Protein AF-0000000080770004 (afdb_homodimer)

InterPro domains:
  IPR002937 Amine oxidase [PF01593] (15-404)
  IPR036188 FAD/NAD(P)-binding domain superfamily [G3DSA:3.50.50.60] (1-120)
  IPR036188 FAD/NAD(P)-binding domain superfamily [G3DSA:3.50.50.60] (219-314)
  IPR036188 FAD/NAD(P)-binding domain superfamily [G3DSA:3.50.50.60] (477-525)
  IPR036188 FAD/NAD(P)-binding domain superfamily [SSF51905] (1-525)
  IPR050703 Flavin Monoamine Oxidase [PTHR43563] (1-85)

Secondary structure (DSSP, 8-state):
-PPEEEEEEEE--SHHHHHHHHHHHHH-TTS-EEEE-SSSSSSTT--EE--TT-TT--EESS---B-GGG-HHHHHHHHHHHHHS-GGG---EEE-----TT-EEEETTEEEETTHHHHSGGGS-S---TTTTT--HHHHHHHHHHHHSTTTT-TT--HHHHHHHHHH-EETTEEGGGSBHHHHHTTTS-HHHHHHHHHHH--STTSSS-BHHHHHHHHHHHHSSS---EEETT-TTHHHHHHHHHHHHTT-EEESS--EEEEEEETTEEEEEETTEEEEEEEEEEE--HHHHHHHHTT-GGG--HHHHHHHTTEEEE-EEEEEEEESS-GGGGG-EEEE-TTS-EEEE---SSEEEESSTT-EEEEPBPTTSPBP-SSSEEEEEEEEEGGGHHHHGGGSPPTT----TT-SSPPPSSB---GGG-GGGTTSGGGGGBPBHHHHHHHHHHHHHHTT-SSPPPP-EEEEEETTSTTT--SEEEEPTT--HHHHHHHTTSSSSSSEEEE-GGGSSSTTSHHHHHHHHHHHHHHTT--SS--/-PPEEEEEEEE--SHHHHHHHHHHHHH-TTS-EEEE-SSSSSSTT--EE--TT-TT--EESS---B-GGG-HHHHHHHHHHHHHS-GGG---EEE-----TT-EEEETTEEEETTHHHHSGGGS-S---TTTTT--HHHHHHHHHHHHSTTTT-TT--HHHHHHHHHH-EETTEEGGGSBHHHHHTTTS-HHHHHHHHHHH--STTSSS-BHHHHHHHHHHHHSSS---EEETT-TTHHHHHHHHHHHHTT-EEESS--EEEEEEETTEEEEEETTEEEEEEEEEEE--HHHHHHHHTT-GGG--HHHHHHHTTEEEE-EEEEEEEESS-GGGGG-EEEE-TTSSEEEE---SSEEEESSTT-EEEEPBPTTSPBP-SSSEEEEEEEEEGGGHHHHGGGSSPTT----TT-SSPPPSSB---GGG-GGGTTSGGGGGBPBHHHHHHHHHHHHHHTT-SSPPPP-EEEEEETTSTTT--SEEEEPTT--HHHHHHHTTSSSSSSEEEE-GGGSSSTTSHHHHHHHHHHHHHHTT--SS--

pLDDT: mean 93.53, std 8.66, range [44.47, 98.88]

Sequence (1078 aa):
MAEETFDIAIVGGGVSGVYCAWRLKQTYPGKKIAVFEASNHIGGRLLSVRPPDIFDMVAELGGMRILPAVQPLVTQLIHELNKELPDDEQITLYDFPVDEPQNIAFLRGVYLRLADFTQNPDLVPYQLNFIDHGQSAGAVIVNAIEQIVPGITNPALTEEQRREMAQSAEFGGVPLYKQGFWNVLLRVITGEAYQYAEDVGGYDSTLCNWNAADAIPWYLSDFGVDPKYKGFCKGFQQVPLSLAQLFEQAGGEVRLASHVSDIALKGDGFSFLVNGSAAAAKTLILAMPRRSLELLTATSPALQDAKTQALISTVTPRPLFKLFTTYDSPWWRNTGCTVSGTDGKPVYAAVEAGRSVTDLPVRQTYYWPKDNGKPATSGHAMLLASYDDGDNTGFWDGLRAKRRQPRARGLDVAPLADPFIGVDDDVMRNELEWHQYKAPRMMTEEVTRQLTVMHSLSYTPKVRNAAYRDWGDDPFGGGWNSWNIGVKSWEVKHAVVQPTDLPLYICGEAYSDAQGWVEGALQTAGYLLGKLGVSAFPRMAEETFDIAIVGGGVSGVYCAWRLKQTYPGKKIAVFEASNHIGGRLLSVRPPDIFDMVAELGGMRILPAVQPLVTQLIHELNKELPDDEQITLYDFPVDEPQNIAFLRGVYLRLADFTQNPDLVPYQLNFIDHGQSAGAVIVNAIEQIVPGITNPALTEEQRREMAQSAEFGGVPLYKQGFWNVLLRVITGEAYQYAEDVGGYDSTLCNWNAADAIPWYLSDFGVDPKYKGFCKGFQQVPLSLAQLFEQAGGEVRLASHVSDIALKGDGFSFLVNGSAAAAKTLILAMPRRSLELLTATSPALQDAKTQALISTVTPRPLFKLFTTYDSPWWRNTGCTVSGTDGKPVYAAVEAGRSVTDLPVRQTYYWPKDNGKPATSGHAMLLASYDDGDNTGFWDGLRAKRRQPRARGLDVAPLADPFIGVDDDVMRNELEWHQYKAPRMMTEEVTRQLTVMHSLSYTPKVRNAAYRDWGDDPFGGGWNSWNIGVKSWEVKHAVVQPTDLPLYICGEAYSDAQGWVEGALQTAGYLLGKLGVSAFPR

Nearest PDB structures (foldseek):
  8jhe-assembly1_A  TM=9.675E-01  e=1.583E-78  synthetic construct
  3bhk-assembly1_A  TM=5.223E-01  e=1.457E-11  Bacillus sp. B-0618
  2a89-assembly1_A  TM=5.361E-01  e=3.874E-11  Bacillus sp. B-0618
  2olo-assembly1_A  TM=3.740E-01  e=4.877E-11  Streptomyces tendae
  3hzl-assembly1_A  TM=3.689E-01  e=5.166E-11  Streptomyces tendae

Radius of gyration: 30.08 Å; Cα contacts (8 Å, |Δi|>4): 2432; chains: 2; bounding box: 79×87×69 Å

Solvent-accessible surface area (backbone atoms only — not comparable to full-atom values): 54987 Å² total; per-residue (Å²): 132,83,66,46,77,29,53,34,36,29,38,25,35,17,50,26,23,26,47,46,49,29,50,47,41,71,73,38,61,87,53,49,40,39,34,32,14,49,42,87,63,58,16,65,63,27,38,54,34,46,55,87,94,36,86,58,34,56,46,52,51,36,56,60,67,48,43,57,91,83,27,61,62,53,48,48,47,53,54,57,48,41,72,72,37,58,81,93,66,43,85,49,70,27,67,38,68,52,79,37,56,54,17,41,30,28,41,74,90,40,86,42,36,54,43,30,35,57,77,39,36,87,71,49,90,57,69,50,52,80,88,45,52,44,42,47,43,61,52,46,50,52,51,43,46,30,70,58,43,74,70,59,75,46,84,84,56,50,74,67,55,31,36,53,50,32,64,70,32,50,53,94,88,36,52,24,30,56,26,18,34,38,56,57,47,60,74,68,42,52,72,37,46,52,50,47,26,36,36,63,61,34,41,47,60,81,58,36,53,32,13,23,22,56,46,52,44,44,46,45,68,66,56,34,93,77,69,62,38,31,29,41,36,82,27,60,25,48,55,34,44,49,33,43,50,54,22,40,74,61,68,36,42,77,39,60,61,27,42,69,42,47,35,31,77,42,92,84,24,32,33,30,23,49,71,80,38,54,32,32,22,46,26,41,34,40,25,46,45,59,44,36,49,53,62,40,31,78,55,8,70,67,49,60,48,66,67,44,47,55,51,56,60,46,41,43,62,38,42,28,34,29,32,34,37,28,28,74,41,46,69,56,42,78,58,34,44,77,37,73,37,97,84,64,46,81,34,80,40,55,27,41,53,15,36,29,26,22,71,53,74,45,20,21,30,32,40,41,42,32,30,78,42,45,59,46,83,58,49,65,29,47,28,38,55,20,43,35,37,45,80,42,50,50,56,50,54,44,36,47,72,72,80,59,57,70,62,54,88,86,49,85,60,81,80,64,94,53,53,49,75,29,81,69,51,67,65,84,70,80,77,44,72,34,64,73,26,49,23,36,32,62,40,53,52,51,49,44,53,50,50,22,60,61,59,69,49,96,59,69,78,69,62,31,42,49,32,39,37,61,32,38,34,70,58,44,36,18,56,32,29,40,52,34,56,61,48,59,57,87,54,47,41,61,44,46,24,42,59,54,94,55,57,43,33,36,27,22,22,51,50,39,88,35,45,66,36,71,44,4,11,48,50,24,27,32,56,42,32,49,76,72,73,36,69,73,58,88,134,131,80,68,47,77,29,51,33,36,30,38,25,36,16,49,28,22,26,48,46,48,28,50,48,40,70,73,37,61,86,55,49,40,37,33,31,13,50,43,87,64,58,15,65,63,27,40,55,34,44,55,87,94,38,86,57,36,56,44,53,52,36,55,60,68,47,42,56,92,81,26,60,61,51,48,47,46,52,54,58,48,41,72,73,39,56,82,94,65,42,85,49,70,27,66,39,66,54,77,38,55,52,17,41,29,27,43,76,89,40,86,43,36,54,41,32,36,56,77,39,35,87,73,51,92,56,69,50,53,81,85,46,50,44,42,47,45,61,54,48,51,53,52,44,46,30,71,58,43,74,69,60,76,47,83,85,55,50,74,67,54,33,36,55,50,31,64,69,32,51,54,95,87,35,51,23,31,56,27,17,34,38,55,58,46,60,73,70,42,50,73,37,46,52,50,44,27,37,37,63,63,31,40,46,60,79,58,36,53,32,14,23,21,56,47,52,44,44,46,46,68,67,58,35,93,78,72,62,38,31,29,41,36,81,25,58,25,48,54,34,44,49,32,42,49,55,22,38,74,60,68,36,42,77,39,60,62,27,40,69,42,46,34,32,78,41,92,84,24,31,32,29,24,49,70,81,39,55,31,34,23,47,28,41,34,41,24,46,45,58,44,36,48,54,62,40,33,76,54,8,69,68,49,59,47,65,66,43,48,55,49,56,59,46,42,43,62,40,42,27,35,29,32,33,36,28,27,74,42,47,68,58,41,79,58,35,45,77,39,72,38,96,82,64,51,80,35,82,40,56,29,42,54,16,36,29,28,24,70,53,71,45,20,21,30,32,41,40,44,32,27,80,41,45,58,47,84,60,49,65,30,46,30,37,55,22,43,33,36,44,80,41,52,50,55,49,53,44,37,45,70,72,79,59,57,69,60,54,89,85,48,84,58,80,81,64,94,52,54,50,74,30,80,69,48,66,66,80,70,73,78,44,72,33,62,73,26,49,22,34,33,62,40,52,51,50,49,42,52,51,51,20,59,62,60,68,48,96,60,68,77,67,61,29,43,47,32,37,38,60,32,38,34,68,56,45,35,18,57,32,31,40,50,35,55,61,47,60,58,89,54,46,42,61,45,44,24,43,57,56,95,56,58,45,34,36,27,22,21,51,50,40,88,34,45,66,37,69,44,4,11,49,50,24,28,31,56,42,31,48,76,71,73,37,68,74,59,88,132

Structure (mmCIF, N/CA/C/O backbone):
data_AF-0000000080770004-model_v1
#
loop_
_entity.id
_entity.type
_entity.pdbx_description
1 polymer 'Amine oxidase domain-containing protein'
#
loop_
_atom_site.group_PDB
_atom_site.id
_atom_site.type_symbol
_atom_site.label_atom_id
_atom_site.label_alt_id
_atom_site.label_comp_id
_atom_site.label_asym_id
_atom_site.label_entity_id
_atom_site.label_seq_id
_atom_site.pdbx_PDB_ins_code
_atom_site.Cartn_x
_atom_site.Cartn_y
_atom_site.Cartn_z
_atom_site.occupancy
_atom_site.B_iso_or_equiv
_atom_site.auth_seq_id
_atom_site.auth_comp_id
_atom_site.auth_asym_id
_atom_site.auth_atom_id
_atom_site.pdbx_PDB_model_num
ATOM 1 N N . MET A 1 1 ? 36.156 27.375 -10.219 1 52.97 1 MET A N 1
ATOM 2 C CA . MET A 1 1 ? 35.5 28.297 -9.281 1 52.97 1 MET A CA 1
ATOM 3 C C . MET A 1 1 ? 35.906 27.969 -7.844 1 52.97 1 MET A C 1
ATOM 5 O O . MET A 1 1 ? 36.188 26.812 -7.52 1 52.97 1 MET A O 1
ATOM 9 N N . ALA A 1 2 ? 36.188 28.797 -7.031 1 71.31 2 ALA A N 1
ATOM 10 C CA . ALA A 1 2 ? 36.75 28.656 -5.684 1 71.31 2 ALA A CA 1
ATOM 11 C C . ALA A 1 2 ? 35.75 27.953 -4.762 1 71.31 2 ALA A C 1
ATOM 13 O O . ALA A 1 2 ? 34.531 28.203 -4.836 1 71.31 2 ALA A O 1
ATOM 14 N N . GLU A 1 3 ? 36.062 26.969 -4.039 1 89.62 3 GLU A N 1
ATOM 15 C CA . GLU A 1 3 ? 35.312 26.219 -3.051 1 89.62 3 GLU A CA 1
ATOM 16 C C . GLU A 1 3 ? 34.812 27.109 -1.914 1 89.62 3 GLU A C 1
ATOM 18 O O . GLU A 1 3 ? 35.625 27.828 -1.31 1 89.62 3 GLU A O 1
ATOM 23 N N . GLU A 1 4 ? 33.531 27.219 -1.752 1 94.88 4 GLU A N 1
ATOM 24 C CA . GLU A 1 4 ? 33 28 -0.646 1 94.88 4 GLU A CA 1
ATOM 25 C C . GLU A 1 4 ? 33 27.188 0.651 1 94.88 4 GLU A C 1
ATOM 27 O O . GLU A 1 4 ? 32.656 26 0.655 1 94.88 4 GLU A O 1
ATOM 32 N N . THR A 1 5 ? 33.406 27.875 1.788 1 97.25 5 THR A N 1
ATOM 33 C CA . THR A 1 5 ? 33.531 27.172 3.061 1 97.25 5 THR A CA 1
ATOM 34 C C . THR A 1 5 ? 32.594 27.75 4.094 1 97.25 5 THR A C 1
ATOM 36 O O . THR A 1 5 ? 32.469 28.969 4.223 1 97.25 5 THR A O 1
ATOM 39 N N . PHE A 1 6 ? 31.938 26.922 4.82 1 98.5 6 PHE A N 1
ATOM 40 C CA . PHE A 1 6 ? 31 27.297 5.871 1 98.5 6 PHE A CA 1
ATOM 41 C C . PHE A 1 6 ? 31.422 26.688 7.207 1 98.5 6 PHE A C 1
ATOM 43 O O . PHE A 1 6 ? 32.031 25.625 7.246 1 98.5 6 PHE A O 1
ATOM 50 N N . ASP A 1 7 ? 31.141 27.422 8.297 1 98.56 7 ASP A N 1
ATOM 51 C CA . ASP A 1 7 ? 31.266 26.797 9.602 1 98.56 7 ASP A CA 1
ATOM 52 C C . ASP A 1 7 ? 30.219 25.719 9.797 1 98.56 7 ASP A C 1
ATOM 54 O O . ASP A 1 7 ? 30.516 24.625 10.297 1 98.56 7 ASP A O 1
ATOM 58 N N . ILE A 1 8 ? 28.984 26.047 9.477 1 98.75 8 ILE A N 1
ATOM 59 C CA . ILE A 1 8 ? 27.859 25.125 9.57 1 98.75 8 ILE A CA 1
ATOM 60 C C . ILE A 1 8 ? 27.031 25.188 8.289 1 98.75 8 ILE A C 1
ATOM 62 O O . ILE A 1 8 ? 26.625 26.266 7.855 1 98.75 8 ILE A O 1
ATOM 66 N N . ALA A 1 9 ? 26.781 24.078 7.664 1 98.81 9 ALA A N 1
ATOM 67 C CA . ALA A 1 9 ? 25.875 23.953 6.535 1 98.81 9 ALA A CA 1
ATOM 68 C C . ALA A 1 9 ? 24.641 23.156 6.918 1 98.81 9 ALA A C 1
ATOM 70 O O . ALA A 1 9 ? 24.75 22.078 7.512 1 98.81 9 ALA A O 1
ATOM 71 N N . ILE A 1 10 ? 23.5 23.688 6.695 1 98.88 10 ILE A N 1
ATOM 72 C CA . ILE A 1 10 ? 22.219 23.031 6.961 1 98.88 10 ILE A CA 1
ATOM 73 C C . ILE A 1 10 ? 21.531 22.703 5.641 1 98.88 10 ILE A C 1
ATOM 75 O O . ILE A 1 10 ? 21.281 23.594 4.82 1 98.88 10 ILE A O 1
ATOM 79 N N . VAL A 1 11 ? 21.25 21.453 5.457 1 98.75 11 VAL A N 1
ATOM 80 C CA . VAL A 1 11 ? 20.594 21.016 4.23 1 98.75 11 VAL A CA 1
ATOM 81 C C . VAL A 1 11 ? 19.125 20.75 4.508 1 98.75 11 VAL A C 1
ATOM 83 O O . VAL A 1 11 ? 18.781 19.828 5.25 1 98.75 11 VAL A O 1
ATOM 86 N N . GLY A 1 12 ? 18.25 21.5 3.906 1 98.31 12 GLY A N 1
ATOM 87 C CA . GLY A 1 12 ? 16.812 21.438 4.113 1 98.31 12 GLY A CA 1
ATOM 88 C C . GLY A 1 12 ? 16.234 22.688 4.738 1 98.31 12 GLY A C 1
ATOM 89 O O . GLY A 1 12 ? 16.641 23.078 5.84 1 98.31 12 GLY A O 1
ATOM 90 N N . GLY A 1 13 ? 15.336 23.234 4.035 1 98.31 13 GLY A N 1
ATOM 91 C CA . GLY A 1 13 ? 14.719 24.469 4.488 1 98.31 13 GLY A CA 1
ATOM 92 C C . GLY A 1 13 ? 13.344 24.266 5.094 1 98.31 13 GLY A C 1
ATOM 93 O O . GLY A 1 13 ? 12.477 25.141 4.98 1 98.31 13 GLY A O 1
ATOM 94 N N . GLY A 1 14 ? 13.062 23.094 5.676 1 98.19 14 GLY A N 1
ATOM 95 C CA . GLY A 1 14 ? 11.859 22.875 6.465 1 98.19 14 GLY A CA 1
ATOM 96 C C . GLY A 1 14 ? 11.922 23.531 7.836 1 98.19 14 GLY A C 1
ATOM 97 O O . GLY A 1 14 ? 12.883 24.234 8.148 1 98.19 14 GLY A O 1
ATOM 98 N N . VAL A 1 15 ? 10.984 23.219 8.641 1 98.56 15 VAL A N 1
ATOM 99 C CA . VAL A 1 15 ? 10.891 23.875 9.938 1 98.56 15 VAL A CA 1
ATOM 100 C C . VAL A 1 15 ? 12.102 23.531 10.789 1 98.56 15 VAL A C 1
ATOM 102 O O . VAL A 1 15 ? 12.711 24.406 11.414 1 98.56 15 VAL A O 1
ATOM 105 N N . SER A 1 16 ? 12.453 22.25 10.812 1 98.56 16 SER A N 1
ATOM 106 C CA . SER A 1 16 ? 13.594 21.859 11.641 1 98.56 16 SER A CA 1
ATOM 107 C C . SER A 1 16 ? 14.875 22.547 11.18 1 98.56 16 SER A C 1
ATOM 109 O O . SER A 1 16 ? 15.68 22.984 12 1 98.56 16 SER A O 1
ATOM 111 N N . GLY A 1 17 ? 15.047 22.703 9.883 1 98.75 17 GLY A N 1
ATOM 112 C CA . GLY A 1 17 ? 16.25 23.328 9.344 1 98.75 17 GLY A CA 1
ATOM 113 C C . GLY A 1 17 ? 16.359 24.797 9.672 1 98.75 17 GLY A C 1
ATOM 114 O O . GLY A 1 17 ? 17.375 25.234 10.219 1 98.75 17 GLY A O 1
ATOM 115 N N . VAL A 1 18 ? 15.344 25.516 9.391 1 98.81 18 VAL A N 1
ATOM 116 C CA . VAL A 1 18 ? 15.414 26.953 9.586 1 98.81 18 VAL A CA 1
ATOM 117 C C . VAL A 1 18 ? 15.367 27.281 11.078 1 98.81 18 VAL A C 1
ATOM 119 O O . VAL A 1 18 ? 15.914 28.297 11.516 1 98.81 18 VAL A O 1
ATOM 122 N N . TYR A 1 19 ? 14.734 26.438 11.859 1 98.81 19 TYR A N 1
ATOM 123 C CA . TYR A 1 19 ? 14.758 26.625 13.305 1 98.81 19 TYR A CA 1
ATOM 124 C C . TYR A 1 19 ? 16.172 26.453 13.852 1 98.81 19 TYR A C 1
ATOM 126 O O . TYR A 1 19 ? 16.625 27.281 14.641 1 98.81 19 TYR A O 1
ATOM 134 N N . CYS A 1 20 ? 16.828 25.391 13.469 1 98.75 20 CYS A N 1
ATOM 135 C CA . CYS A 1 20 ? 18.219 25.188 13.875 1 98.75 20 CYS A CA 1
ATOM 136 C C . CYS A 1 20 ? 19.094 26.359 13.438 1 98.75 20 CYS A C 1
ATOM 138 O O . CYS A 1 20 ? 19.906 26.859 14.211 1 98.75 20 CYS A O 1
ATOM 140 N N . ALA A 1 21 ? 18.906 26.75 12.18 1 98.75 21 ALA A N 1
ATOM 141 C CA . ALA A 1 21 ? 19.672 27.859 11.648 1 98.75 21 ALA A CA 1
ATOM 142 C C . ALA A 1 21 ? 19.5 29.109 12.492 1 98.75 21 ALA A C 1
ATOM 144 O O . ALA A 1 21 ? 20.484 29.766 12.867 1 98.75 21 ALA A O 1
ATOM 145 N N . TRP A 1 22 ? 18.266 29.438 12.773 1 98.44 22 TRP A N 1
ATOM 146 C CA . TRP A 1 22 ? 17.922 30.625 13.547 1 98.44 22 TRP A CA 1
ATOM 147 C C . TRP A 1 22 ? 18.562 30.578 14.93 1 98.44 22 TRP A C 1
ATOM 149 O O . TRP A 1 22 ? 19.25 31.516 15.336 1 98.44 22 TRP A O 1
ATOM 159 N N . ARG A 1 23 ? 18.469 29.469 15.648 1 98.25 23 ARG A N 1
ATOM 160 C CA . ARG A 1 23 ? 19 29.328 17 1 98.25 23 ARG A CA 1
ATOM 161 C C . ARG A 1 23 ? 20.531 29.359 17 1 98.25 23 ARG A C 1
ATOM 163 O O . ARG A 1 23 ? 21.141 29.984 17.859 1 98.25 23 ARG A O 1
ATOM 170 N N . LEU A 1 24 ? 21.094 28.672 16.047 1 98.44 24 LEU A N 1
ATOM 171 C CA . LEU A 1 24 ? 22.547 28.609 15.953 1 98.44 24 LEU A CA 1
ATOM 172 C C . LEU A 1 24 ? 23.125 30 15.664 1 98.44 24 LEU A C 1
ATOM 174 O O . LEU A 1 24 ? 24.156 30.375 16.234 1 98.44 24 LEU A O 1
ATOM 178 N N . LYS A 1 25 ? 22.484 30.688 14.742 1 97.5 25 LYS A N 1
ATOM 179 C CA . LYS A 1 25 ? 22.984 32 14.398 1 97.5 25 LYS A CA 1
ATOM 180 C C . LYS A 1 25 ? 22.859 32.969 15.578 1 97.5 25 LYS A C 1
ATOM 182 O O . LYS A 1 25 ? 23.719 33.844 15.781 1 97.5 25 LYS A O 1
ATOM 187 N N . GLN A 1 26 ? 21.75 32.844 16.328 1 95.94 26 GLN A N 1
ATOM 188 C CA . GLN A 1 26 ? 21.578 33.625 17.531 1 95.94 26 GLN A CA 1
ATOM 189 C C . GLN A 1 26 ? 22.703 33.375 18.531 1 95.94 26 GLN A C 1
ATOM 191 O O . GLN A 1 26 ? 23.172 34.281 19.219 1 95.94 26 GLN A O 1
ATOM 196 N N . THR A 1 27 ? 23.078 32.125 18.609 1 96.38 27 THR A N 1
ATOM 197 C CA . THR A 1 27 ? 24.078 31.719 19.594 1 96.38 27 THR A CA 1
ATOM 198 C C . THR A 1 27 ? 25.484 32.031 19.109 1 96.38 27 THR A C 1
ATOM 200 O O . THR A 1 27 ? 26.375 32.375 19.891 1 96.38 27 THR A O 1
ATOM 203 N N . TYR A 1 28 ? 25.656 31.859 17.766 1 96.12 28 TYR A N 1
ATOM 204 C CA . TYR A 1 28 ? 26.969 32.062 17.172 1 96.12 28 TYR A CA 1
ATOM 205 C C . TYR A 1 28 ? 26.891 33.062 16.031 1 96.12 28 TYR A C 1
ATOM 207 O O . TYR A 1 28 ? 27.094 32.719 14.867 1 96.12 28 TYR A O 1
ATOM 215 N N . PRO A 1 29 ? 26.812 34.312 16.359 1 96.06 29 PRO A N 1
ATOM 216 C CA . PRO A 1 29 ? 26.625 35.344 15.328 1 96.06 29 PRO A CA 1
ATOM 217 C C . PRO A 1 29 ? 27.828 35.438 14.375 1 96.06 29 PRO A C 1
ATOM 219 O O . PRO A 1 29 ? 27.672 35.844 13.227 1 96.06 29 PRO A O 1
ATOM 222 N N . GLY A 1 30 ? 28.984 35.062 14.758 1 96.94 30 GLY A N 1
ATOM 223 C CA . GLY A 1 30 ? 30.188 35.219 13.953 1 96.94 30 GLY A CA 1
ATOM 224 C C . GLY A 1 30 ? 30.406 34.062 13 1 96.94 30 GLY A C 1
ATOM 225 O O . GLY A 1 30 ? 31.219 34.125 12.078 1 96.94 30 GLY A O 1
ATOM 226 N N . LYS A 1 31 ? 29.656 33.031 13.133 1 97.75 31 LYS A N 1
ATOM 227 C CA . LYS A 1 31 ? 29.859 31.844 12.289 1 97.75 31 LYS A CA 1
ATOM 228 C C . LYS A 1 31 ? 29.141 32 10.953 1 97.75 31 LYS A C 1
ATOM 230 O O . LYS A 1 31 ? 28.047 32.562 10.883 1 97.75 31 LYS A O 1
ATOM 235 N N . LYS A 1 32 ? 29.812 31.516 9.961 1 98.5 32 LYS A N 1
ATOM 236 C CA . LYS A 1 32 ? 29.188 31.469 8.641 1 98.5 32 LYS A CA 1
ATOM 237 C C . LYS A 1 32 ? 28.266 30.266 8.516 1 98.5 32 LYS A C 1
ATOM 239 O O . LYS A 1 32 ? 28.719 29.125 8.375 1 98.5 32 LYS A O 1
ATOM 244 N N . ILE A 1 33 ? 27.016 30.516 8.586 1 98.75 33 ILE A N 1
ATOM 245 C CA . ILE A 1 33 ? 26 29.469 8.562 1 98.75 33 ILE A CA 1
ATOM 246 C C . ILE A 1 33 ? 25.094 29.656 7.348 1 98.75 33 ILE A C 1
ATOM 248 O O . ILE A 1 33 ? 24.641 30.766 7.059 1 98.75 33 ILE A O 1
ATOM 252 N N . ALA A 1 34 ? 24.812 28.609 6.613 1 98.81 34 ALA A N 1
ATOM 253 C CA . ALA A 1 34 ? 23.938 28.672 5.441 1 98.81 34 ALA A CA 1
ATOM 254 C C . ALA A 1 34 ? 22.938 27.531 5.434 1 98.81 34 ALA A C 1
ATOM 256 O O . ALA A 1 34 ? 23.266 26.406 5.855 1 98.81 34 ALA A O 1
ATOM 257 N N . VAL A 1 35 ? 21.734 27.812 5.004 1 98.88 35 VAL A N 1
ATOM 258 C CA . VAL A 1 35 ? 20.703 26.812 4.734 1 98.88 35 VAL A CA 1
ATOM 259 C C . VAL A 1 35 ? 20.578 26.578 3.23 1 98.88 35 VAL A C 1
ATOM 261 O O . VAL A 1 35 ? 20.406 27.531 2.465 1 98.88 35 VAL A O 1
ATOM 264 N N . PHE A 1 36 ? 20.75 25.375 2.857 1 98.56 36 PHE A N 1
ATOM 265 C CA . PHE A 1 36 ? 20.578 25 1.458 1 98.56 36 PHE A CA 1
ATOM 266 C C . PHE A 1 36 ? 19.25 24.266 1.255 1 98.56 36 PHE A C 1
ATOM 268 O O . PHE A 1 36 ? 19.031 23.203 1.842 1 98.56 36 PHE A O 1
ATOM 275 N N . GLU A 1 37 ? 18.359 24.797 0.475 1 97 37 GLU A N 1
ATOM 276 C CA . GLU A 1 37 ? 17.062 24.203 0.136 1 97 37 GLU A CA 1
ATOM 277 C C . GLU A 1 37 ? 16.969 23.906 -1.357 1 97 37 GLU A C 1
ATOM 279 O O . GLU A 1 37 ? 17.172 24.797 -2.186 1 97 37 GLU A O 1
ATOM 284 N N . ALA A 1 38 ? 16.641 22.625 -1.646 1 94 38 ALA A N 1
ATOM 285 C CA . ALA A 1 38 ? 16.641 22.203 -3.041 1 94 38 ALA A CA 1
ATOM 286 C C . ALA A 1 38 ? 15.477 22.844 -3.805 1 94 38 ALA A C 1
ATOM 288 O O . ALA A 1 38 ? 15.602 23.125 -4.996 1 94 38 ALA A O 1
ATOM 289 N N . SER A 1 39 ? 14.391 23.047 -3.125 1 91.31 39 SER A N 1
ATOM 290 C CA . SER A 1 39 ? 13.227 23.641 -3.775 1 91.31 39 SER A CA 1
ATOM 291 C C . SER A 1 39 ? 13.281 25.156 -3.75 1 91.31 39 SER A C 1
ATOM 293 O O . SER A 1 39 ? 14.281 25.734 -3.32 1 91.31 39 SER A O 1
ATOM 295 N N . ASN A 1 40 ? 12.172 25.781 -4.25 1 89.75 40 ASN A N 1
ATOM 296 C CA . ASN A 1 40 ? 12.109 27.234 -4.281 1 89.75 40 ASN A CA 1
ATOM 297 C C . ASN A 1 40 ? 11.25 27.781 -3.143 1 89.75 40 ASN A C 1
ATOM 299 O O . ASN A 1 40 ? 10.75 28.906 -3.225 1 89.75 40 ASN A O 1
ATOM 303 N N . HIS A 1 41 ? 11.023 26.984 -2.156 1 90.5 41 HIS A N 1
ATOM 304 C CA . HIS A 1 41 ? 10.242 27.547 -1.06 1 90.5 41 HIS A CA 1
ATOM 305 C C . HIS A 1 41 ? 10.781 27.094 0.292 1 90.5 41 HIS A C 1
ATOM 307 O O . HIS A 1 41 ? 11.469 26.078 0.378 1 90.5 41 HIS A O 1
ATOM 313 N N . ILE A 1 42 ? 10.531 27.844 1.288 1 96.56 42 ILE A N 1
ATOM 314 C CA . ILE A 1 42 ? 10.836 27.547 2.686 1 96.56 42 ILE A CA 1
ATOM 315 C C . ILE A 1 42 ? 9.602 26.953 3.365 1 96.56 42 ILE A C 1
ATOM 317 O O . ILE A 1 42 ? 8.5 27.484 3.232 1 96.56 42 ILE A O 1
ATOM 321 N N . GLY A 1 43 ? 9.812 25.812 4.016 1 96.81 43 GLY A N 1
ATOM 322 C CA . GLY A 1 43 ? 8.695 25.312 4.809 1 96.81 43 GLY A CA 1
ATOM 323 C C . GLY A 1 43 ? 8.562 23.812 4.797 1 96.81 43 GLY A C 1
ATOM 324 O O . GLY A 1 43 ? 7.82 23.234 5.594 1 96.81 43 GLY A O 1
ATOM 325 N N . GLY A 1 44 ? 9.375 23.109 3.92 1 95.75 44 GLY A N 1
ATOM 326 C CA . GLY A 1 44 ? 9.203 21.672 3.805 1 95.75 44 GLY A CA 1
ATOM 327 C C . GLY A 1 44 ? 7.805 21.266 3.369 1 95.75 44 GLY A C 1
ATOM 328 O O . GLY A 1 44 ? 7.34 21.672 2.303 1 95.75 44 GLY A O 1
ATOM 329 N N . ARG A 1 45 ? 7.082 20.625 4.289 1 96.56 45 ARG A N 1
ATOM 330 C CA . ARG A 1 45 ? 5.738 20.172 3.959 1 96.56 45 ARG A CA 1
ATOM 331 C C . ARG A 1 45 ? 4.688 21.188 4.371 1 96.56 45 ARG A C 1
ATOM 333 O O . ARG A 1 45 ? 3.492 20.891 4.375 1 96.56 45 ARG A O 1
ATOM 340 N N . LEU A 1 46 ? 5.137 22.328 4.801 1 97.94 46 LEU A N 1
ATOM 341 C CA . LEU A 1 46 ? 4.227 23.453 4.953 1 97.94 46 LEU A CA 1
ATOM 342 C C . LEU A 1 46 ? 4.176 24.297 3.678 1 97.94 46 LEU A C 1
ATOM 344 O O . LEU A 1 46 ? 5.203 24.797 3.223 1 97.94 46 LEU A O 1
ATOM 348 N N . LEU A 1 47 ? 3.006 24.375 3.152 1 97 47 LEU A N 1
ATOM 349 C CA . LEU A 1 47 ? 2.785 25.062 1.885 1 97 47 LEU A CA 1
ATOM 350 C C . LEU A 1 47 ? 1.435 25.766 1.877 1 97 47 LEU A C 1
ATOM 352 O O . LEU A 1 47 ? 0.396 25.125 1.701 1 97 47 LEU A O 1
ATOM 356 N N . SER A 1 48 ? 1.493 27.094 2.111 1 97.06 48 SER A N 1
ATOM 357 C CA . SER A 1 48 ? 0.301 27.938 2.137 1 97.06 48 SER A CA 1
ATOM 358 C C . SER A 1 48 ? 0.179 28.766 0.86 1 97.06 48 SER A C 1
ATOM 360 O O . SER A 1 48 ? 1.076 29.531 0.529 1 97.06 48 SER A O 1
ATOM 362 N N . VAL A 1 49 ? -0.943 28.547 0.186 1 95.25 49 VAL A N 1
ATOM 363 C CA . VAL A 1 49 ? -1.101 29.266 -1.075 1 95.25 49 VAL A CA 1
ATOM 364 C C . VAL A 1 49 ? -2.473 29.938 -1.122 1 95.25 49 VAL A C 1
ATOM 366 O O . VAL A 1 49 ? -3.412 29.484 -0.46 1 95.25 49 VAL A O 1
ATOM 369 N N . ARG A 1 50 ? -2.584 31 -1.812 1 93.62 50 ARG A N 1
ATOM 370 C CA . ARG A 1 50 ? -3.85 31.703 -2.006 1 93.62 50 ARG A CA 1
ATOM 371 C C . ARG A 1 50 ? -4.371 31.516 -3.426 1 93.62 50 ARG A C 1
ATOM 373 O O . ARG A 1 50 ? -3.613 31.625 -4.391 1 93.62 50 ARG A O 1
ATOM 380 N N . PRO A 1 51 ? -5.629 31.062 -3.48 1 91.94 51 PRO A N 1
ATOM 381 C CA . PRO A 1 51 ? -6.211 30.953 -4.82 1 91.94 51 PRO A CA 1
ATOM 382 C C . PRO A 1 51 ? -6.406 32.312 -5.492 1 91.94 51 PRO A C 1
ATOM 384 O O . PRO A 1 51 ? -6.406 33.344 -4.82 1 91.94 51 PRO A O 1
ATOM 387 N N . PRO A 1 52 ? -6.621 32.156 -6.836 1 87.5 52 PRO A N 1
ATOM 388 C CA . PRO A 1 52 ? -6.938 33.406 -7.523 1 87.5 52 PRO A CA 1
ATOM 389 C C . PRO A 1 52 ? -8.297 33.969 -7.121 1 87.5 52 PRO A C 1
ATOM 391 O O . PRO A 1 52 ? -9.25 33.219 -6.902 1 87.5 52 PRO A O 1
ATOM 394 N N . ASP A 1 53 ? -8.453 35.125 -6.809 1 84.62 53 ASP A N 1
ATOM 395 C CA . ASP A 1 53 ? -9.688 35.906 -6.672 1 84.62 53 ASP A CA 1
ATOM 396 C C . ASP A 1 53 ? -10.289 35.719 -5.273 1 84.62 53 ASP A C 1
ATOM 398 O O . ASP A 1 53 ? -11.422 36.125 -5.027 1 84.62 53 ASP A O 1
ATOM 402 N N . ILE A 1 54 ? -9.672 34.875 -4.449 1 93.06 54 ILE A N 1
ATOM 403 C CA . ILE A 1 54 ? -10.086 34.781 -3.059 1 93.06 54 ILE A CA 1
ATOM 404 C C . ILE A 1 54 ? -8.969 35.25 -2.141 1 93.06 54 ILE A C 1
ATOM 406 O O . ILE A 1 54 ? -8.039 34.5 -1.829 1 93.06 54 ILE A O 1
ATOM 410 N N . PHE A 1 55 ? -9.102 36.375 -1.631 1 91.06 55 PHE A N 1
ATOM 411 C CA . PHE A 1 55 ? -7.98 37.031 -0.964 1 91.06 55 PHE A CA 1
ATOM 412 C C . PHE A 1 55 ? -8.016 36.75 0.537 1 91.06 55 PHE A C 1
ATOM 414 O O . PHE A 1 55 ? -7.012 36.938 1.227 1 91.06 55 PHE A O 1
ATOM 421 N N . ASP A 1 56 ? -9.188 36.375 1.034 1 95.62 56 ASP A N 1
ATOM 422 C CA . ASP A 1 56 ? -9.312 36.25 2.482 1 95.62 56 ASP A CA 1
ATOM 423 C C . ASP A 1 56 ? -9.297 34.781 2.902 1 95.62 56 ASP A C 1
ATOM 425 O O . ASP A 1 56 ? -9.844 34.438 3.945 1 95.62 56 ASP A O 1
ATOM 429 N N . MET A 1 57 ? -8.773 33.938 2.072 1 96.38 57 MET A N 1
ATOM 430 C CA . MET A 1 57 ? -8.602 32.531 2.398 1 96.38 57 MET A CA 1
ATOM 431 C C . MET A 1 57 ? -7.199 32.062 2.02 1 96.38 57 MET A C 1
ATOM 433 O O . MET A 1 57 ? -6.641 32.5 1.014 1 96.38 57 MET A O 1
ATOM 437 N N . VAL A 1 58 ? -6.672 31.203 2.826 1 96.81 58 VAL A N 1
ATOM 438 C CA . VAL A 1 58 ? -5.371 30.594 2.58 1 96.81 58 VAL A CA 1
ATOM 439 C C . VAL A 1 58 ? -5.512 29.078 2.506 1 96.81 58 VAL A C 1
ATOM 441 O O . VAL A 1 58 ? -6.023 28.453 3.436 1 96.81 58 VAL A O 1
ATOM 444 N N . ALA A 1 59 ? -5.125 28.469 1.387 1 97.31 59 ALA A N 1
ATOM 445 C CA . ALA A 1 59 ? -5.141 27.016 1.244 1 97.31 59 ALA A CA 1
ATOM 446 C C . ALA A 1 59 ? -3.883 26.391 1.837 1 97.31 59 ALA A C 1
ATOM 448 O O . ALA A 1 59 ? -2.766 26.812 1.522 1 97.31 59 ALA A O 1
ATOM 449 N N . GLU A 1 60 ? -4.059 25.5 2.682 1 98 60 GLU A N 1
ATOM 450 C CA . GLU A 1 60 ? -2.943 24.75 3.234 1 98 60 GLU A CA 1
ATOM 451 C C . GLU A 1 60 ? -2.729 23.438 2.469 1 98 60 GLU A C 1
ATOM 453 O O . GLU A 1 60 ? -3.336 22.422 2.789 1 98 60 GLU A O 1
ATOM 458 N N . LEU A 1 61 ? -1.804 23.391 1.547 1 97.06 61 LEU A N 1
ATOM 459 C CA . LEU A 1 61 ? -1.534 22.188 0.758 1 97.06 61 LEU A CA 1
ATOM 460 C C . LEU A 1 61 ? -0.684 21.203 1.547 1 97.06 61 LEU A C 1
ATOM 462 O O . LEU A 1 61 ? -0.559 20.031 1.159 1 97.06 61 LEU A O 1
ATOM 466 N N . GLY A 1 62 ? -0.067 21.609 2.609 1 96.56 62 GLY A N 1
ATOM 467 C CA . GLY A 1 62 ? 0.652 20.766 3.551 1 96.56 62 GLY A CA 1
ATOM 468 C C . GLY A 1 62 ? 0.05 20.781 4.945 1 96.56 62 GLY A C 1
ATOM 469 O O . GLY A 1 62 ? -1.158 20.594 5.105 1 96.56 62 GLY A O 1
ATOM 470 N N . GLY A 1 63 ? 0.865 20.906 5.988 1 97.06 63 GLY A N 1
ATOM 471 C CA . GLY A 1 63 ? 0.348 21.016 7.34 1 97.06 63 GLY A CA 1
ATOM 472 C C . GLY A 1 63 ? -0.651 22.156 7.508 1 97.06 63 GLY A C 1
ATOM 473 O O . GLY A 1 63 ? -0.484 23.219 6.926 1 97.06 63 GLY A O 1
ATOM 474 N N . MET A 1 64 ? -1.691 21.891 8.383 1 97.12 64 MET A N 1
ATOM 475 C CA . MET A 1 64 ? -2.764 22.891 8.297 1 97.12 64 MET A CA 1
ATOM 476 C C . MET A 1 64 ? -3.164 23.375 9.68 1 97.12 64 MET A C 1
ATOM 478 O O . MET A 1 64 ? -3.852 24.391 9.812 1 97.12 64 MET A O 1
ATOM 482 N N . ARG A 1 65 ? -2.75 22.656 10.742 1 97.5 65 ARG A N 1
ATOM 483 C CA . ARG A 1 65 ? -3.238 23.031 12.062 1 97.5 65 ARG A CA 1
ATOM 484 C C . ARG A 1 65 ? -2.279 22.562 13.156 1 97.5 65 ARG A C 1
ATOM 486 O O . ARG A 1 65 ? -1.319 21.844 12.875 1 97.5 65 ARG A O 1
ATOM 493 N N . ILE A 1 66 ? -2.508 23.016 14.344 1 97.5 66 ILE A N 1
ATOM 494 C CA . ILE A 1 66 ? -1.768 22.594 15.523 1 97.5 66 ILE A CA 1
ATOM 495 C C . ILE A 1 66 ? -2.738 22.312 16.672 1 97.5 66 ILE A C 1
ATOM 497 O O . ILE A 1 66 ? -3.916 22.672 16.594 1 97.5 66 ILE A O 1
ATOM 501 N N . LEU A 1 67 ? -2.23 21.625 17.656 1 95.56 67 LEU A N 1
ATOM 502 C CA . LEU A 1 67 ? -2.906 21.359 18.922 1 95.56 67 LEU A CA 1
ATOM 503 C C . LEU A 1 67 ? -2.119 21.938 20.094 1 95.56 67 LEU A C 1
ATOM 505 O O . LEU A 1 67 ? -1.397 21.219 20.781 1 95.56 67 LEU A O 1
ATOM 509 N N . PRO A 1 68 ? -2.414 23.172 20.391 1 94.06 68 PRO A N 1
ATOM 510 C CA . PRO A 1 68 ? -1.558 23.859 21.359 1 94.06 68 PRO A CA 1
ATOM 511 C C . PRO A 1 68 ? -1.511 23.156 22.719 1 94.06 68 PRO A C 1
ATOM 513 O O . PRO A 1 68 ? -0.464 23.125 23.359 1 94.06 68 PRO A O 1
ATOM 516 N N . ALA A 1 69 ? -2.559 22.516 23.156 1 89.94 69 ALA A N 1
ATOM 517 C CA . ALA A 1 69 ? -2.643 21.906 24.469 1 89.94 69 ALA A CA 1
ATOM 518 C C . ALA A 1 69 ? -1.621 20.781 24.625 1 89.94 69 ALA A C 1
ATOM 520 O O . ALA A 1 69 ? -1.118 20.531 25.734 1 89.94 69 ALA A O 1
ATOM 521 N N . VAL A 1 70 ? -1.278 20.141 23.531 1 91.38 70 VAL A N 1
ATOM 522 C CA . VAL A 1 70 ? -0.394 18.984 23.656 1 91.38 70 VAL A CA 1
ATOM 523 C C . VAL A 1 70 ? 0.847 19.188 22.781 1 91.38 70 VAL A C 1
ATOM 525 O O . VAL A 1 70 ? 1.626 18.25 22.578 1 91.38 70 VAL A O 1
ATOM 528 N N . GLN A 1 71 ? 0.988 20.344 22.234 1 95.62 71 GLN A N 1
ATOM 529 C CA . GLN A 1 71 ? 2.148 20.688 21.422 1 95.62 71 GLN A CA 1
ATOM 530 C C . GLN A 1 71 ? 2.84 21.938 21.953 1 95.62 71 GLN A C 1
ATOM 532 O O . GLN A 1 71 ? 2.719 23.016 21.359 1 95.62 71 GLN A O 1
ATOM 537 N N . PRO A 1 72 ? 3.58 21.766 22.969 1 95.88 72 PRO A N 1
ATOM 538 C CA . PRO A 1 72 ? 4.156 22.922 23.656 1 95.88 72 PRO A CA 1
ATOM 539 C C . PRO A 1 72 ? 5.273 23.578 22.859 1 95.88 72 PRO A C 1
ATOM 541 O O . PRO A 1 72 ? 5.484 24.797 22.969 1 95.88 72 PRO A O 1
ATOM 544 N N . LEU A 1 73 ? 5.98 22.859 22.031 1 97.88 73 LEU A N 1
ATOM 545 C CA . LEU A 1 73 ? 7.145 23.422 21.359 1 97.88 73 LEU A CA 1
ATOM 546 C C . LEU A 1 73 ? 6.719 24.422 20.281 1 97.88 73 LEU A C 1
ATOM 548 O O . LEU A 1 73 ? 7.23 25.547 20.234 1 97.88 73 LEU A O 1
ATOM 552 N N . VAL A 1 74 ? 5.809 24.047 19.484 1 98.25 74 VAL A N 1
ATOM 553 C CA . VAL A 1 74 ? 5.371 24.953 18.422 1 98.25 74 VAL A CA 1
ATOM 554 C C . VAL A 1 74 ? 4.629 26.141 19.016 1 98.25 74 VAL A C 1
ATOM 556 O O . VAL A 1 74 ? 4.727 27.266 18.516 1 98.25 74 VAL A O 1
ATOM 559 N N . THR A 1 75 ? 3.908 25.906 20.078 1 97.56 75 THR A N 1
ATOM 560 C CA . THR A 1 75 ? 3.215 27 20.781 1 97.56 75 THR A CA 1
ATOM 561 C C . THR A 1 75 ? 4.211 28.016 21.312 1 97.56 75 THR A C 1
ATOM 563 O O . THR A 1 75 ? 4.035 29.219 21.125 1 97.56 75 THR A O 1
ATOM 566 N N . GLN A 1 76 ? 5.211 27.484 21.922 1 97.94 76 GLN A N 1
ATOM 567 C CA . GLN A 1 76 ? 6.25 28.359 22.453 1 97.94 76 GLN A CA 1
ATOM 568 C C . GLN A 1 76 ? 6.988 29.078 21.328 1 97.94 76 GLN A C 1
ATOM 570 O O . GLN A 1 76 ? 7.344 30.25 21.453 1 97.94 76 GLN A O 1
ATOM 575 N N . LEU A 1 77 ? 7.254 28.359 20.281 1 98.38 77 LEU A N 1
ATOM 576 C CA . LEU A 1 77 ? 7.949 28.969 19.141 1 98.38 77 LEU A CA 1
ATOM 577 C C . LEU A 1 77 ? 7.168 30.156 18.609 1 98.38 77 LEU A C 1
ATOM 579 O O . LEU A 1 77 ? 7.742 31.219 18.344 1 98.38 77 LEU A O 1
ATOM 583 N N . ILE A 1 78 ? 5.902 30.016 18.391 1 98.31 78 ILE A N 1
ATOM 584 C CA . ILE A 1 78 ? 5.059 31.078 17.875 1 98.31 78 ILE A CA 1
ATOM 585 C C . ILE A 1 78 ? 5.129 32.281 18.797 1 98.31 78 ILE A C 1
ATOM 587 O O . ILE A 1 78 ? 5.266 33.438 18.344 1 98.31 78 ILE A O 1
ATOM 591 N N . HIS A 1 79 ? 5.07 32 20.078 1 97.62 79 HIS A N 1
ATOM 592 C CA . HIS A 1 79 ? 5.184 33.062 21.062 1 97.62 79 HIS A CA 1
ATOM 593 C C . HIS A 1 79 ? 6.516 33.812 20.922 1 97.62 79 HIS A C 1
ATOM 595 O O . HIS A 1 79 ? 6.547 35.031 20.906 1 97.62 79 HIS A O 1
ATOM 601 N N . GLU A 1 80 ? 7.602 33.094 20.828 1 97.25 80 GLU A N 1
ATOM 602 C CA . GLU A 1 80 ? 8.93 33.688 20.703 1 97.25 80 GLU A CA 1
ATOM 603 C C . GLU A 1 80 ? 9.078 34.469 19.422 1 97.25 80 GLU A C 1
ATOM 605 O O . GLU A 1 80 ? 9.688 35.531 19.406 1 97.25 80 GLU A O 1
ATOM 610 N N . LEU A 1 81 ? 8.562 33.969 18.312 1 97.81 81 LEU A N 1
ATOM 611 C CA . LEU A 1 81 ? 8.625 34.688 17.031 1 97.81 81 LEU A CA 1
ATOM 612 C C . LEU A 1 81 ? 7.855 36 17.094 1 97.81 81 LEU A C 1
ATOM 614 O O . LEU A 1 81 ? 8.328 37 16.594 1 97.81 81 LEU A O 1
ATOM 618 N N . ASN A 1 82 ? 6.727 35.906 17.703 1 97.62 82 ASN A N 1
ATOM 619 C CA . ASN A 1 82 ? 5.867 37.094 17.766 1 97.62 82 ASN A CA 1
ATOM 620 C C . ASN A 1 82 ? 6.496 38.219 18.609 1 97.62 82 ASN A C 1
ATOM 622 O O . ASN A 1 82 ? 6.141 39.375 18.453 1 97.62 82 ASN A O 1
ATOM 626 N N . LYS A 1 83 ? 7.418 37.875 19.453 1 96.62 83 LYS A N 1
ATOM 627 C CA . LYS A 1 83 ? 8.164 38.875 20.203 1 96.62 83 LYS A CA 1
ATOM 628 C C . LYS A 1 83 ? 9.102 39.656 19.281 1 96.62 83 LYS A C 1
ATOM 630 O O . LYS A 1 83 ? 9.398 40.812 19.531 1 96.62 83 LYS A O 1
ATOM 635 N N . GLU A 1 84 ? 9.539 39 18.312 1 95 84 GLU A N 1
ATOM 636 C CA . GLU A 1 84 ? 10.555 39.562 17.438 1 95 84 GLU A CA 1
ATOM 637 C C . GLU A 1 84 ? 9.93 40.188 16.188 1 95 84 GLU A C 1
ATOM 639 O O . GLU A 1 84 ? 10.516 41.094 15.578 1 95 84 GLU A O 1
ATOM 644 N N . LEU A 1 85 ? 8.766 39.75 15.844 1 96.69 85 LEU A N 1
ATOM 645 C CA . LEU A 1 85 ? 8.133 40.188 14.602 1 96.69 85 LEU A CA 1
ATOM 646 C C . LEU A 1 85 ? 7.363 41.469 14.805 1 96.69 85 LEU A C 1
ATOM 648 O O . LEU A 1 85 ? 6.75 41.688 15.852 1 96.69 85 LEU A O 1
ATOM 652 N N . PRO A 1 86 ? 7.379 42.375 13.781 1 96.25 86 PRO A N 1
ATOM 653 C CA . PRO A 1 86 ? 6.512 43.562 13.859 1 96.25 86 PRO A CA 1
ATOM 654 C C . PRO A 1 86 ? 5.031 43.188 13.906 1 96.25 86 PRO A C 1
ATOM 656 O O . PRO A 1 86 ? 4.648 42.094 13.539 1 96.25 86 PRO A O 1
ATOM 659 N N . ASP A 1 87 ? 4.219 44.031 14.289 1 94.88 87 ASP A N 1
ATOM 660 C CA . ASP A 1 87 ? 2.805 43.812 14.57 1 94.88 87 ASP A CA 1
ATOM 661 C C . ASP A 1 87 ? 2.088 43.25 13.344 1 94.88 87 ASP A C 1
ATOM 663 O O . ASP A 1 87 ? 1.282 42.312 13.469 1 94.88 87 ASP A O 1
ATOM 667 N N . ASP A 1 88 ? 2.383 43.719 12.242 1 93.69 88 ASP A N 1
ATOM 668 C CA . ASP A 1 88 ? 1.655 43.344 11.031 1 93.69 88 ASP A CA 1
ATOM 669 C C . ASP A 1 88 ? 2.125 42 10.5 1 93.69 88 ASP A C 1
ATOM 671 O O . ASP A 1 88 ? 1.501 41.438 9.594 1 93.69 88 ASP A O 1
ATOM 675 N N . GLU A 1 89 ? 3.197 41.469 11.094 1 95.44 89 GLU A N 1
ATOM 676 C CA . GLU A 1 89 ? 3.742 40.188 10.641 1 95.44 89 GLU A CA 1
ATOM 677 C C . GLU A 1 89 ? 3.572 39.094 11.703 1 95.44 89 GLU A C 1
ATOM 679 O O . GLU A 1 89 ? 4.008 37.969 11.516 1 95.44 89 GLU A O 1
ATOM 684 N N . GLN A 1 90 ? 2.912 39.469 12.727 1 97.44 90 GLN A N 1
ATOM 685 C CA . GLN A 1 90 ? 2.758 38.531 13.812 1 97.44 90 GLN A CA 1
ATOM 686 C C . GLN A 1 90 ? 1.853 37.375 13.398 1 97.44 90 GLN A C 1
ATOM 688 O O . GLN A 1 90 ? 0.896 37.562 12.641 1 97.44 90 GLN A O 1
ATOM 693 N N . ILE A 1 91 ? 2.172 36.219 13.906 1 98.12 91 ILE A N 1
ATOM 694 C CA . ILE A 1 91 ? 1.438 35 13.617 1 98.12 91 ILE A CA 1
ATOM 695 C C . ILE A 1 91 ? 0.205 34.906 14.516 1 98.12 91 ILE A C 1
ATOM 697 O O . ILE A 1 91 ? 0.326 34.875 15.742 1 98.12 91 ILE A O 1
ATOM 701 N N . THR A 1 92 ? -0.958 34.938 13.914 1 97.69 92 THR A N 1
ATOM 702 C CA . THR A 1 92 ? -2.232 34.875 14.617 1 97.69 92 THR A CA 1
ATOM 703 C C . THR A 1 92 ? -2.967 33.562 14.297 1 97.69 92 THR A C 1
ATOM 705 O O . THR A 1 92 ? -2.973 33.125 13.148 1 97.69 92 THR A O 1
ATOM 708 N N . LEU A 1 93 ? -3.555 33 15.32 1 98 93 LEU A N 1
ATOM 709 C CA . LEU A 1 93 ? -4.234 31.703 15.188 1 98 93 LEU A CA 1
ATOM 710 C C . LEU A 1 93 ? -5.746 31.875 15.305 1 98 93 LEU A C 1
ATOM 712 O O . LEU A 1 93 ? -6.223 32.906 15.805 1 98 93 LEU A O 1
ATOM 716 N N . TYR A 1 94 ? -6.543 31.016 14.812 1 97.81 94 TYR A N 1
ATOM 717 C CA . TYR A 1 94 ? -7.988 30.938 14.984 1 97.81 94 TYR A CA 1
ATOM 718 C C . TYR A 1 94 ? -8.414 29.516 15.352 1 97.81 94 TYR A C 1
ATOM 720 O O . TYR A 1 94 ? -7.652 28.562 15.18 1 97.81 94 TYR A O 1
ATOM 728 N N . ASP A 1 95 ? -9.602 29.391 15.922 1 96.88 95 ASP A N 1
ATOM 729 C CA . ASP A 1 95 ? -10.156 28.078 16.203 1 96.88 95 ASP A CA 1
ATOM 730 C C . ASP A 1 95 ? -10.445 27.312 14.906 1 96.88 95 ASP A C 1
ATOM 732 O O . ASP A 1 95 ? -10.977 27.891 13.953 1 96.88 95 ASP A O 1
ATOM 736 N N . PHE A 1 96 ? -10.047 26.109 14.828 1 96.56 96 PHE A N 1
ATOM 737 C CA . PHE A 1 96 ? -10.211 25.281 13.648 1 96.56 96 PHE A CA 1
ATOM 738 C C . PHE A 1 96 ? -11.094 24.078 13.961 1 96.56 96 PHE A C 1
ATOM 740 O O . PHE A 1 96 ? -10.594 23 14.281 1 96.56 96 PHE A O 1
ATOM 747 N N . PRO A 1 97 ? -12.414 24.266 13.852 1 94.12 97 PRO A N 1
ATOM 748 C CA . PRO A 1 97 ? -13.289 23.125 14.109 1 94.12 97 PRO A CA 1
ATOM 749 C C . PRO A 1 97 ? -13.062 21.984 13.117 1 94.12 97 PRO A C 1
ATOM 751 O O . PRO A 1 97 ? -12.922 22.219 11.914 1 94.12 97 PRO A O 1
ATOM 754 N N . VAL A 1 98 ? -13.031 20.766 13.625 1 93.69 98 VAL A N 1
ATOM 755 C CA . VAL A 1 98 ? -12.797 19.594 12.789 1 93.69 98 VAL A CA 1
ATOM 756 C C . VAL A 1 98 ? -14.102 18.828 12.609 1 93.69 98 VAL A C 1
ATOM 758 O O . VAL A 1 98 ? -14.492 18.5 11.484 1 93.69 98 VAL A O 1
ATOM 761 N N . ASP A 1 99 ? -14.766 18.547 13.688 1 94.31 99 ASP A N 1
ATOM 762 C CA . ASP A 1 99 ? -16.031 17.812 13.641 1 94.31 99 ASP A CA 1
ATOM 763 C C . ASP A 1 99 ? -17.172 18.656 14.18 1 94.31 99 ASP A C 1
ATOM 765 O O . ASP A 1 99 ? -17.109 19.156 15.305 1 94.31 99 ASP A O 1
ATOM 769 N N . GLU A 1 100 ? -18.109 18.859 13.383 1 95.44 100 GLU A N 1
ATOM 770 C CA . GLU A 1 100 ? -19.359 19.484 13.781 1 95.44 100 GLU A CA 1
ATOM 771 C C . GLU A 1 100 ? -20.531 18.5 13.672 1 95.44 100 GLU A C 1
ATOM 773 O O . GLU A 1 100 ? -20.547 17.672 12.766 1 95.44 100 GLU A O 1
ATOM 778 N N . PRO A 1 101 ? -21.5 18.641 14.539 1 95.5 101 PRO A N 1
ATOM 779 C CA . PRO A 1 101 ? -22.594 17.656 14.562 1 95.5 101 PRO A CA 1
ATOM 780 C C . PRO A 1 101 ? -23.297 17.516 13.211 1 95.5 101 PRO A C 1
ATOM 782 O O . PRO A 1 101 ? -23.734 16.422 12.844 1 95.5 101 PRO A O 1
ATOM 785 N N . GLN A 1 102 ? -23.406 18.609 12.484 1 96.56 102 GLN A N 1
ATOM 786 C CA . GLN A 1 102 ? -24.203 18.609 11.258 1 96.56 102 GLN A CA 1
ATOM 787 C C . GLN A 1 102 ? -23.344 18.172 10.07 1 96.56 102 GLN A C 1
ATOM 789 O O . GLN A 1 102 ? -23.859 18.047 8.945 1 96.56 102 GLN A O 1
ATOM 794 N N . ASN A 1 103 ? -22.047 17.922 10.25 1 98.12 103 ASN A N 1
ATOM 795 C CA . ASN A 1 103 ? -21.219 17.438 9.156 1 98.12 103 ASN A CA 1
ATOM 796 C C . ASN A 1 103 ? -21.703 16.094 8.641 1 98.12 103 ASN A C 1
ATOM 798 O O . ASN A 1 103 ? -22.344 15.328 9.367 1 98.12 103 ASN A O 1
ATOM 802 N N . ILE A 1 104 ? -21.344 15.844 7.391 1 98.38 104 ILE A N 1
ATOM 803 C CA . ILE A 1 104 ? -21.859 14.68 6.68 1 98.38 104 ILE A CA 1
ATOM 804 C C . ILE A 1 104 ? -20.922 13.492 6.879 1 98.38 104 ILE A C 1
ATOM 806 O O . ILE A 1 104 ? -19.703 13.648 6.863 1 98.38 104 ILE A O 1
ATOM 810 N N . ALA A 1 105 ? -21.5 12.328 7.113 1 98.19 105 ALA A N 1
ATOM 811 C CA . ALA A 1 105 ? -20.828 11.039 6.98 1 98.19 105 ALA A CA 1
ATOM 812 C C . ALA A 1 105 ? -21.531 10.156 5.957 1 98.19 105 ALA A C 1
ATOM 814 O O . ALA A 1 105 ? -22.609 9.609 6.234 1 98.19 105 ALA A O 1
ATOM 815 N N . PHE A 1 106 ? -21 10.094 4.809 1 98 106 PHE A N 1
ATOM 816 C CA . PHE A 1 106 ? -21.531 9.195 3.795 1 98 106 PHE A CA 1
ATOM 817 C C . PHE A 1 106 ? -20.75 7.879 3.777 1 98 106 PHE A C 1
ATOM 819 O O . PHE A 1 106 ? -19.688 7.789 3.172 1 98 106 PHE A O 1
ATOM 826 N N . LEU A 1 107 ? -21.359 6.871 4.352 1 97.75 107 LEU A N 1
ATOM 827 C CA . LEU A 1 107 ? -20.641 5.621 4.605 1 97.75 107 LEU A CA 1
ATOM 828 C C . LEU A 1 107 ? -21.484 4.422 4.172 1 97.75 107 LEU A C 1
ATOM 830 O O . LEU A 1 107 ? -22.641 4.293 4.57 1 97.75 107 LEU A O 1
ATOM 834 N N . ARG A 1 108 ? -20.828 3.613 3.365 1 97.06 108 ARG A N 1
ATOM 835 C CA . ARG A 1 108 ? -21.453 2.387 2.877 1 97.06 108 ARG A CA 1
ATOM 836 C C . ARG A 1 108 ? -22.812 2.676 2.252 1 97.06 108 ARG A C 1
ATOM 838 O O . ARG A 1 108 ? -23.781 1.958 2.504 1 97.06 108 ARG A O 1
ATOM 845 N N . GLY A 1 109 ? -22.875 3.801 1.553 1 94.5 109 GLY A N 1
ATOM 846 C CA . GLY A 1 109 ? -24.062 4.176 0.808 1 94.5 109 GLY A CA 1
ATOM 847 C C . GLY A 1 109 ? -25.141 4.812 1.675 1 94.5 109 GLY A C 1
ATOM 848 O O . GLY A 1 109 ? -26.234 5.121 1.195 1 94.5 109 GLY A O 1
ATOM 849 N N . VAL A 1 110 ? -24.859 5.031 2.928 1 96.81 110 VAL A N 1
ATOM 850 C CA . VAL A 1 110 ? -25.828 5.621 3.854 1 96.81 110 VAL A CA 1
ATOM 851 C C . VAL A 1 110 ? -25.406 7.055 4.184 1 96.81 110 VAL A C 1
ATOM 853 O O . VAL A 1 110 ? -24.25 7.312 4.527 1 96.81 110 VAL A O 1
ATOM 856 N N . TYR A 1 111 ? -26.375 7.957 4.004 1 96.88 111 TYR A N 1
ATOM 857 C CA . TYR A 1 111 ? -26.156 9.375 4.289 1 96.88 111 TYR A CA 1
ATOM 858 C C . TYR A 1 111 ? -26.469 9.688 5.75 1 96.88 111 TYR A C 1
ATOM 860 O O . TYR A 1 111 ? -27.625 9.648 6.164 1 96.88 111 TYR A O 1
ATOM 868 N N . LEU A 1 112 ? -25.422 10.039 6.535 1 97.5 112 LEU A N 1
ATOM 869 C CA . LEU A 1 112 ? -25.531 10.32 7.961 1 97.5 112 LEU A CA 1
ATOM 870 C C . LEU A 1 112 ? -24.969 11.695 8.289 1 97.5 112 LEU A C 1
ATOM 872 O O . LEU A 1 112 ? -24.359 12.336 7.43 1 97.5 112 LEU A O 1
ATOM 876 N N . ARG A 1 113 ? -25.312 12.141 9.461 1 97.75 113 ARG A N 1
ATOM 877 C CA . ARG A 1 113 ? -24.594 13.227 10.117 1 97.75 113 ARG A CA 1
ATOM 878 C C . ARG A 1 113 ? -23.641 12.68 11.18 1 97.75 113 ARG A C 1
ATOM 880 O O . ARG A 1 113 ? -23.859 11.586 11.711 1 97.75 113 ARG A O 1
ATOM 887 N N . LEU A 1 114 ? -22.562 13.414 11.477 1 96.38 114 LEU A N 1
ATOM 888 C CA . LEU A 1 114 ? -21.656 12.953 12.523 1 96.38 114 LEU A CA 1
ATOM 889 C C . LEU A 1 114 ? -22.391 12.766 13.844 1 96.38 114 LEU A C 1
ATOM 891 O O . LEU A 1 114 ? -22.062 11.867 14.617 1 96.38 114 LEU A O 1
ATOM 895 N N . ALA A 1 115 ? -23.422 13.57 14.062 1 95.69 115 ALA A N 1
ATOM 896 C CA . ALA A 1 115 ? -24.203 13.477 15.297 1 95.69 115 ALA A CA 1
ATOM 897 C C . ALA A 1 115 ? -24.953 12.141 15.375 1 95.69 115 ALA A C 1
ATOM 899 O O . ALA A 1 115 ? -25.266 11.672 16.469 1 95.69 115 ALA A O 1
ATOM 900 N N . ASP A 1 116 ? -25.219 11.531 14.242 1 96.5 116 ASP A N 1
ATOM 901 C CA . ASP A 1 116 ? -26.016 10.312 14.195 1 96.5 116 ASP A CA 1
ATOM 902 C C . ASP A 1 116 ? -25.297 9.156 14.883 1 96.5 116 ASP A C 1
ATOM 904 O O . ASP A 1 116 ? -25.938 8.234 15.391 1 96.5 116 ASP A O 1
ATOM 908 N N . PHE A 1 117 ? -24.047 9.195 14.961 1 96 117 PHE A N 1
ATOM 909 C CA . PHE A 1 117 ? -23.266 8.094 15.516 1 96 117 PHE A CA 1
ATOM 910 C C . PHE A 1 117 ? -23.672 7.832 16.969 1 96 117 PHE A C 1
ATOM 912 O O . PHE A 1 117 ? -23.672 6.688 17.422 1 96 117 PHE A O 1
ATOM 919 N N . THR A 1 118 ? -24 8.898 17.656 1 94.69 118 THR A N 1
ATOM 920 C CA . THR A 1 118 ? -24.359 8.758 19.062 1 94.69 118 THR A CA 1
ATOM 921 C C . THR A 1 118 ? -25.859 8.977 19.266 1 94.69 118 THR A C 1
ATOM 923 O O . THR A 1 118 ? -26.469 8.336 20.125 1 94.69 118 THR A O 1
ATOM 926 N N . GLN A 1 119 ? -26.531 9.781 18.391 1 95 119 GLN A N 1
ATOM 927 C CA . GLN A 1 119 ? -27.938 10.141 18.594 1 95 119 GLN A CA 1
ATOM 928 C C . GLN A 1 119 ? -28.859 9.148 17.891 1 95 119 GLN A C 1
ATOM 930 O O . GLN A 1 119 ? -29.984 8.922 18.344 1 95 119 GLN A O 1
ATOM 935 N N . ASN A 1 120 ? -28.391 8.633 16.797 1 95.94 120 ASN A N 1
ATOM 936 C CA . ASN A 1 120 ? -29.156 7.656 16.031 1 95.94 120 ASN A CA 1
ATOM 937 C C . ASN A 1 120 ? -28.312 6.453 15.641 1 95.94 120 ASN A C 1
ATOM 939 O O . ASN A 1 120 ? -28.203 6.125 14.453 1 95.94 120 ASN A O 1
ATOM 943 N N . PRO A 1 121 ? -27.797 5.727 16.594 1 96 121 PRO A N 1
ATOM 944 C CA . PRO A 1 121 ? -26.812 4.68 16.328 1 96 121 PRO A CA 1
ATOM 945 C C . PRO A 1 121 ? -27.359 3.561 15.445 1 96 121 PRO A C 1
ATOM 947 O O . PRO A 1 121 ? -26.609 2.867 14.766 1 96 121 PRO A O 1
ATOM 950 N N . ASP A 1 122 ? -28.625 3.361 15.375 1 96.12 122 ASP A N 1
ATOM 951 C CA . ASP A 1 122 ? -29.25 2.297 14.586 1 96.12 122 ASP A CA 1
ATOM 952 C C . ASP A 1 122 ? -29.125 2.582 13.094 1 96.12 122 ASP A C 1
ATOM 954 O O . ASP A 1 122 ? -29.297 1.684 12.266 1 96.12 122 ASP A O 1
ATOM 958 N N . LEU A 1 123 ? -28.844 3.84 12.75 1 96 123 LEU A N 1
ATOM 959 C CA . LEU A 1 123 ? -28.688 4.215 11.352 1 96 123 LEU A CA 1
ATOM 960 C C . LEU A 1 123 ? -27.297 3.846 10.836 1 96 123 LEU A C 1
ATOM 962 O O . LEU A 1 123 ? -27.078 3.797 9.625 1 96 123 LEU A O 1
ATOM 966 N N . VAL A 1 124 ? -26.406 3.688 11.758 1 95.94 124 VAL A N 1
ATOM 967 C CA . VAL A 1 124 ? -25 3.459 11.422 1 95.94 124 VAL A CA 1
ATOM 968 C C . VAL A 1 124 ? -24.844 2.084 10.773 1 95.94 124 VAL A C 1
ATOM 970 O O . VAL A 1 124 ? -25.188 1.063 11.375 1 95.94 124 VAL A O 1
ATOM 973 N N . PRO A 1 125 ? -24.359 2.004 9.516 1 96.56 125 PRO A N 1
ATOM 974 C CA . PRO A 1 125 ? -24.391 0.758 8.75 1 96.56 125 PRO A CA 1
ATOM 975 C C . PRO A 1 125 ? -23.188 -0.148 9.039 1 96.56 125 PRO A C 1
ATOM 977 O O . PRO A 1 125 ? -22.609 -0.716 8.117 1 96.56 125 PRO A O 1
ATOM 980 N N . TYR A 1 126 ? -22.812 -0.304 10.234 1 96.88 126 TYR A N 1
ATOM 981 C CA . TYR A 1 126 ? -21.766 -1.207 10.719 1 96.88 126 TYR A CA 1
ATOM 982 C C . TYR A 1 126 ? -22.312 -2.111 11.82 1 96.88 126 TYR A C 1
ATOM 984 O O . TYR A 1 126 ? -23.078 -1.667 12.68 1 96.88 126 TYR A O 1
ATOM 992 N N . GLN A 1 127 ? -21.906 -3.385 11.75 1 95 127 GLN A N 1
ATOM 993 C CA . GLN A 1 127 ? -22.328 -4.34 12.773 1 95 127 GLN A CA 1
ATOM 994 C C . GLN A 1 127 ? -21.469 -4.238 14.023 1 95 127 GLN A C 1
ATOM 996 O O . GLN A 1 127 ? -20.594 -5.086 14.25 1 95 127 GLN A O 1
ATOM 1001 N N . LEU A 1 128 ? -21.828 -3.309 14.812 1 95.81 128 LEU A N 1
ATOM 1002 C CA . LEU A 1 128 ? -21.062 -3.074 16.031 1 95.81 128 LEU A CA 1
ATOM 1003 C C . LEU A 1 128 ? -21.641 -3.885 17.188 1 95.81 128 LEU A C 1
ATOM 1005 O O . LEU A 1 128 ? -22.859 -4.07 17.281 1 95.81 128 LEU A O 1
ATOM 1009 N N . ASN A 1 129 ? -20.781 -4.363 18.047 1 94.25 129 ASN A N 1
ATOM 1010 C CA . ASN A 1 129 ? -21.266 -5.051 19.234 1 94.25 129 ASN A CA 1
ATOM 1011 C C . ASN A 1 129 ? -21.875 -4.074 20.234 1 94.25 129 ASN A C 1
ATOM 1013 O O . ASN A 1 129 ? -21.844 -2.861 20.031 1 94.25 129 ASN A O 1
ATOM 1017 N N . PHE A 1 130 ? -22.422 -4.637 21.234 1 92.81 130 PHE A N 1
ATOM 1018 C CA . PHE A 1 130 ? -23.203 -3.873 22.203 1 92.81 130 PHE A CA 1
ATOM 1019 C C . PHE A 1 130 ? -22.359 -2.754 22.812 1 92.81 130 PHE A C 1
ATOM 1021 O O . PHE A 1 130 ? -22.859 -1.64 23 1 92.81 130 PHE A O 1
ATOM 1028 N N . ILE A 1 131 ? -21.125 -2.941 23.047 1 92.62 131 ILE A N 1
ATOM 1029 C CA . ILE A 1 131 ? -20.281 -1.976 23.734 1 92.62 131 ILE A CA 1
ATOM 1030 C C . ILE A 1 131 ? -19.891 -0.847 22.781 1 92.62 131 ILE A C 1
ATOM 1032 O O . ILE A 1 131 ? -19.672 0.286 23.219 1 92.62 131 ILE A O 1
ATOM 1036 N N . ASP A 1 132 ? -19.828 -1.111 21.547 1 95.5 132 ASP A N 1
ATOM 1037 C CA . ASP A 1 132 ? -19.391 -0.133 20.562 1 95.5 132 ASP A CA 1
ATOM 1038 C C . ASP A 1 132 ? -20.578 0.602 19.938 1 95.5 132 ASP A C 1
ATOM 1040 O O . ASP A 1 132 ? -20.422 1.689 19.391 1 95.5 132 ASP A O 1
ATOM 1044 N N . HIS A 1 133 ? -21.734 -0.037 20.047 1 95.88 133 HIS A N 1
ATOM 1045 C CA . HIS A 1 133 ? -22.953 0.558 19.5 1 95.88 133 HIS A CA 1
ATOM 1046 C C . HIS A 1 133 ? -23.281 1.88 20.188 1 95.88 133 HIS A C 1
ATOM 1048 O O . HIS A 1 133 ? -23.344 1.944 21.406 1 95.88 133 HIS A O 1
ATOM 1054 N N . GLY A 1 134 ? -23.391 2.93 19.438 1 96.19 134 GLY A N 1
ATOM 1055 C CA . GLY A 1 134 ? -23.703 4.234 19.984 1 96.19 134 GLY A CA 1
ATOM 1056 C C . GLY A 1 134 ? -22.484 5.031 20.375 1 96.19 134 GLY A C 1
ATOM 1057 O O . GLY A 1 134 ? -22.594 6.137 20.906 1 96.19 134 GLY A O 1
ATOM 1058 N N . GLN A 1 135 ? -21.344 4.461 20.125 1 95.12 135 GLN A N 1
ATOM 1059 C CA . GLN A 1 135 ? -20.109 5.172 20.406 1 95.12 135 GLN A CA 1
ATOM 1060 C C . GLN A 1 135 ? -19.547 5.82 19.156 1 95.12 135 GLN A C 1
ATOM 1062 O O . GLN A 1 135 ? -19.75 5.324 18.047 1 95.12 135 GLN A O 1
ATOM 1067 N N . SER A 1 136 ? -18.891 6.988 19.328 1 93.56 136 SER A N 1
ATOM 1068 C CA . SER A 1 136 ? -18.125 7.566 18.234 1 93.56 136 SER A CA 1
ATOM 1069 C C . SER A 1 136 ? -16.938 6.691 17.859 1 93.56 136 SER A C 1
ATOM 1071 O O . SER A 1 136 ? -16.5 5.863 18.672 1 93.56 136 SER A O 1
ATOM 1073 N N . ALA A 1 137 ? -16.469 6.836 16.672 1 93.31 137 ALA A N 1
ATOM 1074 C CA . ALA A 1 137 ? -15.305 6.086 16.219 1 93.31 137 ALA A CA 1
ATOM 1075 C C . ALA A 1 137 ? -14.117 6.293 17.156 1 93.31 137 ALA A C 1
ATOM 1077 O O . ALA A 1 137 ? -13.398 5.34 17.484 1 93.31 137 ALA A O 1
ATOM 1078 N N . GLY A 1 138 ? -13.852 7.57 17.516 1 93.62 138 GLY A N 1
ATOM 1079 C CA . GLY A 1 138 ? -12.766 7.859 18.438 1 93.62 138 GLY A CA 1
ATOM 1080 C C . GLY A 1 138 ? -12.906 7.145 19.766 1 93.62 138 GLY A C 1
ATOM 1081 O O . GLY A 1 138 ? -11.93 6.605 20.297 1 93.62 138 GLY A O 1
ATOM 1082 N N . ALA A 1 139 ? -14.133 7.09 20.281 1 94.31 139 ALA A N 1
ATOM 1083 C CA . ALA A 1 139 ? -14.391 6.445 21.578 1 94.31 139 ALA A CA 1
ATOM 1084 C C . ALA A 1 139 ? -14.125 4.945 21.5 1 94.31 139 ALA A C 1
ATOM 1086 O O . ALA A 1 139 ? -13.625 4.344 22.453 1 94.31 139 ALA A O 1
ATOM 1087 N N . VAL A 1 140 ? -14.484 4.34 20.406 1 96.31 140 VAL A N 1
ATOM 1088 C CA . VAL A 1 140 ? -14.242 2.914 20.203 1 96.31 140 VAL A CA 1
ATOM 1089 C C . VAL A 1 140 ? -12.75 2.617 20.312 1 96.31 140 VAL A C 1
ATOM 1091 O O . VAL A 1 140 ? -12.352 1.67 21 1 96.31 140 VAL A O 1
ATOM 1094 N N . ILE A 1 141 ? -11.922 3.441 19.719 1 96.56 141 ILE A N 1
ATOM 1095 C CA . ILE A 1 141 ? -10.484 3.205 19.703 1 96.56 141 ILE A CA 1
ATOM 1096 C C . ILE A 1 141 ? -9.883 3.529 21.062 1 96.56 141 ILE A C 1
ATOM 1098 O O . ILE A 1 141 ? -9 2.82 21.547 1 96.56 141 ILE A O 1
ATOM 1102 N N . VAL A 1 142 ? -10.359 4.602 21.672 1 96.31 142 VAL A N 1
ATOM 1103 C CA . VAL A 1 142 ? -9.867 4.953 23 1 96.31 142 VAL A CA 1
ATOM 1104 C C . VAL A 1 142 ? -10.164 3.82 23.969 1 96.31 142 VAL A C 1
ATOM 1106 O O . VAL A 1 142 ? -9.312 3.447 24.781 1 96.31 142 VAL A O 1
ATOM 1109 N N . ASN A 1 143 ? -11.383 3.262 23.891 1 96.31 143 ASN A N 1
ATOM 1110 C CA . ASN A 1 143 ? -11.75 2.125 24.719 1 96.31 143 ASN A CA 1
ATOM 1111 C C . ASN A 1 143 ? -10.867 0.912 24.438 1 96.31 143 ASN A C 1
ATOM 1113 O O . ASN A 1 143 ? -10.469 0.193 25.359 1 96.31 143 ASN A O 1
ATOM 1117 N N . ALA A 1 144 ? -10.633 0.663 23.188 1 97.38 144 ALA A N 1
ATOM 1118 C CA . ALA A 1 144 ? -9.742 -0.43 22.797 1 97.38 144 ALA A CA 1
ATOM 1119 C C . ALA A 1 144 ? -8.352 -0.24 23.406 1 97.38 144 ALA A C 1
ATOM 1121 O O . ALA A 1 144 ? -7.77 -1.18 23.953 1 97.38 144 ALA A O 1
ATOM 1122 N N . ILE A 1 145 ? -7.844 0.996 23.312 1 97.94 145 ILE A N 1
ATOM 1123 C CA . ILE A 1 145 ? -6.523 1.326 23.844 1 97.94 145 ILE A CA 1
ATOM 1124 C C . ILE A 1 145 ? -6.488 1.091 25.344 1 97.94 145 ILE A C 1
ATOM 1126 O O . ILE A 1 145 ? -5.512 0.558 25.875 1 97.94 145 ILE A O 1
ATOM 1130 N N . GLU A 1 146 ? -7.543 1.446 26 1 97.56 146 GLU A N 1
ATOM 1131 C CA . GLU A 1 146 ? -7.645 1.215 27.438 1 97.56 146 GLU A CA 1
ATOM 1132 C C . GLU A 1 146 ? -7.551 -0.273 27.766 1 97.56 146 GLU A C 1
ATOM 1134 O O . GLU A 1 146 ? -6.98 -0.656 28.781 1 97.56 146 GLU A O 1
ATOM 1139 N N . GLN A 1 147 ? -8.117 -1.091 26.969 1 97.69 147 GLN A N 1
ATOM 1140 C CA . GLN A 1 147 ? -8.055 -2.535 27.156 1 97.69 147 GLN A CA 1
ATOM 1141 C C . GLN A 1 147 ? -6.637 -3.059 26.922 1 97.69 147 GLN A C 1
ATOM 1143 O O . GLN A 1 147 ? -6.207 -4.016 27.578 1 97.69 147 GLN A O 1
ATOM 1148 N N . ILE A 1 148 ? -5.91 -2.445 26.031 1 98.31 148 ILE A N 1
ATOM 1149 C CA . ILE A 1 148 ? -4.57 -2.885 25.656 1 98.31 148 ILE A CA 1
ATOM 1150 C C . ILE A 1 148 ? -3.564 -2.438 26.719 1 98.31 148 ILE A C 1
ATOM 1152 O O . ILE A 1 148 ? -2.688 -3.207 27.109 1 98.31 148 ILE A O 1
ATOM 1156 N N . VAL A 1 149 ? -3.703 -1.187 27.109 1 98.5 149 VAL A N 1
ATOM 1157 C CA . VAL A 1 149 ? -2.859 -0.602 28.141 1 98.5 149 VAL A CA 1
ATOM 1158 C C . VAL A 1 149 ? -3.732 0.005 29.25 1 98.5 149 VAL A C 1
ATOM 1160 O O . VAL A 1 149 ? -3.947 1.22 29.281 1 98.5 149 VAL A O 1
ATOM 1163 N N . PRO A 1 150 ? -4.121 -0.78 30.203 1 97.88 150 PRO A N 1
ATOM 1164 C CA . PRO A 1 150 ? -5.039 -0.307 31.234 1 97.88 150 PRO A CA 1
ATOM 1165 C C . PRO A 1 150 ? -4.496 0.899 32 1 97.88 150 PRO A C 1
ATOM 1167 O O . PRO A 1 150 ? -3.342 0.892 32.438 1 97.88 150 PRO A O 1
ATOM 1170 N N . GLY A 1 151 ? -5.301 1.948 32.062 1 97.44 151 GLY A N 1
ATOM 1171 C CA . GLY A 1 151 ? -4.961 3.137 32.844 1 97.44 151 GLY A CA 1
ATOM 1172 C C . GLY A 1 151 ? -4.41 4.262 31.969 1 97.44 151 GLY A C 1
ATOM 1173 O O . GLY A 1 151 ? -4.316 5.406 32.438 1 97.44 151 GLY A O 1
ATOM 1174 N N . ILE A 1 152 ? -4.137 4.059 30.766 1 97.75 152 ILE A N 1
ATOM 1175 C CA . ILE A 1 152 ? -3.385 5.008 29.938 1 97.75 152 ILE A CA 1
ATOM 1176 C C . ILE A 1 152 ? -4.297 6.152 29.516 1 97.75 152 ILE A C 1
ATOM 1178 O O . ILE A 1 152 ? -3.82 7.211 29.094 1 97.75 152 ILE A O 1
ATOM 1182 N N . THR A 1 153 ? -5.582 5.945 29.562 1 95.88 153 THR A N 1
ATOM 1183 C CA . THR A 1 153 ? -6.512 6.98 29.109 1 95.88 153 THR A CA 1
ATOM 1184 C C . THR A 1 153 ? -6.855 7.922 30.266 1 95.88 153 THR A C 1
ATOM 1186 O O . THR A 1 153 ? -7.676 8.828 30.109 1 95.88 153 THR A O 1
ATOM 1189 N N . ASN A 1 154 ? -6.285 7.715 31.422 1 95.12 154 ASN A N 1
ATOM 1190 C CA . ASN A 1 154 ? -6.48 8.609 32.562 1 95.12 154 ASN A CA 1
ATOM 1191 C C . ASN A 1 154 ? -6.137 10.055 32.188 1 95.12 154 ASN A C 1
ATOM 1193 O O . ASN A 1 154 ? -5.008 10.344 31.797 1 95.12 154 ASN A O 1
ATOM 1197 N N . PRO A 1 155 ? -7.066 10.961 32.344 1 90.62 155 PRO A N 1
ATOM 1198 C CA . PRO A 1 155 ? -6.852 12.344 31.938 1 90.62 155 PRO A CA 1
ATOM 1199 C C . PRO A 1 155 ? -5.77 13.047 32.75 1 90.62 155 PRO A C 1
ATOM 1201 O O . PRO A 1 155 ? -5.258 14.094 32.344 1 90.62 155 PRO A O 1
ATOM 1204 N N . ALA A 1 156 ? -5.383 12.531 33.844 1 93.19 156 ALA A N 1
ATOM 1205 C CA . ALA A 1 156 ? -4.383 13.141 34.719 1 93.19 156 ALA A CA 1
ATOM 1206 C C . ALA A 1 156 ? -2.971 12.883 34.219 1 93.19 156 ALA A C 1
ATOM 1208 O O . ALA A 1 156 ? -2.018 13.539 34.625 1 93.19 156 ALA A O 1
ATOM 1209 N N . LEU A 1 157 ? -2.859 11.953 33.312 1 94.5 157 LEU A N 1
ATOM 1210 C CA . LEU A 1 157 ? -1.538 11.609 32.781 1 94.5 157 LEU A CA 1
ATOM 1211 C C . LEU A 1 157 ? -1.061 12.656 31.797 1 94.5 157 LEU A C 1
ATOM 1213 O O . LEU A 1 157 ? -1.85 13.156 30.984 1 94.5 157 LEU A O 1
ATOM 1217 N N . THR A 1 158 ? 0.196 12.969 31.875 1 92.81 158 THR A N 1
ATOM 1218 C CA . THR A 1 158 ? 0.83 13.797 30.859 1 92.81 158 THR A CA 1
ATOM 1219 C C . THR A 1 158 ? 1.145 12.969 29.609 1 92.81 158 THR A C 1
ATOM 1221 O O . THR A 1 158 ? 1.091 11.734 29.641 1 92.81 158 THR A O 1
ATOM 1224 N N . GLU A 1 159 ? 1.492 13.641 28.531 1 91.69 159 GLU A N 1
ATOM 1225 C CA . GLU A 1 159 ? 1.885 12.961 27.312 1 91.69 159 GLU A CA 1
ATOM 1226 C C . GLU A 1 159 ? 3.107 12.078 27.531 1 91.69 159 GLU A C 1
ATOM 1228 O O . GLU A 1 159 ? 3.18 10.969 27 1 91.69 159 GLU A O 1
ATOM 1233 N N . GLU A 1 160 ? 4.027 12.562 28.281 1 94.19 160 GLU A N 1
ATOM 1234 C CA . GLU A 1 160 ? 5.254 11.82 28.562 1 94.19 160 GLU A CA 1
ATOM 1235 C C . GLU A 1 160 ? 4.961 10.562 29.375 1 94.19 160 GLU A C 1
ATOM 1237 O O . GLU A 1 160 ? 5.535 9.5 29.109 1 94.19 160 GLU A O 1
ATOM 1242 N N . GLN A 1 161 ? 4.074 10.688 30.328 1 96.5 161 GLN A N 1
ATOM 1243 C CA . GLN A 1 161 ? 3.705 9.539 31.141 1 96.5 161 GLN A CA 1
ATOM 1244 C C . GLN A 1 161 ? 3.021 8.461 30.297 1 96.5 161 GLN A C 1
ATOM 1246 O O . GLN A 1 161 ? 3.291 7.273 30.469 1 96.5 161 GLN A O 1
ATOM 1251 N N . ARG A 1 162 ? 2.164 8.859 29.406 1 96.69 162 ARG A N 1
ATOM 1252 C CA . ARG A 1 162 ? 1.492 7.922 28.516 1 96.69 162 ARG A CA 1
ATOM 1253 C C . ARG A 1 162 ? 2.498 7.195 27.625 1 96.69 162 ARG A C 1
ATOM 1255 O O . ARG A 1 162 ? 2.369 5.992 27.375 1 96.69 162 ARG A O 1
ATOM 1262 N N . ARG A 1 163 ? 3.445 7.945 27.156 1 97 163 ARG A N 1
ATOM 1263 C CA . ARG A 1 163 ? 4.477 7.352 26.312 1 97 163 ARG A CA 1
ATOM 1264 C C . ARG A 1 163 ? 5.277 6.305 27.078 1 97 163 ARG A C 1
ATOM 1266 O O . ARG A 1 163 ? 5.539 5.219 26.562 1 97 163 ARG A O 1
ATOM 1273 N N . GLU A 1 164 ? 5.664 6.637 28.266 1 97.69 164 GLU A N 1
ATOM 1274 C CA . GLU A 1 164 ? 6.422 5.703 29.094 1 97.69 164 GLU A CA 1
ATOM 1275 C C . GLU A 1 164 ? 5.613 4.438 29.375 1 97.69 164 GLU A C 1
ATOM 1277 O O . GLU A 1 164 ? 6.156 3.33 29.344 1 97.69 164 GLU A O 1
ATOM 1282 N N . MET A 1 165 ? 4.355 4.645 29.625 1 98.12 165 MET A N 1
ATOM 1283 C CA . MET A 1 165 ? 3.473 3.506 29.859 1 98.12 165 MET A CA 1
ATOM 1284 C C . MET A 1 165 ? 3.438 2.582 28.656 1 98.12 165 MET A C 1
ATOM 1286 O O . MET A 1 165 ? 3.582 1.366 28.781 1 98.12 165 MET A O 1
ATOM 1290 N N . ALA A 1 166 ? 3.268 3.139 27.484 1 98.38 166 ALA A N 1
ATOM 1291 C CA . ALA A 1 166 ? 3.168 2.354 26.25 1 98.38 166 ALA A CA 1
ATOM 1292 C C . ALA A 1 166 ? 4.484 1.65 25.938 1 98.38 166 ALA A C 1
ATOM 1294 O O . ALA A 1 166 ? 4.492 0.497 25.5 1 98.38 166 ALA A O 1
ATOM 1295 N N . GLN A 1 167 ? 5.598 2.338 26.203 1 97.81 167 GLN A N 1
ATOM 1296 C CA . GLN A 1 167 ? 6.926 1.803 25.922 1 97.81 167 GLN A CA 1
ATOM 1297 C C . GLN A 1 167 ? 7.227 0.59 26.797 1 97.81 167 GLN A C 1
ATOM 1299 O O . GLN A 1 167 ? 7.945 -0.321 26.375 1 97.81 167 GLN A O 1
ATOM 1304 N N . SER A 1 168 ? 6.641 0.552 27.922 1 97.31 168 SER A N 1
ATOM 1305 C CA . SER A 1 168 ? 6.934 -0.512 28.875 1 97.31 168 SER A CA 1
ATOM 1306 C C . SER A 1 168 ? 5.832 -1.564 28.875 1 97.31 168 SER A C 1
ATOM 1308 O O . SER A 1 168 ? 5.969 -2.611 29.516 1 97.31 168 SER A O 1
ATOM 1310 N N . ALA A 1 169 ? 4.793 -1.319 28.141 1 98 169 ALA A N 1
ATOM 1311 C CA . ALA A 1 169 ? 3.623 -2.191 28.203 1 98 169 ALA A CA 1
ATOM 1312 C C . ALA A 1 169 ? 3.82 -3.436 27.344 1 98 169 ALA A C 1
ATOM 1314 O O . ALA A 1 169 ? 4.613 -3.424 26.406 1 98 169 ALA A O 1
ATOM 1315 N N . GLU A 1 170 ? 3.176 -4.445 27.766 1 97.44 170 GLU A N 1
ATOM 1316 C CA . GLU A 1 170 ? 3.057 -5.688 27 1 97.44 170 GLU A CA 1
ATOM 1317 C C . GLU A 1 170 ? 1.594 -6.039 26.75 1 97.44 170 GLU A C 1
ATOM 1319 O O . GLU A 1 170 ? 0.712 -5.652 27.516 1 97.44 170 GLU A O 1
ATOM 1324 N N . PHE A 1 171 ? 1.363 -6.68 25.75 1 96.5 171 PHE A N 1
ATOM 1325 C CA . PHE A 1 171 ? 0.049 -7.219 25.422 1 96.5 171 PHE A CA 1
ATOM 1326 C C . PHE A 1 171 ? 0.162 -8.656 24.938 1 96.5 171 PHE A C 1
ATOM 1328 O O . PHE A 1 171 ? 0.891 -8.938 23.984 1 96.5 171 PHE A O 1
ATOM 1335 N N . GLY A 1 172 ? -0.526 -9.555 25.594 1 92.81 172 GLY A N 1
ATOM 1336 C CA . GLY A 1 172 ? -0.385 -10.969 25.266 1 92.81 172 GLY A CA 1
ATOM 1337 C C . GLY A 1 172 ? 1.017 -11.5 25.516 1 92.81 172 GLY A C 1
ATOM 1338 O O . GLY A 1 172 ? 1.506 -12.336 24.75 1 92.81 172 GLY A O 1
ATOM 1339 N N . GLY A 1 173 ? 1.699 -10.898 26.406 1 93.69 173 GLY A N 1
ATOM 1340 C CA . GLY A 1 173 ? 3.029 -11.359 26.766 1 93.69 173 GLY A CA 1
ATOM 1341 C C . GLY A 1 173 ? 4.117 -10.852 25.844 1 93.69 173 GLY A C 1
ATOM 1342 O O . GLY A 1 173 ? 5.273 -11.258 25.953 1 93.69 173 GLY A O 1
ATOM 1343 N N . VAL A 1 174 ? 3.768 -10.039 24.938 1 94.25 174 VAL A N 1
ATOM 1344 C CA . VAL A 1 174 ? 4.723 -9.5 23.969 1 94.25 174 VAL A CA 1
ATOM 1345 C C . VAL A 1 174 ? 4.805 -7.98 24.125 1 94.25 174 VAL A C 1
ATOM 1347 O O . VAL A 1 174 ? 3.777 -7.301 24.203 1 94.25 174 VAL A O 1
ATOM 1350 N N . PRO A 1 175 ? 6.02 -7.449 24.219 1 96.94 175 PRO A N 1
ATOM 1351 C CA . PRO A 1 175 ? 6.141 -5.992 24.312 1 96.94 175 PRO A CA 1
ATOM 1352 C C . PRO A 1 175 ? 5.449 -5.266 23.156 1 96.94 175 PRO A C 1
ATOM 1354 O O . PRO A 1 175 ? 5.492 -5.73 22.016 1 96.94 175 PRO A O 1
ATOM 1357 N N . LEU A 1 176 ? 4.906 -4.102 23.422 1 98 176 LEU A N 1
ATOM 1358 C CA . LEU A 1 176 ? 4.102 -3.391 22.422 1 98 176 LEU A CA 1
ATOM 1359 C C . LEU A 1 176 ? 4.965 -2.912 21.266 1 98 176 LEU A C 1
ATOM 1361 O O . LEU A 1 176 ? 4.508 -2.869 20.125 1 98 176 LEU A O 1
ATOM 1365 N N . TYR A 1 177 ? 6.219 -2.51 21.531 1 97.38 177 TYR A N 1
ATOM 1366 C CA . TYR A 1 177 ? 7.055 -1.989 20.453 1 97.38 177 TYR A CA 1
ATOM 1367 C C . TYR A 1 177 ? 7.363 -3.076 19.422 1 97.38 177 TYR A C 1
ATOM 1369 O O . TYR A 1 177 ? 7.809 -2.783 18.312 1 97.38 177 TYR A O 1
ATOM 1377 N N . LYS A 1 178 ? 7.09 -4.375 19.734 1 94.94 178 LYS A N 1
ATOM 1378 C CA . LYS A 1 178 ? 7.305 -5.5 18.828 1 94.94 178 LYS A CA 1
ATOM 1379 C C . LYS A 1 178 ? 6.016 -5.883 18.109 1 94.94 178 LYS A C 1
ATOM 1381 O O . LYS A 1 178 ? 5.973 -6.887 17.391 1 94.94 178 LYS A O 1
ATOM 1386 N N . GLN A 1 179 ? 4.996 -5.125 18.344 1 96.12 179 GLN A N 1
ATOM 1387 C CA . GLN A 1 179 ? 3.695 -5.441 17.766 1 96.12 179 GLN A CA 1
ATOM 1388 C C . GLN A 1 179 ? 3.152 -4.266 16.969 1 96.12 179 GLN A C 1
ATOM 1390 O O . GLN A 1 179 ? 3.521 -3.113 17.203 1 96.12 179 GLN A O 1
ATOM 1395 N N . GLY A 1 180 ? 2.311 -4.633 15.969 1 96.88 180 GLY A N 1
ATOM 1396 C CA . GLY A 1 180 ? 1.638 -3.6 15.203 1 96.88 180 GLY A CA 1
ATOM 1397 C C . GLY A 1 180 ? 0.343 -3.129 15.836 1 96.88 180 GLY A C 1
ATOM 1398 O O . GLY A 1 180 ? -0.361 -3.912 16.469 1 96.88 180 GLY A O 1
ATOM 1399 N N . PHE A 1 181 ? 0.025 -1.919 15.617 1 98.06 181 PHE A N 1
ATOM 1400 C CA . PHE A 1 181 ? -1.18 -1.326 16.188 1 98.06 181 PHE A CA 1
ATOM 1401 C C . PHE A 1 181 ? -2.428 -2.033 15.672 1 98.06 181 PHE A C 1
ATOM 1403 O O . PHE A 1 181 ? -3.324 -2.367 16.453 1 98.06 181 PHE A O 1
ATOM 1410 N N . TRP A 1 182 ? -2.521 -2.311 14.383 1 97 182 TRP A N 1
ATOM 1411 C CA . TRP A 1 182 ? -3.631 -3.049 13.789 1 97 182 TRP A CA 1
ATOM 1412 C C . TRP A 1 182 ? -3.756 -4.438 14.406 1 97 182 TRP A C 1
ATOM 1414 O O . TRP A 1 182 ? -4.863 -4.895 14.703 1 97 182 TRP A O 1
ATOM 1424 N N . ASN A 1 183 ? -2.629 -5.035 14.672 1 96.88 183 ASN A N 1
ATOM 1425 C CA . ASN A 1 183 ? -2.607 -6.371 15.25 1 96.88 183 ASN A CA 1
ATOM 1426 C C . ASN A 1 183 ? -3.244 -6.391 16.641 1 96.88 183 ASN A C 1
ATOM 1428 O O . ASN A 1 183 ? -4.09 -7.242 16.922 1 96.88 183 ASN A O 1
ATOM 1432 N N . VAL A 1 184 ? -2.859 -5.441 17.453 1 97.44 184 VAL A N 1
ATOM 1433 C CA . VAL A 1 184 ? -3.348 -5.473 18.828 1 97.44 184 VAL A CA 1
ATOM 1434 C C . VAL A 1 184 ? -4.797 -4.992 18.875 1 97.44 184 VAL A C 1
ATOM 1436 O O . VAL A 1 184 ? -5.594 -5.477 19.672 1 97.44 184 VAL A O 1
ATOM 1439 N N . LEU A 1 185 ? -5.191 -4.082 17.984 1 97.25 185 LEU A N 1
ATOM 1440 C CA . LEU A 1 185 ? -6.57 -3.609 17.953 1 97.25 185 LEU A CA 1
ATOM 1441 C C . LEU A 1 185 ? -7.527 -4.75 17.625 1 97.25 185 LEU A C 1
ATOM 1443 O O . LEU A 1 185 ? -8.562 -4.906 18.281 1 97.25 185 LEU A O 1
ATOM 1447 N N . LEU A 1 186 ? -7.156 -5.578 16.703 1 95.06 186 LEU A N 1
ATOM 1448 C CA . LEU A 1 186 ? -8.055 -6.633 16.25 1 95.06 186 LEU A CA 1
ATOM 1449 C C . LEU A 1 186 ? -8.18 -7.734 17.297 1 95.06 186 LEU A C 1
ATOM 1451 O O . LEU A 1 186 ? -9.031 -8.609 17.172 1 95.06 186 LEU A O 1
ATOM 1455 N N . ARG A 1 187 ? -7.383 -7.625 18.344 1 94.81 187 ARG A N 1
ATOM 1456 C CA . ARG A 1 187 ? -7.5 -8.578 19.438 1 94.81 187 ARG A CA 1
ATOM 1457 C C . ARG A 1 187 ? -8.562 -8.133 20.438 1 94.81 187 ARG A C 1
ATOM 1459 O O . ARG A 1 187 ? -9.031 -8.93 21.25 1 94.81 187 ARG A O 1
ATOM 1466 N N . VAL A 1 188 ? -8.953 -6.844 20.312 1 96.25 188 VAL A N 1
ATOM 1467 C CA . VAL A 1 188 ? -9.82 -6.352 21.375 1 96.25 188 VAL A CA 1
ATOM 1468 C C . VAL A 1 188 ? -11.109 -5.785 20.781 1 96.25 188 VAL A C 1
ATOM 1470 O O . VAL A 1 188 ? -12.094 -5.574 21.484 1 96.25 188 VAL A O 1
ATOM 1473 N N . ILE A 1 189 ? -11.141 -5.555 19.5 1 96.25 189 ILE A N 1
ATOM 1474 C CA . ILE A 1 189 ? -12.375 -5.125 18.844 1 96.25 189 ILE A CA 1
ATOM 1475 C C . ILE A 1 189 ? -12.641 -5.992 17.625 1 96.25 189 ILE A C 1
ATOM 1477 O O . ILE A 1 189 ? -11.75 -6.699 17.141 1 96.25 189 ILE A O 1
ATOM 1481 N N . THR A 1 190 ? -13.898 -5.941 17.125 1 95.06 190 THR A N 1
ATOM 1482 C CA . THR A 1 190 ? -14.273 -6.727 15.961 1 95.06 190 THR A CA 1
ATOM 1483 C C . THR A 1 190 ? -13.75 -6.07 14.68 1 95.06 190 THR A C 1
ATOM 1485 O O . THR A 1 190 ? -13.367 -4.902 14.688 1 95.06 190 THR A O 1
ATOM 1488 N N . GLY A 1 191 ? -13.766 -6.867 13.625 1 94.56 191 GLY A N 1
ATOM 1489 C CA . GLY A 1 191 ? -13.414 -6.316 12.328 1 94.56 191 GLY A CA 1
ATOM 1490 C C . GLY A 1 191 ? -14.305 -5.164 11.906 1 94.56 191 GLY A C 1
ATOM 1491 O O . GLY A 1 191 ? -13.836 -4.191 11.312 1 94.56 191 GLY A O 1
ATOM 1492 N N . GLU A 1 192 ? -15.523 -5.207 12.25 1 96.62 192 GLU A N 1
ATOM 1493 C CA . GLU A 1 192 ? -16.484 -4.164 11.914 1 96.62 192 GLU A CA 1
ATOM 1494 C C . GLU A 1 192 ? -16.203 -2.883 12.703 1 96.62 192 GLU A C 1
ATOM 1496 O O . GLU A 1 192 ? -16.312 -1.781 12.156 1 96.62 192 GLU A O 1
ATOM 1501 N N . ALA A 1 193 ? -15.875 -3.094 13.953 1 97.44 193 ALA A N 1
ATOM 1502 C CA . ALA A 1 193 ? -15.531 -1.928 14.766 1 97.44 193 ALA A CA 1
ATOM 1503 C C . ALA A 1 193 ? -14.273 -1.246 14.234 1 97.44 193 ALA A C 1
ATOM 1505 O O . ALA A 1 193 ? -14.188 -0.016 14.203 1 97.44 193 ALA A O 1
ATOM 1506 N N . TYR A 1 194 ? -13.32 -2.045 13.875 1 96.38 194 TYR A N 1
ATOM 1507 C CA . TYR A 1 194 ? -12.102 -1.508 13.281 1 96.38 194 TYR A CA 1
ATOM 1508 C C . TYR A 1 194 ? -12.406 -0.733 12.008 1 96.38 194 TYR A C 1
ATOM 1510 O O . TYR A 1 194 ? -11.953 0.401 11.836 1 96.38 194 TYR A O 1
ATOM 1518 N N . GLN A 1 195 ? -13.227 -1.332 11.141 1 95.94 195 GLN A N 1
ATOM 1519 C CA . GLN A 1 195 ? -13.57 -0.684 9.883 1 95.94 195 GLN A CA 1
ATOM 1520 C C . GLN A 1 195 ? -14.375 0.591 10.125 1 95.94 195 GLN A C 1
ATOM 1522 O O . GLN A 1 195 ? -14.188 1.59 9.43 1 95.94 195 GLN A O 1
ATOM 1527 N N . TYR A 1 196 ? -15.234 0.524 11.086 1 97 196 TYR A N 1
ATOM 1528 C CA . TYR A 1 196 ? -16 1.696 11.508 1 97 196 TYR A CA 1
ATOM 1529 C C . TYR A 1 196 ? -15.07 2.842 11.891 1 97 196 TYR A C 1
ATOM 1531 O O . TYR A 1 196 ? -15.234 3.969 11.422 1 97 196 TYR A O 1
ATOM 1539 N N . ALA A 1 197 ? -14.117 2.537 12.688 1 96.19 197 ALA A N 1
ATOM 1540 C CA . ALA A 1 197 ? -13.172 3.543 13.172 1 96.19 197 ALA A CA 1
ATOM 1541 C C . ALA A 1 197 ? -12.344 4.113 12.016 1 96.19 197 ALA A C 1
ATOM 1543 O O . ALA A 1 197 ? -12.094 5.32 11.961 1 96.19 197 ALA A O 1
ATOM 1544 N N . GLU A 1 198 ? -11.969 3.281 11.117 1 94.75 198 GLU A N 1
ATOM 1545 C CA . GLU A 1 198 ? -11.188 3.734 9.969 1 94.75 198 GLU A CA 1
ATOM 1546 C C . GLU A 1 198 ? -12.023 4.629 9.055 1 94.75 198 GLU A C 1
ATOM 1548 O O . GLU A 1 198 ? -11.578 5.715 8.672 1 94.75 198 GLU A O 1
ATOM 1553 N N . ASP A 1 199 ? -13.211 4.172 8.75 1 95.69 199 ASP A N 1
ATOM 1554 C CA . ASP A 1 199 ? -14.07 4.898 7.812 1 95.69 199 ASP A CA 1
ATOM 1555 C C . ASP A 1 199 ? -14.461 6.262 8.375 1 95.69 199 ASP A C 1
ATOM 1557 O O . ASP A 1 199 ? -14.344 7.277 7.688 1 95.69 199 ASP A O 1
ATOM 1561 N N . VAL A 1 200 ? -14.828 6.238 9.594 1 95.75 200 VAL A N 1
ATOM 1562 C CA . VAL A 1 200 ? -15.344 7.461 10.211 1 95.75 200 VAL A CA 1
ATOM 1563 C C . VAL A 1 200 ? -14.18 8.383 10.562 1 95.75 200 VAL A C 1
ATOM 1565 O O . VAL A 1 200 ? -14.305 9.609 10.477 1 95.75 200 VAL A O 1
ATOM 1568 N N . GLY A 1 201 ? -13.086 7.809 10.938 1 93.25 201 GLY A N 1
ATOM 1569 C CA . GLY A 1 201 ? -11.922 8.609 11.297 1 93.25 201 GLY A CA 1
ATOM 1570 C C . GLY A 1 201 ? -11.375 9.406 10.133 1 93.25 201 GLY A C 1
ATOM 1571 O O . GLY A 1 201 ? -10.742 10.453 10.328 1 93.25 201 GLY A O 1
ATOM 1572 N N . GLY A 1 202 ? -11.555 8.883 8.984 1 92.12 202 GLY A N 1
ATOM 1573 C CA . GLY A 1 202 ? -11.164 9.617 7.789 1 92.12 202 GLY A CA 1
ATOM 1574 C C . GLY A 1 202 ? -9.719 9.383 7.391 1 92.12 202 GLY A C 1
ATOM 1575 O O . GLY A 1 202 ? -9.297 9.781 6.301 1 92.12 202 GLY A O 1
ATOM 1576 N N . TYR A 1 203 ? -8.938 8.773 8.266 1 91 203 TYR A N 1
ATOM 1577 C CA . TYR A 1 203 ? -7.539 8.477 7.988 1 91 203 TYR A CA 1
ATOM 1578 C C . TYR A 1 203 ? -7.293 6.973 7.984 1 91 203 TYR A C 1
ATOM 1580 O O . TYR A 1 203 ? -7.492 6.301 9 1 91 203 TYR A O 1
ATOM 1588 N N . ASP A 1 204 ? -6.785 6.465 6.918 1 90.06 204 ASP A N 1
ATOM 1589 C CA . ASP A 1 204 ? -6.43 5.047 6.859 1 90.06 204 ASP A CA 1
ATOM 1590 C C . ASP A 1 204 ? -5.094 4.785 7.547 1 90.06 204 ASP A C 1
ATOM 1592 O O . ASP A 1 204 ? -4.938 3.779 8.242 1 90.06 204 ASP A O 1
ATOM 1596 N N . SER A 1 205 ? -4.215 5.668 7.445 1 91.19 205 SER A N 1
ATOM 1597 C CA . SER A 1 205 ? -2.832 5.445 7.848 1 91.19 205 SER A CA 1
ATOM 1598 C C . SER A 1 205 ? -2.682 5.496 9.367 1 91.19 205 SER A C 1
ATOM 1600 O O . SER A 1 205 ? -1.761 4.898 9.922 1 91.19 205 SER A O 1
ATOM 1602 N N . THR A 1 206 ? -3.615 6.16 10.07 1 92.44 206 THR A N 1
ATOM 1603 C CA . THR A 1 206 ? -3.465 6.312 11.508 1 92.44 206 THR A CA 1
ATOM 1604 C C . THR A 1 206 ? -3.717 4.988 12.227 1 92.44 206 THR A C 1
ATOM 1606 O O . THR A 1 206 ? -3.232 4.777 13.336 1 92.44 206 THR A O 1
ATOM 1609 N N . LEU A 1 207 ? -4.488 4.156 11.578 1 94.25 207 LEU A N 1
ATOM 1610 C CA . LEU A 1 207 ? -4.812 2.883 12.211 1 94.25 207 LEU A CA 1
ATOM 1611 C C . LEU A 1 207 ? -4.145 1.725 11.477 1 94.25 207 LEU A C 1
ATOM 1613 O O . LEU A 1 207 ? -4.367 0.56 11.812 1 94.25 207 LEU A O 1
ATOM 1617 N N . CYS A 1 208 ? -3.316 2.064 10.484 1 93.25 208 CYS A N 1
ATOM 1618 C CA . CYS A 1 208 ? -2.586 0.994 9.812 1 93.25 208 CYS A CA 1
ATOM 1619 C C . CYS A 1 208 ? -1.632 0.297 10.773 1 93.25 208 CYS A C 1
ATOM 1621 O O . CYS A 1 208 ? -1.605 0.61 11.961 1 93.25 208 CYS A O 1
ATOM 1623 N N . ASN A 1 209 ? -0.891 -0.641 10.211 1 95.5 209 ASN A N 1
ATOM 1624 C CA . ASN A 1 209 ? -0.086 -1.459 11.117 1 95.5 209 ASN A CA 1
ATOM 1625 C C . ASN A 1 209 ? 1.298 -0.855 11.336 1 95.5 209 ASN A C 1
ATOM 1627 O O . ASN A 1 209 ? 2.242 -1.178 10.609 1 95.5 209 ASN A O 1
ATOM 1631 N N . TRP A 1 210 ? 1.479 0.006 12.25 1 96.31 210 TRP A N 1
ATOM 1632 C CA . TRP A 1 210 ? 2.77 0.553 12.656 1 96.31 210 TRP A CA 1
ATOM 1633 C C . TRP A 1 210 ? 3.025 0.306 14.141 1 96.31 210 TRP A C 1
ATOM 1635 O O . TRP A 1 210 ? 2.225 -0.347 14.812 1 96.31 210 TRP A O 1
ATOM 1645 N N . ASN A 1 211 ? 4.137 0.719 14.711 1 97.69 211 ASN A N 1
ATOM 1646 C CA . ASN A 1 211 ? 4.613 0.391 16.047 1 97.69 211 ASN A CA 1
ATOM 1647 C C . ASN A 1 211 ? 3.578 0.745 17.125 1 97.69 211 ASN A C 1
ATOM 1649 O O . ASN A 1 211 ? 3.307 1.923 17.359 1 97.69 211 ASN A O 1
ATOM 1653 N N . ALA A 1 212 ? 3.072 -0.261 17.781 1 98.38 212 ALA A N 1
ATOM 1654 C CA . ALA A 1 212 ? 1.954 -0.053 18.703 1 98.38 212 ALA A CA 1
ATOM 1655 C C . ALA A 1 212 ? 2.361 0.845 19.875 1 98.38 212 ALA A C 1
ATOM 1657 O O . ALA A 1 212 ? 1.56 1.649 20.344 1 98.38 212 ALA A O 1
ATOM 1658 N N . ALA A 1 213 ? 3.576 0.741 20.281 1 98.56 213 ALA A N 1
ATOM 1659 C CA . ALA A 1 213 ? 4.047 1.539 21.406 1 98.56 213 ALA A CA 1
ATOM 1660 C C . ALA A 1 213 ? 4.051 3.025 21.062 1 98.56 213 ALA A C 1
ATOM 1662 O O . ALA A 1 213 ? 3.941 3.875 21.953 1 98.56 213 ALA A O 1
ATOM 1663 N N . ASP A 1 214 ? 4.195 3.326 19.844 1 98.38 214 ASP A N 1
ATOM 1664 C CA . ASP A 1 214 ? 4.199 4.719 19.406 1 98.38 214 ASP A CA 1
ATOM 1665 C C . ASP A 1 214 ? 2.805 5.164 18.969 1 98.38 214 ASP A C 1
ATOM 1667 O O . ASP A 1 214 ? 2.398 6.297 19.234 1 98.38 214 ASP A O 1
ATOM 1671 N N . ALA A 1 215 ? 2.09 4.281 18.375 1 97.94 215 ALA A N 1
ATOM 1672 C CA . ALA A 1 215 ? 0.772 4.59 17.812 1 97.94 215 ALA A CA 1
ATOM 1673 C C . ALA A 1 215 ? -0.214 4.957 18.922 1 97.94 215 ALA A C 1
ATOM 1675 O O . ALA A 1 215 ? -1.016 5.883 18.766 1 97.94 215 ALA A O 1
ATOM 1676 N N . ILE A 1 216 ? -0.157 4.293 20.016 1 98.12 216 ILE A N 1
ATOM 1677 C CA . ILE A 1 216 ? -1.147 4.41 21.094 1 98.12 216 ILE A CA 1
ATOM 1678 C C . ILE A 1 216 ? -1.076 5.805 21.703 1 98.12 216 ILE A C 1
ATOM 1680 O O . ILE A 1 216 ? -2.055 6.555 21.672 1 98.12 216 ILE A O 1
ATOM 1684 N N . PRO A 1 217 ? 0.115 6.172 22.203 1 97.19 217 PRO A N 1
ATOM 1685 C CA . PRO A 1 217 ? 0.133 7.523 22.766 1 97.19 217 PRO A CA 1
ATOM 1686 C C . PRO A 1 217 ? -0.08 8.609 21.703 1 97.19 217 PRO A C 1
ATOM 1688 O O . PRO A 1 217 ? -0.659 9.656 22 1 97.19 217 PRO A O 1
ATOM 1691 N N . TRP A 1 218 ? 0.38 8.398 20.562 1 96 218 TRP A N 1
ATOM 1692 C CA . TRP A 1 218 ? 0.168 9.344 19.469 1 96 218 TRP A CA 1
ATOM 1693 C C . TRP A 1 218 ? -1.32 9.555 19.219 1 96 218 TRP A C 1
ATOM 1695 O O . TRP A 1 218 ? -1.783 10.695 19.109 1 96 218 TRP A O 1
ATOM 1705 N N . TYR A 1 219 ? -2.096 8.461 19.141 1 95.81 219 TYR A N 1
ATOM 1706 C CA . TYR A 1 219 ? -3.531 8.523 18.891 1 95.81 219 TYR A CA 1
ATOM 1707 C C . TYR A 1 219 ? -4.242 9.273 20.016 1 95.81 219 TYR A C 1
ATOM 1709 O O . TYR A 1 219 ? -5.125 10.094 19.75 1 95.81 219 TYR A O 1
ATOM 1717 N N . LEU A 1 220 ? -3.865 9.008 21.188 1 95.12 220 LEU A N 1
ATOM 1718 C CA . LEU A 1 220 ? -4.5 9.648 22.344 1 95.12 220 LEU A CA 1
ATOM 1719 C C . LEU A 1 220 ? -4.223 11.148 22.344 1 95.12 220 LEU A C 1
ATOM 1721 O O . LEU A 1 220 ? -5.086 11.945 22.719 1 95.12 220 LEU A O 1
ATOM 1725 N N . SER A 1 221 ? -3.064 11.477 21.891 1 90.81 221 SER A N 1
ATOM 1726 C CA . SER A 1 221 ? -2.713 12.891 21.844 1 90.81 221 SER A CA 1
ATOM 1727 C C . SER A 1 221 ? -3.512 13.617 20.766 1 90.81 221 SER A C 1
ATOM 1729 O O . SER A 1 221 ? -3.953 14.75 20.969 1 90.81 221 SER A O 1
ATOM 1731 N N . ASP A 1 222 ? -3.707 12.992 19.688 1 86.75 222 ASP A N 1
ATOM 1732 C CA . ASP A 1 222 ? -4.277 13.648 18.516 1 86.75 222 ASP A CA 1
ATOM 1733 C C . ASP A 1 222 ? -5.805 13.602 18.562 1 86.75 222 ASP A C 1
ATOM 1735 O O . ASP A 1 222 ? -6.469 14.523 18.078 1 86.75 222 ASP A O 1
ATOM 1739 N N . PHE A 1 223 ? -6.312 12.477 19.109 1 78.94 223 PHE A N 1
ATOM 1740 C CA . PHE A 1 223 ? -7.746 12.258 18.969 1 78.94 223 PHE A CA 1
ATOM 1741 C C . PHE A 1 223 ? -8.398 12.008 20.328 1 78.94 223 PHE A C 1
ATOM 1743 O O . PHE A 1 223 ? -9.586 11.688 20.391 1 78.94 223 PHE A O 1
ATOM 1750 N N . GLY A 1 224 ? -7.535 12.062 21.406 1 69.81 224 GLY A N 1
ATOM 1751 C CA . GLY A 1 224 ? -8.062 11.781 22.719 1 69.81 224 GLY A CA 1
ATOM 1752 C C . GLY A 1 224 ? -9.227 12.688 23.109 1 69.81 224 GLY A C 1
ATOM 1753 O O . GLY A 1 224 ? -10.039 13.047 22.25 1 69.81 224 GLY A O 1
ATOM 1754 N N . VAL A 1 225 ? -9.164 13.031 24.406 1 64.62 225 VAL A N 1
ATOM 1755 C CA . VAL A 1 225 ? -10.414 13.578 24.938 1 64.62 225 VAL A CA 1
ATOM 1756 C C . VAL A 1 225 ? -10.5 15.07 24.625 1 64.62 225 VAL A C 1
ATOM 1758 O O . VAL A 1 225 ? -9.781 15.875 25.219 1 64.62 225 VAL A O 1
ATOM 1761 N N . ASP A 1 226 ? -11.195 15.555 23.641 1 71.94 226 ASP A N 1
ATOM 1762 C CA . ASP A 1 226 ? -11.711 16.859 23.203 1 71.94 226 ASP A CA 1
ATOM 1763 C C . ASP A 1 226 ? -10.602 17.719 22.594 1 71.94 226 ASP A C 1
ATOM 1765 O O . ASP A 1 226 ? -10.266 18.766 23.141 1 71.94 226 ASP A O 1
ATOM 1769 N N . PRO A 1 227 ? -9.992 17.25 21.547 1 83.88 227 PRO A N 1
ATOM 1770 C CA . PRO A 1 227 ? -8.922 18.031 20.906 1 83.88 227 PRO A CA 1
ATOM 1771 C C . PRO A 1 227 ? -9.406 19.375 20.391 1 83.88 227 PRO A C 1
ATOM 1773 O O . PRO A 1 227 ? -10.484 19.469 19.797 1 83.88 227 PRO A O 1
ATOM 1776 N N . LYS A 1 228 ? -8.672 20.484 20.734 1 91 228 LYS A N 1
ATOM 1777 C CA . LYS A 1 228 ? -8.906 21.812 20.188 1 91 228 LYS A CA 1
ATOM 1778 C C . LYS A 1 228 ? -7.805 22.219 19.219 1 91 228 LYS A C 1
ATOM 1780 O O . LYS A 1 228 ? -6.664 22.438 19.625 1 91 228 LYS A O 1
ATOM 1785 N N . TYR A 1 229 ? -8.211 22.328 18.016 1 95.94 229 TYR A N 1
ATOM 1786 C CA . TYR A 1 229 ? -7.246 22.641 16.953 1 95.94 229 TYR A CA 1
ATOM 1787 C C . TYR A 1 229 ? -7.23 24.125 16.641 1 95.94 229 TYR A C 1
ATOM 1789 O O . TYR A 1 229 ? -8.227 24.812 16.859 1 95.94 229 TYR A O 1
ATOM 1797 N N . LYS A 1 230 ? -6.105 24.594 16.219 1 98 230 LYS A N 1
ATOM 1798 C CA . LYS A 1 230 ? -5.965 25.984 15.789 1 98 230 LYS A CA 1
ATOM 1799 C C . LYS A 1 230 ? -5.375 26.062 14.383 1 98 230 LYS A C 1
ATOM 1801 O O . LYS A 1 230 ? -4.484 25.281 14.039 1 98 230 LYS A O 1
ATOM 1806 N N . GLY A 1 231 ? -5.969 26.938 13.57 1 98 231 GLY A N 1
ATOM 1807 C CA . GLY A 1 231 ? -5.426 27.266 12.258 1 98 231 GLY A CA 1
ATOM 1808 C C . GLY A 1 231 ? -4.66 28.562 12.242 1 98 231 GLY A C 1
ATOM 1809 O O . GLY A 1 231 ? -4.438 29.188 13.289 1 98 231 GLY A O 1
ATOM 1810 N N . PHE A 1 232 ? -4.211 29.016 11.109 1 98.25 232 PHE A N 1
ATOM 1811 C CA . PHE A 1 232 ? -3.352 30.188 10.961 1 98.25 232 PHE A CA 1
ATOM 1812 C C . PHE A 1 232 ? -3.986 31.219 10.031 1 98.25 232 PHE A C 1
ATOM 1814 O O . PHE A 1 232 ? -4.285 30.906 8.875 1 98.25 232 PHE A O 1
ATOM 1821 N N . CYS A 1 233 ? -4.059 32.406 10.43 1 97.38 233 CYS A N 1
ATOM 1822 C CA . CYS A 1 233 ? -4.746 33.438 9.68 1 97.38 233 CYS A CA 1
ATOM 1823 C C . CYS A 1 233 ? -4.023 33.719 8.367 1 97.38 233 CYS A C 1
ATOM 1825 O O . CYS A 1 233 ? -4.66 33.969 7.34 1 97.38 233 CYS A O 1
ATOM 1827 N N . LYS A 1 234 ? -2.723 33.75 8.422 1 96 234 LYS A N 1
ATOM 1828 C CA . LYS A 1 234 ? -1.944 34.062 7.23 1 96 234 LYS A CA 1
ATOM 1829 C C . LYS A 1 234 ? -1.234 32.812 6.691 1 96 234 LYS A C 1
ATOM 1831 O O . LYS A 1 234 ? -0.246 32.938 5.961 1 96 234 LYS A O 1
ATOM 1836 N N . GLY A 1 235 ? -1.675 31.641 7.164 1 97.31 235 GLY A N 1
ATOM 1837 C CA . GLY A 1 235 ? -1.088 30.391 6.727 1 97.31 235 GLY A CA 1
ATOM 1838 C C . GLY A 1 235 ? -0.021 29.875 7.672 1 97.31 235 GLY A C 1
ATOM 1839 O O . GLY A 1 235 ? 0.747 30.641 8.242 1 97.31 235 GLY A O 1
ATOM 1840 N N . PHE A 1 236 ? 0.018 28.594 7.773 1 98.44 236 PHE A N 1
ATOM 1841 C CA . PHE A 1 236 ? 0.943 27.922 8.68 1 98.44 236 PHE A CA 1
ATOM 1842 C C . PHE A 1 236 ? 2.387 28.141 8.25 1 98.44 236 PHE A C 1
ATOM 1844 O O . PHE A 1 236 ? 3.293 28.172 9.078 1 98.44 236 PHE A O 1
ATOM 1851 N N . GLN A 1 237 ? 2.619 28.359 6.961 1 98.06 237 GLN A N 1
ATOM 1852 C CA . GLN A 1 237 ? 3.953 28.531 6.395 1 98.06 237 GLN A CA 1
ATOM 1853 C C . GLN A 1 237 ? 4.602 29.812 6.895 1 98.06 237 GLN A C 1
ATOM 1855 O O . GLN A 1 237 ? 5.812 30 6.762 1 98.06 237 GLN A O 1
ATOM 1860 N N . GLN A 1 238 ? 3.877 30.688 7.492 1 97.62 238 GLN A N 1
ATOM 1861 C CA . GLN A 1 238 ? 4.426 31.906 8.062 1 97.62 238 GLN A CA 1
ATOM 1862 C C . GLN A 1 238 ? 5.5 31.594 9.102 1 97.62 238 GLN A C 1
ATOM 1864 O O . GLN A 1 238 ? 6.453 32.375 9.266 1 97.62 238 GLN A O 1
ATOM 1869 N N . VAL A 1 239 ? 5.344 30.469 9.711 1 98.5 239 VAL A N 1
ATOM 1870 C CA . VAL A 1 239 ? 6.254 30.109 10.797 1 98.5 239 VAL A CA 1
ATOM 1871 C C . VAL A 1 239 ? 7.66 29.891 10.234 1 98.5 239 VAL A C 1
ATOM 1873 O O . VAL A 1 239 ? 8.594 30.609 10.602 1 98.5 239 VAL A O 1
ATOM 1876 N N . PRO A 1 240 ? 7.82 28.938 9.336 1 98.62 240 PRO A N 1
ATOM 1877 C CA . PRO A 1 240 ? 9.172 28.766 8.805 1 98.62 240 PRO A CA 1
ATOM 1878 C C . PRO A 1 240 ? 9.664 29.984 8.023 1 98.62 240 PRO A C 1
ATOM 1880 O O . PRO A 1 240 ? 10.867 30.266 8.008 1 98.62 240 PRO A O 1
ATOM 1883 N N . LEU A 1 241 ? 8.797 30.719 7.359 1 98.25 241 LEU A N 1
ATOM 1884 C CA . LEU A 1 241 ? 9.203 31.938 6.66 1 98.25 241 LEU A CA 1
ATOM 1885 C C . LEU A 1 241 ? 9.773 32.969 7.633 1 98.25 241 LEU A C 1
ATOM 1887 O O . LEU A 1 241 ? 10.781 33.594 7.348 1 98.25 241 LEU A O 1
ATOM 1891 N N . SER A 1 242 ? 9.086 33.125 8.75 1 98.44 242 SER A N 1
ATOM 1892 C CA . SER A 1 242 ? 9.547 34.062 9.773 1 98.44 242 SER A CA 1
ATOM 1893 C C . SER A 1 242 ? 10.898 33.625 10.336 1 98.44 242 SER A C 1
ATOM 1895 O O . SER A 1 242 ? 11.781 34.469 10.562 1 98.44 242 SER A O 1
ATOM 1897 N N . LEU A 1 243 ? 11.07 32.344 10.539 1 98.56 243 LEU A N 1
ATOM 1898 C CA . LEU A 1 243 ? 12.344 31.812 11.023 1 98.56 243 LEU A CA 1
ATOM 1899 C C . LEU A 1 243 ? 13.469 32.125 10.047 1 98.56 243 LEU A C 1
ATOM 1901 O O . LEU A 1 243 ? 14.531 32.594 10.453 1 98.56 243 LEU A O 1
ATOM 1905 N N . ALA A 1 244 ? 13.234 31.859 8.789 1 98.69 244 ALA A N 1
ATOM 1906 C CA . ALA A 1 244 ? 14.234 32.125 7.758 1 98.69 244 ALA A CA 1
ATOM 1907 C C . ALA A 1 244 ? 14.578 33.594 7.688 1 98.69 244 ALA A C 1
ATOM 1909 O O . ALA A 1 244 ? 15.75 33.969 7.551 1 98.69 244 ALA A O 1
ATOM 1910 N N . GLN A 1 245 ? 13.562 34.406 7.77 1 98 245 GLN A N 1
ATOM 1911 C CA . GLN A 1 245 ? 13.75 35.875 7.715 1 98 245 GLN A CA 1
ATOM 1912 C C . GLN A 1 245 ? 14.617 36.344 8.875 1 98 245 GLN A C 1
ATOM 1914 O O . GLN A 1 245 ? 15.562 37.125 8.672 1 98 245 GLN A O 1
ATOM 1919 N N . LEU A 1 246 ? 14.305 35.906 10.039 1 97.75 246 LEU A N 1
ATOM 1920 C CA . LEU A 1 246 ? 15.062 36.312 11.219 1 97.75 246 LEU A CA 1
ATOM 1921 C C . LEU A 1 246 ? 16.5 35.812 11.156 1 97.75 246 LEU A C 1
ATOM 1923 O O . LEU A 1 246 ? 17.422 36.5 11.578 1 97.75 246 LEU A O 1
ATOM 1927 N N . PHE A 1 247 ? 16.672 34.625 10.656 1 98.31 247 PHE A N 1
ATOM 1928 C CA . PHE A 1 247 ? 18 34.062 10.445 1 98.31 247 PHE A CA 1
ATOM 1929 C C . PHE A 1 247 ? 18.828 34.938 9.5 1 98.31 247 PHE A C 1
ATOM 1931 O O . PHE A 1 247 ? 19.984 35.25 9.797 1 98.31 247 PHE A O 1
ATOM 1938 N N . GLU A 1 248 ? 18.219 35.281 8.383 1 98.56 248 GLU A N 1
ATOM 1939 C CA . GLU A 1 248 ? 18.922 36.125 7.398 1 98.56 248 GLU A CA 1
ATOM 1940 C C . GLU A 1 248 ? 19.219 37.5 7.961 1 98.56 248 GLU A C 1
ATOM 1942 O O . GLU A 1 248 ? 20.297 38.062 7.695 1 98.56 248 GLU A O 1
ATOM 1947 N N . GLN A 1 249 ? 18.344 38.031 8.711 1 97.12 249 GLN A N 1
ATOM 1948 C CA . GLN A 1 249 ? 18.547 39.344 9.336 1 97.12 249 GLN A CA 1
ATOM 1949 C C . GLN A 1 249 ? 19.734 39.312 10.297 1 97.12 249 GLN A C 1
ATOM 1951 O O . GLN A 1 249 ? 20.422 40.312 10.469 1 97.12 249 GLN A O 1
ATOM 1956 N N . ALA A 1 250 ? 19.969 38.156 10.812 1 97.38 250 ALA A N 1
ATOM 1957 C CA . ALA A 1 250 ? 21.078 38 11.758 1 97.38 250 ALA A CA 1
ATOM 1958 C C . ALA A 1 250 ? 22.391 37.719 11.031 1 97.38 250 ALA A C 1
ATOM 1960 O O . ALA A 1 250 ? 23.422 37.531 11.664 1 97.38 250 ALA A O 1
ATOM 1961 N N . GLY A 1 251 ? 22.328 37.656 9.734 1 97.69 251 GLY A N 1
ATOM 1962 C CA . GLY A 1 251 ? 23.547 37.5 8.961 1 97.69 251 GLY A CA 1
ATOM 1963 C C . GLY A 1 251 ? 23.719 36.094 8.391 1 97.69 251 GLY A C 1
ATOM 1964 O O . GLY A 1 251 ? 24.766 35.781 7.812 1 97.69 251 GLY A O 1
ATOM 1965 N N . GLY A 1 252 ? 22.719 35.281 8.586 1 98.38 252 GLY A N 1
ATOM 1966 C CA . GLY A 1 252 ? 22.734 33.969 7.961 1 98.38 252 GLY A CA 1
ATOM 1967 C C . GLY A 1 252 ? 22.391 34 6.484 1 98.38 252 GLY A C 1
ATOM 1968 O O . GLY A 1 252 ? 22 35.031 5.957 1 98.38 252 GLY A O 1
ATOM 1969 N N . GLU A 1 253 ? 22.562 32.875 5.859 1 98.44 253 GLU A N 1
ATOM 1970 C CA . GLU A 1 253 ? 22.281 32.812 4.43 1 98.44 253 GLU A CA 1
ATOM 1971 C C . GLU A 1 253 ? 21.312 31.672 4.113 1 98.44 253 GLU A C 1
ATOM 1973 O O . GLU A 1 253 ? 21.516 30.531 4.562 1 98.44 253 GLU A O 1
ATOM 1978 N N . VAL A 1 254 ? 20.25 31.984 3.412 1 98.62 254 VAL A N 1
ATOM 1979 C CA . VAL A 1 254 ? 19.359 30.969 2.883 1 98.62 254 VAL A CA 1
ATOM 1980 C C . VAL A 1 254 ? 19.5 30.891 1.364 1 98.62 254 VAL A C 1
ATOM 1982 O O . VAL A 1 254 ? 19.359 31.906 0.67 1 98.62 254 VAL A O 1
ATOM 1985 N N . ARG A 1 255 ? 19.812 29.781 0.889 1 98 255 ARG A N 1
ATOM 1986 C CA . ARG A 1 255 ? 19.922 29.547 -0.549 1 98 255 ARG A CA 1
ATOM 1987 C C . ARG A 1 255 ? 18.828 28.609 -1.047 1 98 255 ARG A C 1
ATOM 1989 O O . ARG A 1 255 ? 18.875 27.406 -0.765 1 98 255 ARG A O 1
ATOM 1996 N N . LEU A 1 256 ? 17.922 29.109 -1.836 1 95.81 256 LEU A N 1
ATOM 1997 C CA . LEU A 1 256 ? 16.859 28.312 -2.457 1 95.81 256 LEU A CA 1
ATOM 1998 C C . LEU A 1 256 ? 17.344 27.719 -3.779 1 95.81 256 LEU A C 1
ATOM 2000 O O . LEU A 1 256 ? 18.406 28.078 -4.273 1 95.81 256 LEU A O 1
ATOM 2004 N N . ALA A 1 257 ? 16.625 26.75 -4.285 1 93.62 257 ALA A N 1
ATOM 2005 C CA . ALA A 1 257 ? 16.984 26.062 -5.535 1 93.62 257 ALA A CA 1
ATOM 2006 C C . ALA A 1 257 ? 18.422 25.578 -5.504 1 93.62 257 ALA A C 1
ATOM 2008 O O . ALA A 1 257 ? 19.156 25.734 -6.48 1 93.62 257 ALA A O 1
ATOM 2009 N N . SER A 1 258 ? 18.859 25.172 -4.375 1 95.44 258 SER A N 1
ATOM 2010 C CA . SER A 1 258 ? 20.219 24.734 -4.145 1 95.44 258 SER A CA 1
ATOM 2011 C C . SER A 1 258 ? 20.281 23.266 -3.723 1 95.44 258 SER A C 1
ATOM 2013 O O . SER A 1 258 ? 20.125 22.953 -2.541 1 95.44 258 SER A O 1
ATOM 2015 N N . HIS A 1 259 ? 20.609 22.453 -4.672 1 94.38 259 HIS A N 1
ATOM 2016 C CA . HIS A 1 259 ? 20.641 21.016 -4.453 1 94.38 259 HIS A CA 1
A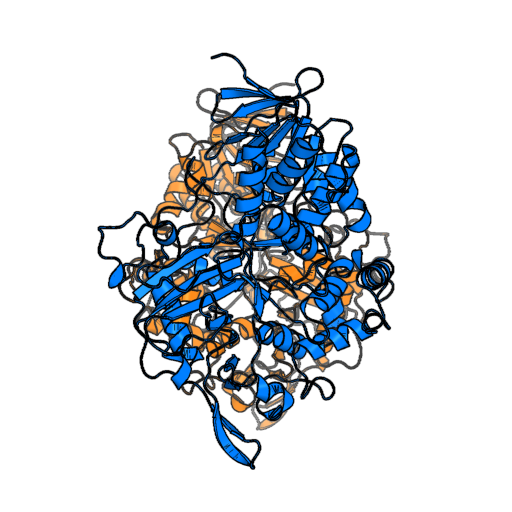TOM 2017 C C . HIS A 1 259 ? 22.016 20.578 -3.955 1 94.38 259 HIS A C 1
ATOM 2019 O O . HIS A 1 259 ? 23.031 20.875 -4.578 1 94.38 259 HIS A O 1
ATOM 2025 N N . VAL A 1 260 ? 22.016 19.922 -2.861 1 96.75 260 VAL A N 1
ATOM 2026 C CA . VAL A 1 260 ? 23.266 19.406 -2.279 1 96.75 260 VAL A CA 1
ATOM 2027 C C . VAL A 1 260 ? 23.438 17.938 -2.646 1 96.75 260 VAL A C 1
ATOM 2029 O O . VAL A 1 260 ? 22.484 17.172 -2.641 1 96.75 260 VAL A O 1
ATOM 2032 N N . SER A 1 261 ? 24.625 17.531 -2.994 1 96.25 261 SER A N 1
ATOM 2033 C CA . SER A 1 261 ? 24.953 16.156 -3.328 1 96.25 261 SER A CA 1
ATOM 2034 C C . SER A 1 261 ? 26.406 15.844 -3.023 1 96.25 261 SER A C 1
ATOM 2036 O O . SER A 1 261 ? 27.156 16.719 -2.604 1 96.25 261 SER A O 1
ATOM 2038 N N . ASP A 1 262 ? 26.828 14.625 -3.084 1 97.12 262 ASP A N 1
ATOM 2039 C CA . ASP A 1 262 ? 28.203 14.156 -3.055 1 97.12 262 ASP A CA 1
ATOM 2040 C C . ASP A 1 262 ? 28.891 14.547 -1.747 1 97.12 262 ASP A C 1
ATOM 2042 O O . ASP A 1 262 ? 29.984 15.117 -1.761 1 97.12 262 ASP A O 1
ATOM 2046 N N . ILE A 1 263 ? 28.25 14.258 -0.738 1 98.38 263 ILE A N 1
ATOM 2047 C CA . ILE A 1 263 ? 28.828 14.555 0.568 1 98.38 263 ILE A CA 1
ATOM 2048 C C . ILE A 1 263 ? 29.953 13.555 0.882 1 98.38 263 ILE A C 1
ATOM 2050 O O . ILE A 1 263 ? 29.719 12.344 0.883 1 98.38 263 ILE A O 1
ATOM 2054 N N . ALA A 1 264 ? 31.094 14.078 1.121 1 98.06 264 ALA A N 1
ATOM 2055 C CA . ALA A 1 264 ? 32.25 13.266 1.473 1 98.06 264 ALA A CA 1
ATOM 2056 C C . ALA A 1 264 ? 33 13.875 2.658 1 98.06 264 ALA A C 1
ATOM 2058 O O . ALA A 1 264 ? 32.812 15.047 2.992 1 98.06 264 ALA A O 1
ATOM 2059 N N . LEU A 1 265 ? 33.781 13.031 3.275 1 97.31 265 LEU A N 1
ATOM 2060 C CA . LEU A 1 265 ? 34.625 13.523 4.352 1 97.31 265 LEU A CA 1
ATOM 2061 C C . LEU A 1 265 ? 35.812 14.297 3.793 1 97.31 265 LEU A C 1
ATOM 2063 O O . LEU A 1 265 ? 36.375 13.922 2.762 1 97.31 265 LEU A O 1
ATOM 2067 N N . LYS A 1 266 ? 36.062 15.422 4.379 1 96.19 266 LYS A N 1
ATOM 2068 C CA . LYS A 1 266 ? 37.219 16.25 4.059 1 96.19 266 LYS A CA 1
ATOM 2069 C C . LYS A 1 266 ? 37.844 16.844 5.32 1 96.19 266 LYS A C 1
ATOM 2071 O O . LYS A 1 266 ? 37.281 1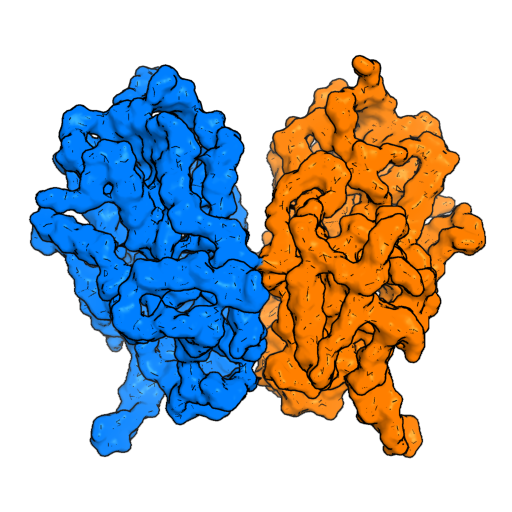7.781 5.906 1 96.19 266 LYS A O 1
ATOM 2076 N N . GLY A 1 267 ? 39.094 16.375 5.684 1 93.56 267 GLY A N 1
ATOM 2077 C CA . GLY A 1 267 ? 39.656 16.781 6.961 1 93.56 267 GLY A CA 1
ATOM 2078 C C . GLY A 1 267 ? 38.75 16.453 8.141 1 93.56 267 GLY A C 1
ATOM 2079 O O . GLY A 1 267 ? 38.344 15.312 8.312 1 93.56 267 GLY A O 1
ATOM 2080 N N . ASP A 1 268 ? 38.438 17.5 8.836 1 93 268 ASP A N 1
ATOM 2081 C CA . ASP A 1 268 ? 37.594 17.312 10.008 1 93 268 ASP A CA 1
ATOM 2082 C C . ASP A 1 268 ? 36.156 17.688 9.688 1 93 268 ASP A C 1
ATOM 2084 O O . ASP A 1 268 ? 35.281 17.719 10.586 1 93 268 ASP A O 1
ATOM 2088 N N . GLY A 1 269 ? 35.969 17.906 8.414 1 97.38 269 GLY A N 1
ATOM 2089 C CA . GLY A 1 269 ? 34.656 18.297 7.996 1 97.38 269 GLY A CA 1
ATOM 2090 C C . GLY A 1 269 ? 34.156 17.562 6.758 1 97.38 269 GLY A C 1
ATOM 2091 O O . GLY A 1 269 ? 34.375 16.359 6.621 1 97.38 269 GLY A O 1
ATOM 2092 N N . PHE A 1 270 ? 33.406 18.391 5.957 1 98.44 270 PHE A N 1
ATOM 2093 C CA . PHE A 1 270 ? 32.75 17.75 4.816 1 98.44 270 PHE A CA 1
ATOM 2094 C C . PHE A 1 270 ? 32.938 18.562 3.551 1 98.44 270 PHE A C 1
ATOM 2096 O O . PHE A 1 270 ? 33.031 19.797 3.605 1 98.44 270 PHE A O 1
ATOM 2103 N N . SER A 1 271 ? 33.094 17.906 2.508 1 98.38 271 SER A N 1
ATOM 2104 C CA . SER A 1 271 ? 32.969 18.5 1.185 1 98.38 271 SER A CA 1
ATOM 2105 C C . SER A 1 271 ? 31.672 18.031 0.505 1 98.38 271 SER A C 1
ATOM 2107 O O . SER A 1 271 ? 31.234 16.906 0.712 1 98.38 271 SER A O 1
ATOM 2109 N N . PHE A 1 272 ? 31.016 18.859 -0.206 1 98.31 272 PHE A N 1
ATOM 2110 C CA . PHE A 1 272 ? 29.797 18.531 -0.937 1 98.31 272 PHE A CA 1
ATOM 2111 C C . PHE A 1 272 ? 29.625 19.438 -2.145 1 98.31 272 PHE A C 1
ATOM 2113 O O . PHE A 1 272 ? 30.422 20.359 -2.352 1 98.31 272 PHE A O 1
ATOM 2120 N N . LEU A 1 273 ? 28.703 19.141 -2.973 1 97.88 273 LEU A N 1
ATOM 2121 C CA . LEU A 1 273 ? 28.391 19.969 -4.137 1 97.88 273 LEU A CA 1
ATOM 2122 C C . LEU A 1 273 ? 27.062 20.688 -3.955 1 97.88 273 LEU A C 1
ATOM 2124 O O . LEU A 1 273 ? 26.109 20.109 -3.414 1 97.88 273 LEU A O 1
ATOM 2128 N N . VAL A 1 274 ? 27.016 21.938 -4.273 1 97.06 274 VAL A N 1
ATOM 2129 C CA . VAL A 1 274 ? 25.781 22.719 -4.371 1 97.06 274 VAL A CA 1
ATOM 2130 C C . VAL A 1 274 ? 25.5 23.062 -5.832 1 97.06 274 VAL A C 1
ATOM 2132 O O . VAL A 1 274 ? 26.156 23.938 -6.406 1 97.06 274 VAL A O 1
ATOM 2135 N N . ASN A 1 275 ? 24.562 22.453 -6.371 1 94.31 275 ASN A N 1
ATOM 2136 C CA . ASN A 1 275 ? 24.281 22.594 -7.797 1 94.31 275 ASN A CA 1
ATOM 2137 C C . ASN A 1 275 ? 25.531 22.312 -8.633 1 94.31 275 ASN A C 1
ATOM 2139 O O . ASN A 1 275 ? 25.844 23.062 -9.562 1 94.31 275 ASN A O 1
ATOM 2143 N N . GLY A 1 276 ? 26.266 21.391 -8.195 1 93.25 276 GLY A N 1
ATOM 2144 C CA . GLY A 1 276 ? 27.438 20.984 -8.953 1 93.25 276 GLY A CA 1
ATOM 2145 C C . GLY A 1 276 ? 28.688 21.75 -8.57 1 93.25 276 GLY A C 1
ATOM 2146 O O . GLY A 1 276 ? 29.797 21.391 -8.969 1 93.25 276 GLY A O 1
ATOM 2147 N N . SER A 1 277 ? 28.547 22.781 -7.754 1 96.5 277 SER A N 1
ATOM 2148 C CA . SER A 1 277 ? 29.703 23.578 -7.324 1 96.5 277 SER A CA 1
ATOM 2149 C C . SER A 1 277 ? 30.203 23.125 -5.965 1 96.5 277 SER A C 1
ATOM 2151 O O . SER A 1 277 ? 29.422 22.828 -5.066 1 96.5 277 SER A O 1
ATOM 2153 N N . ALA A 1 278 ? 31.453 23.156 -5.816 1 97.5 278 ALA A N 1
ATOM 2154 C CA . ALA A 1 278 ? 32.094 22.609 -4.621 1 97.5 278 ALA A CA 1
ATOM 2155 C C . ALA A 1 278 ? 31.875 23.516 -3.418 1 97.5 278 ALA A C 1
ATOM 2157 O O . ALA A 1 278 ? 31.953 24.75 -3.545 1 97.5 278 ALA A O 1
ATOM 2158 N N . ALA A 1 279 ? 31.578 22.953 -2.32 1 98.38 279 ALA A N 1
ATOM 2159 C CA . ALA A 1 279 ? 31.453 23.625 -1.028 1 98.38 279 ALA A CA 1
ATOM 2160 C C . ALA A 1 279 ? 31.953 22.734 0.102 1 98.38 279 ALA A C 1
ATOM 2162 O O . ALA A 1 279 ? 32.156 21.531 -0.087 1 98.38 279 ALA A O 1
ATOM 2163 N N . ALA A 1 280 ? 32.25 23.328 1.198 1 98.44 280 ALA A N 1
ATOM 2164 C CA . ALA A 1 280 ? 32.719 22.594 2.369 1 98.44 280 ALA A CA 1
ATOM 2165 C C . ALA A 1 280 ? 32.125 23.172 3.652 1 98.44 280 ALA A C 1
ATOM 2167 O O . ALA A 1 280 ? 31.734 24.344 3.686 1 98.44 280 ALA A O 1
ATOM 2168 N N . ALA A 1 281 ? 32.062 22.391 4.641 1 98.62 281 ALA A N 1
ATOM 2169 C CA . ALA A 1 281 ? 31.609 22.844 5.945 1 98.62 281 ALA A CA 1
ATOM 2170 C C . ALA A 1 281 ? 32.25 22.031 7.074 1 98.62 281 ALA A C 1
ATOM 2172 O O . ALA A 1 281 ? 32.531 20.859 6.902 1 98.62 281 ALA A O 1
ATOM 2173 N N . LYS A 1 282 ? 32.438 22.656 8.156 1 98.25 282 LYS A N 1
ATOM 2174 C CA . LYS A 1 282 ? 32.938 21.969 9.344 1 98.25 282 LYS A CA 1
ATOM 2175 C C . LYS A 1 282 ? 31.875 21.094 9.969 1 98.25 282 LYS A C 1
ATOM 2177 O O . LYS A 1 282 ? 32.156 19.969 10.414 1 98.25 282 LYS A O 1
ATOM 2182 N N . THR A 1 283 ? 30.719 21.594 10.078 1 98.38 283 THR A N 1
ATOM 2183 C CA . THR A 1 283 ? 29.547 20.906 10.617 1 98.38 283 THR A CA 1
ATOM 2184 C C . THR A 1 283 ? 28.453 20.812 9.57 1 98.38 283 THR A C 1
ATOM 2186 O O . THR A 1 283 ? 28.172 21.781 8.867 1 98.38 283 THR A O 1
ATOM 2189 N N . LEU A 1 284 ? 27.859 19.656 9.469 1 98.69 284 LEU A N 1
ATOM 2190 C CA . LEU A 1 284 ? 26.781 19.438 8.508 1 98.69 284 LEU A CA 1
ATOM 2191 C C . LEU A 1 284 ? 25.516 18.969 9.195 1 98.69 284 LEU A C 1
ATOM 2193 O O . LEU A 1 284 ? 25.547 18.031 10 1 98.69 284 LEU A O 1
ATOM 2197 N N . ILE A 1 285 ? 24.391 19.641 8.945 1 98.81 285 ILE A N 1
ATOM 2198 C CA . ILE A 1 285 ? 23.078 19.281 9.469 1 98.81 285 ILE A CA 1
ATOM 2199 C C . ILE A 1 285 ? 22.156 18.875 8.312 1 98.81 285 ILE A C 1
ATOM 2201 O O . ILE A 1 285 ? 21.953 19.656 7.375 1 98.81 285 ILE A O 1
ATOM 2205 N N . LEU A 1 286 ? 21.688 17.703 8.391 1 98.81 286 LEU A N 1
ATOM 2206 C CA . LEU A 1 286 ? 20.719 17.219 7.422 1 98.81 286 LEU A CA 1
ATOM 2207 C C . LEU A 1 286 ? 19.297 17.281 7.992 1 98.81 286 LEU A C 1
ATOM 2209 O O . LEU A 1 286 ? 18.844 16.344 8.648 1 98.81 286 LEU A O 1
ATOM 2213 N N . ALA A 1 287 ? 18.594 18.328 7.762 1 98.69 287 ALA A N 1
ATOM 2214 C CA . ALA A 1 287 ? 17.203 18.531 8.172 1 98.69 287 ALA A CA 1
ATOM 2215 C C . ALA A 1 287 ? 16.25 18.047 7.086 1 98.69 287 ALA A C 1
ATOM 2217 O O . ALA A 1 287 ? 15.602 18.859 6.418 1 98.69 287 ALA A O 1
ATOM 2218 N N . MET A 1 288 ? 16.109 16.75 6.965 1 96.81 288 MET A N 1
ATOM 2219 C CA . MET A 1 288 ? 15.492 16.109 5.797 1 96.81 288 MET A CA 1
ATOM 2220 C C . MET A 1 288 ? 14.633 14.93 6.211 1 96.81 288 MET A C 1
ATOM 2222 O O . MET A 1 288 ? 14.898 14.289 7.227 1 96.81 288 MET A O 1
ATOM 2226 N N . PRO A 1 289 ? 13.531 14.664 5.465 1 96.31 289 PRO A N 1
ATOM 2227 C CA . PRO A 1 289 ? 12.805 13.414 5.715 1 96.31 289 PRO A CA 1
ATOM 2228 C C . PRO A 1 289 ? 13.57 12.18 5.246 1 96.31 289 PRO A C 1
ATOM 2230 O O . PRO A 1 289 ? 14.617 12.305 4.602 1 96.31 289 PRO A O 1
ATOM 2233 N N . ARG A 1 290 ? 13.07 11.047 5.574 1 97 290 ARG A N 1
ATOM 2234 C CA . ARG A 1 290 ? 13.75 9.781 5.312 1 97 290 ARG A CA 1
ATOM 2235 C C . ARG A 1 290 ? 14.07 9.633 3.828 1 97 290 ARG A C 1
ATOM 2237 O O . ARG A 1 290 ? 15.203 9.305 3.463 1 97 290 ARG A O 1
ATOM 2244 N N . ARG A 1 291 ? 13.078 9.852 2.969 1 95.06 291 ARG A N 1
ATOM 2245 C CA . ARG A 1 291 ? 13.25 9.633 1.536 1 95.06 291 ARG A CA 1
ATOM 2246 C C . ARG A 1 291 ? 14.344 10.531 0.969 1 95.06 291 ARG A C 1
ATOM 2248 O O . ARG A 1 291 ? 15.156 10.086 0.153 1 95.06 291 ARG A O 1
ATOM 2255 N N . SER A 1 292 ? 14.367 11.766 1.39 1 95.44 292 SER A N 1
ATOM 2256 C CA . SER A 1 292 ? 15.414 12.688 0.967 1 95.44 292 SER A CA 1
ATOM 2257 C C . SER A 1 292 ? 16.797 12.18 1.387 1 95.44 292 SER A C 1
ATOM 2259 O O . SER A 1 292 ? 17.766 12.297 0.628 1 95.44 292 SER A O 1
ATOM 2261 N N . LEU A 1 293 ? 16.891 11.688 2.584 1 97.5 293 LEU A N 1
ATOM 2262 C CA . LEU A 1 293 ? 18.141 11.141 3.078 1 97.5 293 LEU A CA 1
ATOM 2263 C C . LEU A 1 293 ? 18.609 9.977 2.213 1 97.5 293 LEU A C 1
ATOM 2265 O O . LEU A 1 293 ? 19.797 9.867 1.891 1 97.5 293 LEU A O 1
ATOM 2269 N N . GLU A 1 294 ? 17.656 9.141 1.869 1 94.56 294 GLU A N 1
ATOM 2270 C CA . GLU A 1 294 ? 17.984 7.988 1.027 1 94.56 294 GLU A CA 1
ATOM 2271 C C . GLU A 1 294 ? 18.516 8.43 -0.333 1 94.56 294 GLU A C 1
ATOM 2273 O O . GLU A 1 294 ? 19.484 7.879 -0.833 1 94.56 294 GLU A O 1
ATOM 2278 N N . LEU A 1 295 ? 17.844 9.391 -0.917 1 91.5 295 LEU A N 1
ATOM 2279 C CA . LEU A 1 295 ? 18.266 9.914 -2.215 1 91.5 295 LEU A CA 1
ATOM 2280 C C . LEU A 1 295 ? 19.656 10.531 -2.137 1 91.5 295 LEU A C 1
ATOM 2282 O O . LEU A 1 295 ? 20.469 10.336 -3.037 1 91.5 295 LEU A O 1
ATOM 2286 N N . LEU A 1 296 ? 19.891 11.211 -1.085 1 95.75 296 LEU A N 1
ATOM 2287 C CA . LEU A 1 296 ? 21.188 11.844 -0.885 1 95.75 296 LEU A CA 1
ATOM 2288 C C . LEU A 1 296 ? 22.266 10.797 -0.671 1 95.75 296 LEU A C 1
ATOM 2290 O O . LEU A 1 296 ? 23.391 10.953 -1.148 1 95.75 296 LEU A O 1
ATOM 2294 N N . THR A 1 297 ? 21.938 9.789 0.053 1 94.94 297 THR A N 1
ATOM 2295 C CA . THR A 1 297 ? 22.875 8.719 0.382 1 94.94 297 THR A CA 1
ATOM 2296 C C . THR A 1 297 ? 23.438 8.078 -0.887 1 94.94 297 THR A C 1
ATOM 2298 O O . THR A 1 297 ? 24.609 7.719 -0.94 1 94.94 297 THR A O 1
ATOM 2301 N N . ALA A 1 298 ? 22.656 7.984 -1.873 1 86.94 298 ALA A N 1
ATOM 2302 C CA . ALA A 1 298 ? 23.016 7.301 -3.109 1 86.94 298 ALA A CA 1
ATOM 2303 C C . ALA A 1 298 ? 24.297 7.879 -3.699 1 86.94 298 ALA A C 1
ATOM 2305 O O . ALA A 1 298 ? 25.094 7.156 -4.301 1 86.94 298 ALA A O 1
ATOM 2306 N N . THR A 1 299 ? 24.594 9.156 -3.455 1 90.62 299 THR A N 1
ATOM 2307 C CA . THR A 1 299 ? 25.75 9.797 -4.066 1 90.62 299 THR A CA 1
ATOM 2308 C C . THR A 1 299 ? 26.719 10.289 -2.998 1 90.62 299 THR A C 1
ATOM 2310 O O . THR A 1 299 ? 27.672 11 -3.305 1 90.62 299 THR A O 1
ATOM 2313 N N . SER A 1 300 ? 26.438 9.984 -1.786 1 97 300 SER A N 1
ATOM 2314 C CA . SER A 1 300 ? 27.188 10.594 -0.695 1 97 300 SER A CA 1
ATOM 2315 C C . SER A 1 300 ? 27.891 9.539 0.155 1 97 300 SER A C 1
ATOM 2317 O O . SER A 1 300 ? 27.312 9.039 1.122 1 97 300 SER A O 1
ATOM 2319 N N . PRO A 1 301 ? 29.094 9.305 -0.057 1 95.5 301 PRO A N 1
ATOM 2320 C CA . PRO A 1 301 ? 29.828 8.266 0.667 1 95.5 301 PRO A CA 1
ATOM 2321 C C . PRO A 1 301 ? 29.797 8.461 2.182 1 95.5 301 PRO A C 1
ATOM 2323 O O . PRO A 1 301 ? 29.781 7.484 2.934 1 95.5 301 PRO A O 1
ATOM 2326 N N . ALA A 1 302 ? 29.766 9.727 2.633 1 95.5 302 ALA A N 1
ATOM 2327 C CA . ALA A 1 302 ? 29.812 10.023 4.062 1 95.5 302 ALA A CA 1
ATOM 2328 C C . ALA A 1 302 ? 28.562 9.5 4.766 1 95.5 302 ALA A C 1
ATOM 2330 O O . ALA A 1 302 ? 28.531 9.398 5.996 1 95.5 302 ALA A O 1
ATOM 2331 N N . LEU A 1 303 ? 27.484 9.148 4.012 1 96.44 303 LEU A N 1
ATOM 2332 C CA . LEU A 1 303 ? 26.203 8.742 4.59 1 96.44 303 LEU A CA 1
ATOM 2333 C C . LEU A 1 303 ? 25.984 7.246 4.418 1 96.44 303 LEU A C 1
ATOM 2335 O O . LEU A 1 303 ? 24.969 6.707 4.863 1 96.44 303 LEU A O 1
ATOM 2339 N N . GLN A 1 304 ? 26.891 6.539 3.896 1 94.94 304 GLN A N 1
ATOM 2340 C CA . GLN A 1 304 ? 26.641 5.184 3.422 1 94.94 304 GLN A CA 1
ATOM 2341 C C . GLN A 1 304 ? 27.047 4.148 4.465 1 94.94 304 GLN A C 1
ATOM 2343 O O . GLN A 1 304 ? 26.906 2.943 4.242 1 94.94 304 GLN A O 1
ATOM 2348 N N . ASP A 1 305 ? 27.562 4.648 5.598 1 94.31 305 ASP A N 1
ATOM 2349 C CA . ASP A 1 305 ? 27.922 3.686 6.641 1 94.31 305 ASP A CA 1
ATOM 2350 C C . ASP A 1 305 ? 26.688 2.939 7.133 1 94.31 305 ASP A C 1
ATOM 2352 O O . ASP A 1 305 ? 25.578 3.502 7.176 1 94.31 305 ASP A O 1
ATOM 2356 N N . ALA A 1 306 ? 26.812 1.698 7.551 1 92.5 306 ALA A N 1
ATOM 2357 C CA . ALA A 1 306 ? 25.734 0.771 7.859 1 92.5 306 ALA A CA 1
ATOM 2358 C C . ALA A 1 306 ? 24.906 1.272 9.039 1 92.5 306 ALA A C 1
ATOM 2360 O O . ALA A 1 306 ? 23.672 1.122 9.047 1 92.5 306 ALA A O 1
ATOM 2361 N N . LYS A 1 307 ? 25.594 1.786 9.953 1 95.25 307 LYS A N 1
ATOM 2362 C CA . LYS A 1 307 ? 24.891 2.256 11.141 1 95.25 307 LYS A CA 1
ATOM 2363 C C . LYS A 1 307 ? 23.922 3.383 10.797 1 95.25 307 LYS A C 1
ATOM 2365 O O . LYS A 1 307 ? 22.766 3.359 11.203 1 95.25 307 LYS A O 1
ATOM 2370 N N . THR A 1 308 ? 24.406 4.371 10.023 1 97 308 THR A N 1
ATOM 2371 C CA . THR A 1 308 ? 23.562 5.492 9.602 1 97 308 THR A CA 1
ATOM 2372 C C . THR A 1 308 ? 22.375 5.004 8.781 1 97 308 THR A C 1
ATOM 2374 O O . THR A 1 308 ? 21.25 5.418 9.008 1 97 308 THR A O 1
ATOM 2377 N N . GLN A 1 309 ? 22.641 4.094 7.945 1 95.19 309 GLN A N 1
ATOM 2378 C CA . GLN A 1 309 ? 21.594 3.576 7.082 1 95.19 309 GLN A CA 1
ATOM 2379 C C . GLN A 1 309 ? 20.547 2.805 7.883 1 95.19 309 GLN A C 1
ATOM 2381 O O . GLN A 1 309 ? 19.344 2.898 7.609 1 95.19 309 GLN A O 1
ATOM 2386 N N . ALA A 1 310 ? 20.984 2.088 8.859 1 94.62 310 ALA A N 1
ATOM 2387 C CA . ALA A 1 310 ? 20.062 1.337 9.711 1 94.62 310 ALA A CA 1
ATOM 2388 C C . ALA A 1 310 ? 19.141 2.275 10.484 1 94.62 310 ALA A C 1
ATOM 2390 O O . ALA A 1 310 ? 17.938 2.016 10.602 1 94.62 310 ALA A O 1
ATOM 2391 N N . LEU A 1 311 ? 19.703 3.34 10.898 1 97.56 311 LEU A N 1
ATOM 2392 C CA . LEU A 1 311 ? 18.922 4.305 11.656 1 97.56 311 LEU A CA 1
ATOM 2393 C C . LEU A 1 311 ? 17.922 5.027 10.758 1 97.56 311 LEU A C 1
ATOM 2395 O O . LEU A 1 311 ? 16.75 5.18 11.125 1 97.56 311 LEU A O 1
ATOM 2399 N N . ILE A 1 312 ? 18.328 5.387 9.594 1 97.19 312 ILE A N 1
ATOM 2400 C CA . ILE A 1 312 ? 17.5 6.113 8.648 1 97.19 312 ILE A CA 1
ATOM 2401 C C . ILE A 1 312 ? 16.297 5.254 8.258 1 97.19 312 ILE A C 1
ATOM 2403 O O . ILE A 1 312 ? 15.188 5.773 8.078 1 97.19 312 ILE A O 1
ATOM 2407 N N . SER A 1 313 ? 16.391 3.969 8.305 1 95.19 313 SER A N 1
ATOM 2408 C CA . SER A 1 313 ? 15.383 3.053 7.773 1 95.19 313 SER A CA 1
ATOM 2409 C C . SER A 1 313 ? 14.375 2.66 8.852 1 95.19 313 SER A C 1
ATOM 2411 O O . SER A 1 313 ? 13.484 1.838 8.602 1 95.19 313 SER A O 1
ATOM 2413 N N . THR A 1 314 ? 14.398 3.244 9.961 1 96.94 314 THR A N 1
ATOM 2414 C CA . THR A 1 314 ? 13.594 2.799 11.094 1 96.94 314 THR A CA 1
ATOM 2415 C C . THR A 1 314 ? 12.188 3.389 11.023 1 96.94 314 THR A C 1
ATOM 2417 O O . THR A 1 314 ? 11.336 3.084 11.859 1 96.94 314 THR A O 1
ATOM 2420 N N . VAL A 1 315 ? 11.891 4.203 10.039 1 97.69 315 VAL A N 1
ATOM 2421 C CA . VAL A 1 315 ? 10.57 4.797 9.867 1 97.69 315 VAL A CA 1
ATOM 2422 C C . VAL A 1 315 ? 10.062 4.527 8.453 1 97.69 315 VAL A C 1
ATOM 2424 O O . VAL A 1 315 ? 10.852 4.223 7.551 1 97.69 315 VAL A O 1
ATOM 2427 N N . THR A 1 316 ? 8.734 4.566 8.312 1 95.62 316 THR A N 1
ATOM 2428 C CA . THR A 1 316 ? 8.102 4.363 7.016 1 95.62 316 THR A CA 1
ATOM 2429 C C . THR A 1 316 ? 7.352 5.621 6.578 1 95.62 316 THR A C 1
ATOM 2431 O O . THR A 1 316 ? 6.492 6.121 7.305 1 95.62 316 THR A O 1
ATOM 2434 N N . PRO A 1 317 ? 7.707 6.184 5.383 1 95.62 317 PRO A N 1
ATOM 2435 C CA . PRO A 1 317 ? 6.926 7.309 4.867 1 95.62 317 PRO A CA 1
ATOM 2436 C C . PRO A 1 317 ? 5.508 6.906 4.469 1 95.62 317 PRO A C 1
ATOM 2438 O O . PRO A 1 317 ? 5.305 5.84 3.883 1 95.62 317 PRO A O 1
ATOM 2441 N N . ARG A 1 318 ? 4.551 7.703 4.82 1 95.12 318 ARG A N 1
ATOM 2442 C CA . ARG A 1 318 ? 3.141 7.488 4.516 1 95.12 318 ARG A CA 1
ATOM 2443 C C . ARG A 1 318 ? 2.619 8.547 3.553 1 95.12 318 ARG A C 1
ATOM 2445 O O . ARG A 1 318 ? 2.549 9.727 3.898 1 95.12 318 ARG A O 1
ATOM 2452 N N . PRO A 1 319 ? 2.23 8.133 2.35 1 91.81 319 PRO A N 1
ATOM 2453 C CA . PRO A 1 319 ? 1.771 9.117 1.37 1 91.81 319 PRO A CA 1
ATOM 2454 C C . PRO A 1 319 ? 0.437 9.758 1.753 1 91.81 319 PRO A C 1
ATOM 2456 O O . PRO A 1 319 ? -0.442 9.078 2.291 1 91.81 319 PRO A O 1
ATOM 2459 N N . LEU A 1 320 ? 0.342 11.055 1.487 1 93.06 320 LEU A N 1
ATOM 2460 C CA . LEU A 1 320 ? -0.854 11.867 1.671 1 93.06 320 LEU A CA 1
ATOM 2461 C C . LEU A 1 320 ? -0.932 12.961 0.614 1 93.06 320 LEU A C 1
ATOM 2463 O O . LEU A 1 320 ? 0.094 13.5 0.196 1 93.06 320 LEU A O 1
ATOM 2467 N N . PHE A 1 321 ? -2.119 13.234 0.19 1 92.12 321 PHE A N 1
ATOM 2468 C CA . PHE A 1 321 ? -2.238 14.414 -0.662 1 92.12 321 PHE A CA 1
ATOM 2469 C C . PHE A 1 321 ? -3.473 15.227 -0.293 1 92.12 321 PHE A C 1
ATOM 2471 O O . PHE A 1 321 ? -4.355 14.734 0.415 1 92.12 321 PHE A O 1
ATOM 2478 N N . LYS A 1 322 ? -3.447 16.438 -0.681 1 96.5 322 LYS A N 1
ATOM 2479 C CA . LYS A 1 322 ? -4.547 17.375 -0.529 1 96.5 322 LYS A CA 1
ATOM 2480 C C . LYS A 1 322 ? -4.934 18 -1.871 1 96.5 322 LYS A C 1
ATOM 2482 O O . LYS A 1 322 ? -4.066 18.297 -2.693 1 96.5 322 LYS A O 1
ATOM 2487 N N . LEU A 1 323 ? -6.172 18.109 -2.104 1 97.12 323 LEU A N 1
ATOM 2488 C CA . LEU A 1 323 ? -6.734 18.734 -3.287 1 97.12 323 LEU A CA 1
ATOM 2489 C C . LEU A 1 323 ? -7.742 19.812 -2.895 1 97.12 323 LEU A C 1
ATOM 2491 O O . LEU A 1 323 ? -8.758 19.516 -2.266 1 97.12 323 LEU A O 1
ATOM 2495 N N . PHE A 1 324 ? -7.438 21.062 -3.25 1 97.88 324 PHE A N 1
ATOM 2496 C CA . PHE A 1 324 ? -8.336 22.188 -3.004 1 97.88 324 PHE A CA 1
ATOM 2497 C C . PHE A 1 324 ? -9.094 22.562 -4.273 1 97.88 324 PHE A C 1
ATOM 2499 O O . PHE A 1 324 ? -8.523 22.562 -5.367 1 97.88 324 PHE A O 1
ATOM 2506 N N . THR A 1 325 ? -10.312 22.891 -4.121 1 97.38 325 THR A N 1
ATOM 2507 C CA . THR A 1 325 ? -11.141 23.422 -5.199 1 97.38 325 THR A CA 1
ATOM 2508 C C . THR A 1 325 ? -11.844 24.703 -4.762 1 97.38 325 THR A C 1
ATOM 2510 O O . THR A 1 325 ? -12.188 24.859 -3.586 1 97.38 325 THR A O 1
ATOM 2513 N N . THR A 1 326 ? -12.039 25.625 -5.699 1 96.69 326 THR A N 1
ATOM 2514 C CA . THR A 1 326 ? -12.75 26.875 -5.418 1 96.69 326 THR A CA 1
ATOM 2515 C C . THR A 1 326 ? -14.07 26.922 -6.172 1 96.69 326 THR A C 1
ATOM 2517 O O . THR A 1 326 ? -14.25 26.203 -7.168 1 96.69 326 THR A O 1
ATOM 2520 N N . TYR A 1 327 ? -14.953 27.734 -5.637 1 96.31 327 TYR A N 1
ATOM 2521 C CA . TYR A 1 327 ? -16.312 27.828 -6.168 1 96.31 327 TYR A CA 1
ATOM 2522 C C . TYR A 1 327 ? -16.812 29.266 -6.113 1 96.31 327 TYR A C 1
ATOM 2524 O O . TYR A 1 327 ? -16.219 30.109 -5.445 1 96.31 327 TYR A O 1
ATOM 2532 N N . ASP A 1 328 ? -17.953 29.484 -6.77 1 95.12 328 ASP A N 1
ATOM 2533 C CA . ASP A 1 328 ? -18.562 30.812 -6.801 1 95.12 328 ASP A CA 1
ATOM 2534 C C . ASP A 1 328 ? -19.328 31.094 -5.512 1 95.12 328 ASP A C 1
ATOM 2536 O O . ASP A 1 328 ? -19.625 32.25 -5.195 1 95.12 328 ASP A O 1
ATOM 2540 N N . SER A 1 329 ? -19.609 30.125 -4.863 1 95.62 329 SER A N 1
ATOM 2541 C CA . SER A 1 329 ? -20.359 30.219 -3.615 1 95.62 329 SER A CA 1
ATOM 2542 C C . SER A 1 329 ? -20.141 29 -2.736 1 95.62 329 SER A C 1
ATOM 2544 O O . SER A 1 329 ? -19.703 27.953 -3.221 1 95.62 329 SER A O 1
ATOM 2546 N N . PRO A 1 330 ? -20.375 29.156 -1.452 1 97.38 330 PRO A N 1
ATOM 2547 C CA . PRO A 1 330 ? -20.312 27.969 -0.583 1 97.38 330 PRO A CA 1
ATOM 2548 C C . PRO A 1 330 ? -21.578 27.109 -0.68 1 97.38 330 PRO A C 1
ATOM 2550 O O . PRO A 1 330 ? -22.328 27 0.29 1 97.38 330 PRO A O 1
ATOM 2553 N N . TRP A 1 331 ? -21.719 26.375 -1.711 1 96.94 331 TRP A N 1
ATOM 2554 C CA . TRP A 1 331 ? -22.922 25.594 -2.035 1 96.94 331 TRP A CA 1
ATOM 2555 C C . TRP A 1 331 ? -23.188 24.547 -0.958 1 96.94 331 TRP A C 1
ATOM 2557 O O . TRP A 1 331 ? -24.328 24.094 -0.797 1 96.94 331 TRP A O 1
ATOM 2567 N N . TRP A 1 332 ? -22.219 24.156 -0.197 1 97.38 332 TRP A N 1
ATOM 2568 C CA . TRP A 1 332 ? -22.359 23.109 0.813 1 97.38 332 TRP A CA 1
ATOM 2569 C C . TRP A 1 332 ? -23.281 23.547 1.936 1 97.38 332 TRP A C 1
ATOM 2571 O O . TRP A 1 332 ? -23.797 22.719 2.689 1 97.38 332 TRP A O 1
ATOM 2581 N N . ARG A 1 333 ? -23.469 24.828 2.146 1 96.94 333 ARG A N 1
ATOM 2582 C CA . ARG A 1 333 ? -24.359 25.328 3.188 1 96.94 333 ARG A CA 1
ATOM 2583 C C . ARG A 1 333 ? -25.797 24.844 2.955 1 96.94 333 ARG A C 1
ATOM 2585 O O . ARG A 1 333 ? -26.609 24.812 3.885 1 96.94 333 ARG A O 1
ATOM 2592 N N . ASN A 1 334 ? -26.109 24.406 1.732 1 95 334 ASN A N 1
ATOM 2593 C CA . ASN A 1 334 ? -27.438 23.938 1.38 1 95 334 ASN A CA 1
ATOM 2594 C C . ASN A 1 334 ? -27.609 22.453 1.721 1 95 334 ASN A C 1
ATOM 2596 O O . ASN A 1 334 ? -28.703 21.906 1.564 1 95 334 ASN A O 1
ATOM 2600 N N . THR A 1 335 ? -26.578 21.828 2.189 1 96.06 335 THR A N 1
ATOM 2601 C CA . THR A 1 335 ? -26.625 20.406 2.494 1 96.06 335 THR A CA 1
ATOM 2602 C C . THR A 1 335 ? -26.75 20.188 3.998 1 96.06 335 THR A C 1
ATOM 2604 O O . THR A 1 335 ? -26.422 19.109 4.496 1 96.06 335 THR A O 1
ATOM 2607 N N . GLY A 1 336 ? -27.172 21.188 4.738 1 95.06 336 GLY A N 1
ATOM 2608 C CA . GLY A 1 336 ? -27.359 21.094 6.176 1 95.06 336 GLY A CA 1
ATOM 2609 C C . GLY A 1 336 ? -28.531 20.219 6.562 1 95.06 336 GLY A C 1
ATOM 2610 O O . GLY A 1 336 ? -28.938 19.328 5.801 1 95.06 336 GLY A O 1
ATOM 2611 N N . CYS A 1 337 ? -28.859 20.297 7.832 1 94.62 337 CYS A N 1
ATOM 2612 C CA . CYS A 1 337 ? -29.969 19.5 8.336 1 94.62 337 CYS A CA 1
ATOM 2613 C C . CYS A 1 337 ? -30.766 20.281 9.383 1 94.62 337 CYS A C 1
ATOM 2615 O O . CYS A 1 337 ? -30.344 21.344 9.828 1 94.62 337 CYS A O 1
ATOM 2617 N N . THR A 1 338 ? -31.953 19.766 9.617 1 93.94 338 THR A N 1
ATOM 2618 C CA . THR A 1 338 ? -32.781 20.359 10.648 1 93.94 338 THR A CA 1
ATOM 2619 C C . THR A 1 338 ? -32.469 19.797 12.023 1 93.94 338 THR A C 1
ATOM 2621 O O . THR A 1 338 ? -32.375 18.578 12.195 1 93.94 338 THR A O 1
ATOM 2624 N N . VAL A 1 339 ? -32.188 20.672 12.938 1 92.19 339 VAL A N 1
ATOM 2625 C CA . VAL A 1 339 ? -31.922 20.25 14.305 1 92.19 339 VAL A CA 1
ATOM 2626 C C . VAL A 1 339 ? -32.906 20.938 15.266 1 92.19 339 VAL A C 1
ATOM 2628 O O . VAL A 1 339 ? -33.625 21.859 14.875 1 92.19 339 VAL A O 1
ATOM 2631 N N . SER A 1 340 ? -32.969 20.297 16.438 1 88.75 340 SER A N 1
ATOM 2632 C CA . SER A 1 340 ? -33.812 20.938 17.453 1 88.75 340 SER A CA 1
ATOM 2633 C C . SER A 1 340 ? -33.094 22.125 18.078 1 88.75 340 SER A C 1
ATOM 2635 O O . SER A 1 340 ? -31.984 22 18.594 1 88.75 340 SER A O 1
ATOM 2637 N N . GLY A 1 341 ? -33.781 23.219 18.078 1 86 341 GLY A N 1
ATOM 2638 C CA . GLY A 1 341 ? -33.219 24.422 18.703 1 86 341 GLY A CA 1
ATOM 2639 C C . GLY A 1 341 ? -33.344 24.406 20.219 1 86 341 GLY A C 1
ATOM 2640 O O . GLY A 1 341 ? -33.906 23.469 20.781 1 86 341 GLY A O 1
ATOM 2641 N N . THR A 1 342 ? -32.844 25.391 20.891 1 87.19 342 THR A N 1
ATOM 2642 C CA . THR A 1 342 ? -32.875 25.5 22.344 1 87.19 342 THR A CA 1
ATOM 2643 C C . THR A 1 342 ? -34.312 25.578 22.844 1 87.19 342 THR A C 1
ATOM 2645 O O . THR A 1 342 ? -34.625 25.141 23.953 1 87.19 342 THR A O 1
ATOM 2648 N N . ASP A 1 343 ? -35.156 26.094 21.984 1 88.81 343 ASP A N 1
ATOM 2649 C CA . ASP A 1 343 ? -36.562 26.234 22.344 1 88.81 343 ASP A CA 1
ATOM 2650 C C . ASP A 1 343 ? -37.375 25.031 21.875 1 88.81 343 ASP A C 1
ATOM 2652 O O . ASP A 1 343 ? -38.594 25.016 22 1 88.81 343 ASP A O 1
ATOM 2656 N N . GLY A 1 344 ? -36.688 24.078 21.297 1 86.19 344 GLY A N 1
ATOM 2657 C CA . GLY A 1 344 ? -37.344 22.859 20.844 1 86.19 344 GLY A CA 1
ATOM 2658 C C . GLY A 1 344 ? -37.875 22.953 19.422 1 86.19 344 GLY A C 1
ATOM 2659 O O . GLY A 1 344 ? -38.375 21.969 18.875 1 86.19 344 GLY A O 1
ATOM 2660 N N . LYS A 1 345 ? -37.781 24.172 18.938 1 90.56 345 LYS A N 1
ATOM 2661 C CA . LYS A 1 345 ? -38.25 24.375 17.578 1 90.56 345 LYS A CA 1
ATOM 2662 C C . LYS A 1 345 ? -37.188 23.969 16.562 1 90.56 345 LYS A C 1
ATOM 2664 O O . LYS A 1 345 ? -36 24.094 16.812 1 90.56 345 LYS A O 1
ATOM 2669 N N . PRO A 1 346 ? -37.656 23.453 15.359 1 92.94 346 PRO A N 1
ATOM 2670 C CA . PRO A 1 346 ? -36.719 23.031 14.32 1 92.94 346 PRO A CA 1
ATOM 2671 C C . PRO A 1 346 ? -35.938 24.203 13.742 1 92.94 346 PRO A C 1
ATOM 2673 O O . PRO A 1 346 ? -36.5 25.266 13.469 1 92.94 346 PRO A O 1
ATOM 2676 N N . VAL A 1 347 ? -34.656 24.078 13.758 1 94.44 347 VAL A N 1
ATOM 2677 C CA . VAL A 1 347 ? -33.781 25.062 13.164 1 94.44 347 VAL A CA 1
ATOM 2678 C C . VAL A 1 347 ? -32.875 24.391 12.117 1 94.44 347 VAL A C 1
ATOM 2680 O O . VAL A 1 347 ? -32.438 23.266 12.305 1 94.44 347 VAL A O 1
ATOM 2683 N N . TYR A 1 348 ? -32.625 25.156 11.062 1 95.69 348 TYR A N 1
ATOM 2684 C CA . TYR A 1 348 ? -31.734 24.656 10.031 1 95.69 348 TYR A CA 1
ATOM 2685 C C . TYR A 1 348 ? -30.281 24.891 10.422 1 95.69 348 TYR A C 1
ATOM 2687 O O . TYR A 1 348 ? -29.875 26.016 10.68 1 95.69 348 TYR A O 1
ATOM 2695 N N . ALA A 1 349 ? -29.594 23.859 10.562 1 95.94 349 ALA A N 1
ATOM 2696 C CA . ALA A 1 349 ? -28.156 23.922 10.805 1 95.94 349 ALA A CA 1
ATOM 2697 C C . ALA A 1 349 ? -27.391 23.656 9.516 1 95.94 349 ALA A C 1
ATOM 2699 O O . ALA A 1 349 ? -27.359 22.531 9.008 1 95.94 349 ALA A O 1
ATOM 2700 N N . ALA A 1 350 ? -26.719 24.656 9.023 1 96.94 350 ALA A N 1
ATOM 2701 C CA . ALA A 1 350 ? -25.969 24.531 7.773 1 96.94 350 ALA A CA 1
ATOM 2702 C C . ALA A 1 350 ? -24.625 23.844 7.988 1 96.94 350 ALA A C 1
ATOM 2704 O O . ALA A 1 350 ? -24.016 23.969 9.055 1 96.94 350 ALA A O 1
ATOM 2705 N N . VAL A 1 351 ? -24.219 23.031 7.027 1 97.62 351 VAL A N 1
ATOM 2706 C CA . VAL A 1 351 ? -22.812 22.641 6.957 1 97.62 351 VAL A CA 1
ATOM 2707 C C . VAL A 1 351 ? -21.953 23.844 6.578 1 97.62 351 VAL A C 1
ATOM 2709 O O . VAL A 1 351 ? -22.156 24.453 5.527 1 97.62 351 VAL A O 1
ATOM 2712 N N . GLU A 1 352 ? -21.047 24.234 7.352 1 96.88 352 GLU A N 1
ATOM 2713 C CA . GLU A 1 352 ? -20.312 25.453 7.004 1 96.88 352 GLU A CA 1
ATOM 2714 C C . GLU A 1 352 ? -18.891 25.406 7.57 1 96.88 352 GLU A C 1
ATOM 2716 O O . GLU A 1 352 ? -18.047 26.234 7.211 1 96.88 352 GLU A O 1
ATOM 2721 N N . ALA A 1 353 ? -18.609 24.5 8.531 1 96.94 353 ALA A N 1
ATOM 2722 C CA . ALA A 1 353 ? -17.297 24.297 9.125 1 96.94 353 ALA A CA 1
ATOM 2723 C C . ALA A 1 353 ? -17.047 22.812 9.391 1 96.94 353 ALA A C 1
ATOM 2725 O O . ALA A 1 353 ? -17.953 22 9.312 1 96.94 353 ALA A O 1
ATOM 2726 N N . GLY A 1 354 ? -15.789 22.5 9.57 1 97 354 GLY A N 1
ATOM 2727 C CA . GLY A 1 354 ? -15.438 21.125 9.914 1 97 354 GLY A CA 1
ATOM 2728 C C . GLY A 1 354 ? -15.273 20.234 8.695 1 97 354 GLY A C 1
ATOM 2729 O O . GLY A 1 354 ? -14.984 20.719 7.598 1 97 354 GLY A O 1
ATOM 2730 N N . ARG A 1 355 ? -15.32 18.938 8.945 1 97.56 355 ARG A N 1
ATOM 2731 C CA . ARG A 1 355 ? -15.055 17.984 7.867 1 97.56 355 ARG A CA 1
ATOM 2732 C C . ARG A 1 355 ? -16.203 17 7.715 1 97.56 355 ARG A C 1
ATOM 2734 O O . ARG A 1 355 ? -16.906 16.703 8.688 1 97.56 355 ARG A O 1
ATOM 2741 N 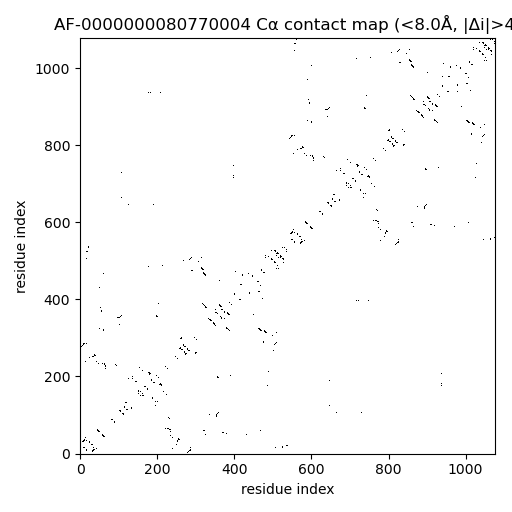N . SER A 1 356 ? -16.453 16.594 6.551 1 98.19 356 SER A N 1
ATOM 2742 C CA . SER A 1 356 ? -17.281 15.438 6.223 1 98.19 356 SER A CA 1
ATOM 2743 C C . SER A 1 356 ? -16.438 14.242 5.793 1 98.19 356 SER A C 1
ATOM 2745 O O . SER A 1 356 ? -15.328 14.414 5.273 1 98.19 356 SER A O 1
ATOM 2747 N N . VAL A 1 357 ? -16.938 13.039 6.062 1 97.75 357 VAL A N 1
ATOM 2748 C CA . VAL A 1 357 ? -16.141 11.844 5.816 1 97.75 357 VAL A CA 1
ATOM 2749 C C . VAL A 1 357 ? -16.938 10.867 4.945 1 97.75 357 VAL A C 1
ATOM 2751 O O . VAL A 1 357 ? -18.156 10.898 4.934 1 97.75 357 VAL A O 1
ATOM 2754 N N . THR A 1 358 ? -16.234 10.086 4.191 1 97.25 358 THR A N 1
ATOM 2755 C CA . THR A 1 358 ? -16.828 9.055 3.352 1 97.25 358 THR A CA 1
ATOM 2756 C C . THR A 1 358 ? -15.852 7.902 3.131 1 97.25 358 THR A C 1
ATOM 2758 O O . THR A 1 358 ? -14.656 8.039 3.395 1 97.25 358 THR A O 1
ATOM 2761 N N . ASP A 1 359 ? -16.344 6.707 2.795 1 95.5 359 ASP A N 1
ATOM 2762 C CA . ASP A 1 359 ? -15.5 5.57 2.439 1 95.5 359 ASP A CA 1
ATOM 2763 C C . ASP A 1 359 ? -15.227 5.543 0.939 1 95.5 359 ASP A C 1
ATOM 2765 O O . ASP A 1 359 ? -14.617 4.598 0.434 1 95.5 359 ASP A O 1
ATOM 2769 N N . LEU A 1 360 ? -15.656 6.594 0.195 1 95.06 360 LEU A N 1
ATOM 2770 C CA . LEU A 1 360 ? -15.211 6.801 -1.179 1 95.06 360 LEU A CA 1
ATOM 2771 C C . LEU A 1 360 ? -13.773 7.312 -1.213 1 95.06 360 LEU A C 1
ATOM 2773 O O . LEU A 1 360 ? -13.258 7.785 -0.199 1 95.06 360 LEU A O 1
ATOM 2777 N N . PRO A 1 361 ? -13.164 7.25 -2.408 1 94.25 361 PRO A N 1
ATOM 2778 C CA . PRO A 1 361 ? -11.742 7.613 -2.496 1 94.25 361 PRO A CA 1
ATOM 2779 C C . PRO A 1 361 ? -11.484 9.062 -2.107 1 94.25 361 PRO A C 1
ATOM 2781 O O . PRO A 1 361 ? -10.359 9.422 -1.751 1 94.25 361 PRO A O 1
ATOM 2784 N N . VAL A 1 362 ? -12.43 9.875 -2.064 1 95.06 362 VAL A N 1
ATOM 2785 C CA . VAL A 1 362 ? -12.242 11.266 -1.661 1 95.06 362 VAL A CA 1
ATOM 2786 C C . VAL A 1 362 ? -11.938 11.328 -0.166 1 95.06 362 VAL A C 1
ATOM 2788 O O . VAL A 1 362 ? -11.211 12.227 0.287 1 95.06 362 VAL A O 1
ATOM 2791 N N . ARG A 1 363 ? -12.453 10.484 0.686 1 95.56 363 ARG A N 1
ATOM 2792 C CA . ARG A 1 363 ? -12.203 10.195 2.096 1 95.56 363 ARG A CA 1
ATOM 2793 C C . ARG A 1 363 ? -12.75 11.312 2.982 1 95.56 363 ARG A C 1
ATOM 2795 O O . ARG A 1 363 ? -13.68 11.086 3.768 1 95.56 363 ARG A O 1
ATOM 2802 N N . GLN A 1 364 ? -12.109 12.555 2.873 1 96 364 GLN A N 1
ATOM 2803 C CA . GLN A 1 364 ? -12.594 13.656 3.705 1 96 364 GLN A CA 1
ATOM 2804 C C . GLN A 1 364 ? -12.586 14.977 2.938 1 96 364 GLN A C 1
ATOM 2806 O O . GLN A 1 364 ? -11.719 15.195 2.086 1 96 364 GLN A O 1
ATOM 2811 N N . THR A 1 365 ? -13.523 15.703 3.268 1 97.69 365 THR A N 1
ATOM 2812 C CA . THR A 1 365 ? -13.648 17.062 2.744 1 97.69 365 THR A CA 1
ATOM 2813 C C . THR A 1 365 ? -13.789 18.062 3.881 1 97.69 365 THR A C 1
ATOM 2815 O O . THR A 1 365 ? -14.523 17.828 4.84 1 97.69 365 THR A O 1
ATOM 2818 N N . TYR A 1 366 ? -13.055 19.172 3.811 1 98.38 366 TYR A N 1
ATOM 2819 C CA . TYR A 1 366 ? -13.148 20.25 4.789 1 98.38 366 TYR A CA 1
ATOM 2820 C C . TYR A 1 366 ? -13.812 21.484 4.18 1 98.38 366 TYR A C 1
ATOM 2822 O O . TYR A 1 366 ? -13.43 21.922 3.094 1 98.38 366 TYR A O 1
ATOM 2830 N N . TYR A 1 367 ? -14.766 21.953 4.918 1 98.56 367 TYR A N 1
ATOM 2831 C CA . TYR A 1 367 ? -15.336 23.25 4.559 1 98.56 367 TYR A CA 1
ATOM 2832 C C . TYR A 1 367 ? -14.461 24.391 5.051 1 98.56 367 TYR A C 1
ATOM 2834 O O . TYR A 1 367 ? -14.523 24.766 6.227 1 98.56 367 TYR A O 1
ATOM 2842 N N . TRP A 1 368 ? -13.766 24.938 4.117 1 98.19 368 TRP A N 1
ATOM 2843 C CA . TRP A 1 368 ? -12.586 25.719 4.449 1 98.19 368 TRP A CA 1
ATOM 2844 C C . TRP A 1 368 ? -12.977 27.109 4.941 1 98.19 368 TRP A C 1
ATOM 2846 O O . TRP A 1 368 ? -13.812 27.781 4.328 1 98.19 368 TRP A O 1
ATOM 2856 N N . PRO A 1 369 ? -12.383 27.578 6.027 1 97.75 369 PRO A N 1
ATOM 2857 C CA . PRO A 1 369 ? -12.75 28.875 6.613 1 97.75 369 PRO A CA 1
ATOM 2858 C C . PRO A 1 369 ? -12.031 30.047 5.949 1 97.75 369 PRO A C 1
ATOM 2860 O O . PRO A 1 369 ? -11.055 29.844 5.219 1 97.75 369 PRO A O 1
ATOM 2863 N N . LYS A 1 370 ? -12.531 31.203 6.211 1 97.25 370 LYS A N 1
ATOM 2864 C CA . LYS A 1 370 ? -11.797 32.438 5.926 1 97.25 370 LYS A CA 1
ATOM 2865 C C . LYS A 1 370 ? -10.562 32.562 6.809 1 97.25 370 LYS A C 1
ATOM 2867 O O . LYS A 1 370 ? -10.398 31.797 7.766 1 97.25 370 LYS A O 1
ATOM 2872 N N . ASP A 1 371 ? -9.688 33.5 6.387 1 94.69 371 ASP A N 1
ATOM 2873 C CA . ASP A 1 371 ? -8.406 33.625 7.074 1 94.69 371 ASP A CA 1
ATOM 2874 C C . ASP A 1 371 ? -8.602 34.062 8.523 1 94.69 371 ASP A C 1
ATOM 2876 O O . ASP A 1 371 ? -7.68 33.969 9.336 1 94.69 371 ASP A O 1
ATOM 2880 N N . ASN A 1 372 ? -9.844 34.531 8.93 1 95.31 372 ASN A N 1
ATOM 2881 C CA . ASN A 1 372 ? -10.125 34.875 10.32 1 95.31 372 ASN A CA 1
ATOM 2882 C C . ASN A 1 372 ? -10.773 33.719 11.078 1 95.31 372 ASN A C 1
ATOM 2884 O O . ASN A 1 372 ? -11.18 33.875 12.227 1 95.31 372 ASN A O 1
ATOM 2888 N N . GLY A 1 373 ? -10.922 32.625 10.438 1 96.69 373 GLY A N 1
ATOM 2889 C CA . GLY A 1 373 ? -11.43 31.406 11.078 1 96.69 373 GLY A CA 1
ATOM 2890 C C . GLY A 1 373 ? -12.938 31.266 10.961 1 96.69 373 GLY A C 1
ATOM 2891 O O . GLY A 1 373 ? -13.492 30.234 11.312 1 96.69 373 GLY A O 1
ATOM 2892 N N . LYS A 1 374 ? -13.586 32.25 10.453 1 97.38 374 LYS A N 1
ATOM 2893 C CA . LYS A 1 374 ? -15.039 32.219 10.289 1 97.38 374 LYS A CA 1
ATOM 2894 C C . LYS A 1 374 ? -15.422 31.422 9.039 1 97.38 374 LYS A C 1
ATOM 2896 O O . LYS A 1 374 ? -14.664 31.375 8.07 1 97.38 374 LYS A O 1
ATOM 2901 N N . PRO A 1 375 ? -16.578 30.797 9.078 1 97.5 375 PRO A N 1
ATOM 2902 C CA . PRO A 1 375 ? -17.031 30.062 7.887 1 97.5 375 PRO A CA 1
ATOM 2903 C C . PRO A 1 375 ? -17.281 30.969 6.691 1 97.5 375 PRO A C 1
ATOM 2905 O O . PRO A 1 375 ? -17.672 32.125 6.871 1 97.5 375 PRO A O 1
ATOM 2908 N N . ALA A 1 376 ? -17 30.453 5.512 1 97.06 376 ALA A N 1
ATOM 2909 C CA . ALA A 1 376 ? -17.438 31.141 4.297 1 97.06 376 ALA A CA 1
ATOM 2910 C C . ALA A 1 376 ? -18.953 31.016 4.117 1 97.06 376 ALA A C 1
ATOM 2912 O O . ALA A 1 376 ? -19.469 29.906 3.932 1 97.06 376 ALA A O 1
ATOM 2913 N N . THR A 1 377 ? -19.656 32.156 4.141 1 96.69 377 THR A N 1
ATOM 2914 C CA . THR A 1 377 ? -21.109 32.062 4.082 1 96.69 377 THR A CA 1
ATOM 2915 C C . THR A 1 377 ? -21.641 32.688 2.803 1 96.69 377 THR A C 1
ATOM 2917 O O . THR A 1 377 ? -22.844 32.625 2.518 1 96.69 377 THR A O 1
ATOM 2920 N N . SER A 1 378 ? -20.844 33.375 2.066 1 95.5 378 SER A N 1
ATOM 2921 C CA . SER A 1 378 ? -21.219 33.969 0.792 1 95.5 378 SER A CA 1
ATOM 2922 C C . SER A 1 378 ? -20 34.25 -0.072 1 95.5 378 SER A C 1
ATOM 2924 O O . SER A 1 378 ? -18.859 34.219 0.418 1 95.5 378 SER A O 1
ATOM 2926 N N . GLY A 1 379 ? -20.25 34.406 -1.369 1 94.56 379 GLY A N 1
ATOM 2927 C CA . GLY A 1 379 ? -19.172 34.719 -2.279 1 94.56 379 GLY A CA 1
ATOM 2928 C C . GLY A 1 379 ? -18.281 33.531 -2.609 1 94.56 379 GLY A C 1
ATOM 2929 O O . GLY A 1 379 ? -18.672 32.406 -2.41 1 94.56 379 GLY A O 1
ATOM 2930 N N . HIS A 1 380 ? -17.125 33.844 -3.199 1 94.75 380 HIS A N 1
ATOM 2931 C CA . HIS A 1 380 ? -16.172 32.812 -3.568 1 94.75 380 HIS A CA 1
ATOM 2932 C C . HIS A 1 380 ? -15.688 32.031 -2.34 1 94.75 380 HIS A C 1
ATOM 2934 O O . HIS A 1 380 ? -15.469 32.625 -1.283 1 94.75 380 HIS A O 1
ATOM 2940 N N . ALA A 1 381 ? -15.625 30.781 -2.455 1 96.31 381 ALA A N 1
ATOM 2941 C CA . ALA A 1 381 ? -15.266 29.922 -1.333 1 96.31 381 ALA A CA 1
ATOM 2942 C C . ALA A 1 381 ? -14.445 28.734 -1.805 1 96.31 381 ALA A C 1
ATOM 2944 O O . ALA A 1 381 ? -14.336 28.469 -3.008 1 96.31 381 ALA A O 1
ATOM 2945 N N . MET A 1 382 ? -13.852 28.125 -0.834 1 96.38 382 MET A N 1
ATOM 2946 C CA . MET A 1 382 ? -12.961 27.031 -1.179 1 96.38 382 MET A CA 1
ATOM 2947 C C . MET A 1 382 ? -13.25 25.797 -0.312 1 96.38 382 MET A C 1
ATOM 2949 O O . MET A 1 382 ? -13.75 25.938 0.806 1 96.38 382 MET A O 1
ATOM 2953 N N . LEU A 1 383 ? -13.008 24.594 -0.844 1 97.69 383 LEU A N 1
ATOM 2954 C CA . LEU A 1 383 ? -13.023 23.312 -0.131 1 97.69 383 LEU A CA 1
ATOM 2955 C C . LEU A 1 383 ? -11.656 22.656 -0.167 1 97.69 383 LEU A C 1
ATOM 2957 O O . LEU A 1 383 ? -10.969 22.688 -1.191 1 97.69 383 LEU A O 1
ATOM 2961 N N . LEU A 1 384 ? -11.203 22.188 0.958 1 98.38 384 LEU A N 1
ATOM 2962 C CA . LEU A 1 384 ? -10.32 21.031 0.817 1 98.38 384 LEU A CA 1
ATOM 2963 C C . LEU A 1 384 ? -11.094 19.812 0.348 1 98.38 384 LEU A C 1
ATOM 2965 O O . LEU A 1 384 ? -11.695 19.109 1.16 1 98.38 384 LEU A O 1
ATOM 2969 N N . ALA A 1 385 ? -11.078 19.625 -0.896 1 98 385 ALA A N 1
ATOM 2970 C CA . ALA A 1 385 ? -12 18.703 -1.549 1 98 385 ALA A CA 1
ATOM 2971 C C . ALA A 1 385 ? -11.648 17.25 -1.217 1 98 385 ALA A C 1
ATOM 2973 O O . ALA A 1 385 ? -12.539 16.391 -1.136 1 98 385 ALA A O 1
ATOM 2974 N N . SER A 1 386 ? -10.406 17.047 -1.092 1 97 386 SER A N 1
ATOM 2975 C CA . SER A 1 386 ? -9.953 15.719 -0.695 1 97 386 SER A CA 1
ATOM 2976 C C . SER A 1 386 ? -8.695 15.797 0.172 1 97 386 SER A C 1
ATOM 2978 O O . SER A 1 386 ? -7.75 16.5 -0.161 1 97 386 SER A O 1
ATOM 2980 N N . TYR A 1 387 ? -8.758 15.25 1.255 1 95.81 387 TYR A N 1
ATOM 2981 C CA . TYR A 1 387 ? -7.641 14.93 2.131 1 95.81 387 TYR A CA 1
ATOM 2982 C C . TYR A 1 387 ? -7.492 13.422 2.301 1 95.81 387 TYR A C 1
ATOM 2984 O O . TYR A 1 387 ? -8.203 12.812 3.098 1 95.81 387 TYR A O 1
ATOM 2992 N N . ASP A 1 388 ? -6.527 12.898 1.532 1 90.44 388 ASP A N 1
ATOM 2993 C CA . ASP A 1 388 ? -6.492 11.453 1.325 1 90.44 388 ASP A CA 1
ATOM 2994 C C . ASP A 1 388 ? -5.156 10.859 1.768 1 90.44 388 ASP A C 1
ATOM 2996 O O . ASP A 1 388 ? -4.125 11.539 1.712 1 90.44 388 ASP A O 1
ATOM 3000 N N . ASP A 1 389 ? -5.285 9.664 2.35 1 88.94 389 ASP A N 1
ATOM 3001 C CA . ASP A 1 389 ? -4.094 8.914 2.732 1 88.94 389 ASP A CA 1
ATOM 3002 C C . ASP A 1 389 ? -4.32 7.414 2.584 1 88.94 389 ASP A C 1
ATOM 3004 O O . ASP A 1 389 ? -5.438 6.973 2.311 1 88.94 389 ASP A O 1
ATOM 3008 N N . GLY A 1 390 ? -3.242 6.648 2.645 1 79.56 390 GLY A N 1
ATOM 3009 C CA . GLY A 1 390 ? -3.311 5.203 2.764 1 79.56 390 GLY A CA 1
ATOM 3010 C C . GLY A 1 390 ? -3.699 4.516 1.469 1 79.56 390 GLY A C 1
ATOM 3011 O O . GLY A 1 390 ? -3.139 4.809 0.411 1 79.56 390 GLY A O 1
ATOM 3012 N N . ASP A 1 391 ? -4.656 3.621 1.552 1 72.44 391 ASP A N 1
ATOM 3013 C CA . ASP A 1 391 ? -4.965 2.646 0.511 1 72.44 391 ASP A CA 1
ATOM 3014 C C . ASP A 1 391 ? -5.66 3.309 -0.675 1 72.44 391 ASP A C 1
ATOM 3016 O O . ASP A 1 391 ? -5.645 2.777 -1.787 1 72.44 391 ASP A O 1
ATOM 3020 N N . ASN A 1 392 ? -6.215 4.461 -0.471 1 77.94 392 ASN A N 1
ATOM 3021 C CA . ASN A 1 392 ? -6.992 5.09 -1.534 1 77.94 392 ASN A CA 1
ATOM 3022 C C . ASN A 1 392 ? -6.094 5.867 -2.496 1 77.94 392 ASN A C 1
ATOM 3024 O O . ASN A 1 392 ? -6.527 6.242 -3.588 1 77.94 392 ASN A O 1
ATOM 3028 N N . THR A 1 393 ? -4.895 6.02 -2.1 1 74.75 393 THR A N 1
ATOM 3029 C CA . THR A 1 393 ? -3.977 6.742 -2.971 1 74.75 393 THR A CA 1
ATOM 3030 C C . THR A 1 393 ? -3.803 6.012 -4.301 1 74.75 393 THR A C 1
ATOM 3032 O O . THR A 1 393 ? -3.607 6.641 -5.34 1 74.75 393 THR A O 1
ATOM 3035 N N . GLY A 1 394 ? -3.951 4.723 -4.188 1 84.81 394 GLY A N 1
ATOM 3036 C CA . GLY A 1 394 ? -3.85 3.936 -5.406 1 84.81 394 GLY A CA 1
ATOM 3037 C C . GLY A 1 394 ? -4.93 4.262 -6.418 1 84.81 394 GLY A C 1
ATOM 3038 O O . GLY A 1 394 ? -4.699 4.188 -7.629 1 84.81 394 GLY A O 1
ATOM 3039 N N . PHE A 1 395 ? -6.105 4.676 -6.016 1 93.25 395 PHE A N 1
ATOM 3040 C CA . PHE A 1 395 ? -7.191 5.102 -6.891 1 93.25 395 PHE A CA 1
ATOM 3041 C C . PHE A 1 395 ? -6.797 6.34 -7.684 1 93.25 395 PHE A C 1
ATOM 3043 O O . PHE A 1 395 ? -7.059 6.422 -8.883 1 93.25 395 PHE A O 1
ATOM 3050 N N . TRP A 1 396 ? -6.129 7.242 -7.074 1 92.75 396 TRP A N 1
ATOM 3051 C CA . TRP A 1 396 ? -5.824 8.539 -7.66 1 92.75 396 TRP A CA 1
ATOM 3052 C C . TRP A 1 396 ? -4.602 8.461 -8.57 1 92.75 396 TRP A C 1
ATOM 3054 O O . TRP A 1 396 ? -4.363 9.352 -9.383 1 92.75 396 TRP A O 1
ATOM 3064 N N . ASP A 1 397 ? -3.822 7.434 -8.445 1 86.56 397 ASP A N 1
ATOM 3065 C CA . ASP A 1 397 ? -2.637 7.254 -9.273 1 86.56 397 ASP A CA 1
ATOM 3066 C C . ASP A 1 397 ? -3.014 7.156 -10.75 1 86.56 397 ASP A C 1
ATOM 3068 O O . ASP A 1 397 ? -2.232 7.543 -11.625 1 86.56 397 ASP A O 1
ATOM 3072 N N . GLY A 1 398 ? -4.184 6.824 -10.969 1 84.88 398 GLY A N 1
ATOM 3073 C CA . GLY A 1 398 ? -4.637 6.723 -12.352 1 84.88 398 GLY A CA 1
ATOM 3074 C C . GLY A 1 398 ? -5.039 8.062 -12.945 1 84.88 398 GLY A C 1
ATOM 3075 O O . GLY A 1 398 ? -5.254 8.164 -14.156 1 84.88 398 GLY A O 1
ATOM 3076 N N . LEU A 1 399 ? -5.047 9.016 -12.078 1 90.44 399 LEU A N 1
ATOM 3077 C CA . LEU A 1 399 ? -5.605 10.297 -12.516 1 90.44 399 LEU A CA 1
ATOM 3078 C C . LEU A 1 399 ? -4.562 11.406 -12.414 1 90.44 399 LEU A C 1
ATOM 3080 O O . LEU A 1 399 ? -4.902 12.586 -12.484 1 90.44 399 LEU A O 1
ATOM 3084 N N . ARG A 1 400 ? -3.4 10.992 -12.203 1 85.38 400 ARG A N 1
ATOM 3085 C CA . ARG A 1 400 ? -2.309 11.953 -12.109 1 85.38 400 ARG A CA 1
ATOM 3086 C C . ARG A 1 400 ? -1.102 11.492 -12.922 1 85.38 400 ARG A C 1
ATOM 3088 O O . ARG A 1 400 ? -1.113 10.406 -13.5 1 85.38 400 ARG A O 1
ATOM 3095 N N . ALA A 1 401 ? -0.218 12.406 -12.961 1 74.62 401 ALA A N 1
ATOM 3096 C CA . ALA A 1 401 ? 1.045 12.039 -13.602 1 74.62 401 ALA A CA 1
ATOM 3097 C C . ALA A 1 401 ? 1.769 10.961 -12.805 1 74.62 401 ALA A C 1
ATOM 3099 O O . ALA A 1 401 ? 1.594 10.859 -11.586 1 74.62 401 ALA A O 1
ATOM 3100 N N . LYS A 1 402 ? 2.506 10.125 -13.445 1 71.62 402 LYS A N 1
ATOM 3101 C CA . LYS A 1 402 ? 3.232 9.031 -12.805 1 71.62 402 LYS A CA 1
ATOM 3102 C C . LYS A 1 402 ? 4.105 9.555 -11.664 1 71.62 402 LYS A C 1
ATOM 3104 O O . LYS A 1 402 ? 4.734 10.609 -11.789 1 71.62 402 LYS A O 1
ATOM 3109 N N . ARG A 1 403 ? 4.012 8.602 -10.695 1 64.31 403 ARG A N 1
ATOM 3110 C CA . ARG A 1 403 ? 4.828 8.891 -9.523 1 64.31 403 ARG A CA 1
ATOM 3111 C C . ARG A 1 403 ? 6.316 8.82 -9.859 1 64.31 403 ARG A C 1
ATOM 3113 O O . ARG A 1 403 ? 6.727 8.047 -10.719 1 64.31 403 ARG A O 1
ATOM 3120 N N . ARG A 1 404 ? 7.129 9.531 -9.164 1 58.09 404 ARG A N 1
ATOM 3121 C CA . ARG A 1 404 ? 8.578 9.438 -9.039 1 58.09 404 ARG A CA 1
ATOM 3122 C C . ARG A 1 404 ? 9.273 9.875 -10.32 1 58.09 404 ARG A C 1
ATOM 3124 O O . ARG A 1 404 ? 10.438 9.531 -10.555 1 58.09 404 ARG A O 1
ATOM 3131 N N . GLN A 1 405 ? 8.352 10.352 -11.312 1 53.56 405 GLN A N 1
ATOM 3132 C CA . GLN A 1 405 ? 9.18 10.891 -12.383 1 53.56 405 GLN A CA 1
ATOM 3133 C C . GLN A 1 405 ? 10.312 11.742 -11.828 1 53.56 405 GLN A C 1
ATOM 3135 O O . GLN A 1 405 ? 10.078 12.672 -11.055 1 53.56 405 GLN A O 1
ATOM 3140 N N . PRO A 1 406 ? 11.508 10.914 -11.75 1 45.88 406 PRO A N 1
ATOM 3141 C CA . PRO A 1 406 ? 12.625 11.688 -11.195 1 45.88 406 PRO A CA 1
ATOM 3142 C C . PRO A 1 406 ? 12.461 13.195 -11.406 1 45.88 406 PRO A C 1
ATOM 3144 O O . PRO A 1 406 ? 12.102 13.633 -12.508 1 45.88 406 PRO A O 1
ATOM 3147 N N . ARG A 1 407 ? 12.008 13.766 -10.312 1 50.94 407 ARG A N 1
ATOM 3148 C CA . ARG A 1 407 ? 11.922 15.219 -10.398 1 50.94 407 ARG A CA 1
ATOM 3149 C C . ARG A 1 407 ? 13.086 15.789 -11.195 1 50.94 407 ARG A C 1
ATOM 3151 O O . ARG A 1 407 ? 14.242 15.492 -10.914 1 50.94 407 ARG A O 1
ATOM 3158 N N . ALA A 1 408 ? 12.797 16 -12.461 1 52.81 408 ALA A N 1
ATOM 3159 C CA . ALA A 1 408 ? 13.797 16.828 -13.133 1 52.81 408 ALA A CA 1
ATOM 3160 C C . ALA A 1 408 ? 14.367 17.875 -12.18 1 52.81 408 ALA A C 1
ATOM 3162 O O . ALA A 1 408 ? 13.672 18.359 -11.281 1 52.81 408 ALA A O 1
ATOM 3163 N N . ARG A 1 409 ? 15.547 17.938 -12.188 1 56.19 409 ARG A N 1
ATOM 3164 C CA . ARG A 1 409 ? 16.234 18.984 -11.43 1 56.19 409 ARG A CA 1
ATOM 3165 C C . ARG A 1 409 ? 15.492 20.312 -11.523 1 56.19 409 ARG A C 1
ATOM 3167 O O . ARG A 1 409 ? 15.102 20.734 -12.617 1 56.19 409 ARG A O 1
ATOM 3174 N N . GLY A 1 410 ? 14.969 20.828 -10.305 1 57.62 410 GLY A N 1
ATOM 3175 C CA . GLY A 1 410 ? 14.461 22.188 -10.188 1 57.62 410 GLY A CA 1
ATOM 3176 C C . GLY A 1 410 ? 12.945 22.25 -10.133 1 57.62 410 GLY A C 1
ATOM 3177 O O . GLY A 1 410 ? 12.367 23.344 -10 1 57.62 410 GLY A O 1
ATOM 3178 N N . LEU A 1 411 ? 12.305 21.109 -10.406 1 67.44 411 LEU A N 1
ATOM 3179 C CA . LEU A 1 411 ? 10.844 21.203 -10.367 1 67.44 411 LEU A CA 1
ATOM 3180 C C . LEU A 1 411 ? 10.312 20.672 -9.031 1 67.44 411 LEU A C 1
ATOM 3182 O O . LEU A 1 411 ? 10.742 19.625 -8.555 1 67.44 411 LEU A O 1
ATOM 3186 N N . ASP A 1 412 ? 9.438 21.516 -8.484 1 71.06 412 ASP A N 1
ATOM 3187 C CA . ASP A 1 412 ? 8.812 21.141 -7.215 1 71.06 412 ASP A CA 1
ATOM 3188 C C . ASP A 1 412 ? 7.734 20.078 -7.43 1 71.06 412 ASP A C 1
ATOM 3190 O O . ASP A 1 412 ? 7.457 19.281 -6.535 1 71.06 412 ASP A O 1
ATOM 3194 N N . VAL A 1 413 ? 7.082 20.172 -8.617 1 77.56 413 VAL A N 1
ATOM 3195 C CA . VAL A 1 413 ? 6.035 19.203 -8.961 1 77.56 413 VAL A CA 1
ATOM 3196 C C . VAL A 1 413 ? 6.207 18.75 -10.406 1 77.56 413 VAL A C 1
ATOM 3198 O O . VAL A 1 413 ? 6.812 19.438 -11.219 1 77.56 413 VAL A O 1
ATOM 3201 N N . ALA A 1 414 ? 5.758 17.609 -10.664 1 74.62 414 ALA A N 1
ATOM 3202 C CA . ALA A 1 414 ? 5.805 17.109 -12.031 1 74.62 414 ALA A CA 1
ATOM 3203 C C . ALA A 1 414 ? 4.871 17.906 -12.945 1 74.62 414 ALA A C 1
ATOM 3205 O O . ALA A 1 414 ? 3.766 18.281 -12.539 1 74.62 414 ALA A O 1
ATOM 3206 N N . PRO A 1 415 ? 5.387 18.188 -14.117 1 76.12 415 PRO A N 1
ATOM 3207 C CA . PRO A 1 415 ? 4.48 18.844 -15.07 1 76.12 415 PRO A CA 1
ATOM 3208 C C . PRO A 1 415 ? 3.256 17.984 -15.398 1 76.12 415 PRO A C 1
ATOM 3210 O O . PRO A 1 415 ? 3.359 16.766 -15.492 1 76.12 415 PRO A O 1
ATOM 3213 N N . LEU A 1 416 ? 2.213 18.672 -15.492 1 83.5 416 LEU A N 1
ATOM 3214 C CA . LEU A 1 416 ? 0.976 17.984 -15.836 1 83.5 416 LEU A CA 1
ATOM 3215 C C . LEU A 1 416 ? 0.726 18.016 -17.344 1 83.5 416 LEU A C 1
ATOM 3217 O O . LEU A 1 416 ? 0.823 19.078 -17.969 1 83.5 416 LEU A O 1
ATOM 3221 N N . ALA A 1 417 ? 0.494 16.891 -17.844 1 79.75 417 ALA A N 1
ATOM 3222 C CA . ALA A 1 417 ? 0.137 16.828 -19.266 1 79.75 417 ALA A CA 1
ATOM 3223 C C . ALA A 1 417 ? -1.233 17.453 -19.516 1 79.75 417 ALA A C 1
ATOM 3225 O O . ALA A 1 417 ? -1.462 18.062 -20.562 1 79.75 417 ALA A O 1
ATOM 3226 N N . ASP A 1 418 ? -2.105 17.391 -18.547 1 88.31 418 ASP A N 1
ATOM 3227 C CA . ASP A 1 418 ? -3.477 17.875 -18.688 1 88.31 418 ASP A CA 1
ATOM 3228 C C . ASP A 1 418 ? -3.979 18.5 -17.391 1 88.31 418 ASP A C 1
ATOM 3230 O O . ASP A 1 418 ? -4.781 17.891 -16.672 1 88.31 418 ASP A O 1
ATOM 3234 N N . PRO A 1 419 ? -3.527 19.719 -17.125 1 90.44 419 PRO A N 1
ATOM 3235 C CA . PRO A 1 419 ? -3.975 20.406 -15.914 1 90.44 419 PRO A CA 1
ATOM 3236 C C . PRO A 1 419 ? -5.43 20.859 -16 1 90.44 419 PRO A C 1
ATOM 3238 O O . PRO A 1 419 ? -5.945 21.094 -17.094 1 90.44 419 PRO A O 1
ATOM 3241 N N . PHE A 1 420 ? -6.055 20.953 -14.953 1 92.56 420 PHE A N 1
ATOM 3242 C CA . PHE A 1 420 ? -7.395 21.531 -14.898 1 92.56 420 PHE A CA 1
ATOM 3243 C C . PHE A 1 420 ? -7.363 23.016 -15.242 1 92.56 420 PHE A C 1
ATOM 3245 O O . PHE A 1 420 ? -6.57 23.766 -14.672 1 92.56 420 PHE A O 1
ATOM 3252 N N . ILE A 1 421 ? -8.18 23.359 -16.156 1 86.44 421 ILE A N 1
ATOM 3253 C CA . ILE A 1 421 ? -8.32 24.766 -16.531 1 86.44 421 ILE A CA 1
ATOM 3254 C C . ILE A 1 421 ? -9.727 25.25 -16.188 1 86.44 421 ILE A C 1
ATOM 3256 O O . ILE A 1 421 ? -10.703 24.906 -16.859 1 86.44 421 ILE A O 1
ATOM 3260 N N . GLY A 1 422 ? -9.75 25.922 -15.078 1 82.81 422 GLY A N 1
ATOM 3261 C CA . GLY A 1 422 ? -11.039 26.438 -14.641 1 82.81 422 GLY A CA 1
ATOM 3262 C C . GLY A 1 422 ? -11.391 27.766 -15.281 1 82.81 422 GLY A C 1
ATOM 3263 O O . GLY A 1 422 ? -10.656 28.266 -16.156 1 82.81 422 GLY A O 1
ATOM 3264 N N . VAL A 1 423 ? -12.57 28.312 -14.969 1 76.31 423 VAL A N 1
ATOM 3265 C CA . VAL A 1 423 ? -13.094 29.547 -15.539 1 76.31 423 VAL A CA 1
ATOM 3266 C C . VAL A 1 423 ? -12.148 30.703 -15.211 1 76.31 423 VAL A C 1
ATOM 3268 O O . VAL A 1 423 ? -12.016 31.641 -16 1 76.31 423 VAL A O 1
ATOM 3271 N N . ASP A 1 424 ? -11.531 30.531 -14.125 1 65.06 424 ASP A N 1
ATOM 3272 C CA . ASP A 1 424 ? -10.68 31.609 -13.641 1 65.06 424 ASP A CA 1
ATOM 3273 C C . ASP A 1 424 ? -9.234 31.406 -14.078 1 65.06 424 ASP A C 1
ATOM 3275 O O . ASP A 1 424 ? -8.336 32.125 -13.625 1 65.06 424 ASP A O 1
ATOM 3279 N N . ASP A 1 425 ? -8.992 30.219 -14.766 1 63.88 425 ASP A N 1
ATOM 3280 C CA . ASP A 1 425 ? -7.617 29.938 -15.172 1 63.88 425 ASP A CA 1
ATOM 3281 C C . ASP A 1 425 ? -7.168 30.875 -16.281 1 63.88 425 ASP A C 1
ATOM 3283 O O . ASP A 1 425 ? -6.07 30.734 -16.828 1 63.88 425 ASP A O 1
ATOM 3287 N N . ASP A 1 426 ? -8.133 31.797 -16.781 1 53.25 426 ASP A N 1
ATOM 3288 C CA . ASP A 1 426 ? -7.648 32.719 -17.797 1 53.25 426 ASP A CA 1
ATOM 3289 C C . ASP A 1 426 ? -6.242 33.219 -17.453 1 53.25 426 ASP A C 1
ATOM 3291 O O . ASP A 1 426 ? -5.938 33.5 -16.297 1 53.25 426 ASP A O 1
ATOM 3295 N N . VAL A 1 427 ? -5.277 33 -18.312 1 44.75 427 VAL A N 1
ATOM 3296 C CA . VAL A 1 427 ? -3.836 33.031 -18.516 1 44.75 427 VAL A CA 1
ATOM 3297 C C . VAL A 1 427 ? -3.225 34.188 -17.75 1 44.75 427 VAL A C 1
ATOM 3299 O O . VAL A 1 427 ? -2.002 34.344 -17.703 1 44.75 427 VAL A O 1
ATOM 3302 N N . MET A 1 428 ? -3.551 35.312 -17.75 1 44.47 428 MET A N 1
ATOM 3303 C CA . MET A 1 428 ? -2.418 36.219 -17.719 1 44.47 428 MET A CA 1
ATOM 3304 C C . MET A 1 428 ? -1.628 36.094 -16.422 1 44.47 428 MET A C 1
ATOM 3306 O O . MET A 1 428 ? -0.506 36.594 -16.328 1 44.47 428 MET A O 1
ATOM 3310 N N . ARG A 1 429 ? -2.207 35.75 -15.25 1 48.56 429 ARG A N 1
ATOM 3311 C CA . ARG A 1 429 ? -1.408 36.062 -14.062 1 48.56 429 ARG A CA 1
ATOM 3312 C C . ARG A 1 429 ? -0.812 34.812 -13.453 1 48.56 429 ARG A C 1
ATOM 3314 O O . ARG A 1 429 ? -1.278 34.312 -12.414 1 48.56 429 ARG A O 1
ATOM 3321 N N . ASN A 1 430 ? -0.155 33.875 -14.219 1 55.75 430 ASN A N 1
ATOM 3322 C CA . ASN A 1 430 ? 0.67 32.75 -13.852 1 55.75 430 ASN A CA 1
ATOM 3323 C C . ASN A 1 430 ? 1.676 33.094 -12.758 1 55.75 430 ASN A C 1
ATOM 3325 O O . ASN A 1 430 ? 2.637 32.375 -12.531 1 55.75 430 ASN A O 1
ATOM 3329 N N . GLU A 1 431 ? 1.348 34.25 -12.078 1 60.28 431 GLU A N 1
ATOM 3330 C CA . GLU A 1 431 ? 2.381 34.688 -11.156 1 60.28 431 GLU A CA 1
ATOM 3331 C C . GLU A 1 431 ? 2.105 34.219 -9.734 1 60.28 431 GLU A C 1
ATOM 3333 O O . GLU A 1 431 ? 3.006 34.188 -8.891 1 60.28 431 GLU A O 1
ATOM 3338 N N . LEU A 1 432 ? 0.891 33.531 -9.609 1 73.12 432 LEU A N 1
ATOM 3339 C CA . LEU A 1 432 ? 0.587 33.125 -8.242 1 73.12 432 LEU A CA 1
ATOM 3340 C C . LEU A 1 432 ? 1.165 31.734 -7.965 1 73.12 432 LEU A C 1
ATOM 3342 O O . LEU A 1 432 ? 1.161 30.859 -8.836 1 73.12 432 LEU A O 1
ATOM 3346 N N . GLU A 1 433 ? 1.617 31.578 -6.738 1 85.06 433 GLU A N 1
ATOM 3347 C CA . GLU A 1 433 ? 2.143 30.297 -6.277 1 85.06 433 GLU A CA 1
ATOM 3348 C C . GLU A 1 433 ? 1.108 29.188 -6.441 1 85.06 433 GLU A C 1
ATOM 3350 O O . GLU A 1 433 ? 1.459 28.047 -6.742 1 85.06 433 GLU A O 1
ATOM 3355 N N . TRP A 1 434 ? -0.14 29.547 -6.375 1 89.5 434 TRP A N 1
ATOM 3356 C CA . TRP A 1 434 ? -1.257 28.625 -6.547 1 89.5 434 TRP A CA 1
ATOM 3357 C C . TRP A 1 434 ? -1.153 27.891 -7.879 1 89.5 434 TRP A C 1
ATOM 3359 O O . TRP A 1 434 ? -1.405 26.688 -7.949 1 89.5 434 TRP A O 1
ATOM 3369 N N . HIS A 1 435 ? -0.71 28.547 -8.867 1 88.19 435 HIS A N 1
ATOM 3370 C CA . HIS A 1 435 ? -0.73 28 -10.219 1 88.19 435 HIS A CA 1
ATOM 3371 C C . HIS A 1 435 ? 0.385 26.984 -10.43 1 88.19 435 HIS A C 1
ATOM 3373 O O . HIS A 1 435 ? 0.356 26.203 -11.383 1 88.19 435 HIS A O 1
ATOM 3379 N N . GLN A 1 436 ? 1.313 27.016 -9.523 1 87.69 436 GLN A N 1
ATOM 3380 C CA . GLN A 1 436 ? 2.381 26.031 -9.586 1 87.69 436 GLN A CA 1
ATOM 3381 C C . GLN A 1 436 ? 1.869 24.641 -9.188 1 87.69 436 GLN A C 1
ATOM 3383 O O . GLN A 1 436 ? 2.492 23.625 -9.5 1 87.69 436 GLN A O 1
ATOM 3388 N N . TYR A 1 437 ? 0.719 24.641 -8.609 1 92.12 437 TYR A N 1
ATOM 3389 C CA . TYR A 1 437 ? 0.224 23.391 -8.039 1 92.12 437 TYR A CA 1
ATOM 3390 C C . TYR A 1 437 ? -1.141 23.047 -8.617 1 92.12 437 TYR A C 1
ATOM 3392 O O . TYR A 1 437 ? -1.997 22.5 -7.914 1 92.12 437 TYR A O 1
ATOM 3400 N N . LYS A 1 438 ? -1.269 23.312 -9.844 1 91.56 438 LYS A N 1
ATOM 3401 C CA . LYS A 1 438 ? -2.52 22.984 -10.523 1 91.56 438 LYS A CA 1
ATOM 3402 C C . LYS A 1 438 ? -2.838 21.5 -10.406 1 91.56 438 LYS A C 1
ATOM 3404 O O . LYS A 1 438 ? -1.938 20.656 -10.477 1 91.56 438 LYS A O 1
ATOM 3409 N N . ALA A 1 439 ? -4.098 21.234 -10.258 1 94.06 439 ALA A N 1
ATOM 3410 C CA . ALA A 1 439 ? -4.535 19.844 -10.188 1 94.06 439 ALA A CA 1
ATOM 3411 C C . ALA A 1 439 ? -4.758 19.266 -11.578 1 94.06 439 ALA A C 1
ATOM 3413 O O . ALA A 1 439 ? -5.074 20 -12.523 1 94.06 439 ALA A O 1
ATOM 3414 N N . PRO A 1 440 ? -4.551 17.953 -11.742 1 92.62 440 PRO A N 1
ATOM 3415 C CA . PRO A 1 440 ? -4.938 17.328 -13.008 1 92.62 440 PRO A CA 1
ATOM 3416 C C . PRO A 1 440 ? -6.43 17.453 -13.297 1 92.62 440 PRO A C 1
ATOM 3418 O O . PRO A 1 440 ? -7.25 17.359 -12.375 1 92.62 440 PRO A O 1
ATOM 3421 N N . ARG A 1 441 ? -6.746 17.594 -14.555 1 92.62 441 ARG A N 1
ATOM 3422 C CA . ARG A 1 441 ? -8.141 17.75 -14.969 1 92.62 441 ARG A CA 1
ATOM 3423 C C . ARG A 1 441 ? -8.977 16.547 -14.539 1 92.62 441 ARG A C 1
ATOM 3425 O O . ARG A 1 441 ? -10.039 16.719 -13.93 1 92.62 441 ARG A O 1
ATOM 3432 N N . MET A 1 442 ? -8.484 15.367 -14.805 1 92 442 MET A N 1
ATOM 3433 C CA . MET A 1 442 ? -9.258 14.156 -14.523 1 92 442 MET A CA 1
ATOM 3434 C C . MET A 1 442 ? -9.445 13.961 -13.023 1 92 442 MET A C 1
ATOM 3436 O O . MET A 1 442 ? -10.484 13.461 -12.578 1 92 442 MET A O 1
ATOM 3440 N N . MET A 1 443 ? -8.469 14.297 -12.266 1 93.75 443 MET A N 1
ATOM 3441 C CA . MET A 1 443 ? -8.57 14.234 -10.812 1 93.75 443 MET A CA 1
ATOM 3442 C C . MET A 1 443 ? -9.648 15.188 -10.305 1 93.75 443 MET A C 1
ATOM 3444 O O . MET A 1 443 ? -10.445 14.828 -9.438 1 93.75 443 MET A O 1
ATOM 3448 N N . THR A 1 444 ? -9.68 16.359 -10.867 1 95.75 444 THR A N 1
ATOM 3449 C CA . THR A 1 444 ? -10.656 17.375 -10.484 1 95.75 444 THR A CA 1
ATOM 3450 C C . THR A 1 444 ? -12.07 16.938 -10.844 1 95.75 444 THR A C 1
ATOM 3452 O O . THR A 1 444 ? -13 17.109 -10.055 1 95.75 444 THR A O 1
ATOM 3455 N N . GLU A 1 445 ? -12.172 16.328 -11.945 1 93.56 445 GLU A N 1
ATOM 3456 C CA . GLU A 1 445 ? -13.477 15.82 -12.375 1 93.56 445 GLU A CA 1
ATOM 3457 C C . GLU A 1 445 ? -13.961 14.703 -11.453 1 93.56 445 GLU A C 1
ATOM 3459 O O . GLU A 1 445 ? -15.133 14.68 -11.07 1 93.56 445 GLU A O 1
ATOM 3464 N N . GLU A 1 446 ? -13.078 13.867 -11.133 1 94.25 446 GLU A N 1
ATOM 3465 C CA . GLU A 1 446 ? -13.438 12.734 -10.289 1 94.25 446 GLU A CA 1
ATOM 3466 C C . GLU A 1 446 ? -13.805 13.195 -8.875 1 94.25 446 GLU A C 1
ATOM 3468 O O . GLU A 1 446 ? -14.773 12.711 -8.297 1 94.25 446 GLU A O 1
ATOM 3473 N N . VAL A 1 447 ? -13.031 14.086 -8.336 1 95.81 447 VAL A N 1
ATOM 3474 C CA . VAL A 1 447 ? -13.336 14.594 -6.996 1 95.81 447 VAL A CA 1
ATOM 3475 C C . VAL A 1 447 ? -14.695 15.281 -7 1 95.81 447 VAL A C 1
ATOM 3477 O O . VAL A 1 447 ? -15.477 15.125 -6.055 1 95.81 447 VAL A O 1
ATOM 3480 N N . THR A 1 448 ? -14.984 16.016 -8.031 1 96.31 448 THR A N 1
ATOM 3481 C CA . THR A 1 448 ? -16.266 16.688 -8.156 1 96.31 448 THR A CA 1
ATOM 3482 C C . THR A 1 448 ? -17.422 15.68 -8.18 1 96.31 448 THR A C 1
ATOM 3484 O O . THR A 1 448 ? -18.438 15.875 -7.508 1 96.31 448 THR A O 1
ATOM 3487 N N . ARG A 1 449 ? -17.203 14.648 -8.914 1 94.81 449 ARG A N 1
ATOM 3488 C CA . ARG A 1 449 ? -18.219 13.609 -8.984 1 94.81 449 ARG A CA 1
ATOM 3489 C C . ARG A 1 449 ? -18.469 13 -7.605 1 94.81 449 ARG A C 1
ATOM 3491 O O . ARG A 1 449 ? -19.625 12.828 -7.191 1 94.81 449 ARG A O 1
ATOM 3498 N N . GLN A 1 450 ? -17.453 12.695 -6.891 1 95.75 450 GLN A N 1
ATOM 3499 C CA . GLN A 1 450 ? -17.594 12.055 -5.59 1 95.75 450 GLN A CA 1
ATOM 3500 C C . GLN A 1 450 ? -18.172 13.016 -4.562 1 95.75 450 GLN A C 1
ATOM 3502 O O . GLN A 1 450 ? -18.938 12.602 -3.684 1 95.75 450 GLN A O 1
ATOM 3507 N N . LEU A 1 451 ? -17.812 14.297 -4.691 1 97.12 451 LEU A N 1
ATOM 3508 C CA . LEU A 1 451 ? -18.406 15.297 -3.818 1 97.12 451 LEU A CA 1
ATOM 3509 C C . LEU A 1 451 ? -19.922 15.391 -4.047 1 97.12 451 LEU A C 1
ATOM 3511 O O . LEU A 1 451 ? -20.688 15.594 -3.1 1 97.12 451 LEU A O 1
ATOM 3515 N N . THR A 1 452 ? -20.281 15.25 -5.285 1 96.5 452 THR A N 1
ATOM 3516 C CA . THR A 1 452 ? -21.703 15.242 -5.617 1 96.5 452 THR A CA 1
ATOM 3517 C C . THR A 1 452 ? -22.422 14.078 -4.934 1 96.5 452 THR A C 1
ATOM 3519 O O . THR A 1 452 ? -23.484 14.266 -4.34 1 96.5 452 THR A O 1
ATOM 3522 N N . VAL A 1 453 ? -21.781 12.969 -4.926 1 95 453 VAL A N 1
ATOM 3523 C CA . VAL A 1 453 ? -22.359 11.758 -4.34 1 95 453 VAL A CA 1
ATOM 3524 C C . VAL A 1 453 ? -22.422 11.898 -2.818 1 95 453 VAL A C 1
ATOM 3526 O O . VAL A 1 453 ? -23.469 11.695 -2.209 1 95 453 VAL A O 1
ATOM 3529 N N . MET A 1 454 ? -21.375 12.32 -2.197 1 96.06 454 MET A N 1
ATOM 3530 C CA . MET A 1 454 ? -21.281 12.32 -0.741 1 96.06 454 MET A CA 1
ATOM 3531 C C . MET A 1 454 ? -22.188 13.398 -0.141 1 96.06 454 MET A C 1
ATOM 3533 O O . MET A 1 454 ? -22.594 13.297 1.02 1 96.06 454 MET A O 1
ATOM 3537 N N . HIS A 1 455 ? -22.516 14.461 -0.991 1 97.31 455 HIS A N 1
ATOM 3538 C CA . HIS A 1 455 ? -23.359 15.539 -0.498 1 97.31 455 HIS A CA 1
ATOM 3539 C C . HIS A 1 455 ? -24.797 15.375 -0.976 1 97.31 455 HIS A C 1
ATOM 3541 O O . HIS A 1 455 ? -25.641 16.25 -0.745 1 97.31 455 HIS A O 1
ATOM 3547 N N . SER A 1 456 ? -25.031 14.281 -1.729 1 94.94 456 SER A N 1
ATOM 3548 C CA . SER A 1 456 ? -26.359 13.969 -2.254 1 94.94 456 SER A CA 1
ATOM 3549 C C . SER A 1 456 ? -26.906 15.125 -3.082 1 94.94 456 SER A C 1
ATOM 3551 O O . SER A 1 456 ? -28.031 15.578 -2.859 1 94.94 456 SER A O 1
ATOM 3553 N N . LEU A 1 457 ? -26.125 15.594 -3.943 1 93.94 457 LEU A N 1
ATOM 3554 C CA . LEU A 1 457 ? -26.516 16.719 -4.793 1 93.94 457 LEU A CA 1
ATOM 3555 C C . LEU A 1 457 ? -27.156 16.234 -6.086 1 93.94 457 LEU A C 1
ATOM 3557 O O . LEU A 1 457 ? -26.812 15.156 -6.582 1 93.94 457 LEU A O 1
ATOM 3561 N N . SER A 1 458 ? -28.016 17.062 -6.633 1 91.75 458 SER A N 1
ATOM 3562 C CA . SER A 1 458 ? -28.656 16.781 -7.918 1 91.75 458 SER A CA 1
ATOM 3563 C C . SER A 1 458 ? -27.875 17.391 -9.07 1 91.75 458 SER A C 1
ATOM 3565 O O . SER A 1 458 ? -28.172 17.141 -10.242 1 91.75 458 SER A O 1
ATOM 3567 N N . TYR A 1 459 ? -26.938 18.219 -8.711 1 89.19 459 TYR A N 1
ATOM 3568 C CA . TYR A 1 459 ? -26.078 18.859 -9.703 1 89.19 459 TYR A CA 1
ATOM 3569 C C . TYR A 1 459 ? -24.609 18.828 -9.25 1 89.19 459 TYR A C 1
ATOM 3571 O O . TYR A 1 459 ? -24.328 18.719 -8.047 1 89.19 459 TYR A O 1
ATOM 3579 N N . THR A 1 460 ? -23.797 18.922 -10.18 1 86.88 460 THR A N 1
ATOM 3580 C CA . THR A 1 460 ? -22.375 19 -9.883 1 86.88 460 THR A CA 1
ATOM 3581 C C . THR A 1 460 ? -21.906 20.453 -9.828 1 86.88 460 THR A C 1
ATOM 3583 O O . THR A 1 460 ? -22 21.172 -10.82 1 86.88 460 THR A O 1
ATOM 3586 N N . PRO A 1 461 ? -21.422 20.891 -8.68 1 89.75 461 PRO A N 1
ATOM 3587 C CA . PRO A 1 461 ? -20.906 22.266 -8.625 1 89.75 461 PRO A CA 1
ATOM 3588 C C . PRO A 1 461 ? -19.734 22.5 -9.562 1 89.75 461 PRO A C 1
ATOM 3590 O O . PRO A 1 461 ? -18.875 21.625 -9.719 1 89.75 461 PRO A O 1
ATOM 3593 N N . LYS A 1 462 ? -19.766 23.609 -10.133 1 93.19 462 LYS A N 1
ATOM 3594 C CA . LYS A 1 462 ? -18.672 23.938 -11.062 1 93.19 462 LYS A CA 1
ATOM 3595 C C . LYS A 1 462 ? -17.438 24.391 -10.305 1 93.19 462 LYS A C 1
ATOM 3597 O O . LYS A 1 462 ? -17.484 25.344 -9.516 1 93.19 462 LYS A O 1
ATOM 3602 N N . VAL A 1 463 ? -16.344 23.766 -10.578 1 96.06 463 VAL A N 1
ATOM 3603 C CA . VAL A 1 463 ? -15.07 24.125 -9.977 1 96.06 463 VAL A CA 1
ATOM 3604 C C . VAL A 1 463 ? -14.461 25.312 -10.727 1 96.06 463 VAL A C 1
ATOM 3606 O O . VAL A 1 463 ? -14.398 25.297 -11.961 1 96.06 463 VAL A O 1
ATOM 3609 N N . ARG A 1 464 ? -14 26.281 -9.992 1 94.69 464 ARG A N 1
ATOM 3610 C CA . ARG A 1 464 ? -13.406 27.453 -10.617 1 94.69 464 ARG A CA 1
ATOM 3611 C C . ARG A 1 464 ? -11.891 27.312 -10.711 1 94.69 464 ARG A C 1
ATOM 3613 O O . ARG A 1 464 ? -11.273 27.781 -11.68 1 94.69 464 ARG A O 1
ATOM 3620 N N . ASN A 1 465 ? -11.281 26.859 -9.711 1 93.88 465 ASN A N 1
ATOM 3621 C CA . ASN A 1 465 ? -9.859 26.562 -9.641 1 93.88 465 ASN A CA 1
ATOM 3622 C C . ASN A 1 465 ? -9.586 25.344 -8.773 1 93.88 465 ASN A C 1
ATOM 3624 O O . ASN A 1 465 ? -10.422 24.953 -7.961 1 93.88 465 ASN A O 1
ATOM 3628 N N . ALA A 1 466 ? -8.422 24.734 -9.055 1 95.88 466 ALA A N 1
ATOM 3629 C CA . ALA A 1 466 ? -8.031 23.562 -8.258 1 95.88 466 ALA A CA 1
ATOM 3630 C C . ALA A 1 466 ? -6.516 23.516 -8.078 1 95.88 466 ALA A C 1
ATOM 3632 O O . ALA A 1 466 ? -5.762 23.797 -9.016 1 95.88 466 ALA A O 1
ATOM 3633 N N . ALA A 1 467 ? -6.07 23.234 -6.887 1 94.88 467 ALA A N 1
ATOM 3634 C CA . ALA A 1 467 ? -4.66 23.031 -6.551 1 94.88 467 ALA A CA 1
ATOM 3635 C C . ALA A 1 467 ? -4.461 21.766 -5.746 1 94.88 467 ALA A C 1
ATOM 3637 O O . ALA A 1 467 ? -5.316 21.391 -4.941 1 94.88 467 ALA A O 1
ATOM 3638 N N . TYR A 1 468 ? -3.387 21.109 -6.039 1 93.88 468 TYR A N 1
ATOM 3639 C CA . TYR A 1 468 ? -3.168 19.797 -5.434 1 93.88 468 TYR A CA 1
ATOM 3640 C C . TYR A 1 468 ? -1.688 19.562 -5.152 1 93.88 468 TYR A C 1
ATOM 3642 O O . TYR A 1 468 ? -0.826 20.094 -5.863 1 93.88 468 TYR A O 1
ATOM 3650 N N . ARG A 1 469 ? -1.426 18.875 -4.012 1 94.31 469 ARG A N 1
ATOM 3651 C CA . ARG A 1 469 ? -0.06 18.469 -3.701 1 94.31 469 ARG A CA 1
ATOM 3652 C C . ARG A 1 469 ? -0.03 17.078 -3.104 1 94.31 469 ARG A C 1
ATOM 3654 O O . ARG A 1 469 ? -0.745 16.781 -2.141 1 94.31 469 ARG A O 1
ATOM 3661 N N . ASP A 1 470 ? 0.776 16.203 -3.713 1 92.44 470 ASP A N 1
ATOM 3662 C CA . ASP A 1 470 ? 1.02 14.867 -3.186 1 92.44 470 ASP A CA 1
ATOM 3663 C C . ASP A 1 470 ? 2.395 14.773 -2.529 1 92.44 470 ASP A C 1
ATOM 3665 O O . ASP A 1 470 ? 3.418 14.781 -3.215 1 92.44 470 ASP A O 1
ATOM 3669 N N . TRP A 1 471 ? 2.41 14.594 -1.291 1 93.69 471 TRP A N 1
ATOM 3670 C CA . TRP A 1 471 ? 3.656 14.586 -0.532 1 93.69 471 TRP A CA 1
ATOM 3671 C C . TRP A 1 471 ? 4.297 13.203 -0.556 1 93.69 471 TRP A C 1
ATOM 3673 O O . TRP A 1 471 ? 5.387 13.008 -0.012 1 93.69 471 TRP A O 1
ATOM 3683 N N . GLY A 1 472 ? 3.664 12.273 -1.182 1 91.44 472 GLY A N 1
ATOM 3684 C CA . GLY A 1 472 ? 4.266 10.977 -1.418 1 91.44 472 GLY A CA 1
ATOM 3685 C C . GLY A 1 472 ? 5.324 10.992 -2.502 1 91.44 472 GLY A C 1
ATOM 3686 O O . GLY A 1 472 ? 6.137 10.07 -2.604 1 91.44 472 GLY A O 1
ATOM 3687 N N . ASP A 1 473 ? 5.367 11.977 -3.23 1 89.5 473 ASP A N 1
ATOM 3688 C CA . ASP A 1 473 ? 6.34 12.094 -4.312 1 89.5 473 ASP A CA 1
ATOM 3689 C C . ASP A 1 473 ? 7.73 12.422 -3.771 1 89.5 473 ASP A C 1
ATOM 3691 O O . ASP A 1 473 ? 7.863 12.969 -2.678 1 89.5 473 ASP A O 1
ATOM 3695 N N . ASP A 1 474 ? 8.703 12.102 -4.59 1 89.31 474 ASP A N 1
ATOM 3696 C CA . ASP A 1 474 ? 10.055 12.555 -4.27 1 89.31 474 ASP A CA 1
ATOM 3697 C C . ASP A 1 474 ? 10.117 14.078 -4.219 1 89.31 474 ASP A C 1
ATOM 3699 O O . ASP A 1 474 ? 9.461 14.758 -5.004 1 89.31 474 ASP A O 1
ATOM 3703 N N . PRO A 1 475 ? 10.805 14.586 -3.311 1 90.69 475 PRO A N 1
ATOM 3704 C CA . PRO A 1 475 ? 11.773 13.914 -2.445 1 90.69 475 PRO A CA 1
ATOM 3705 C C . PRO A 1 475 ? 11.211 13.602 -1.061 1 90.69 475 PRO A C 1
ATOM 3707 O O . PRO A 1 475 ? 11.938 13.094 -0.2 1 90.69 475 PRO A O 1
ATOM 3710 N N . PHE A 1 476 ? 10 13.82 -0.754 1 92.06 476 PHE A N 1
ATOM 3711 C CA . PHE A 1 476 ? 9.477 13.719 0.604 1 92.06 476 PHE A CA 1
ATOM 3712 C C . PHE A 1 476 ? 9.102 12.281 0.937 1 92.06 476 PHE A C 1
ATOM 3714 O O . PHE A 1 476 ? 9.312 11.82 2.061 1 92.06 476 PHE A O 1
ATOM 3721 N N . GLY A 1 477 ? 8.492 11.602 -0.089 1 91.5 477 GLY A N 1
ATOM 3722 C CA . GLY A 1 477 ? 8.18 10.188 0.068 1 91.5 477 GLY A CA 1
ATOM 3723 C C . GLY A 1 477 ? 6.922 9.953 0.885 1 91.5 477 GLY A C 1
ATOM 3724 O O . GLY A 1 477 ? 6.34 8.867 0.833 1 91.5 477 GLY A O 1
ATOM 3725 N N . GLY A 1 478 ? 6.496 10.906 1.654 1 94.25 478 GLY A N 1
ATOM 3726 C CA . GLY A 1 478 ? 5.312 10.797 2.49 1 94.25 478 GLY A CA 1
ATOM 3727 C C . GLY A 1 478 ? 4.859 12.125 3.064 1 94.25 478 GLY A C 1
ATOM 3728 O O . GLY A 1 478 ? 5.641 13.078 3.131 1 94.25 478 GLY A O 1
ATOM 3729 N N . GLY A 1 479 ? 3.582 12.125 3.43 1 94.75 479 GLY A N 1
ATOM 3730 C CA . GLY A 1 479 ? 3.078 13.281 4.16 1 94.75 479 GLY A CA 1
ATOM 3731 C C . GLY A 1 479 ? 3.422 13.25 5.637 1 94.75 479 GLY A C 1
ATOM 3732 O O . GLY A 1 479 ? 3.387 14.281 6.309 1 94.75 479 GLY A O 1
ATOM 3733 N N . TRP A 1 480 ? 3.721 12.109 6.098 1 94.69 480 TRP A N 1
ATOM 3734 C CA . TRP A 1 480 ? 4.289 11.875 7.422 1 94.69 480 TRP A CA 1
ATOM 3735 C C . TRP A 1 480 ? 5.02 10.539 7.473 1 94.69 480 TRP A C 1
ATOM 3737 O O . TRP A 1 480 ? 5.098 9.828 6.465 1 94.69 480 TRP A O 1
ATOM 3747 N N . ASN A 1 481 ? 5.707 10.258 8.586 1 96.69 481 ASN A N 1
ATOM 3748 C CA . ASN A 1 481 ? 6.402 8.992 8.797 1 96.69 481 ASN A CA 1
ATOM 3749 C C . ASN A 1 481 ? 5.922 8.297 10.07 1 96.69 481 ASN A C 1
ATOM 3751 O O . ASN A 1 481 ? 5.492 8.961 11.023 1 96.69 481 ASN A O 1
ATOM 3755 N N . SER A 1 482 ? 5.98 7.008 10.016 1 97.12 482 SER A N 1
ATOM 3756 C CA . SER A 1 482 ? 5.621 6.238 11.195 1 97.12 482 SER A CA 1
ATOM 3757 C C . SER A 1 482 ? 6.766 5.332 11.641 1 97.12 482 SER A C 1
ATOM 3759 O O . SER A 1 482 ? 7.496 4.797 10.805 1 97.12 482 SER A O 1
ATOM 3761 N N . TRP A 1 483 ? 6.918 5.156 12.914 1 98.06 483 TRP A N 1
ATOM 3762 C CA . TRP A 1 483 ? 7.914 4.234 13.453 1 98.06 483 TRP A CA 1
ATOM 3763 C C . TRP A 1 483 ? 7.598 2.797 13.047 1 98.06 483 TRP A C 1
ATOM 3765 O O . TRP A 1 483 ? 6.438 2.379 13.07 1 98.06 483 TRP A O 1
ATOM 3775 N N . ASN A 1 484 ? 8.633 2.029 12.711 1 96.44 484 ASN A N 1
ATOM 3776 C CA . ASN A 1 484 ? 8.461 0.634 12.32 1 96.44 484 ASN A CA 1
ATOM 3777 C C . ASN A 1 484 ? 8.242 -0.263 13.539 1 96.44 484 ASN A C 1
ATOM 3779 O O . ASN A 1 484 ? 8.75 0.023 14.625 1 96.44 484 ASN A O 1
ATOM 3783 N N . ILE A 1 485 ? 7.551 -1.311 13.297 1 95.75 485 ILE A N 1
ATOM 3784 C CA . ILE A 1 485 ? 7.383 -2.336 14.32 1 95.75 485 ILE A CA 1
ATOM 3785 C C . ILE A 1 485 ? 8.742 -2.922 14.688 1 95.75 485 ILE A C 1
ATOM 3787 O O . ILE A 1 485 ? 9.57 -3.189 13.812 1 95.75 485 ILE A O 1
ATOM 3791 N N . GLY A 1 486 ? 9.008 -3.057 15.977 1 94.19 486 GLY A N 1
ATOM 3792 C CA . GLY A 1 486 ? 10.258 -3.637 16.453 1 94.19 486 GLY A CA 1
ATOM 3793 C C . GLY A 1 486 ? 11.297 -2.598 16.812 1 94.19 486 GLY A C 1
ATOM 3794 O O . GLY A 1 486 ? 12.328 -2.926 17.406 1 94.19 486 GLY A O 1
ATOM 3795 N N . VAL A 1 487 ? 11.039 -1.339 16.5 1 96.69 487 VAL A N 1
ATOM 3796 C CA . VAL A 1 487 ? 11.984 -0.265 16.781 1 96.69 487 VAL A CA 1
ATOM 3797 C C . VAL A 1 487 ? 11.734 0.312 18.172 1 96.69 487 VAL A C 1
ATOM 3799 O O . VAL A 1 487 ? 10.586 0.597 18.531 1 96.69 487 VAL A O 1
ATOM 3802 N N . LYS A 1 488 ? 12.742 0.432 18.891 1 98.12 488 LYS A N 1
ATOM 3803 C CA . LYS A 1 488 ? 12.68 1.203 20.125 1 98.12 488 LYS A CA 1
ATOM 3804 C C . LYS A 1 488 ? 12.867 2.693 19.859 1 98.12 488 LYS A C 1
ATOM 3806 O O . LYS A 1 488 ? 13.984 3.207 19.953 1 98.12 488 LYS A O 1
ATOM 3811 N N . SER A 1 489 ? 11.805 3.338 19.609 1 98.38 489 SER A N 1
ATOM 3812 C CA . SER A 1 489 ? 11.828 4.727 19.156 1 98.38 489 SER A CA 1
ATOM 3813 C C . SER A 1 489 ? 12.523 5.621 20.188 1 98.38 489 SER A C 1
ATOM 3815 O O . SER A 1 489 ? 13.195 6.586 19.812 1 98.38 489 SER A O 1
ATOM 3817 N N . TRP A 1 490 ? 12.391 5.344 21.484 1 98 490 TRP A N 1
ATOM 3818 C CA . TRP A 1 490 ? 12.953 6.164 22.562 1 98 490 TRP A CA 1
ATOM 3819 C C . TRP A 1 490 ? 14.469 6.062 22.578 1 98 490 TRP A C 1
ATOM 3821 O O . TRP A 1 490 ? 15.148 6.895 23.188 1 98 490 TRP A O 1
ATOM 3831 N N . GLU A 1 491 ? 15 5.148 21.938 1 98.19 491 GLU A N 1
ATOM 3832 C CA . GLU A 1 491 ? 16.438 5.039 21.766 1 98.19 491 GLU A CA 1
ATOM 3833 C C . GLU A 1 491 ? 16.875 5.613 20.406 1 98.19 491 GLU A C 1
ATOM 3835 O O . GLU A 1 491 ? 17.812 6.406 20.344 1 98.19 491 GLU A O 1
ATOM 3840 N N . VAL A 1 492 ? 16.172 5.25 19.406 1 98.31 492 VAL A N 1
ATOM 3841 C CA . VAL A 1 492 ? 16.578 5.551 18.031 1 98.31 492 VAL A CA 1
ATOM 3842 C C . VAL A 1 492 ? 16.453 7.051 17.781 1 98.31 492 VAL A C 1
ATOM 3844 O O . VAL A 1 492 ? 17.25 7.629 17.047 1 98.31 492 VAL A O 1
ATOM 3847 N N . LYS A 1 493 ? 15.453 7.703 18.375 1 98.25 493 LYS A N 1
ATOM 3848 C CA . LYS A 1 493 ? 15.242 9.125 18.109 1 98.25 493 LYS A CA 1
ATOM 3849 C C . LYS A 1 493 ? 16.438 9.953 18.578 1 98.25 493 LYS A C 1
ATOM 3851 O O . LYS A 1 493 ? 16.703 11.031 18.031 1 98.25 493 LYS A O 1
ATOM 3856 N N . HIS A 1 494 ? 17.203 9.461 19.516 1 98.06 494 HIS A N 1
ATOM 3857 C CA . HIS A 1 494 ? 18.406 10.141 19.969 1 98.06 494 HIS A CA 1
ATOM 3858 C C . HIS A 1 494 ? 19.625 9.719 19.141 1 98.06 494 HIS A C 1
ATOM 3860 O O . HIS A 1 494 ? 20.453 10.547 18.781 1 98.06 494 HIS A O 1
ATOM 3866 N N . ALA A 1 495 ? 19.688 8.453 18.812 1 98.31 495 ALA A N 1
ATOM 3867 C CA . ALA A 1 495 ? 20.812 7.91 18.078 1 98.31 495 ALA A CA 1
ATOM 3868 C C . ALA A 1 495 ? 20.906 8.5 16.688 1 98.31 495 ALA A C 1
ATOM 3870 O O . ALA A 1 495 ? 22 8.742 16.172 1 98.31 495 ALA A O 1
ATOM 3871 N N . VAL A 1 496 ? 19.797 8.727 16.094 1 98.25 496 VAL A N 1
ATOM 3872 C CA . VAL A 1 496 ? 19.75 9.148 14.688 1 98.25 496 VAL A CA 1
ATOM 3873 C C . VAL A 1 496 ? 20.203 10.609 14.578 1 98.25 496 VAL A C 1
ATOM 3875 O O . VAL A 1 496 ? 20.641 11.047 13.516 1 98.25 496 VAL A O 1
ATOM 3878 N N . VAL A 1 497 ? 20.172 11.398 15.641 1 98.38 497 VAL A N 1
ATOM 3879 C CA . VAL A 1 497 ? 20.531 12.812 15.648 1 98.38 497 VAL A CA 1
ATOM 3880 C C . VAL A 1 497 ? 22.016 12.969 15.289 1 98.38 497 VAL A C 1
ATOM 3882 O O . VAL A 1 497 ? 22.391 13.906 14.586 1 98.38 497 VAL A O 1
ATOM 3885 N N . GLN A 1 498 ? 22.781 12.125 15.758 1 98.25 498 GLN A N 1
ATOM 3886 C CA . GLN A 1 498 ? 24.203 12.023 15.406 1 98.25 498 GLN A CA 1
ATOM 3887 C C . GLN A 1 498 ? 24.641 10.562 15.305 1 98.25 498 GLN A C 1
ATOM 3889 O O . GLN A 1 498 ? 25.188 10.008 16.25 1 98.25 498 GLN A O 1
ATOM 3894 N N . PRO A 1 499 ? 24.438 10.008 14.109 1 96.75 499 PRO A N 1
ATOM 3895 C CA . PRO A 1 499 ? 24.578 8.562 13.953 1 96.75 499 PRO A CA 1
ATOM 3896 C C . PRO A 1 499 ? 26.016 8.086 14.211 1 96.75 499 PRO A C 1
ATOM 3898 O O . PRO A 1 499 ? 26.219 6.93 14.594 1 96.75 499 PRO A O 1
ATOM 3901 N N . THR A 1 500 ? 27 8.984 13.914 1 95.31 500 THR A N 1
ATOM 3902 C CA . THR A 1 500 ? 28.422 8.672 14.133 1 95.31 500 THR A CA 1
ATOM 3903 C C . THR A 1 500 ? 29.094 9.773 14.953 1 95.31 500 THR A C 1
ATOM 3905 O O . THR A 1 500 ? 28.438 10.711 15.406 1 95.31 500 THR A O 1
ATOM 3908 N N . ASP A 1 501 ? 30.438 9.664 15.102 1 94.44 501 ASP A N 1
ATOM 3909 C CA . ASP A 1 501 ? 31.188 10.656 15.875 1 94.44 501 ASP A CA 1
ATOM 3910 C C . ASP A 1 501 ? 31.531 11.867 15.016 1 94.44 501 ASP A C 1
ATOM 3912 O O . ASP A 1 501 ? 32.125 12.836 15.5 1 94.44 501 ASP A O 1
ATOM 3916 N N . LEU A 1 502 ? 31.109 11.828 13.797 1 95.88 502 LEU A N 1
ATOM 3917 C CA . LEU A 1 502 ? 31.344 12.953 12.891 1 95.88 502 LEU A CA 1
ATOM 3918 C C . LEU A 1 502 ? 30.422 14.117 13.219 1 95.88 502 LEU A C 1
ATOM 3920 O O . LEU A 1 502 ? 29.359 13.922 13.82 1 95.88 502 LEU A O 1
ATOM 3924 N N . PRO A 1 503 ? 30.859 15.281 12.859 1 97.69 503 PRO A N 1
ATOM 3925 C CA . PRO A 1 503 ? 29.969 16.422 13.062 1 97.69 503 PRO A CA 1
ATOM 3926 C C . PRO A 1 503 ? 28.859 16.5 12 1 97.69 503 PRO A C 1
ATOM 3928 O O . PRO A 1 503 ? 28.703 17.531 11.352 1 97.69 503 PRO A O 1
ATOM 3931 N N . LEU A 1 504 ? 28.219 15.422 11.867 1 98 504 LEU A N 1
ATOM 3932 C CA . LEU A 1 504 ? 27.078 15.227 10.992 1 98 504 LEU A CA 1
ATOM 3933 C C . LEU A 1 504 ? 25.812 14.945 11.797 1 98 504 LEU A C 1
ATOM 3935 O O . LEU A 1 504 ? 25.797 14.023 12.609 1 98 504 LEU A O 1
ATOM 3939 N N . TYR A 1 505 ? 24.828 15.789 11.57 1 98.69 505 TYR A N 1
ATOM 3940 C CA . TYR A 1 505 ? 23.609 15.695 12.375 1 98.69 505 TYR A CA 1
ATOM 3941 C C . TYR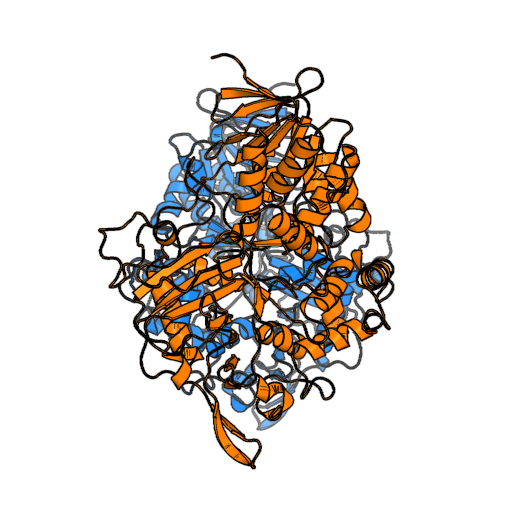 A 1 505 ? 22.391 15.555 11.484 1 98.69 505 TYR A C 1
ATOM 3943 O O . TYR A 1 505 ? 22.344 16.078 10.367 1 98.69 505 TYR A O 1
ATOM 3951 N N . ILE A 1 506 ? 21.406 14.812 11.992 1 98.75 506 ILE A N 1
ATOM 3952 C CA . ILE A 1 506 ? 20.141 14.594 11.305 1 98.75 506 ILE A CA 1
ATOM 3953 C C . ILE A 1 506 ? 18.984 15.016 12.203 1 98.75 506 ILE A C 1
ATOM 3955 O O . ILE A 1 506 ? 18.984 14.742 13.406 1 98.75 506 ILE A O 1
ATOM 3959 N N . CYS A 1 507 ? 18.047 15.719 11.633 1 98.31 507 CYS A N 1
ATOM 3960 C CA . CYS A 1 507 ? 16.812 16.031 12.359 1 98.31 507 CYS A CA 1
ATOM 3961 C C . CYS A 1 507 ? 15.625 16.078 11.414 1 98.31 507 CYS A C 1
ATOM 3963 O O . CYS A 1 507 ? 15.797 16.188 10.195 1 98.31 507 CYS A O 1
ATOM 3965 N N . GLY A 1 508 ? 14.406 15.953 11.938 1 97.88 508 GLY A N 1
ATOM 3966 C CA . GLY A 1 508 ? 13.133 15.953 11.227 1 97.88 508 GLY A CA 1
ATOM 3967 C C . GLY A 1 508 ? 12.023 15.25 11.992 1 97.88 508 GLY A C 1
ATOM 3968 O O . GLY A 1 508 ? 12.297 14.438 12.875 1 97.88 508 GLY A O 1
ATOM 3969 N N . GLU A 1 509 ? 10.844 15.531 11.57 1 97.75 509 GLU A N 1
ATOM 3970 C CA . GLU A 1 509 ? 9.695 15.016 12.305 1 97.75 509 GLU A CA 1
ATOM 3971 C C . GLU A 1 509 ? 9.648 13.492 12.258 1 97.75 509 GLU A C 1
ATOM 3973 O O . GLU A 1 509 ? 9.109 12.852 13.164 1 97.75 509 GLU A O 1
ATOM 3978 N N . ALA A 1 510 ? 10.234 12.844 11.242 1 98.12 510 ALA A N 1
ATOM 3979 C CA . ALA A 1 510 ? 10.18 11.398 11.016 1 98.12 510 ALA A CA 1
ATOM 3980 C C . ALA A 1 510 ? 10.734 10.633 12.211 1 98.12 510 ALA A C 1
ATOM 3982 O O . ALA A 1 510 ? 10.312 9.508 12.484 1 98.12 510 ALA A O 1
ATOM 3983 N N . TYR A 1 511 ? 11.68 11.258 12.906 1 98.5 511 TYR A N 1
ATOM 3984 C CA . TYR A 1 511 ? 12.383 10.555 13.961 1 98.5 511 TYR A CA 1
ATOM 3985 C C . TYR A 1 511 ? 12.055 11.141 15.328 1 98.5 511 TYR A C 1
ATOM 3987 O O . TYR A 1 511 ? 12.945 11.352 16.156 1 98.5 511 TYR A O 1
ATOM 3995 N N . SER A 1 512 ? 10.766 11.414 15.523 1 98.19 512 SER A N 1
ATOM 3996 C CA . SER A 1 512 ? 10.297 12.086 16.734 1 98.19 512 SER A CA 1
ATOM 3997 C C . SER A 1 512 ? 9.148 11.32 17.375 1 98.19 512 SER A C 1
ATOM 3999 O O . SER A 1 512 ? 8.734 10.266 16.891 1 98.19 512 SER A O 1
ATOM 4001 N N . ASP A 1 513 ? 8.672 11.875 18.531 1 97.25 513 ASP A N 1
ATOM 4002 C CA . ASP A 1 513 ? 7.5 11.344 19.219 1 97.25 513 ASP A CA 1
ATOM 4003 C C . ASP A 1 513 ? 6.215 11.953 18.656 1 97.25 513 ASP A C 1
ATOM 4005 O O . ASP A 1 513 ? 5.117 11.508 18.984 1 97.25 513 ASP A O 1
ATOM 4009 N N . ALA A 1 514 ? 6.371 12.938 17.875 1 96.94 514 ALA A N 1
ATOM 4010 C CA . ALA A 1 514 ? 5.223 13.656 17.328 1 96.94 514 ALA A CA 1
ATOM 4011 C C . ALA A 1 514 ? 5.246 13.648 15.805 1 96.94 514 ALA A C 1
ATOM 4013 O O . ALA A 1 514 ? 5.145 14.703 15.172 1 96.94 514 ALA A O 1
ATOM 4014 N N . GLN A 1 515 ? 5.367 12.445 15.305 1 97.19 515 GLN A N 1
ATOM 4015 C CA . GLN A 1 515 ? 5.402 12.258 13.859 1 97.19 515 GLN A CA 1
ATOM 4016 C C . GLN A 1 515 ? 4.145 12.82 13.203 1 97.19 515 GLN A C 1
ATOM 4018 O O . GLN A 1 515 ? 3.041 12.68 13.734 1 97.19 515 GLN A O 1
ATOM 4023 N N . GLY A 1 516 ? 4.336 13.539 12.094 1 96.12 516 GLY A N 1
ATOM 4024 C CA . GLY A 1 516 ? 3.217 14.133 11.375 1 96.12 516 GLY A CA 1
ATOM 4025 C C . GLY A 1 516 ? 2.938 15.57 11.789 1 96.12 516 GLY A C 1
ATOM 4026 O O . GLY A 1 516 ? 2.137 16.25 11.148 1 96.12 516 GLY A O 1
ATOM 4027 N N . TRP A 1 517 ? 3.686 16.062 12.781 1 97.5 517 TRP A N 1
ATOM 4028 C CA . TRP A 1 517 ? 3.457 17.406 13.312 1 97.5 517 TRP A CA 1
ATOM 4029 C C . TRP A 1 517 ? 4.746 18.219 13.305 1 97.5 517 TRP A C 1
ATOM 4031 O O . TRP A 1 517 ? 5.836 17.672 13.453 1 97.5 517 TRP A O 1
ATOM 4041 N N . VAL A 1 518 ? 4.602 19.516 13.164 1 98.25 518 VAL A N 1
ATOM 4042 C CA . VAL A 1 518 ? 5.727 20.422 13.32 1 98.25 518 VAL A CA 1
ATOM 4043 C C . VAL A 1 518 ? 6.355 20.234 14.695 1 98.25 518 VAL A C 1
ATOM 4045 O O . VAL A 1 518 ? 7.574 20.359 14.852 1 98.25 518 VAL A O 1
ATOM 4048 N N . GLU A 1 519 ? 5.543 19.875 15.656 1 97.88 519 GLU A N 1
ATOM 4049 C CA . GLU A 1 519 ? 6.016 19.578 17 1 97.88 519 GLU A CA 1
ATOM 4050 C C . GLU A 1 519 ? 7.18 18.578 16.969 1 97.88 519 GLU A C 1
ATOM 4052 O O . GLU A 1 519 ? 8.164 18.75 17.703 1 97.88 519 GLU A O 1
ATOM 4057 N N . GLY A 1 520 ? 7.055 17.578 16.141 1 98 520 GLY A N 1
ATOM 4058 C CA . GLY A 1 520 ? 8.109 16.594 16.016 1 98 520 GLY A CA 1
ATOM 4059 C C . GLY A 1 520 ? 9.383 17.141 15.398 1 98 520 GLY A C 1
ATOM 4060 O O . GLY A 1 520 ? 10.484 16.781 15.797 1 98 520 GLY A O 1
ATOM 4061 N N . ALA A 1 521 ? 9.234 18 14.398 1 98.38 521 ALA A N 1
ATOM 4062 C CA . ALA A 1 521 ? 10.391 18.656 13.781 1 98.38 521 ALA A CA 1
ATOM 4063 C C . ALA A 1 521 ? 11.172 19.469 14.812 1 98.38 521 ALA A C 1
ATOM 4065 O O . ALA A 1 521 ? 12.406 19.406 14.844 1 98.38 521 ALA A O 1
ATOM 4066 N N . LEU A 1 522 ? 10.453 20.156 15.625 1 98.56 522 LEU A N 1
ATOM 4067 C CA . LEU A 1 522 ? 11.086 20.984 16.641 1 98.56 522 LEU A CA 1
ATOM 4068 C C . LEU A 1 522 ? 11.727 20.125 17.719 1 98.56 522 LEU A C 1
ATOM 4070 O O . LEU A 1 522 ? 12.773 20.484 18.266 1 98.56 522 LEU A O 1
ATOM 4074 N N . GLN A 1 523 ? 11.117 19.016 18.031 1 98.19 523 GLN A N 1
ATOM 4075 C CA . GLN A 1 523 ? 11.656 18.125 19.047 1 98.19 523 GLN A CA 1
ATOM 4076 C C . GLN A 1 523 ? 13.039 17.609 18.656 1 98.19 523 GLN A C 1
ATOM 4078 O O . GLN A 1 523 ? 13.984 17.703 19.438 1 98.19 523 GLN A O 1
ATOM 4083 N N . THR A 1 524 ? 13.18 17.109 17.484 1 98.31 524 THR A N 1
ATOM 4084 C CA . THR A 1 524 ? 14.469 16.562 17.062 1 98.31 524 THR A CA 1
ATOM 4085 C C . THR A 1 524 ? 15.484 17.672 16.828 1 98.31 524 THR A C 1
ATOM 4087 O O . THR A 1 524 ? 16.688 17.484 17.047 1 98.31 524 THR A O 1
ATOM 4090 N N . ALA A 1 525 ? 15 18.844 16.359 1 98.62 525 ALA A N 1
ATOM 4091 C CA . ALA A 1 525 ? 15.883 20 16.297 1 98.62 525 ALA A CA 1
ATOM 4092 C C . ALA A 1 525 ? 16.453 20.328 17.672 1 98.62 525 ALA A C 1
ATOM 4094 O O . ALA A 1 525 ? 17.625 20.688 17.797 1 98.62 525 ALA A O 1
ATOM 4095 N N . GLY A 1 526 ? 15.586 20.234 18.656 1 98.38 526 GLY A N 1
ATOM 4096 C CA . GLY A 1 526 ? 16.047 20.453 20.016 1 98.38 526 GLY A CA 1
ATOM 4097 C C . GLY A 1 526 ? 17.141 19.5 20.438 1 98.38 526 GLY A C 1
ATOM 4098 O O . GLY A 1 526 ? 18.125 19.906 21.078 1 98.38 526 GLY A O 1
ATOM 4099 N N . TYR A 1 527 ? 16.969 18.188 20.109 1 98.25 527 TYR A N 1
ATOM 4100 C CA . TYR A 1 527 ? 18 17.203 20.406 1 98.25 527 TYR A CA 1
ATOM 4101 C C . TYR A 1 527 ? 19.328 17.609 19.766 1 98.25 527 TYR A C 1
ATOM 4103 O O . TYR A 1 527 ? 20.375 17.531 20.406 1 98.25 527 TYR A O 1
ATOM 4111 N N . LEU A 1 528 ? 19.234 18.016 18.516 1 98.38 528 LEU A N 1
ATOM 4112 C CA . LEU A 1 528 ? 20.406 18.406 17.734 1 98.38 528 LEU A CA 1
ATOM 4113 C C . LEU A 1 528 ? 21.094 19.625 18.359 1 98.38 528 LEU A C 1
ATOM 4115 O O . LEU A 1 528 ? 22.312 19.625 18.531 1 98.38 528 LEU A O 1
ATOM 4119 N N . LEU A 1 529 ? 20.328 20.641 18.641 1 98.44 529 LEU A N 1
ATOM 4120 C CA . LEU A 1 529 ? 20.875 21.859 19.234 1 98.44 529 LEU A CA 1
ATOM 4121 C C . LEU A 1 529 ? 21.562 21.547 20.562 1 98.44 529 LEU A C 1
ATOM 4123 O O . LEU A 1 529 ? 22.609 22.125 20.859 1 98.44 529 LEU A O 1
ATOM 4127 N N . GLY A 1 530 ? 20.969 20.656 21.266 1 97.44 530 GLY A N 1
ATOM 4128 C CA . GLY A 1 530 ? 21.609 20.203 22.5 1 97.44 530 GLY A CA 1
ATOM 4129 C C . GLY A 1 530 ? 22.984 19.625 22.297 1 97.44 530 GLY A C 1
ATOM 4130 O O . GLY A 1 530 ? 23.906 19.875 23.078 1 97.44 530 GLY A O 1
ATOM 4131 N N . LYS A 1 531 ? 23.141 18.891 21.281 1 96.75 531 LYS A N 1
ATOM 4132 C CA . LYS A 1 531 ? 24.438 18.297 20.938 1 96.75 531 LYS A CA 1
ATOM 4133 C C . LYS A 1 531 ? 25.469 19.375 20.594 1 96.75 531 LYS A C 1
ATOM 4135 O O . LYS A 1 531 ? 26.672 19.172 20.766 1 96.75 531 LYS A O 1
ATOM 4140 N N . LEU A 1 532 ? 24.984 20.469 20.125 1 96.62 532 LEU A N 1
ATOM 4141 C CA . LEU A 1 532 ? 25.875 21.547 19.703 1 96.62 532 LEU A CA 1
ATOM 4142 C C . LEU A 1 532 ? 26 22.609 20.797 1 96.62 532 LEU A C 1
ATOM 4144 O O . LEU A 1 532 ? 26.578 23.672 20.578 1 96.62 532 LEU A O 1
ATOM 4148 N N . GLY A 1 533 ? 25.375 22.312 21.953 1 94.62 533 GLY A N 1
ATOM 4149 C CA . GLY A 1 533 ? 25.5 23.188 23.109 1 94.62 533 GLY A CA 1
ATOM 4150 C C . GLY A 1 533 ? 24.609 24.406 23.047 1 94.62 533 GLY A C 1
ATOM 4151 O O . GLY A 1 533 ? 24.906 25.453 23.625 1 94.62 533 GLY A O 1
ATOM 4152 N N . VAL A 1 534 ? 23.609 24.312 22.281 1 96.38 534 VAL A N 1
ATOM 4153 C CA . VAL A 1 534 ? 22.688 25.422 22.094 1 96.38 534 VAL A CA 1
ATOM 4154 C C . VAL A 1 534 ? 21.328 25.078 22.703 1 96.38 534 VAL A C 1
ATOM 4156 O O . VAL A 1 534 ? 20.828 23.953 22.531 1 96.38 534 VAL A O 1
ATOM 4159 N N . SER A 1 535 ? 20.75 25.969 23.453 1 92.94 535 SER A N 1
ATOM 4160 C CA . SER A 1 535 ? 19.406 25.766 24 1 92.94 535 SER A CA 1
ATOM 4161 C C . SER A 1 535 ? 18.359 25.781 22.891 1 92.94 535 SER A C 1
ATOM 4163 O O . SER A 1 535 ? 18.469 26.562 21.953 1 92.94 535 SER A O 1
ATOM 4165 N N . ALA A 1 536 ? 17.359 24.953 23.062 1 88.19 536 ALA A N 1
ATOM 4166 C CA . ALA A 1 536 ? 16.297 24.859 22.062 1 88.19 536 ALA A CA 1
ATOM 4167 C C . ALA A 1 536 ? 15.523 26.172 21.953 1 88.19 536 ALA A C 1
ATOM 4169 O O . ALA A 1 536 ? 15.07 26.547 20.875 1 88.19 536 ALA A O 1
ATOM 4170 N N . PHE A 1 537 ? 15.32 26.781 23.109 1 88.69 537 PHE A N 1
ATOM 4171 C CA . PHE A 1 537 ? 14.633 28.062 23.094 1 88.69 537 PHE A CA 1
ATOM 4172 C C . PHE A 1 537 ? 15.508 29.156 23.719 1 88.69 537 PHE A C 1
ATOM 4174 O O . PHE A 1 537 ? 16.359 28.875 24.562 1 88.69 537 PHE A O 1
ATOM 4181 N N . PRO A 1 538 ? 15.32 30.328 23.125 1 77.75 538 PRO A N 1
ATOM 4182 C CA . PRO A 1 538 ? 16.109 31.438 23.672 1 77.75 538 PRO A CA 1
ATOM 4183 C C . PRO A 1 538 ? 15.852 31.656 25.156 1 77.75 538 PRO A C 1
ATOM 4185 O O . PRO A 1 538 ? 14.75 31.391 25.656 1 77.75 538 PRO A O 1
ATOM 4188 N N . ARG A 1 539 ? 17.047 31.953 26.016 1 69.94 539 ARG A N 1
ATOM 4189 C CA . ARG A 1 539 ? 16.969 32.25 27.438 1 69.94 539 ARG A CA 1
ATOM 4190 C C . ARG A 1 539 ? 16.297 33.562 27.703 1 69.94 539 ARG A C 1
ATOM 4192 O O . ARG A 1 539 ? 16.391 34.5 26.891 1 69.94 539 ARG A O 1
ATOM 4199 N N . MET B 1 1 ? 41.375 -18.297 -11.5 1 53.62 1 MET B N 1
ATOM 4200 C CA . MET B 1 1 ? 40.562 -19.391 -12.039 1 53.62 1 MET B CA 1
ATOM 4201 C C . MET B 1 1 ? 40.094 -19.062 -13.453 1 53.62 1 MET B C 1
ATOM 4203 O O . MET B 1 1 ? 39.906 -17.906 -13.797 1 53.62 1 MET B O 1
ATOM 4207 N N . ALA B 1 2 ? 40.094 -19.859 -14.312 1 71.69 2 ALA B N 1
ATOM 4208 C CA . ALA B 1 2 ? 39.812 -19.672 -15.742 1 71.69 2 ALA B CA 1
ATOM 4209 C C . ALA B 1 2 ? 38.375 -19.266 -15.984 1 71.69 2 ALA B C 1
ATOM 4211 O O . ALA B 1 2 ? 37.469 -19.781 -15.328 1 71.69 2 ALA B O 1
ATOM 4212 N N . GLU B 1 3 ? 38.094 -18.312 -16.719 1 89.88 3 GLU B N 1
ATOM 4213 C CA . GLU B 1 3 ? 36.781 -17.797 -17.141 1 89.88 3 GLU B CA 1
ATOM 4214 C C . GLU B 1 3 ? 36 -18.859 -17.938 1 89.88 3 GLU B C 1
ATOM 4216 O O . GLU B 1 3 ? 36.531 -19.406 -18.906 1 89.88 3 GLU B O 1
ATOM 4221 N N . GLU B 1 4 ? 34.875 -19.234 -17.438 1 95 4 GLU B N 1
ATOM 4222 C CA . GLU B 1 4 ? 34.031 -20.188 -18.156 1 95 4 GLU B CA 1
ATOM 4223 C C . GLU B 1 4 ? 33.219 -19.469 -19.234 1 95 4 GLU B C 1
ATOM 4225 O O . GLU B 1 4 ? 32.688 -18.391 -19 1 95 4 GLU B O 1
ATOM 4230 N N . THR B 1 5 ? 33.156 -20.125 -20.469 1 97.31 5 THR B N 1
ATOM 4231 C CA . THR B 1 5 ? 32.469 -19.5 -21.578 1 97.31 5 THR B CA 1
ATOM 4232 C C . THR B 1 5 ? 31.266 -20.344 -22.031 1 97.31 5 THR B C 1
ATOM 4234 O O . THR B 1 5 ? 31.375 -21.562 -22.141 1 97.31 5 THR B O 1
ATOM 4237 N N . PHE B 1 6 ? 30.188 -19.703 -22.281 1 98.5 6 PHE B N 1
ATOM 4238 C CA . PHE B 1 6 ? 28.953 -20.344 -22.734 1 98.5 6 PHE B CA 1
ATOM 4239 C C . PHE B 1 6 ? 28.484 -19.75 -24.062 1 98.5 6 PHE B C 1
ATOM 4241 O O . PHE B 1 6 ? 28.75 -18.578 -24.344 1 98.5 6 PHE B O 1
ATOM 4248 N N . ASP B 1 7 ? 27.875 -20.594 -24.906 1 98.56 7 ASP B N 1
ATOM 4249 C CA . ASP B 1 7 ? 27.188 -20.031 -26.062 1 98.56 7 ASP B CA 1
ATOM 4250 C C . ASP B 1 7 ? 25.969 -19.219 -25.641 1 98.56 7 ASP B C 1
ATOM 4252 O O . ASP B 1 7 ? 25.719 -18.125 -26.141 1 98.56 7 ASP B O 1
ATOM 4256 N N . ILE B 1 8 ? 25.172 -19.812 -24.766 1 98.75 8 ILE B N 1
ATOM 4257 C CA . ILE B 1 8 ? 23.984 -19.172 -24.219 1 98.75 8 ILE B CA 1
ATOM 4258 C C . ILE B 1 8 ? 23.953 -19.328 -22.703 1 98.75 8 ILE B C 1
ATOM 4260 O O . ILE B 1 8 ? 24.078 -20.453 -22.188 1 98.75 8 ILE B O 1
ATOM 4264 N N . ALA B 1 9 ? 23.812 -18.266 -21.969 1 98.81 9 ALA B N 1
ATOM 4265 C CA . ALA B 1 9 ? 23.594 -18.281 -20.531 1 98.81 9 ALA B CA 1
ATOM 4266 C C . ALA B 1 9 ? 22.188 -17.797 -20.188 1 98.81 9 ALA B C 1
ATOM 4268 O O . ALA B 1 9 ? 21.734 -16.766 -20.703 1 98.81 9 ALA B O 1
ATOM 4269 N N . ILE B 1 10 ? 21.469 -18.578 -19.469 1 98.88 10 ILE B N 1
ATOM 4270 C CA . ILE B 1 10 ? 20.125 -18.234 -19.016 1 98.88 10 ILE B CA 1
ATOM 4271 C C . ILE B 1 10 ? 20.141 -17.984 -17.5 1 98.88 10 ILE B C 1
ATOM 4273 O O . ILE B 1 10 ? 20.547 -18.859 -16.734 1 98.88 10 ILE B O 1
ATOM 4277 N N . VAL B 1 11 ? 19.719 -16.828 -17.141 1 98.75 11 VAL B N 1
ATOM 4278 C CA . VAL B 1 11 ? 19.688 -16.469 -15.719 1 98.75 11 VAL B CA 1
ATOM 4279 C C . VAL B 1 11 ? 18.25 -16.547 -15.203 1 98.75 11 VAL B C 1
ATOM 4281 O O . VAL B 1 11 ? 17.391 -15.773 -15.609 1 98.75 11 VAL B O 1
ATOM 4284 N N . GLY B 1 12 ? 18 -17.438 -14.289 1 98.31 12 GLY B N 1
ATOM 4285 C CA . GLY B 1 12 ? 16.688 -17.703 -13.742 1 98.31 12 GLY B CA 1
ATOM 4286 C C . GLY B 1 12 ? 16.172 -19.094 -14.07 1 98.31 12 GLY B C 1
ATOM 4287 O O . GLY B 1 12 ? 16.031 -19.453 -15.242 1 98.31 12 GLY B O 1
ATOM 4288 N N . GLY B 1 13 ? 15.898 -19.781 -13.039 1 98.31 13 GLY B N 1
ATOM 4289 C CA . GLY B 1 13 ? 15.43 -21.156 -13.195 1 98.31 13 GLY B CA 1
ATOM 4290 C C . GLY B 1 13 ? 13.93 -21.297 -13.008 1 98.31 13 GLY B C 1
ATOM 4291 O O . GLY B 1 13 ? 13.461 -22.328 -12.531 1 98.31 13 GLY B O 1
ATOM 4292 N N . GLY B 1 14 ? 13.141 -20.266 -13.297 1 98.19 14 GLY B N 1
ATOM 4293 C CA . GLY B 1 14 ? 11.695 -20.375 -13.359 1 98.19 14 GLY B CA 1
ATOM 4294 C C . GLY B 1 14 ? 11.203 -21.062 -14.609 1 98.19 14 GLY B C 1
ATOM 4295 O O . GLY B 1 14 ? 12 -21.562 -15.414 1 98.19 14 GLY B O 1
ATOM 4296 N N . VAL B 1 15 ? 9.945 -21.031 -14.82 1 98.56 15 VAL B N 1
ATOM 4297 C CA . VAL B 1 15 ? 9.359 -21.766 -15.93 1 98.56 15 VAL B CA 1
ATOM 4298 C C . VAL B 1 15 ? 9.875 -21.203 -17.25 1 98.56 15 VAL B C 1
ATOM 4300 O O . VAL B 1 15 ? 10.266 -21.953 -18.141 1 98.56 15 VAL B O 1
ATOM 4303 N N . SER B 1 16 ? 9.867 -19.891 -17.375 1 98.56 16 SER B N 1
ATOM 4304 C CA . SER B 1 16 ? 10.312 -19.312 -18.641 1 98.56 16 SER B CA 1
ATOM 4305 C C . SER B 1 16 ? 11.766 -19.656 -18.922 1 98.56 16 SER B C 1
ATOM 4307 O O . SER B 1 16 ? 12.125 -19.953 -20.062 1 98.56 16 SER B O 1
ATOM 4309 N N . GLY B 1 17 ? 12.602 -19.688 -17.906 1 98.75 17 GLY B N 1
ATOM 4310 C CA . GLY B 1 17 ? 14.016 -19.984 -18.078 1 98.75 17 GLY B CA 1
ATOM 4311 C C . GLY B 1 17 ? 14.273 -21.422 -18.516 1 98.75 17 GLY B C 1
ATOM 4312 O O . GLY B 1 17 ? 14.945 -21.656 -19.516 1 98.75 17 GLY B O 1
ATOM 4313 N N . VAL B 1 18 ? 13.719 -22.312 -17.812 1 98.81 18 VAL B N 1
ATOM 4314 C CA . VAL B 1 18 ? 14.008 -23.719 -18.094 1 98.81 18 VAL B CA 1
ATOM 4315 C C . VAL B 1 18 ? 13.289 -24.141 -19.375 1 98.81 18 VAL B C 1
ATOM 4317 O O . VAL B 1 18 ? 13.75 -25.031 -20.094 1 98.81 18 VAL B O 1
ATOM 4320 N N . TYR B 1 19 ? 12.172 -23.516 -19.672 1 98.81 19 TYR B N 1
ATOM 4321 C CA . TYR B 1 19 ? 11.5 -23.766 -20.938 1 98.81 19 TYR B CA 1
ATOM 4322 C C . TYR B 1 19 ? 12.367 -23.328 -22.125 1 98.81 19 TYR B C 1
ATOM 4324 O O . TYR B 1 19 ? 12.547 -24.078 -23.078 1 98.81 19 TYR B O 1
ATOM 4332 N N . CYS B 1 20 ? 12.883 -22.109 -22.047 1 98.75 20 CYS B N 1
ATOM 4333 C CA . CYS B 1 20 ? 13.789 -21.641 -23.094 1 98.75 20 CYS B CA 1
ATOM 4334 C C . CYS B 1 20 ? 15 -22.547 -23.219 1 98.75 20 CYS B C 1
ATOM 4336 O O . CYS B 1 20 ? 15.398 -22.906 -24.328 1 98.75 20 CYS B O 1
ATOM 4338 N N . ALA B 1 21 ? 15.555 -22.906 -22.062 1 98.75 21 ALA B N 1
ATOM 4339 C CA . ALA B 1 21 ? 16.719 -23.781 -22.062 1 98.75 21 ALA B CA 1
ATOM 4340 C C . ALA B 1 21 ? 16.422 -25.094 -22.781 1 98.75 21 ALA B C 1
ATOM 4342 O O . ALA B 1 21 ? 17.203 -25.516 -23.641 1 98.75 21 ALA B O 1
ATOM 4343 N N . TRP B 1 22 ? 15.328 -25.688 -22.422 1 98.5 22 TRP B N 1
ATOM 4344 C CA . TRP B 1 22 ? 14.914 -26.969 -22.984 1 98.5 22 TRP B CA 1
ATOM 4345 C C . TRP B 1 22 ? 14.75 -26.859 -24.5 1 98.5 22 TRP B C 1
ATOM 4347 O O . TRP B 1 22 ? 15.32 -27.656 -25.25 1 98.5 22 TRP B O 1
ATOM 4357 N N . ARG B 1 23 ? 14.062 -25.844 -25.016 1 98.31 23 ARG B N 1
ATOM 4358 C CA . ARG B 1 23 ? 13.789 -25.672 -26.438 1 98.31 23 ARG B CA 1
ATOM 4359 C C . ARG B 1 23 ? 15.07 -25.359 -27.203 1 98.31 23 ARG B C 1
ATOM 4361 O O . ARG B 1 23 ? 15.297 -25.891 -28.281 1 98.31 23 ARG B O 1
ATOM 4368 N N . LEU B 1 24 ? 15.875 -24.516 -26.625 1 98.44 24 LEU B N 1
ATOM 4369 C CA . LEU B 1 24 ? 17.125 -24.125 -27.266 1 98.44 24 LEU B CA 1
ATOM 4370 C C . LEU B 1 24 ? 18.062 -25.328 -27.391 1 98.44 24 LEU B C 1
ATOM 4372 O O . LEU B 1 24 ? 18.703 -25.5 -28.438 1 98.44 24 LEU B O 1
ATOM 4376 N N . LYS B 1 25 ? 18.141 -26.078 -26.312 1 97.62 25 LYS B N 1
ATOM 4377 C CA . LYS B 1 25 ? 19.016 -27.234 -26.359 1 97.62 25 LYS B CA 1
ATOM 4378 C C . LYS B 1 25 ? 18.531 -28.266 -27.375 1 97.62 25 LYS B C 1
ATOM 4380 O O . LYS B 1 25 ? 19.344 -28.922 -28.031 1 97.62 25 LYS B O 1
ATOM 4385 N N . GLN B 1 26 ? 17.203 -28.438 -27.453 1 96 26 GLN B N 1
ATOM 4386 C CA . GLN B 1 26 ? 16.641 -29.328 -28.453 1 96 26 GLN B CA 1
ATOM 4387 C C . GLN B 1 26 ? 17 -28.875 -29.859 1 96 26 GLN B C 1
ATOM 4389 O O . GLN B 1 26 ? 17.25 -29.703 -30.734 1 96 26 GLN B O 1
ATOM 4394 N N . THR B 1 27 ? 17.016 -27.594 -30.031 1 96.5 27 THR B N 1
ATOM 4395 C CA . THR B 1 27 ? 17.25 -27.031 -31.359 1 96.5 27 THR B CA 1
ATOM 4396 C C . THR B 1 27 ? 18.75 -26.969 -31.656 1 96.5 27 THR B C 1
ATOM 4398 O O . THR B 1 27 ? 19.172 -27.172 -32.812 1 96.5 27 THR B O 1
ATOM 4401 N N . TYR B 1 28 ? 19.531 -26.688 -30.594 1 96.25 28 TYR B N 1
ATOM 4402 C CA . TYR B 1 28 ? 20.984 -26.562 -30.75 1 96.25 28 TYR B CA 1
ATOM 4403 C C . TYR B 1 28 ? 21.719 -27.484 -29.781 1 96.25 28 TYR B C 1
ATOM 4405 O O . TYR B 1 28 ? 22.391 -27.031 -28.859 1 96.25 28 TYR B O 1
ATOM 4413 N N . PRO B 1 29 ? 21.75 -28.75 -30.109 1 96.12 29 PRO B N 1
ATOM 4414 C CA . PRO B 1 29 ? 22.344 -29.719 -29.188 1 96.12 29 PRO B CA 1
ATOM 4415 C C . PRO B 1 29 ? 23.844 -29.5 -28.969 1 96.12 29 PRO B C 1
ATOM 4417 O O . PRO B 1 29 ? 24.375 -29.859 -27.922 1 96.12 29 PRO B O 1
ATOM 4420 N N . GLY B 1 30 ? 24.531 -28.891 -29.859 1 97 30 GLY B N 1
ATOM 4421 C CA . GLY B 1 30 ? 25.969 -28.719 -29.781 1 97 30 GLY B CA 1
ATOM 4422 C C . GLY B 1 30 ? 26.375 -27.469 -29 1 97 30 GLY B C 1
ATOM 4423 O O . GLY B 1 30 ? 27.531 -27.328 -28.625 1 97 30 GLY B O 1
ATOM 4424 N N . LYS B 1 31 ? 25.453 -26.656 -28.688 1 97.75 31 LYS B N 1
ATOM 4425 C CA . LYS B 1 31 ? 25.781 -25.406 -27.984 1 97.75 31 LYS B CA 1
ATOM 4426 C C . LYS B 1 31 ? 25.891 -25.641 -26.484 1 97.75 31 LYS B C 1
ATOM 4428 O O . LYS B 1 31 ? 25.141 -26.438 -25.906 1 97.75 31 LYS B O 1
ATOM 4433 N N . LYS B 1 32 ? 26.844 -24.969 -25.922 1 98.56 32 LYS B N 1
ATOM 4434 C CA . LYS B 1 32 ? 26.969 -24.969 -24.469 1 98.56 32 LYS B CA 1
ATOM 4435 C C . LYS B 1 32 ? 25.984 -24 -23.828 1 98.56 32 LYS B C 1
ATOM 4437 O O . LYS B 1 32 ? 26.172 -22.781 -23.891 1 98.56 32 LYS B O 1
ATOM 4442 N N . ILE B 1 33 ? 24.969 -24.547 -23.281 1 98.75 33 ILE B N 1
ATOM 4443 C CA . ILE B 1 33 ? 23.906 -23.75 -22.688 1 98.75 33 ILE B CA 1
ATOM 4444 C C . ILE B 1 33 ? 23.797 -24.047 -21.188 1 98.75 33 ILE B C 1
ATOM 4446 O O . ILE B 1 33 ? 23.812 -25.219 -20.781 1 98.75 33 ILE B O 1
ATOM 4450 N N . ALA B 1 34 ? 23.703 -23.047 -20.359 1 98.81 34 ALA B N 1
ATOM 4451 C CA . ALA B 1 34 ? 23.578 -23.234 -18.906 1 98.81 34 ALA B CA 1
ATOM 4452 C C . ALA B 1 34 ? 22.5 -22.344 -18.328 1 98.81 34 ALA B C 1
ATOM 4454 O O . ALA B 1 34 ? 22.297 -21.219 -18.781 1 98.81 34 ALA B O 1
ATOM 4455 N N . VAL B 1 35 ? 21.766 -22.875 -17.375 1 98.88 35 VAL B N 1
ATOM 4456 C CA . VAL B 1 35 ? 20.828 -22.125 -16.562 1 98.88 35 VAL B CA 1
ATOM 4457 C C . VAL B 1 35 ? 21.438 -21.828 -15.188 1 98.88 35 VAL B C 1
ATOM 4459 O O . VAL B 1 35 ? 21.875 -22.75 -14.492 1 98.88 35 VAL B O 1
ATOM 4462 N N . PHE B 1 36 ? 21.484 -20.578 -14.875 1 98.56 36 PHE B N 1
ATOM 4463 C CA . PHE B 1 36 ? 21.953 -20.172 -13.555 1 98.56 36 PHE B CA 1
ATOM 4464 C C . PHE B 1 36 ? 20.797 -19.734 -12.672 1 98.56 36 PHE B C 1
ATOM 4466 O O . PHE B 1 36 ? 20.078 -18.797 -13.008 1 98.56 36 PHE B O 1
ATOM 4473 N N . GLU B 1 37 ? 20.547 -20.422 -11.594 1 97 37 GLU B N 1
ATOM 4474 C CA . GLU B 1 37 ? 19.516 -20.109 -10.617 1 97 37 GLU B CA 1
ATOM 4475 C C . GLU B 1 37 ? 20.109 -19.766 -9.258 1 97 37 GLU B C 1
ATOM 4477 O O . GLU B 1 37 ? 20.891 -20.531 -8.703 1 97 37 GLU B O 1
ATOM 4482 N N . ALA B 1 38 ? 19.719 -18.562 -8.773 1 93.88 38 ALA B N 1
ATOM 4483 C CA . ALA B 1 38 ? 20.312 -18.062 -7.539 1 93.88 38 ALA B CA 1
ATOM 4484 C C . ALA B 1 38 ? 19.875 -18.891 -6.34 1 93.88 38 ALA B C 1
ATOM 4486 O O . ALA B 1 38 ? 20.641 -19.078 -5.391 1 93.88 38 ALA B O 1
ATOM 4487 N N . SER B 1 39 ? 18.672 -19.391 -6.391 1 91.06 39 SER B N 1
ATOM 4488 C CA . SER B 1 39 ? 18.156 -20.172 -5.281 1 91.06 39 SER B CA 1
ATOM 4489 C C . SER B 1 39 ? 18.531 -21.641 -5.426 1 91.06 39 SER B C 1
ATOM 4491 O O . SER B 1 39 ? 19.281 -22.016 -6.332 1 91.06 39 SER B O 1
ATOM 4493 N N . ASN B 1 40 ? 18 -22.453 -4.477 1 89.56 40 ASN B N 1
ATOM 4494 C CA . ASN B 1 40 ? 18.281 -23.891 -4.508 1 89.56 40 ASN B CA 1
ATOM 4495 C C . ASN B 1 40 ? 17.125 -24.688 -5.094 1 89.56 40 ASN B C 1
ATOM 4497 O O . ASN B 1 40 ? 17 -25.891 -4.852 1 89.56 40 ASN B O 1
ATOM 4501 N N . HIS B 1 41 ? 16.266 -24.031 -5.77 1 90.5 41 HIS B N 1
ATOM 4502 C CA . HIS B 1 41 ? 15.188 -24.812 -6.355 1 90.5 41 HIS B CA 1
ATOM 4503 C C . HIS B 1 41 ? 14.852 -24.328 -7.762 1 90.5 41 HIS B C 1
ATOM 4505 O O . HIS B 1 41 ? 15.148 -23.188 -8.117 1 90.5 41 HIS B O 1
ATOM 4511 N N . ILE B 1 42 ? 14.312 -25.172 -8.539 1 96.56 42 ILE B N 1
ATOM 4512 C CA . ILE B 1 42 ? 13.789 -24.906 -9.875 1 96.56 42 ILE B CA 1
ATOM 4513 C C . ILE B 1 42 ? 12.289 -24.656 -9.805 1 96.56 42 ILE B C 1
ATOM 4515 O O . ILE B 1 42 ? 11.555 -25.391 -9.148 1 96.56 42 ILE B O 1
ATOM 4519 N N . GLY B 1 43 ? 11.883 -23.531 -10.414 1 96.88 43 GLY B N 1
ATOM 4520 C CA . GLY B 1 43 ? 10.438 -23.359 -10.508 1 96.88 43 GLY B CA 1
ATOM 4521 C C . GLY B 1 43 ? 10 -21.906 -10.328 1 96.88 43 GLY B C 1
ATOM 4522 O O . GLY B 1 43 ? 8.844 -21.578 -10.594 1 96.88 43 GLY B O 1
ATOM 4523 N N . GLY B 1 44 ? 10.969 -21 -9.938 1 95.81 44 GLY B N 1
ATOM 4524 C CA . GLY B 1 44 ? 10.555 -19.641 -9.656 1 95.81 44 GLY B CA 1
ATOM 4525 C C . GLY B 1 44 ? 9.523 -19.531 -8.555 1 95.81 44 GLY B C 1
ATOM 4526 O O . GLY B 1 44 ? 9.758 -19.969 -7.43 1 95.81 44 GLY B O 1
ATOM 4527 N N . ARG B 1 45 ? 8.312 -19.125 -8.938 1 96.5 45 ARG B N 1
ATOM 4528 C CA . ARG B 1 45 ? 7.254 -18.953 -7.949 1 96.5 45 ARG B CA 1
ATOM 4529 C C . ARG B 1 45 ? 6.398 -20.219 -7.848 1 96.5 45 ARG B C 1
ATOM 4531 O O . ARG B 1 45 ? 5.328 -20.203 -7.238 1 96.5 45 ARG B O 1
ATOM 4538 N N . LEU B 1 46 ? 6.812 -21.25 -8.516 1 97.94 46 LEU B N 1
ATOM 4539 C CA . LEU B 1 46 ? 6.223 -22.562 -8.258 1 97.94 46 LEU B CA 1
ATOM 4540 C C . LEU B 1 46 ? 7.008 -23.312 -7.188 1 97.94 46 LEU B C 1
ATOM 4542 O O . LEU B 1 46 ? 8.203 -23.562 -7.348 1 97.94 46 LEU B O 1
ATOM 4546 N N . LEU B 1 47 ? 6.32 -23.594 -6.148 1 97 47 LEU B N 1
ATOM 4547 C CA . LEU B 1 47 ? 6.926 -24.234 -4.984 1 97 47 LEU B CA 1
ATOM 4548 C C . LEU B 1 47 ? 5.957 -25.219 -4.344 1 97 47 LEU B C 1
ATOM 4550 O O . LEU B 1 47 ? 5.035 -24.828 -3.629 1 97 47 LEU B O 1
ATOM 4554 N N . SER B 1 48 ? 6.176 -26.516 -4.652 1 97.06 48 SER B N 1
ATOM 4555 C CA . SER B 1 48 ? 5.355 -27.594 -4.129 1 97.06 48 SER B CA 1
ATOM 4556 C C . SER B 1 48 ? 6.078 -28.344 -3.02 1 97.06 48 SER B C 1
ATOM 4558 O O . SER B 1 48 ? 7.164 -28.891 -3.232 1 97.06 48 SER B O 1
ATOM 4560 N N . VAL B 1 49 ? 5.438 -28.359 -1.86 1 95.19 49 VAL B N 1
ATOM 4561 C CA . VAL B 1 49 ? 6.102 -29.016 -0.739 1 95.19 49 VAL B CA 1
ATOM 4562 C C . VAL B 1 49 ? 5.129 -29.969 -0.05 1 95.19 49 VAL B C 1
ATOM 4564 O O . VAL B 1 49 ? 3.912 -29.766 -0.105 1 95.19 49 VAL B O 1
ATOM 4567 N N . ARG B 1 50 ? 5.625 -31 0.524 1 93.56 50 ARG B N 1
ATOM 4568 C CA . ARG B 1 50 ? 4.824 -31.953 1.284 1 93.56 50 ARG B CA 1
ATOM 4569 C C . ARG B 1 50 ? 5.062 -31.797 2.783 1 93.56 50 ARG B C 1
ATOM 4571 O O . ARG B 1 50 ? 6.203 -31.672 3.227 1 93.56 50 ARG B O 1
ATOM 4578 N N . PRO B 1 51 ? 3.936 -31.641 3.494 1 91.88 51 PRO B N 1
ATOM 4579 C CA . PRO B 1 51 ? 4.102 -31.578 4.949 1 91.88 51 PRO B CA 1
ATOM 4580 C C . PRO B 1 51 ? 4.574 -32.906 5.547 1 91.88 51 PRO B C 1
ATOM 4582 O O . PRO B 1 51 ? 4.473 -33.938 4.902 1 91.88 51 PRO B O 1
ATOM 4585 N N . PRO B 1 52 ? 5.031 -32.719 6.816 1 87.56 52 PRO B N 1
ATOM 4586 C CA . PRO B 1 52 ? 5.391 -33.969 7.496 1 87.56 52 PRO B CA 1
ATOM 4587 C C . PRO B 1 52 ? 4.18 -34.844 7.793 1 87.56 52 PRO B C 1
ATOM 4589 O O . PRO B 1 52 ? 3.107 -34.344 8.125 1 87.56 52 PRO B O 1
ATOM 4592 N N . ASP B 1 53 ? 4.16 -36.031 7.531 1 84.75 53 ASP B N 1
ATOM 4593 C CA . ASP B 1 53 ? 3.227 -37.062 7.988 1 84.75 53 ASP B CA 1
ATOM 4594 C C . ASP B 1 53 ? 1.993 -37.125 7.09 1 84.75 53 ASP B C 1
ATOM 4596 O O . ASP B 1 53 ? 1.018 -37.781 7.414 1 84.75 53 ASP B O 1
ATOM 4600 N N . ILE B 1 54 ? 1.91 -36.188 6.125 1 93 54 ILE B N 1
ATOM 4601 C CA . ILE B 1 54 ? 0.837 -36.281 5.137 1 93 54 ILE B CA 1
ATOM 4602 C C . ILE B 1 54 ? 1.423 -36.531 3.756 1 93 54 ILE B C 1
ATOM 4604 O O . ILE B 1 54 ? 1.899 -35.625 3.082 1 93 54 ILE B O 1
ATOM 4608 N N . PHE B 1 55 ? 1.279 -37.688 3.297 1 91.06 55 PHE B N 1
ATOM 4609 C CA . PHE B 1 55 ? 2.023 -38.125 2.117 1 91.06 55 PHE B CA 1
ATOM 4610 C C . PHE B 1 55 ? 1.181 -37.969 0.858 1 91.06 55 PHE B C 1
ATOM 4612 O O . PHE B 1 55 ? 1.711 -37.969 -0.255 1 91.06 55 PHE B O 1
ATOM 4619 N N . ASP B 1 56 ? -0.128 -37.875 1.042 1 95.75 56 ASP B N 1
ATOM 4620 C CA . ASP B 1 56 ? -0.991 -37.875 -0.135 1 95.75 56 ASP B CA 1
ATOM 4621 C C . ASP B 1 56 ? -1.519 -36.469 -0.409 1 95.75 56 ASP B C 1
ATOM 4623 O O . ASP B 1 56 ? -2.584 -36.281 -1.007 1 95.75 56 ASP B O 1
ATOM 4627 N N . MET B 1 57 ? -0.851 -35.469 0.091 1 96.38 57 MET B N 1
ATOM 4628 C CA . MET B 1 57 ? -1.187 -34.094 -0.185 1 96.38 57 MET B CA 1
ATOM 4629 C C . MET B 1 57 ? 0.064 -33.281 -0.528 1 96.38 57 MET B C 1
ATOM 4631 O O . MET B 1 57 ? 1.136 -33.531 0.028 1 96.38 57 MET B O 1
ATOM 4635 N N . VAL B 1 58 ? -0.088 -32.375 -1.43 1 96.88 58 VAL B N 1
ATOM 4636 C CA . VAL B 1 58 ? 0.992 -31.484 -1.834 1 96.88 58 VAL B CA 1
ATOM 4637 C C . VAL B 1 58 ? 0.575 -30.031 -1.606 1 96.88 58 VAL B C 1
ATOM 4639 O O . VAL B 1 58 ? -0.452 -29.594 -2.123 1 96.88 58 VAL B O 1
ATOM 4642 N N . ALA B 1 59 ? 1.326 -29.297 -0.785 1 97.31 59 ALA B N 1
ATOM 4643 C CA . ALA B 1 59 ? 1.06 -27.891 -0.566 1 97.31 59 ALA B CA 1
ATOM 4644 C C . ALA B 1 59 ? 1.676 -27.031 -1.672 1 97.31 59 ALA B C 1
ATOM 4646 O O . ALA B 1 59 ? 2.861 -27.172 -1.986 1 97.31 59 ALA B O 1
ATOM 4647 N N . GLU B 1 60 ? 0.904 -26.25 -2.258 1 98 60 GLU B N 1
ATOM 4648 C CA . GLU B 1 60 ? 1.392 -25.297 -3.246 1 98 60 GLU B CA 1
ATOM 4649 C C . GLU B 1 60 ? 1.667 -23.938 -2.611 1 98 60 GLU B C 1
ATOM 4651 O O . GLU B 1 60 ? 0.767 -23.094 -2.506 1 98 60 GLU B O 1
ATOM 4656 N N . LEU B 1 61 ? 2.891 -23.609 -2.285 1 97 61 LEU B N 1
ATOM 4657 C CA . LEU B 1 61 ? 3.246 -22.344 -1.663 1 97 61 LEU B CA 1
ATOM 4658 C C . LEU B 1 61 ? 3.34 -21.234 -2.707 1 97 61 LEU B C 1
ATOM 4660 O O . LEU B 1 61 ? 3.381 -20.047 -2.359 1 97 61 LEU B O 1
ATOM 4664 N N . GLY B 1 62 ? 3.408 -21.562 -3.969 1 96.5 62 GLY B N 1
ATOM 4665 C CA . GLY B 1 62 ? 3.344 -20.641 -5.09 1 96.5 62 GLY B CA 1
ATOM 4666 C C . GLY B 1 62 ? 2.146 -20.875 -5.992 1 96.5 62 GLY B C 1
ATOM 4667 O O . GLY B 1 62 ? 1.016 -20.984 -5.512 1 96.5 62 GLY B O 1
ATOM 4668 N N . GLY B 1 63 ? 2.33 -20.875 -7.301 1 97.06 63 GLY B N 1
ATOM 4669 C CA . GLY B 1 63 ? 1.243 -21.188 -8.219 1 97.06 63 GLY B CA 1
ATOM 4670 C C . GLY B 1 63 ? 0.581 -22.516 -7.93 1 97.06 63 GLY B C 1
ATOM 4671 O O . GLY B 1 63 ? 1.256 -23.484 -7.578 1 97.06 63 GLY B O 1
ATOM 4672 N N . MET B 1 64 ? -0.786 -22.562 -8.141 1 97.06 64 MET B N 1
ATOM 4673 C CA . MET B 1 64 ? -1.413 -23.75 -7.594 1 97.06 64 MET B CA 1
ATOM 4674 C C . MET B 1 64 ? -2.334 -24.406 -8.617 1 97.06 64 MET B C 1
ATOM 4676 O O . MET B 1 64 ? -2.738 -25.562 -8.453 1 97.06 64 MET B O 1
ATOM 4680 N N . ARG B 1 65 ? -2.693 -23.672 -9.695 1 97.5 65 ARG B N 1
ATOM 4681 C CA . ARG B 1 65 ? -3.682 -24.234 -10.609 1 97.5 65 ARG B CA 1
ATOM 4682 C C . ARG B 1 65 ? -3.537 -23.625 -12.008 1 97.5 65 ARG B C 1
ATOM 4684 O O . ARG B 1 65 ? -2.756 -22.688 -12.203 1 97.5 65 ARG B O 1
ATOM 4691 N N . ILE B 1 66 ? -4.219 -24.188 -12.945 1 97.56 66 ILE B N 1
ATOM 4692 C CA . ILE B 1 66 ? -4.293 -23.672 -14.305 1 97.56 66 ILE B CA 1
ATOM 4693 C C . ILE B 1 66 ? -5.742 -23.703 -14.789 1 97.56 66 ILE B C 1
ATOM 4695 O O . ILE B 1 66 ? -6.605 -24.297 -14.156 1 97.56 66 ILE B O 1
ATOM 4699 N N . LEU B 1 67 ? -5.973 -22.969 -15.859 1 95.62 67 LEU B N 1
ATOM 4700 C CA . LEU B 1 67 ? -7.234 -22.938 -16.594 1 95.62 67 LEU B CA 1
ATOM 4701 C C . LEU B 1 67 ? -7.035 -23.391 -18.031 1 95.62 67 LEU B C 1
ATOM 4703 O O . LEU B 1 67 ? -6.938 -22.578 -18.938 1 95.62 67 LEU B O 1
ATOM 4707 N N . PRO B 1 68 ? -7.152 -24.672 -18.219 1 94.19 68 PRO B N 1
ATOM 4708 C CA . PRO B 1 68 ? -6.773 -25.219 -19.531 1 94.19 68 PRO B CA 1
ATOM 4709 C C . PRO B 1 68 ? -7.574 -24.594 -20.672 1 94.19 68 PRO B C 1
ATOM 4711 O O . PRO B 1 68 ? -7.035 -24.375 -21.75 1 94.19 68 PRO B O 1
ATOM 4714 N N . ALA B 1 69 ? -8.812 -24.25 -20.469 1 90.12 69 ALA B N 1
ATOM 4715 C CA . ALA B 1 69 ? -9.688 -23.75 -21.531 1 90.12 69 ALA B CA 1
ATOM 4716 C C . ALA B 1 69 ? -9.164 -22.438 -22.109 1 90.12 69 ALA B C 1
ATOM 4718 O O . ALA B 1 69 ? -9.352 -22.156 -23.297 1 90.12 69 ALA B O 1
ATOM 4719 N N . VAL B 1 70 ? -8.469 -21.672 -21.297 1 91.5 70 VAL B N 1
ATOM 4720 C CA . VAL B 1 70 ? -8.055 -20.359 -21.781 1 91.5 70 VAL B CA 1
ATOM 4721 C C . VAL B 1 70 ? -6.535 -20.219 -21.672 1 91.5 70 VAL B C 1
ATOM 4723 O O . VAL B 1 70 ? -5.992 -19.125 -21.828 1 91.5 70 VAL B O 1
ATOM 4726 N N . GLN B 1 71 ? -5.875 -21.281 -21.344 1 95.69 71 GLN B N 1
ATOM 4727 C CA . GLN B 1 71 ? -4.418 -21.312 -21.25 1 95.69 71 GLN B CA 1
ATOM 4728 C C . GLN B 1 71 ? -3.826 -22.406 -22.125 1 95.69 71 GLN B C 1
ATOM 4730 O O . GLN B 1 71 ? -3.389 -23.438 -21.625 1 95.69 71 GLN B O 1
ATOM 4735 N N . PRO B 1 72 ? -3.766 -22.125 -23.375 1 95.94 72 PRO B N 1
ATOM 4736 C CA . PRO B 1 72 ? -3.369 -23.156 -24.312 1 95.94 72 PRO B CA 1
ATOM 4737 C C . PRO B 1 72 ? -1.885 -23.516 -24.234 1 95.94 72 PRO B C 1
ATOM 4739 O O . PRO B 1 72 ? -1.495 -24.641 -24.5 1 95.94 72 PRO B O 1
ATOM 4742 N N . LEU B 1 73 ? -1.04 -22.609 -23.828 1 97.94 73 LEU B N 1
ATOM 4743 C CA . LEU B 1 73 ? 0.398 -22.844 -23.859 1 97.94 73 LEU B CA 1
ATOM 4744 C C . LEU B 1 73 ? 0.803 -23.844 -22.797 1 97.94 73 LEU B C 1
ATOM 4746 O O . LEU B 1 73 ? 1.506 -24.828 -23.078 1 97.94 73 LEU B O 1
ATOM 4750 N N . VAL B 1 74 ? 0.362 -23.656 -21.609 1 98.25 74 VAL B N 1
ATOM 4751 C CA . VAL B 1 74 ? 0.73 -24.562 -20.531 1 98.25 74 VAL B CA 1
ATOM 4752 C C . VAL B 1 74 ? 0.074 -25.922 -20.75 1 98.25 74 VAL B C 1
ATOM 4754 O O . VAL B 1 74 ? 0.661 -26.953 -20.438 1 98.25 74 VAL B O 1
ATOM 4757 N N . THR B 1 75 ? -1.115 -25.922 -21.297 1 97.62 75 THR B N 1
ATOM 4758 C CA . THR B 1 75 ? -1.798 -27.172 -21.609 1 97.62 75 THR B CA 1
ATOM 4759 C C . THR B 1 75 ? -1.007 -27.969 -22.641 1 97.62 75 THR B C 1
ATOM 4761 O O . THR B 1 75 ? -0.787 -29.172 -22.469 1 97.62 75 THR B O 1
ATOM 4764 N N . GLN B 1 76 ? -0.594 -27.266 -23.625 1 98 76 GLN B N 1
ATOM 4765 C CA . GLN B 1 76 ? 0.204 -27.922 -24.656 1 98 76 GLN B CA 1
ATOM 4766 C C . GLN B 1 76 ? 1.55 -28.375 -24.109 1 98 76 GLN B C 1
ATOM 4768 O O . GLN B 1 76 ? 2.043 -29.453 -24.469 1 98 76 GLN B O 1
ATOM 4773 N N . LEU B 1 77 ? 2.143 -27.562 -23.297 1 98.44 77 LEU B N 1
ATOM 4774 C CA . LEU B 1 77 ? 3.428 -27.922 -22.703 1 98.44 77 LEU B CA 1
ATOM 4775 C C . LEU B 1 77 ? 3.314 -29.219 -21.922 1 98.44 77 LEU B C 1
ATOM 4777 O O . LEU B 1 77 ? 4.16 -30.109 -22.047 1 98.44 77 LEU B O 1
ATOM 4781 N N . ILE B 1 78 ? 2.326 -29.344 -21.094 1 98.38 78 ILE B N 1
ATOM 4782 C CA . ILE B 1 78 ? 2.123 -30.547 -20.297 1 98.38 78 ILE B CA 1
ATOM 4783 C C . ILE B 1 78 ? 1.988 -31.766 -21.203 1 98.38 78 ILE B C 1
ATOM 4785 O O . ILE B 1 78 ? 2.588 -32.812 -20.938 1 98.38 78 ILE B O 1
ATOM 4789 N N . HIS B 1 79 ? 1.236 -31.578 -22.25 1 97.62 79 HIS B N 1
ATOM 4790 C CA . HIS B 1 79 ? 1.078 -32.656 -23.234 1 97.62 79 HIS B CA 1
ATOM 4791 C C . HIS B 1 79 ? 2.422 -33.062 -23.828 1 97.62 79 HIS B C 1
ATOM 4793 O O . HIS B 1 79 ? 2.736 -34.25 -23.906 1 97.62 79 HIS B O 1
ATOM 4799 N N . GLU B 1 80 ? 3.213 -32.094 -24.234 1 97.31 80 GLU B N 1
ATOM 4800 C CA . GLU B 1 80 ? 4.516 -32.375 -24.844 1 97.31 80 GLU B CA 1
ATOM 4801 C C . GLU B 1 80 ? 5.465 -33.031 -23.844 1 97.31 80 GLU B C 1
ATOM 4803 O O . GLU B 1 80 ? 6.223 -33.938 -24.219 1 97.31 80 GLU B O 1
ATOM 4808 N N . LEU B 1 81 ? 5.469 -32.594 -22.609 1 97.88 81 LEU B N 1
ATOM 4809 C CA . LEU B 1 81 ? 6.32 -33.188 -21.578 1 97.88 81 LEU B CA 1
ATOM 4810 C C . LEU B 1 81 ? 5.941 -34.625 -21.328 1 97.88 81 LEU B C 1
ATOM 4812 O O . LEU B 1 81 ? 6.816 -35.5 -21.203 1 97.88 81 LEU B O 1
ATOM 4816 N N . ASN B 1 82 ? 4.672 -34.844 -21.281 1 97.75 82 ASN B N 1
ATOM 4817 C CA . ASN B 1 82 ? 4.188 -36.188 -20.984 1 97.75 82 ASN B CA 1
ATOM 4818 C C . ASN B 1 82 ? 4.547 -37.188 -22.094 1 97.75 82 ASN B C 1
ATOM 4820 O O . ASN B 1 82 ? 4.59 -38.406 -21.859 1 97.75 82 ASN B O 1
ATOM 4824 N N . LYS B 1 83 ? 4.812 -36.688 -23.266 1 96.69 83 LYS B N 1
ATOM 4825 C CA . LYS B 1 83 ? 5.293 -37.562 -24.344 1 96.69 83 LYS B CA 1
ATOM 4826 C C . LYS B 1 83 ? 6.711 -38.062 -24.062 1 96.69 83 LYS B C 1
ATOM 4828 O O . LYS B 1 83 ? 7.102 -39.125 -24.516 1 96.69 83 LYS B O 1
ATOM 4833 N N . GLU B 1 84 ? 7.414 -37.25 -23.406 1 95.19 84 GLU B N 1
ATOM 4834 C CA . GLU B 1 84 ? 8.836 -37.531 -23.203 1 95.19 84 GLU B CA 1
ATOM 4835 C C . GLU B 1 84 ? 9.078 -38.188 -21.859 1 95.19 84 GLU B C 1
ATOM 4837 O O . GLU B 1 84 ? 10.086 -38.875 -21.672 1 95.19 84 GLU B O 1
ATOM 4842 N N . LEU B 1 85 ? 8.172 -38.031 -20.953 1 96.81 85 LEU B N 1
ATOM 4843 C CA . LEU B 1 85 ? 8.367 -38.5 -19.578 1 96.81 85 LEU B CA 1
ATOM 4844 C C . LEU B 1 85 ? 7.914 -39.969 -19.453 1 96.81 85 LEU B C 1
ATOM 4846 O O . LEU B 1 85 ? 6.922 -40.344 -20.062 1 96.81 85 LEU B O 1
ATOM 4850 N N . PRO B 1 86 ? 8.648 -40.75 -18.641 1 96.38 86 PRO B N 1
ATOM 4851 C CA . PRO B 1 86 ? 8.148 -42.094 -18.344 1 96.38 86 PRO B CA 1
ATOM 4852 C C . PRO B 1 86 ? 6.805 -42.094 -17.609 1 96.38 86 PRO B C 1
ATOM 4854 O O . PRO B 1 86 ? 6.422 -41.062 -17.031 1 96.38 86 PRO B O 1
ATOM 4857 N N . ASP B 1 87 ? 6.117 -43.094 -17.594 1 95 87 ASP B N 1
ATOM 4858 C CA . ASP B 1 87 ? 4.742 -43.219 -17.109 1 95 87 ASP B CA 1
ATOM 4859 C C . ASP B 1 87 ? 4.637 -42.75 -15.648 1 95 87 ASP B C 1
ATOM 4861 O O . ASP B 1 87 ? 3.697 -42.031 -15.289 1 95 87 ASP B O 1
ATOM 4865 N N . ASP B 1 88 ? 5.559 -43.094 -14.883 1 93.88 88 ASP B N 1
ATOM 4866 C CA . ASP B 1 88 ? 5.48 -42.844 -13.445 1 93.88 88 ASP B CA 1
ATOM 4867 C C . ASP B 1 88 ? 5.84 -41.375 -13.141 1 93.88 88 ASP B C 1
ATOM 4869 O O . ASP B 1 88 ? 5.648 -40.906 -12.016 1 93.88 88 ASP B O 1
ATOM 4873 N N . GLU B 1 89 ? 6.312 -40.656 -14.164 1 95.62 89 GLU B N 1
ATOM 4874 C CA . GLU B 1 89 ? 6.711 -39.25 -13.969 1 95.62 89 GLU B CA 1
ATOM 4875 C C . GLU B 1 89 ? 5.789 -38.312 -14.734 1 95.62 89 GLU B C 1
ATOM 4877 O O . GLU B 1 89 ? 6 -37.094 -14.727 1 95.62 89 GLU B O 1
ATOM 4882 N N . GLN B 1 90 ? 4.797 -38.875 -15.305 1 97.56 90 GLN B N 1
ATOM 4883 C CA . GLN B 1 90 ? 3.904 -38.031 -16.094 1 97.56 90 GLN B CA 1
ATOM 4884 C C . GLN B 1 90 ? 3.1 -37.094 -15.211 1 97.56 90 GLN B C 1
ATOM 4886 O O . GLN B 1 90 ? 2.734 -37.469 -14.094 1 97.56 90 GLN B O 1
ATOM 4891 N N . ILE B 1 91 ? 2.863 -35.969 -15.75 1 98.12 91 ILE B N 1
ATOM 4892 C CA . ILE B 1 91 ? 2.121 -34.938 -15.047 1 98.12 91 ILE B CA 1
ATOM 4893 C C . ILE B 1 91 ? 0.621 -35.188 -15.195 1 98.12 91 ILE B C 1
ATOM 4895 O O . ILE B 1 91 ? 0.089 -35.188 -16.312 1 98.12 91 ILE B O 1
ATOM 4899 N N . THR B 1 92 ? -0.04 -35.406 -14.078 1 97.75 92 THR B N 1
ATOM 4900 C CA . THR B 1 92 ? -1.473 -35.688 -14.039 1 97.75 92 THR B CA 1
ATOM 4901 C C . THR B 1 92 ? -2.215 -34.562 -13.312 1 97.75 92 THR B C 1
ATOM 4903 O O . THR B 1 92 ? -1.74 -34.062 -12.289 1 97.75 92 THR B O 1
ATOM 4906 N N . LEU B 1 93 ? -3.344 -34.188 -13.867 1 98 93 LEU B N 1
ATOM 4907 C CA . LEU B 1 93 ? -4.137 -33.094 -13.336 1 98 93 LEU B CA 1
ATOM 4908 C C . LEU B 1 93 ? -5.418 -33.594 -12.688 1 98 93 LEU B C 1
ATOM 4910 O O . LEU B 1 93 ? -5.836 -34.719 -12.938 1 98 93 LEU B O 1
ATOM 4914 N N . TYR B 1 94 ? -6.027 -32.906 -11.812 1 97.88 94 TYR B N 1
ATOM 4915 C CA . TYR B 1 94 ? -7.34 -33.156 -11.227 1 97.88 94 TYR B CA 1
ATOM 4916 C C . TYR B 1 94 ? -8.203 -31.891 -11.242 1 97.88 94 TYR B C 1
ATOM 4918 O O . TYR B 1 94 ? -7.688 -30.797 -11.414 1 97.88 94 TYR B O 1
ATOM 4926 N N . ASP B 1 95 ? -9.508 -32.094 -11.133 1 96.88 95 ASP B N 1
ATOM 4927 C CA . ASP B 1 95 ? -10.406 -30.938 -11.016 1 96.88 95 ASP B CA 1
ATOM 4928 C C . ASP B 1 95 ? -10.164 -30.188 -9.703 1 96.88 95 ASP B C 1
ATOM 4930 O O . ASP B 1 95 ? -10.008 -30.812 -8.648 1 96.88 95 ASP B O 1
ATOM 4934 N N . PHE B 1 96 ? -10.062 -28.922 -9.766 1 96.62 96 PHE B N 1
ATOM 4935 C CA . PHE B 1 96 ? -9.797 -28.078 -8.609 1 96.62 96 PHE B CA 1
ATOM 4936 C C . PHE B 1 96 ? -10.961 -27.125 -8.352 1 96.62 96 PHE B C 1
ATOM 4938 O O . PHE B 1 96 ? -10.953 -25.984 -8.82 1 96.62 96 PHE B O 1
ATOM 4945 N N . PRO B 1 97 ? -11.961 -27.609 -7.613 1 94.19 97 PRO B N 1
ATOM 4946 C CA . PRO B 1 97 ? -13.07 -26.703 -7.316 1 94.19 97 PRO B CA 1
ATOM 4947 C C . PRO B 1 97 ? -12.648 -25.484 -6.504 1 94.19 97 PRO B C 1
ATOM 4949 O O . PRO B 1 97 ? -11.875 -25.609 -5.551 1 94.19 97 PRO B O 1
ATOM 4952 N N . VAL B 1 98 ? -13.141 -24.328 -6.895 1 93.75 98 VAL B N 1
ATOM 4953 C CA . VAL B 1 98 ? -12.781 -23.078 -6.215 1 93.75 98 VAL B CA 1
ATOM 4954 C C . VAL B 1 98 ? -13.953 -22.609 -5.359 1 93.75 98 VAL B C 1
ATOM 4956 O O . VAL B 1 98 ? -13.781 -22.297 -4.176 1 93.75 98 VAL B O 1
ATOM 4959 N N . ASP B 1 99 ? -15.117 -22.562 -5.934 1 94.31 99 ASP B N 1
ATOM 4960 C CA . ASP B 1 99 ? -16.312 -22.125 -5.215 1 94.31 99 ASP B CA 1
ATOM 4961 C C . ASP B 1 99 ? -17.344 -23.234 -5.152 1 94.31 99 ASP B C 1
ATOM 4963 O O . ASP B 1 99 ? -17.766 -23.781 -6.188 1 94.31 99 ASP B O 1
ATOM 4967 N N . GLU B 1 100 ? -17.672 -23.609 -4.008 1 95.44 100 GLU B N 1
ATOM 4968 C CA . GLU B 1 100 ? -18.781 -24.516 -3.762 1 95.44 100 GLU B CA 1
ATOM 4969 C C . GLU B 1 100 ? -19.922 -23.812 -3.023 1 95.44 100 GLU B C 1
ATOM 4971 O O . GLU B 1 100 ? -19.672 -22.953 -2.174 1 95.44 100 GLU B O 1
ATOM 4976 N N . PRO B 1 101 ? -21.141 -24.219 -3.281 1 95.5 101 PRO B N 1
ATOM 4977 C CA . PRO B 1 101 ? -22.281 -23.5 -2.697 1 95.5 101 PRO B CA 1
ATOM 4978 C C . PRO B 1 101 ? -22.219 -23.438 -1.173 1 95.5 101 PRO B C 1
ATOM 4980 O O . PRO B 1 101 ? -22.641 -22.453 -0.573 1 95.5 101 PRO B O 1
ATOM 4983 N N . GLN B 1 102 ? -21.719 -24.5 -0.557 1 96.62 102 GLN B N 1
ATOM 4984 C CA . GLN B 1 102 ? -21.75 -24.594 0.899 1 96.62 102 GLN B CA 1
ATOM 4985 C C . GLN B 1 102 ? -20.547 -23.906 1.527 1 96.62 102 GLN B C 1
ATOM 4987 O O . GLN B 1 102 ? -20.438 -23.828 2.754 1 96.62 102 GLN B O 1
ATOM 4992 N N . ASN B 1 103 ? -19.625 -23.375 0.728 1 98.12 103 ASN B N 1
ATOM 4993 C CA . ASN B 1 103 ? -18.484 -22.656 1.285 1 98.12 103 ASN B CA 1
ATOM 4994 C C . ASN B 1 103 ? -18.922 -21.422 2.061 1 98.12 103 ASN B C 1
ATOM 4996 O O . ASN B 1 103 ? -20 -20.875 1.804 1 98.12 103 ASN B O 1
ATOM 5000 N N . ILE B 1 104 ? -18.047 -21.016 2.969 1 98.38 104 ILE B N 1
ATOM 5001 C CA . ILE B 1 104 ? -18.375 -19.953 3.916 1 98.38 104 ILE B CA 1
ATOM 5002 C C . ILE B 1 104 ? -17.969 -18.594 3.342 1 98.38 104 ILE B C 1
ATOM 5004 O O . ILE B 1 104 ? -16.891 -18.469 2.734 1 98.38 104 ILE B O 1
ATOM 5008 N N . ALA B 1 105 ? -18.828 -17.625 3.492 1 98.19 105 ALA B N 1
ATOM 5009 C CA . ALA B 1 105 ? -18.484 -16.203 3.352 1 98.19 105 ALA B CA 1
ATOM 5010 C C . ALA B 1 105 ? -18.75 -15.445 4.645 1 98.19 105 ALA B C 1
ATOM 5012 O O . ALA B 1 105 ? -19.906 -15.18 4.984 1 98.19 105 ALA B O 1
ATOM 5013 N N . PHE B 1 106 ? -17.734 -15.188 5.359 1 98 106 PHE B N 1
ATOM 5014 C CA . PHE B 1 106 ? -17.875 -14.375 6.559 1 98 106 PHE B CA 1
ATOM 5015 C C . PHE B 1 106 ? -17.516 -12.922 6.27 1 98 106 PHE B C 1
ATOM 5017 O O . PHE B 1 106 ? -16.344 -12.555 6.266 1 98 106 PHE B O 1
ATOM 5024 N N . LEU B 1 107 ? -18.531 -12.102 6.145 1 97.75 107 LEU B N 1
ATOM 5025 C CA . LEU B 1 107 ? -18.344 -10.75 5.645 1 97.75 107 LEU B CA 1
ATOM 5026 C C . LEU B 1 107 ? -19.094 -9.742 6.516 1 97.75 107 LEU B C 1
ATOM 5028 O O . LEU B 1 107 ? -20.297 -9.891 6.758 1 97.75 107 LEU B O 1
ATOM 5032 N N . ARG B 1 108 ? -18.328 -8.766 6.938 1 97 108 ARG B N 1
ATOM 5033 C CA . ARG B 1 108 ? -18.875 -7.68 7.75 1 97 108 ARG B CA 1
ATOM 5034 C C . ARG B 1 108 ? -19.625 -8.227 8.953 1 97 108 ARG B C 1
ATOM 5036 O O . ARG B 1 108 ? -20.719 -7.762 9.273 1 97 108 ARG B O 1
ATOM 5043 N N . GLY B 1 109 ? -19.078 -9.305 9.516 1 94.44 109 GLY B N 1
ATOM 5044 C CA . GLY B 1 109 ? -19.609 -9.891 10.734 1 94.44 109 GLY B CA 1
ATOM 5045 C C . GLY B 1 109 ? -20.797 -10.805 10.484 1 94.44 109 GLY B C 1
ATOM 5046 O 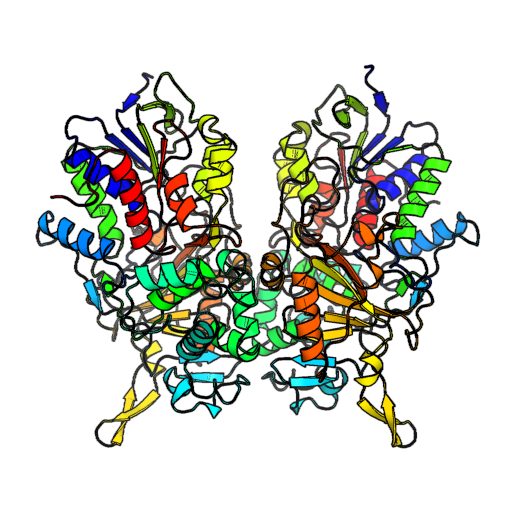O . GLY B 1 109 ? -21.391 -11.32 11.43 1 94.44 109 GLY B O 1
ATOM 5047 N N . VAL B 1 110 ? -21.156 -11.031 9.25 1 96.75 110 VAL B N 1
ATOM 5048 C CA . VAL B 1 110 ? -22.297 -11.875 8.898 1 96.75 110 VAL B CA 1
ATOM 5049 C C . VAL B 1 110 ? -21.797 -13.195 8.32 1 96.75 110 VAL B C 1
ATOM 5051 O O . VAL B 1 110 ? -20.938 -13.211 7.422 1 96.75 110 VAL B O 1
ATOM 5054 N N . TYR B 1 111 ? -22.297 -14.289 8.906 1 96.81 111 TYR B N 1
ATOM 5055 C CA . TYR B 1 111 ? -21.953 -15.633 8.453 1 96.81 111 TYR B CA 1
ATOM 5056 C C . TYR B 1 111 ? -22.875 -16.078 7.328 1 96.81 111 TYR B C 1
ATOM 5058 O O . TYR B 1 111 ? -24.062 -16.328 7.555 1 96.81 111 TYR B O 1
ATOM 5066 N N . LEU B 1 112 ? -22.328 -16.234 6.105 1 97.5 112 LEU B N 1
ATOM 5067 C CA . LEU B 1 112 ? -23.078 -16.625 4.914 1 97.5 112 LEU B CA 1
ATOM 5068 C C . LEU B 1 112 ? -22.453 -17.859 4.266 1 97.5 112 LEU B C 1
ATOM 5070 O O . LEU B 1 112 ? -21.359 -18.297 4.66 1 97.5 112 LEU B O 1
ATOM 5074 N N . ARG B 1 113 ? -23.234 -18.453 3.404 1 97.75 113 ARG B N 1
ATOM 5075 C CA . ARG B 1 113 ? -22.719 -19.375 2.402 1 97.75 113 ARG B CA 1
ATOM 5076 C C . ARG B 1 113 ? -22.578 -18.688 1.045 1 97.75 113 ARG B C 1
ATOM 5078 O O . ARG B 1 113 ? -23.266 -17.719 0.761 1 97.75 113 ARG B O 1
ATOM 5085 N N . LEU B 1 114 ? -21.656 -19.172 0.197 1 96.38 114 LEU B N 1
ATOM 5086 C CA . LEU B 1 114 ? -21.531 -18.594 -1.134 1 96.38 114 LEU B CA 1
ATOM 5087 C C . LEU B 1 114 ? -22.859 -18.656 -1.888 1 96.38 114 LEU B C 1
ATOM 5089 O O . LEU B 1 114 ? -23.172 -17.75 -2.66 1 96.38 114 LEU B O 1
ATOM 5093 N N . ALA B 1 115 ? -23.656 -19.672 -1.608 1 95.81 115 ALA B N 1
ATOM 5094 C CA . ALA B 1 115 ? -24.938 -19.828 -2.27 1 95.81 115 ALA B CA 1
ATOM 5095 C C . ALA B 1 115 ? -25.906 -18.703 -1.882 1 95.81 115 ALA B C 1
ATOM 5097 O O . ALA B 1 115 ? -26.828 -18.375 -2.631 1 95.81 115 ALA B O 1
ATOM 5098 N N . ASP B 1 116 ? -25.688 -18.109 -0.731 1 96.5 116 ASP B N 1
ATOM 5099 C CA . ASP B 1 116 ? -26.594 -17.094 -0.21 1 96.5 116 ASP B CA 1
ATOM 5100 C C . ASP B 1 116 ? -26.609 -15.852 -1.09 1 96.5 116 ASP B C 1
ATOM 5102 O O . ASP B 1 116 ? -27.594 -15.125 -1.148 1 96.5 116 ASP B O 1
ATOM 5106 N N . PHE B 1 117 ? -25.578 -15.617 -1.793 1 96.06 117 PHE B N 1
ATOM 5107 C CA . PHE B 1 117 ? -25.469 -14.414 -2.6 1 96.06 117 PHE B CA 1
ATOM 5108 C C . PHE B 1 117 ? -26.594 -14.336 -3.627 1 96.06 117 PHE B C 1
ATOM 5110 O O . PHE B 1 117 ? -27.078 -13.25 -3.936 1 96.06 117 PHE B O 1
ATOM 5117 N N . THR B 1 118 ? -26.984 -15.484 -4.113 1 94.81 118 THR B N 1
ATOM 5118 C CA . THR B 1 118 ? -28.031 -15.516 -5.133 1 94.81 118 THR B CA 1
ATOM 5119 C C . THR B 1 118 ? -29.328 -16.078 -4.562 1 94.81 118 THR B C 1
ATOM 5121 O O . THR B 1 118 ? -30.422 -15.641 -4.945 1 94.81 118 THR B O 1
ATOM 5124 N N . GLN B 1 119 ? -29.266 -16.953 -3.521 1 95.06 119 GLN B N 1
ATOM 5125 C CA . GLN B 1 119 ? -30.453 -17.641 -3.01 1 95.06 119 GLN B CA 1
ATOM 5126 C C . GLN B 1 119 ? -31.094 -16.844 -1.874 1 95.06 119 GLN B C 1
ATOM 5128 O O . GLN B 1 119 ? -32.312 -16.906 -1.675 1 95.06 119 GLN B O 1
ATOM 5133 N N . ASN B 1 120 ? -30.266 -16.156 -1.145 1 96 120 ASN B N 1
ATOM 5134 C CA . ASN B 1 120 ? -30.734 -15.328 -0.032 1 96 120 ASN B CA 1
ATOM 5135 C C . ASN B 1 120 ? -30.094 -13.945 -0.045 1 96 120 ASN B C 1
ATOM 5137 O O . ASN B 1 120 ? -29.484 -13.531 0.94 1 96 120 ASN B O 1
ATOM 5141 N N . PRO B 1 121 ? -30.312 -13.188 -1.095 1 96.06 121 PRO B N 1
ATOM 5142 C CA . PRO B 1 121 ? -29.594 -11.93 -1.289 1 96.06 121 PRO B CA 1
ATOM 5143 C C . PRO B 1 121 ? -29.859 -10.914 -0.18 1 96.06 121 PRO B C 1
ATOM 5145 O O . PRO B 1 121 ? -29.047 -10.031 0.062 1 96.06 121 PRO B O 1
ATOM 5148 N N . ASP B 1 122 ? -30.938 -10.992 0.531 1 96.19 122 ASP B N 1
ATOM 5149 C CA . ASP B 1 122 ? -31.297 -10.047 1.583 1 96.19 122 ASP B CA 1
ATOM 5150 C C . ASP B 1 122 ? -30.391 -10.211 2.799 1 96.19 122 ASP B C 1
ATOM 5152 O O . ASP B 1 122 ? -30.328 -9.328 3.656 1 96.19 122 ASP B O 1
ATOM 5156 N N . LEU B 1 123 ? -29.688 -11.359 2.873 1 96.06 123 LEU B N 1
ATOM 5157 C CA . LEU B 1 123 ? -28.766 -11.602 3.982 1 96.06 123 LEU B CA 1
ATOM 5158 C C . LEU B 1 123 ? -27.438 -10.898 3.748 1 96.06 123 LEU B C 1
ATOM 5160 O O . LEU B 1 123 ? -26.641 -10.734 4.68 1 96.06 123 LEU B O 1
ATOM 5164 N N . VAL B 1 124 ? -27.188 -10.594 2.506 1 96 124 VAL B N 1
ATOM 5165 C CA . VAL B 1 124 ? -25.906 -10.031 2.109 1 96 124 VAL B CA 1
ATOM 5166 C C . VAL B 1 124 ? -25.75 -8.625 2.676 1 96 124 VAL B C 1
ATOM 5168 O O . VAL B 1 124 ? -26.562 -7.742 2.383 1 96 124 VAL B O 1
ATOM 5171 N N . PRO B 1 125 ? -24.719 -8.359 3.514 1 96.56 125 PRO B N 1
ATOM 5172 C CA . PRO B 1 125 ? -24.641 -7.105 4.273 1 96.56 125 PRO B CA 1
ATOM 5173 C C . PRO B 1 125 ? -24 -5.973 3.477 1 96.56 125 PRO B C 1
ATOM 5175 O O . PRO B 1 125 ? -23.172 -5.23 4.016 1 96.56 125 PRO B O 1
ATOM 5178 N N . TYR B 1 126 ? -24.312 -5.812 2.266 1 96.94 126 TYR B N 1
ATOM 5179 C CA . TYR B 1 126 ? -23.906 -4.73 1.38 1 96.94 126 TYR B CA 1
ATOM 5180 C C . TYR B 1 126 ? -25.109 -4.039 0.758 1 96.94 126 TYR B C 1
ATOM 5182 O O . TYR B 1 126 ? -26.078 -4.699 0.376 1 96.94 126 TYR B O 1
ATOM 5190 N N . GLN B 1 127 ? -25.031 -2.701 0.699 1 95.06 127 GLN B N 1
ATOM 5191 C CA . GLN B 1 127 ? -26.125 -1.934 0.099 1 95.06 127 GLN B CA 1
ATOM 5192 C C . GLN B 1 127 ? -26 -1.913 -1.423 1 95.06 127 GLN B C 1
ATOM 5194 O O . GLN B 1 127 ? -25.594 -0.907 -2.006 1 95.06 127 GLN B O 1
ATOM 5199 N N . LEU B 1 128 ? -26.484 -2.969 -1.981 1 95.88 128 LEU B N 1
ATOM 5200 C CA . LEU B 1 128 ? -26.422 -3.1 -3.434 1 95.88 128 LEU B CA 1
ATOM 5201 C C . LEU B 1 128 ? -27.656 -2.514 -4.094 1 95.88 128 LEU B C 1
ATOM 5203 O O . LEU B 1 128 ? -28.766 -2.615 -3.553 1 95.88 128 LEU B O 1
ATOM 5207 N N . ASN B 1 129 ? -27.484 -1.911 -5.219 1 94.31 129 ASN B N 1
ATOM 5208 C CA . ASN B 1 129 ? -28.641 -1.425 -5.965 1 94.31 129 ASN B CA 1
ATOM 5209 C C . ASN B 1 129 ? -29.438 -2.574 -6.582 1 94.31 129 ASN B C 1
ATOM 5211 O O . ASN B 1 129 ? -29.031 -3.732 -6.496 1 94.31 129 ASN B O 1
ATOM 5215 N N . PHE B 1 130 ? -30.516 -2.203 -7.129 1 92.88 130 PHE B N 1
ATOM 5216 C CA . PHE B 1 130 ? -31.469 -3.18 -7.621 1 92.88 130 PHE B CA 1
ATOM 5217 C C . PHE B 1 130 ? -30.828 -4.113 -8.641 1 92.88 130 PHE B C 1
ATOM 5219 O O . PHE B 1 130 ? -31.094 -5.32 -8.633 1 92.88 130 PHE B O 1
ATOM 5226 N N . ILE B 1 131 ? -29.953 -3.666 -9.453 1 92.69 131 ILE B N 1
ATOM 5227 C CA . ILE B 1 131 ? -29.375 -4.453 -10.539 1 92.69 131 ILE B CA 1
ATOM 5228 C C . ILE B 1 131 ? -28.328 -5.406 -9.984 1 92.69 131 ILE B C 1
ATOM 5230 O O . ILE B 1 131 ? -28.094 -6.484 -10.539 1 92.69 131 ILE B O 1
ATOM 5234 N N . ASP B 1 132 ? -27.703 -5.062 -8.93 1 95.62 132 ASP B N 1
ATOM 5235 C CA . ASP B 1 132 ? -26.625 -5.855 -8.367 1 95.62 132 ASP B CA 1
ATOM 5236 C C . ASP B 1 132 ? -27.141 -6.801 -7.281 1 95.62 132 ASP B C 1
ATOM 5238 O O . ASP B 1 132 ? -26.469 -7.785 -6.941 1 95.62 132 ASP B O 1
ATOM 5242 N N . HIS B 1 133 ? -28.297 -6.438 -6.738 1 95.94 133 HIS B N 1
ATOM 5243 C CA . HIS B 1 133 ? -28.906 -7.258 -5.695 1 95.94 133 HIS B CA 1
ATOM 5244 C C . HIS B 1 133 ? -29.219 -8.656 -6.211 1 95.94 133 HIS B C 1
ATOM 5246 O O . HIS B 1 133 ? -29.891 -8.812 -7.242 1 95.94 133 HIS B O 1
ATOM 5252 N N . GLY B 1 134 ? -28.703 -9.664 -5.566 1 96.25 134 GLY B N 1
ATOM 5253 C CA . GLY B 1 134 ? -28.953 -11.039 -5.969 1 96.25 134 GLY B CA 1
ATOM 5254 C C . GLY B 1 134 ? -27.953 -11.555 -6.977 1 96.25 134 GLY B C 1
ATOM 5255 O O . GLY B 1 134 ? -28.062 -12.688 -7.453 1 96.25 134 GLY B O 1
ATOM 5256 N N . GLN B 1 135 ? -27 -10.734 -7.281 1 95.19 135 GLN B N 1
ATOM 5257 C CA . GLN B 1 135 ? -25.953 -11.156 -8.203 1 95.19 135 GLN B CA 1
ATOM 5258 C C . GLN B 1 135 ? -24.688 -11.578 -7.445 1 95.19 135 GLN B C 1
ATOM 5260 O O . GLN B 1 135 ? -24.422 -11.07 -6.355 1 95.19 135 GLN B O 1
ATOM 5265 N N . SER B 1 136 ? -23.984 -12.586 -8.008 1 93.62 136 SER B N 1
ATOM 5266 C CA . SER B 1 136 ? -22.656 -12.906 -7.477 1 93.62 136 SER B CA 1
ATOM 5267 C C . SER B 1 136 ? -21.672 -11.766 -7.711 1 93.62 136 SER B C 1
ATOM 5269 O O . SER B 1 136 ? -21.906 -10.906 -8.57 1 93.62 136 SER B O 1
ATOM 5271 N N . ALA B 1 137 ? -20.656 -11.727 -6.93 1 93.38 137 ALA B N 1
ATOM 5272 C CA . ALA B 1 137 ? -19.625 -10.703 -7.078 1 93.38 137 ALA B CA 1
ATOM 5273 C C . ALA B 1 137 ? -19.062 -10.695 -8.492 1 93.38 137 ALA B C 1
ATOM 5275 O O . ALA B 1 137 ? -18.844 -9.633 -9.07 1 93.38 137 ALA B O 1
ATOM 5276 N N . GLY B 1 138 ? -18.75 -11.898 -9.023 1 93.56 138 GLY B N 1
ATOM 5277 C CA . GLY B 1 138 ? -18.25 -11.992 -10.383 1 93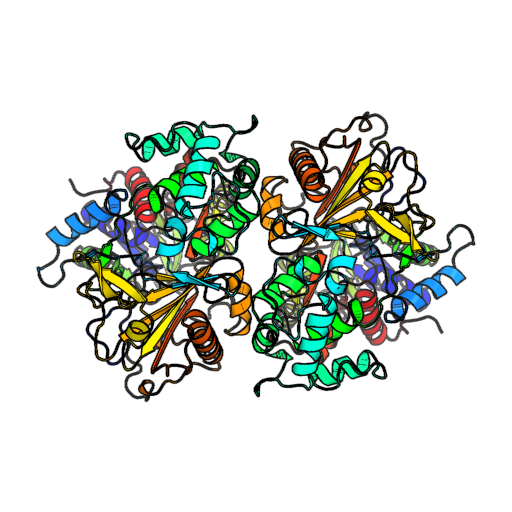.56 138 GLY B CA 1
ATOM 5278 C C . GLY B 1 138 ? -19.203 -11.406 -11.414 1 93.56 138 GLY B C 1
ATOM 5279 O O . GLY B 1 138 ? -18.766 -10.695 -12.328 1 93.56 138 GLY B O 1
ATOM 5280 N N . ALA B 1 139 ? -20.484 -11.656 -11.234 1 94.31 139 ALA B N 1
ATOM 5281 C CA . ALA B 1 139 ? -21.5 -11.164 -12.172 1 94.31 139 ALA B CA 1
ATOM 5282 C C . ALA B 1 139 ? -21.578 -9.641 -12.141 1 94.31 139 ALA B C 1
ATOM 5284 O O . ALA B 1 139 ? -21.766 -9 -13.172 1 94.31 139 ALA B O 1
ATOM 5285 N N . VAL B 1 140 ? -21.469 -9.07 -10.977 1 96.31 140 VAL B N 1
ATOM 5286 C CA . VAL B 1 140 ? -21.484 -7.617 -10.836 1 96.31 140 VAL B CA 1
ATOM 5287 C C . VAL B 1 140 ? -20.359 -7.004 -11.664 1 96.31 140 VAL B C 1
ATOM 5289 O O . VAL B 1 140 ? -20.578 -6.035 -12.398 1 96.31 140 VAL B O 1
ATOM 5292 N N . ILE B 1 141 ? -19.172 -7.59 -11.625 1 96.56 141 ILE B N 1
ATOM 5293 C CA . ILE B 1 141 ? -18.016 -7.035 -12.32 1 96.56 141 ILE B CA 1
ATOM 5294 C C . ILE B 1 141 ? -18.141 -7.297 -13.82 1 96.56 141 ILE B C 1
ATOM 5296 O O . ILE B 1 141 ? -17.797 -6.438 -14.633 1 96.56 141 ILE B O 1
ATOM 5300 N N . VAL B 1 142 ? -18.594 -8.484 -14.164 1 96.38 142 VAL B N 1
ATOM 5301 C CA . VAL B 1 142 ? -18.781 -8.789 -15.578 1 96.38 142 VAL B CA 1
ATOM 5302 C C . VAL B 1 142 ? -19.781 -7.816 -16.203 1 96.38 142 VAL B C 1
ATOM 5304 O O . VAL B 1 142 ? -19.547 -7.312 -17.297 1 96.38 142 VAL B O 1
ATOM 5307 N N . ASN B 1 143 ? -20.859 -7.539 -15.477 1 96.31 143 ASN B N 1
ATOM 5308 C CA . ASN B 1 143 ? -21.844 -6.566 -15.938 1 96.31 143 ASN B CA 1
ATOM 5309 C C . ASN B 1 143 ? -21.234 -5.172 -16.062 1 96.31 143 ASN B C 1
ATOM 5311 O O . ASN B 1 143 ? -21.531 -4.438 -17 1 96.31 143 ASN B O 1
ATOM 5315 N N . ALA B 1 144 ? -20.469 -4.809 -15.086 1 97.38 144 ALA B N 1
ATOM 5316 C CA . ALA B 1 144 ? -19.781 -3.523 -15.133 1 97.38 144 ALA B CA 1
ATOM 5317 C C . ALA B 1 144 ? -18.875 -3.432 -16.359 1 97.38 144 ALA B C 1
ATOM 5319 O O . ALA B 1 144 ? -18.875 -2.42 -17.062 1 97.38 144 ALA B O 1
ATOM 5320 N N . ILE B 1 145 ? -18.141 -4.512 -16.625 1 97.88 145 ILE B N 1
ATOM 5321 C CA . ILE B 1 145 ? -17.219 -4.566 -17.75 1 97.88 145 ILE B CA 1
ATOM 5322 C C . ILE B 1 145 ? -18 -4.418 -19.062 1 97.88 145 ILE B C 1
ATOM 5324 O O . ILE B 1 145 ? -17.578 -3.713 -19.969 1 97.88 145 ILE B O 1
ATOM 5328 N N . GLU B 1 146 ? -19.125 -5.035 -19.109 1 97.56 146 GLU B N 1
ATOM 5329 C CA . GLU B 1 146 ? -19.984 -4.918 -20.297 1 97.56 146 GLU B CA 1
ATOM 5330 C C . GLU B 1 146 ? -20.406 -3.471 -20.516 1 97.56 146 GLU B C 1
ATOM 5332 O O . GLU B 1 146 ? -20.531 -3.031 -21.672 1 97.56 146 GLU B O 1
ATOM 5337 N N . GLN B 1 147 ? -20.672 -2.762 -19.5 1 97.69 147 GLN B N 1
ATOM 5338 C CA . GLN B 1 147 ? -21.031 -1.354 -19.609 1 97.69 147 GLN B CA 1
ATOM 5339 C C . GLN B 1 147 ? -19.859 -0.512 -20.078 1 97.69 147 GLN B C 1
ATOM 5341 O O . GLN B 1 147 ? -20.031 0.476 -20.797 1 97.69 147 GLN B O 1
ATOM 5346 N N . ILE B 1 148 ? -18.656 -0.89 -19.719 1 98.31 148 ILE B N 1
ATOM 5347 C CA . ILE B 1 148 ? -17.453 -0.141 -20.047 1 98.31 148 ILE B CA 1
ATOM 5348 C C . ILE B 1 148 ? -17.047 -0.415 -21.484 1 98.31 148 ILE B C 1
ATOM 5350 O O . ILE B 1 148 ? -16.688 0.506 -22.219 1 98.31 148 ILE B O 1
ATOM 5354 N N . VAL B 1 149 ? -17.078 -1.685 -21.844 1 98.5 149 VAL B N 1
ATOM 5355 C CA . VAL B 1 149 ? -16.766 -2.125 -23.188 1 98.5 149 VAL B CA 1
ATOM 5356 C C . VAL B 1 149 ? -17.922 -2.975 -23.734 1 98.5 149 VAL B C 1
ATOM 5358 O O . VAL B 1 149 ? -17.844 -4.207 -23.734 1 98.5 149 VAL B O 1
ATOM 5361 N N . PRO B 1 150 ? -18.906 -2.355 -24.328 1 97.88 150 PRO B N 1
ATOM 5362 C CA . PRO B 1 150 ? -20.094 -3.084 -24.781 1 97.88 150 PRO B CA 1
ATOM 5363 C C . PRO B 1 150 ? -19.75 -4.18 -25.797 1 97.88 150 PRO B C 1
ATOM 5365 O O . PRO B 1 150 ? -19 -3.939 -26.75 1 97.88 150 PRO B O 1
ATOM 5368 N N . GLY B 1 151 ? -20.203 -5.383 -25.5 1 97.44 151 GLY B N 1
ATOM 5369 C CA . GLY B 1 151 ? -20.047 -6.512 -26.406 1 97.44 151 GLY B CA 1
ATOM 5370 C C . GLY B 1 151 ? -18.891 -7.43 -26.016 1 97.44 151 GLY B C 1
ATOM 5371 O O . GLY B 1 151 ? -18.797 -8.547 -26.531 1 97.44 151 GLY B O 1
ATOM 5372 N N . ILE B 1 152 ? -18.094 -7.098 -25.109 1 97.69 152 ILE B N 1
ATOM 5373 C CA . ILE B 1 152 ? -16.844 -7.805 -24.844 1 97.69 152 ILE B CA 1
ATOM 5374 C C . ILE B 1 152 ? -17.141 -9.102 -24.078 1 97.69 152 ILE B C 1
ATOM 5376 O O . ILE B 1 152 ? -16.297 -9.992 -24.016 1 97.69 152 ILE B O 1
ATOM 5380 N N . THR B 1 153 ? -18.281 -9.188 -23.453 1 95.88 153 THR B N 1
ATOM 5381 C CA . THR B 1 153 ? -18.594 -10.375 -22.672 1 95.88 153 THR B CA 1
ATOM 5382 C C . THR B 1 153 ? -19.25 -11.438 -23.547 1 95.88 153 THR B C 1
ATOM 5384 O O . THR B 1 153 ? -19.656 -12.492 -23.047 1 95.88 153 THR B O 1
ATOM 5387 N N . ASN B 1 154 ? -19.406 -11.18 -24.812 1 95.06 154 ASN B N 1
ATOM 5388 C CA . ASN B 1 154 ? -19.938 -12.164 -25.75 1 95.06 154 ASN B CA 1
ATOM 5389 C C . ASN B 1 154 ? -19.156 -13.469 -25.703 1 95.06 154 ASN B C 1
ATOM 5391 O O . ASN B 1 154 ? -17.938 -13.477 -25.938 1 95.06 154 ASN B O 1
ATOM 5395 N N . PRO B 1 155 ? -19.812 -14.562 -25.422 1 90.62 155 PRO B N 1
ATOM 5396 C CA . PRO B 1 155 ? -19.125 -15.844 -25.266 1 90.62 155 PRO B CA 1
ATOM 5397 C C . PRO B 1 155 ? -18.469 -16.328 -26.562 1 90.62 155 PRO B C 1
ATOM 5399 O O . PRO B 1 155 ? -17.609 -17.219 -26.531 1 90.62 155 PRO B O 1
ATOM 5402 N N . ALA B 1 156 ? -18.812 -15.805 -27.672 1 93.25 156 ALA B N 1
ATOM 5403 C CA . ALA B 1 156 ? -18.281 -16.234 -28.953 1 93.25 156 ALA B CA 1
ATOM 5404 C C . ALA B 1 156 ? -16.891 -15.633 -29.203 1 93.25 156 ALA B C 1
ATOM 5406 O O . ALA B 1 156 ? -16.156 -16.078 -30.078 1 93.25 156 ALA B O 1
ATOM 5407 N N . LEU B 1 157 ? -16.562 -14.656 -28.422 1 94.38 157 LEU B N 1
ATOM 5408 C CA . LEU B 1 157 ? -15.273 -13.992 -28.625 1 94.38 157 LEU B CA 1
ATOM 5409 C C . LEU B 1 157 ? -14.133 -14.844 -28.062 1 94.38 157 LEU B C 1
ATOM 5411 O O . LEU B 1 157 ? -14.273 -15.453 -27 1 94.38 157 LEU B O 1
ATOM 5415 N N . THR B 1 158 ? -13.047 -14.859 -28.797 1 92.88 158 THR B N 1
ATOM 5416 C CA . THR B 1 158 ? -11.82 -15.461 -28.281 1 92.88 158 THR B CA 1
ATOM 5417 C C . THR B 1 158 ? -11.117 -14.508 -27.312 1 92.88 158 THR B C 1
ATOM 5419 O O . THR B 1 158 ? -11.453 -13.328 -27.234 1 92.88 158 THR B O 1
ATOM 5422 N N . GLU B 1 159 ? -10.141 -15.031 -26.609 1 91.75 159 GLU B N 1
ATOM 5423 C CA . GLU B 1 159 ? -9.344 -14.203 -25.703 1 91.75 159 GLU B CA 1
ATOM 5424 C C . GLU B 1 159 ? -8.641 -13.086 -26.453 1 91.75 159 GLU B C 1
ATOM 5426 O O . GLU B 1 159 ? -8.555 -11.953 -25.969 1 91.75 159 GLU B O 1
ATOM 5431 N N . GLU B 1 160 ? -8.133 -13.398 -27.594 1 94.19 160 GLU B N 1
ATOM 5432 C CA . GLU B 1 160 ? -7.418 -12.422 -28.406 1 94.19 160 GLU B CA 1
ATOM 5433 C C . GLU B 1 160 ? -8.352 -11.312 -28.875 1 94.19 160 GLU B C 1
ATOM 5435 O O . GLU B 1 160 ? -7.98 -10.133 -28.875 1 94.19 160 GLU B O 1
ATOM 5440 N N . GLN B 1 161 ? -9.547 -11.68 -29.25 1 96.5 161 GLN B N 1
ATOM 5441 C CA . GLN B 1 161 ? -10.531 -10.695 -29.703 1 96.5 161 GLN B CA 1
ATOM 5442 C C . GLN B 1 161 ? -10.914 -9.758 -28.562 1 96.5 161 GLN B C 1
ATOM 5444 O O . GLN B 1 161 ? -11.047 -8.547 -28.781 1 96.5 161 GLN B O 1
ATOM 5449 N N . ARG B 1 162 ? -11.086 -10.281 -27.375 1 96.69 162 ARG B N 1
ATOM 5450 C CA . ARG B 1 162 ? -11.406 -9.469 -26.219 1 96.69 162 ARG B CA 1
ATOM 5451 C C . ARG B 1 162 ? -10.281 -8.484 -25.906 1 96.69 162 ARG B C 1
ATOM 5453 O O . ARG B 1 162 ? -10.539 -7.324 -25.578 1 96.69 162 ARG B O 1
ATOM 5460 N N . ARG B 1 163 ? -9.086 -8.969 -26.047 1 97.06 163 ARG B N 1
ATOM 5461 C CA . ARG B 1 163 ? -7.934 -8.109 -25.797 1 97.06 163 ARG B CA 1
ATOM 5462 C C . ARG B 1 163 ? -7.887 -6.957 -26.797 1 97.06 163 ARG B C 1
ATOM 5464 O O . ARG B 1 163 ? -7.652 -5.809 -26.422 1 97.06 163 ARG B O 1
ATOM 5471 N N . GLU B 1 164 ? -8.094 -7.258 -28.031 1 97.69 164 GLU B N 1
ATOM 5472 C CA . GLU B 1 164 ? -8.094 -6.234 -29.078 1 97.69 164 GLU B CA 1
ATOM 5473 C C . GLU B 1 164 ? -9.188 -5.203 -28.828 1 97.69 164 GLU B C 1
ATOM 5475 O O . GLU B 1 164 ? -8.977 -4 -29.016 1 97.69 164 GLU B O 1
ATOM 5480 N N . MET B 1 165 ? -10.328 -5.699 -28.422 1 98.12 165 MET B N 1
ATOM 5481 C CA . MET B 1 165 ? -11.438 -4.805 -28.109 1 98.12 165 MET B CA 1
ATOM 5482 C C . MET B 1 165 ? -11.062 -3.842 -26.984 1 98.12 165 MET B C 1
ATOM 5484 O O . MET B 1 165 ? -11.281 -2.635 -27.109 1 98.12 165 MET B O 1
ATOM 5488 N N . ALA B 1 166 ? -10.484 -4.355 -25.922 1 98.38 166 ALA B N 1
ATOM 5489 C CA . ALA B 1 166 ? -10.117 -3.541 -24.766 1 98.38 166 ALA B CA 1
ATOM 5490 C C . ALA B 1 166 ? -9.023 -2.541 -25.125 1 98.38 166 ALA B C 1
ATOM 5492 O O . ALA B 1 166 ? -9.055 -1.392 -24.688 1 98.38 166 ALA B O 1
ATOM 5493 N N . GLN B 1 167 ? -8.07 -2.971 -25.953 1 97.75 167 GLN B N 1
ATOM 5494 C CA . GLN B 1 167 ? -6.938 -2.135 -26.344 1 97.75 167 GLN B CA 1
ATOM 5495 C C . GLN B 1 167 ? -7.398 -0.943 -27.172 1 97.75 167 GLN B C 1
ATOM 5497 O O . GLN B 1 167 ? -6.789 0.128 -27.125 1 97.75 167 GLN B O 1
ATOM 5502 N N . SER B 1 168 ? -8.469 -1.107 -27.844 1 97.31 168 SER B N 1
ATOM 5503 C CA . SER B 1 168 ? -8.938 -0.066 -28.75 1 97.31 168 SER B CA 1
ATOM 5504 C C . SER B 1 168 ? -10.102 0.711 -28.141 1 97.31 168 SER B C 1
ATOM 5506 O O . SER B 1 168 ? -10.547 1.715 -28.703 1 97.31 168 SER B O 1
ATOM 5508 N N . ALA B 1 169 ? -10.539 0.284 -27 1 98 169 ALA B N 1
ATOM 5509 C CA . ALA B 1 169 ? -11.742 0.867 -26.406 1 98 169 ALA B CA 1
ATOM 5510 C C . ALA B 1 169 ? -11.422 2.172 -25.688 1 98 169 ALA B C 1
ATOM 5512 O O . ALA B 1 169 ? -10.281 2.396 -25.266 1 98 169 ALA B O 1
ATOM 5513 N N . GLU B 1 170 ? -12.398 2.988 -25.656 1 97.44 170 GLU B N 1
ATOM 5514 C CA . GLU B 1 170 ? -12.391 4.215 -24.859 1 97.44 170 GLU B CA 1
ATOM 5515 C C . GLU B 1 170 ? -13.562 4.242 -23.891 1 97.44 170 GLU B C 1
ATOM 5517 O O . GLU B 1 170 ? -14.602 3.623 -24.141 1 97.44 170 GLU B O 1
ATOM 5522 N N . PHE B 1 171 ? -13.398 4.879 -22.875 1 96.5 171 PHE B N 1
ATOM 5523 C CA . PHE B 1 171 ? -14.453 5.129 -21.891 1 96.5 171 PHE B CA 1
ATOM 5524 C C . PHE B 1 171 ? -14.43 6.586 -21.438 1 96.5 171 PHE B C 1
ATOM 5526 O O . PHE B 1 171 ? -13.406 7.078 -20.969 1 96.5 171 PHE B O 1
ATOM 5533 N N . GLY B 1 172 ? -15.539 7.262 -21.625 1 92.75 172 GLY B N 1
ATOM 5534 C CA . GLY B 1 172 ? -15.578 8.688 -21.312 1 92.75 172 GLY B CA 1
ATOM 5535 C C . GLY B 1 172 ? -14.648 9.5 -22.203 1 92.75 172 GLY B C 1
ATOM 5536 O O . GLY B 1 172 ? -14.039 10.477 -21.734 1 92.75 172 GLY B O 1
ATOM 5537 N N . GLY B 1 173 ? -14.391 9.023 -23.344 1 93.56 173 GLY B N 1
ATOM 5538 C CA . GLY B 1 173 ? -13.57 9.75 -24.297 1 93.56 173 GLY B CA 1
ATOM 5539 C C . GLY B 1 173 ? -12.086 9.555 -24.078 1 93.56 173 GLY B C 1
ATOM 5540 O O . GLY B 1 173 ? -11.266 10.195 -24.719 1 93.56 173 GLY B O 1
ATOM 5541 N N . VAL B 1 174 ? -11.727 8.734 -23.172 1 94.12 174 VAL B N 1
ATOM 5542 C CA . VAL B 1 174 ? -10.32 8.477 -22.859 1 94.12 174 VAL B CA 1
ATOM 5543 C C . VAL B 1 174 ? -9.992 7.012 -23.125 1 94.12 174 VAL B C 1
ATOM 5545 O O . VAL B 1 174 ? -10.734 6.117 -22.703 1 94.12 174 VAL B O 1
ATOM 5548 N N . PRO B 1 175 ? -8.906 6.762 -23.828 1 96.88 175 PRO B N 1
ATOM 5549 C CA . PRO B 1 175 ? -8.523 5.367 -24.062 1 96.88 175 PRO B CA 1
ATOM 5550 C C . PRO B 1 175 ? -8.359 4.574 -22.781 1 96.88 175 PRO B C 1
ATOM 5552 O O . PRO B 1 175 ? -7.848 5.102 -21.781 1 96.88 175 PRO B O 1
ATOM 5555 N N . LEU B 1 176 ? -8.688 3.299 -22.797 1 98 176 LEU B N 1
ATOM 5556 C CA . LEU B 1 176 ? -8.703 2.482 -21.594 1 98 176 LEU B CA 1
ATOM 5557 C C . LEU B 1 176 ? -7.285 2.281 -21.047 1 98 176 LEU B C 1
ATOM 5559 O O . LEU B 1 176 ? -7.082 2.203 -19.844 1 98 176 LEU B O 1
ATOM 5563 N N . TYR B 1 177 ? -6.281 2.162 -21.938 1 97.31 177 TYR B N 1
ATOM 5564 C CA . TYR B 1 177 ? -4.926 1.91 -21.453 1 97.31 177 TYR B CA 1
ATOM 5565 C C . TYR B 1 177 ? -4.395 3.102 -20.672 1 97.31 177 TYR B C 1
ATOM 5567 O O . TYR B 1 177 ? -3.398 2.986 -19.953 1 97.31 177 TYR B O 1
ATOM 5575 N N . LYS B 1 178 ? -5.074 4.281 -20.719 1 94.69 178 LYS B N 1
ATOM 5576 C CA . LYS B 1 178 ? -4.688 5.477 -19.984 1 94.69 178 LYS B CA 1
ATOM 5577 C C . LYS B 1 178 ? -5.488 5.605 -18.688 1 94.69 178 LYS B C 1
ATOM 5579 O O . LYS B 1 178 ? -5.395 6.617 -17.984 1 94.69 178 LYS B O 1
ATOM 5584 N N . GLN B 1 179 ? -6.293 4.621 -18.422 1 96 179 GLN B N 1
ATOM 5585 C CA . GLN B 1 179 ? -7.156 4.676 -17.25 1 96 179 GLN B CA 1
ATOM 5586 C C . GLN B 1 179 ? -6.941 3.457 -16.359 1 96 179 GLN B C 1
ATOM 5588 O O . GLN B 1 179 ? -6.496 2.406 -16.828 1 96 179 GLN B O 1
ATOM 5593 N N . GLY B 1 180 ? -7.23 3.68 -15.055 1 96.75 180 GLY B N 1
ATOM 5594 C CA . GLY B 1 180 ? -7.168 2.57 -14.117 1 96.75 180 GLY B CA 1
ATOM 5595 C C . GLY B 1 180 ? -8.461 1.782 -14.047 1 96.75 180 GLY B C 1
ATOM 5596 O O . GLY B 1 180 ? -9.547 2.346 -14.195 1 96.75 180 GLY B O 1
ATOM 5597 N N . PHE B 1 181 ? -8.344 0.55 -13.766 1 98 181 PHE B N 1
ATOM 5598 C CA . PHE B 1 181 ? -9.5 -0.333 -13.688 1 98 181 PHE B CA 1
ATOM 5599 C C . PHE B 1 181 ? -10.445 0.106 -12.57 1 98 181 PHE B C 1
ATOM 5601 O O . PHE B 1 181 ? -11.656 0.183 -12.766 1 98 181 PHE B O 1
ATOM 5608 N N . TRP B 1 182 ? -9.938 0.434 -11.398 1 97 182 TRP B N 1
ATOM 5609 C CA . TRP B 1 182 ? -10.727 0.938 -10.281 1 97 182 TRP B CA 1
ATOM 5610 C C . TRP B 1 182 ? -11.453 2.223 -10.664 1 97 182 TRP B C 1
ATOM 5612 O O . TRP B 1 182 ? -12.625 2.406 -10.328 1 97 182 TRP B O 1
ATOM 5622 N N . ASN B 1 183 ? -10.781 3.047 -11.422 1 96.81 183 ASN B N 1
ATOM 5623 C CA . ASN B 1 183 ? -11.352 4.316 -11.844 1 96.81 183 ASN B CA 1
ATOM 5624 C C . ASN B 1 183 ? -12.586 4.113 -12.719 1 96.81 183 ASN B C 1
ATOM 5626 O O . ASN B 1 183 ? -13.625 4.73 -12.492 1 96.81 183 ASN B O 1
ATOM 5630 N N . VAL B 1 184 ? -12.461 3.225 -13.664 1 97.38 184 VAL B N 1
ATOM 5631 C CA . VAL B 1 184 ? -13.57 3.059 -14.602 1 97.38 184 VAL B CA 1
ATOM 5632 C C . VAL B 1 184 ? -14.688 2.264 -13.945 1 97.38 184 VAL B C 1
ATOM 5634 O O . VAL B 1 184 ? -15.867 2.506 -14.211 1 97.38 184 VAL B O 1
ATOM 5637 N N . LEU B 1 185 ? -14.367 1.345 -13.039 1 97.25 185 LEU B N 1
ATOM 5638 C CA . LEU B 1 185 ? -15.391 0.574 -12.344 1 97.25 185 LEU B CA 1
ATOM 5639 C C . LEU B 1 185 ? -16.281 1.486 -11.516 1 97.25 185 LEU B C 1
ATOM 5641 O O . LEU B 1 185 ? -17.516 1.363 -11.547 1 97.25 185 LEU B O 1
ATOM 5645 N N . LEU B 1 186 ? -15.703 2.434 -10.852 1 95.12 186 LEU B N 1
ATOM 5646 C CA . LEU B 1 186 ? -16.453 3.285 -9.938 1 95.12 186 LEU B CA 1
ATOM 5647 C C . LEU B 1 186 ? -17.344 4.262 -10.711 1 95.12 186 LEU B C 1
ATOM 5649 O O . LEU B 1 186 ? -18.188 4.93 -10.125 1 95.12 186 LEU B O 1
ATOM 5653 N N . ARG B 1 187 ? -17.188 4.273 -12.016 1 94.81 187 ARG B N 1
ATOM 5654 C CA . ARG B 1 187 ? -18.047 5.109 -12.844 1 94.81 187 ARG B CA 1
ATOM 5655 C C . ARG B 1 187 ? -19.328 4.375 -13.203 1 94.81 187 ARG B C 1
ATOM 5657 O O . ARG B 1 187 ? -20.312 4.996 -13.617 1 94.81 187 ARG B O 1
ATOM 5664 N N . VAL B 1 188 ? -19.297 3.043 -12.984 1 96.25 188 VAL B N 1
ATOM 5665 C CA . VAL B 1 188 ? -20.453 2.307 -13.5 1 96.25 188 VAL B CA 1
ATOM 5666 C C . VAL B 1 188 ? -21.094 1.499 -12.375 1 96.25 188 VAL B C 1
ATOM 5668 O O . VAL B 1 188 ? -22.234 1.032 -12.508 1 96.25 188 VAL B O 1
ATOM 5671 N N . ILE B 1 189 ? -20.438 1.344 -11.266 1 96.38 189 ILE B N 1
ATOM 5672 C CA . ILE B 1 189 ? -21.047 0.686 -10.117 1 96.38 189 ILE B CA 1
ATOM 5673 C C . ILE B 1 189 ? -20.844 1.542 -8.867 1 96.38 189 ILE B C 1
ATOM 5675 O O . ILE B 1 189 ? -20.031 2.459 -8.859 1 96.38 189 ILE B O 1
ATOM 5679 N N . THR B 1 190 ? -21.641 1.239 -7.816 1 95.19 190 THR B N 1
ATOM 5680 C CA . THR B 1 190 ? -21.531 1.989 -6.57 1 95.19 190 THR B CA 1
ATOM 5681 C C . THR B 1 190 ? -20.312 1.552 -5.77 1 95.19 190 THR B C 1
ATOM 5683 O O . THR B 1 190 ? -19.734 0.501 -6.043 1 95.19 190 THR B O 1
ATOM 5686 N N . GLY B 1 191 ? -19.969 2.379 -4.805 1 94.75 191 GLY B N 1
ATOM 5687 C CA . GLY B 1 191 ? -18.906 2.002 -3.891 1 94.75 191 GLY B CA 1
ATOM 5688 C C . GLY B 1 191 ? -19.172 0.704 -3.154 1 94.75 191 GLY B C 1
ATOM 5689 O O . GLY B 1 191 ? -18.266 -0.098 -2.943 1 94.75 191 GLY B O 1
ATOM 5690 N N . GLU B 1 192 ? -20.375 0.46 -2.832 1 96.75 192 GLU B N 1
ATOM 5691 C CA . GLU B 1 192 ? -20.766 -0.754 -2.125 1 96.75 192 GLU B CA 1
ATOM 5692 C C . GLU B 1 192 ? -20.641 -1.981 -3.021 1 96.75 192 GLU B C 1
ATOM 5694 O O . GLU B 1 192 ? -20.219 -3.045 -2.572 1 96.75 192 GLU B O 1
ATOM 5699 N N . ALA B 1 193 ? -21.047 -1.784 -4.258 1 97.5 193 ALA B N 1
ATOM 5700 C CA . ALA B 1 193 ? -20.891 -2.889 -5.203 1 97.5 193 ALA B CA 1
ATOM 5701 C C . ALA B 1 193 ? -19.422 -3.236 -5.426 1 97.5 193 ALA B C 1
ATOM 5703 O O . ALA B 1 193 ? -19.062 -4.41 -5.512 1 97.5 193 ALA B O 1
ATOM 5704 N N . TYR B 1 194 ? -18.641 -2.221 -5.543 1 96.5 194 TYR B N 1
ATOM 5705 C CA . TYR B 1 194 ? -17.203 -2.432 -5.68 1 96.5 194 TYR B CA 1
ATOM 5706 C C . TYR B 1 194 ? -16.641 -3.176 -4.477 1 96.5 194 TYR B C 1
ATOM 5708 O O . TYR B 1 194 ? -15.922 -4.168 -4.629 1 96.5 194 TYR B O 1
ATOM 5716 N N . GLN B 1 195 ? -17.016 -2.719 -3.281 1 96 195 GLN B N 1
ATOM 5717 C CA . GLN B 1 195 ? -16.531 -3.35 -2.061 1 96 195 GLN B CA 1
ATOM 5718 C C . GLN B 1 195 ? -17.031 -4.785 -1.944 1 96 195 GLN B C 1
ATOM 5720 O O . GLN B 1 195 ? -16.297 -5.672 -1.501 1 96 195 GLN B O 1
ATOM 5725 N N . TYR B 1 196 ? -18.25 -4.977 -2.336 1 97.06 196 TYR B N 1
ATOM 5726 C CA . TYR B 1 196 ? -18.828 -6.316 -2.381 1 97.06 196 TYR B CA 1
ATOM 5727 C C . TYR B 1 196 ? -17.984 -7.246 -3.252 1 97.06 196 TYR B C 1
ATOM 5729 O O . TYR B 1 196 ? -17.641 -8.352 -2.832 1 97.06 196 TYR B O 1
ATOM 5737 N N . ALA B 1 197 ? -17.672 -6.781 -4.406 1 96.19 197 ALA B N 1
ATOM 5738 C CA . ALA B 1 197 ? -16.891 -7.578 -5.355 1 96.19 197 ALA B CA 1
ATOM 5739 C C . ALA B 1 197 ? -15.5 -7.871 -4.82 1 96.19 197 ALA B C 1
ATOM 5741 O O . ALA B 1 197 ? -14.984 -8.984 -4.973 1 96.19 197 ALA B O 1
ATOM 5742 N N . GLU B 1 198 ? -14.914 -6.93 -4.188 1 94.75 198 GLU B N 1
ATOM 5743 C CA . GLU B 1 198 ? -13.586 -7.121 -3.619 1 94.75 198 GLU B CA 1
ATOM 5744 C C . GLU B 1 198 ? -13.617 -8.125 -2.469 1 94.75 198 GLU B C 1
ATOM 5746 O O . GLU B 1 198 ? -12.805 -9.055 -2.428 1 94.75 198 GLU B O 1
ATOM 5751 N N . ASP B 1 199 ? -14.562 -7.922 -1.572 1 95.69 199 ASP B N 1
ATOM 5752 C CA . ASP B 1 199 ? -14.633 -8.766 -0.384 1 95.69 199 ASP B CA 1
ATOM 5753 C C . ASP B 1 199 ? -14.938 -10.219 -0.757 1 95.69 199 ASP B C 1
ATOM 5755 O O . ASP B 1 199 ? -14.258 -11.133 -0.292 1 95.69 199 ASP B O 1
ATOM 5759 N N . VAL B 1 200 ? -15.859 -10.352 -1.627 1 95.69 200 VAL B N 1
ATOM 5760 C CA . VAL B 1 200 ? -16.312 -11.695 -1.977 1 95.69 200 VAL B CA 1
ATOM 5761 C C . VAL B 1 200 ? -15.312 -12.352 -2.918 1 95.69 200 VAL B C 1
ATOM 5763 O O . VAL B 1 200 ? -15.094 -13.57 -2.855 1 95.69 200 VAL B O 1
ATOM 5766 N N . GLY B 1 201 ? -14.719 -11.57 -3.758 1 93.12 201 GLY B N 1
ATOM 5767 C CA . GLY B 1 201 ? -13.742 -12.109 -4.695 1 93.12 201 GLY B CA 1
ATOM 5768 C C . GLY B 1 201 ? -12.523 -12.688 -4.012 1 93.12 201 GLY B C 1
ATOM 5769 O O . GLY B 1 201 ? -11.859 -13.578 -4.562 1 93.12 201 GLY B O 1
ATOM 5770 N N . GLY B 1 202 ? -12.211 -12.141 -2.893 1 92 202 GLY B N 1
ATOM 5771 C CA . GLY B 1 202 ? -11.117 -12.695 -2.105 1 92 202 GLY B CA 1
ATOM 5772 C C . GLY B 1 202 ? -9.758 -12.133 -2.49 1 92 202 GLY B C 1
ATOM 5773 O O . GLY B 1 202 ? -8.766 -12.383 -1.809 1 92 202 GLY B O 1
ATOM 5774 N N . TYR B 1 203 ? -9.695 -11.414 -3.598 1 90.94 203 TYR B N 1
ATOM 5775 C CA . TYR B 1 203 ? -8.453 -10.797 -4.062 1 90.94 203 TYR B CA 1
ATOM 5776 C C . TYR B 1 203 ? -8.578 -9.281 -4.098 1 90.94 203 TYR B C 1
ATOM 5778 O O . TYR B 1 203 ? -9.375 -8.734 -4.863 1 90.94 203 TYR B O 1
ATOM 5786 N N . ASP B 1 204 ? -7.766 -8.602 -3.371 1 90.06 204 ASP B N 1
ATOM 5787 C CA . ASP B 1 204 ? -7.754 -7.141 -3.414 1 90.06 204 ASP B CA 1
ATOM 5788 C C . ASP B 1 204 ? -7.035 -6.633 -4.66 1 90.06 204 ASP B C 1
ATOM 5790 O O . ASP B 1 204 ? -7.465 -5.656 -5.281 1 90.06 204 ASP B O 1
ATOM 5794 N N . SER B 1 205 ? -6.051 -7.301 -5.059 1 91.19 205 SER B N 1
ATOM 5795 C CA . SER B 1 205 ? -5.145 -6.809 -6.094 1 91.19 205 SER B CA 1
ATOM 5796 C C . SER B 1 205 ? -5.773 -6.914 -7.477 1 91.19 205 SER B C 1
ATOM 5798 O O . SER B 1 205 ? -5.418 -6.16 -8.383 1 91.19 205 SER B O 1
ATOM 5800 N N . THR B 1 206 ? -6.762 -7.801 -7.656 1 92.5 206 THR B N 1
ATOM 5801 C CA . THR B 1 206 ? -7.328 -8 -8.984 1 92.5 206 THR B CA 1
ATOM 5802 C C . THR B 1 206 ? -8.203 -6.816 -9.383 1 92.5 206 THR B C 1
ATOM 5804 O O . THR B 1 206 ? -8.414 -6.57 -10.57 1 92.5 206 THR B O 1
ATOM 5807 N N . LEU B 1 207 ? -8.703 -6.133 -8.383 1 94.19 207 LEU B N 1
ATOM 5808 C CA . LEU B 1 207 ? -9.586 -5.008 -8.68 1 94.19 207 LEU B CA 1
ATOM 5809 C C . LEU B 1 207 ? -8.914 -3.686 -8.312 1 94.19 207 LEU B C 1
ATOM 5811 O O . LEU B 1 207 ? -9.539 -2.625 -8.422 1 94.19 207 LEU B O 1
ATOM 5815 N N . CYS B 1 208 ? -7.648 -3.783 -7.898 1 93.25 208 CYS B N 1
ATOM 5816 C CA . CYS B 1 208 ? -6.941 -2.537 -7.621 1 93.25 208 CYS B CA 1
ATOM 5817 C C . CYS B 1 208 ? -6.785 -1.703 -8.891 1 93.25 208 CYS B C 1
ATOM 5819 O O . CYS B 1 208 ? -7.301 -2.072 -9.945 1 93.25 208 CYS B O 1
ATOM 5821 N N . ASN B 1 209 ? -6.102 -0.581 -8.711 1 95.44 209 ASN B N 1
ATOM 5822 C CA . ASN B 1 209 ? -6.066 0.342 -9.844 1 95.44 209 ASN B CA 1
ATOM 5823 C C . ASN B 1 209 ? -4.891 0.052 -10.766 1 95.44 209 ASN B C 1
ATOM 5825 O O . ASN B 1 209 ? -3.801 0.6 -10.578 1 95.44 209 ASN B O 1
ATOM 5829 N N . TRP B 1 210 ? -5.008 -0.788 -11.719 1 96.25 210 TRP B N 1
ATOM 5830 C CA . TRP B 1 210 ? -4.012 -1.052 -12.75 1 96.25 210 TRP B CA 1
ATOM 5831 C C . TRP B 1 210 ? -4.602 -0.845 -14.141 1 96.25 210 TRP B C 1
ATOM 5833 O O . TRP B 1 210 ? -5.754 -0.432 -14.281 1 96.25 210 TRP B O 1
ATOM 5843 N N . ASN B 1 211 ? -3.871 -1.031 -15.219 1 97.56 211 ASN B N 1
ATOM 5844 C CA . ASN B 1 211 ? -4.223 -0.688 -16.594 1 97.56 211 ASN B CA 1
ATOM 5845 C C . ASN B 1 211 ? -5.543 -1.328 -17.016 1 97.56 211 ASN B C 1
ATOM 5847 O O . ASN B 1 211 ? -5.625 -2.549 -17.156 1 97.56 211 ASN B O 1
ATOM 5851 N N . ALA B 1 212 ? -6.527 -0.507 -17.266 1 98.31 212 ALA B N 1
ATOM 5852 C CA . ALA B 1 212 ? -7.875 -1.016 -17.516 1 98.31 212 ALA B CA 1
ATOM 5853 C C . ALA B 1 212 ? -7.922 -1.866 -18.781 1 98.31 212 ALA B C 1
ATOM 5855 O O . ALA B 1 212 ? -8.656 -2.857 -18.844 1 98.31 212 ALA B O 1
ATOM 5856 N N . ALA B 1 213 ? -7.129 -1.516 -19.734 1 98.56 213 ALA B N 1
ATOM 5857 C CA . ALA B 1 213 ? -7.129 -2.256 -21 1 98.56 213 ALA B CA 1
ATOM 5858 C C . ALA B 1 213 ? -6.621 -3.68 -20.797 1 98.56 213 ALA B C 1
ATOM 5860 O O . ALA B 1 213 ? -6.969 -4.586 -21.562 1 98.56 213 ALA B O 1
ATOM 5861 N N . ASP B 1 214 ? -5.816 -3.869 -19.828 1 98.38 214 ASP B N 1
ATOM 5862 C CA . ASP B 1 214 ? -5.281 -5.195 -19.531 1 98.38 214 ASP B CA 1
ATOM 5863 C C . ASP B 1 214 ? -6.129 -5.914 -18.484 1 98.38 214 ASP B C 1
ATOM 5865 O O . ASP B 1 214 ? -6.352 -7.121 -18.578 1 98.38 214 ASP B O 1
ATOM 5869 N N . ALA B 1 215 ? -6.625 -5.184 -17.562 1 97.94 215 ALA B N 1
ATOM 5870 C CA . ALA B 1 215 ? -7.379 -5.746 -16.438 1 97.94 215 ALA B CA 1
ATOM 5871 C C . ALA B 1 215 ? -8.672 -6.395 -16.922 1 97.94 215 ALA B C 1
ATOM 5873 O O . ALA B 1 215 ? -9.062 -7.465 -16.453 1 97.94 215 ALA B O 1
ATOM 5874 N N . ILE B 1 216 ? -9.328 -5.793 -17.859 1 98.06 216 ILE B N 1
ATOM 5875 C CA . ILE B 1 216 ? -10.664 -6.195 -18.297 1 98.06 216 ILE B CA 1
ATOM 5876 C C . ILE B 1 216 ? -10.602 -7.57 -18.953 1 98.06 216 ILE B C 1
ATOM 5878 O O . ILE B 1 216 ? -11.234 -8.523 -18.484 1 98.06 216 ILE B O 1
ATOM 5882 N N . PRO B 1 217 ? -9.773 -7.691 -20 1 97.19 217 PRO B N 1
ATOM 5883 C CA . PRO B 1 217 ? -9.734 -9.039 -20.578 1 97.19 217 PRO B CA 1
ATOM 5884 C C . PRO B 1 217 ? -9.141 -10.07 -19.625 1 97.19 217 PRO B C 1
ATOM 5886 O O . PRO B 1 217 ? -9.531 -11.242 -19.656 1 97.19 217 PRO B O 1
ATOM 5889 N N . TRP B 1 218 ? -8.227 -9.703 -18.859 1 96.06 218 TRP B N 1
ATOM 5890 C CA . TRP B 1 218 ? -7.637 -10.602 -17.859 1 96.06 218 TRP B CA 1
ATOM 5891 C C . TRP B 1 218 ? -8.703 -11.133 -16.906 1 96.06 218 TRP B C 1
ATOM 5893 O O . TRP B 1 218 ? -8.789 -12.336 -16.672 1 96.06 218 TRP B O 1
ATOM 5903 N N . TYR B 1 219 ? -9.562 -10.227 -16.391 1 95.88 219 TYR B N 1
ATOM 5904 C CA . TYR B 1 219 ? -10.617 -10.602 -15.461 1 95.88 219 TYR B CA 1
ATOM 5905 C C . TYR B 1 219 ? -11.609 -11.562 -16.109 1 95.88 219 TYR B C 1
ATOM 5907 O O . TYR B 1 219 ? -12.016 -12.547 -15.5 1 95.88 219 TYR B O 1
ATOM 5915 N N . LEU B 1 220 ? -11.945 -11.289 -17.297 1 95.12 220 LEU B N 1
ATOM 5916 C CA . LEU B 1 220 ? -12.906 -12.125 -18.016 1 95.12 220 LEU B CA 1
ATOM 5917 C C . LEU B 1 220 ? -12.336 -13.516 -18.25 1 95.12 220 LEU B C 1
ATOM 5919 O O . LEU B 1 220 ? -13.07 -14.508 -18.203 1 95.12 220 LEU B O 1
ATOM 5923 N N . SER B 1 221 ? -11.07 -13.547 -18.469 1 90.94 221 SER B N 1
ATOM 5924 C CA . SER B 1 221 ? -10.43 -14.836 -18.688 1 90.94 221 SER B CA 1
ATOM 5925 C C . SER B 1 221 ? -10.383 -15.656 -17.406 1 90.94 221 SER B C 1
ATOM 5927 O O . SER B 1 221 ? -10.594 -16.875 -17.438 1 90.94 221 SER B O 1
ATOM 5929 N N . ASP B 1 222 ? -10.148 -15.023 -16.344 1 86.94 222 ASP B N 1
ATOM 5930 C CA . ASP B 1 222 ? -9.883 -15.727 -15.094 1 86.94 222 ASP B CA 1
ATOM 5931 C C . ASP B 1 222 ? -11.18 -16.031 -14.352 1 86.94 222 ASP B C 1
ATOM 5933 O O . ASP B 1 222 ? -11.289 -17.062 -13.672 1 86.94 222 ASP B O 1
ATOM 5937 N N . PHE B 1 223 ? -12.133 -15.086 -14.492 1 79.62 223 PHE B N 1
ATOM 5938 C CA . PHE B 1 223 ? -13.305 -15.195 -13.633 1 79.62 223 PHE B CA 1
ATOM 5939 C C . PHE B 1 223 ? -14.586 -15.18 -14.461 1 79.62 223 PHE B C 1
ATOM 5941 O O . PHE B 1 223 ? -15.688 -15.133 -13.906 1 79.62 223 PHE B O 1
ATOM 5948 N N . GLY B 1 224 ? -14.414 -15.133 -15.828 1 70.31 224 GLY B N 1
ATOM 5949 C CA . GLY B 1 224 ? -15.578 -15.062 -16.688 1 70.31 224 GLY B CA 1
ATOM 5950 C C . GLY B 1 224 ? -16.547 -16.219 -16.484 1 70.31 224 GLY B C 1
ATOM 5951 O O . GLY B 1 224 ? -16.719 -16.703 -15.359 1 70.31 224 GLY B O 1
ATOM 5952 N N . VAL B 1 225 ? -17.078 -16.594 -17.641 1 64.88 225 VAL B N 1
ATOM 5953 C CA . VAL B 1 225 ? -18.25 -17.453 -17.484 1 64.88 225 VAL B CA 1
ATOM 5954 C C . VAL B 1 225 ? -17.828 -18.891 -17.266 1 64.88 225 VAL B C 1
ATOM 5956 O O . VAL B 1 225 ? -17.312 -19.547 -18.172 1 64.88 225 VAL B O 1
ATOM 5959 N N . ASP B 1 226 ? -17.812 -19.469 -16.109 1 71.81 226 ASP B N 1
ATOM 5960 C CA . ASP B 1 226 ? -17.734 -20.812 -15.57 1 71.81 226 ASP B CA 1
ATOM 5961 C C . ASP B 1 226 ? -16.297 -21.359 -15.664 1 71.81 226 ASP B C 1
ATOM 5963 O O . ASP B 1 226 ? -16.062 -22.344 -16.359 1 71.81 226 ASP B O 1
ATOM 5967 N N . PRO B 1 227 ? -15.375 -20.719 -15.031 1 84.12 227 PRO B N 1
ATOM 5968 C CA . PRO B 1 227 ? -13.992 -21.188 -15.078 1 84.12 227 PRO B CA 1
ATOM 5969 C C . PRO B 1 227 ? -13.82 -22.578 -14.461 1 84.12 227 PRO B C 1
ATOM 5971 O O . PRO B 1 227 ? -14.414 -22.875 -13.422 1 84.12 227 PRO B O 1
ATOM 5974 N N . LYS B 1 228 ? -13.141 -23.5 -15.188 1 91.19 228 LYS B N 1
ATOM 5975 C CA . LYS B 1 228 ? -12.773 -24.812 -14.695 1 91.19 228 LYS B CA 1
ATOM 5976 C C . LYS B 1 228 ? -11.273 -24.906 -14.438 1 91.19 228 LYS B C 1
ATOM 5978 O O . LYS B 1 228 ? -10.477 -24.922 -15.375 1 91.19 228 LYS B O 1
ATOM 5983 N N . TYR B 1 229 ? -10.969 -25.016 -13.188 1 96.06 229 TYR B N 1
ATOM 5984 C CA . TYR B 1 229 ? -9.57 -25.031 -12.789 1 96.06 229 TYR B CA 1
ATOM 5985 C C . TYR B 1 229 ? -9.062 -26.453 -12.617 1 96.06 229 TYR B C 1
ATOM 5987 O O . TYR B 1 229 ? -9.852 -27.375 -12.344 1 96.06 229 TYR B O 1
ATOM 5995 N N . LYS B 1 230 ? -7.809 -26.641 -12.844 1 98 230 LYS B N 1
ATOM 5996 C CA . LYS B 1 230 ? -7.164 -27.938 -12.625 1 98 230 LYS B CA 1
ATOM 5997 C C . LYS B 1 230 ? -5.941 -27.797 -11.719 1 98 230 LYS B C 1
ATOM 5999 O O . LYS B 1 230 ? -5.195 -26.812 -11.82 1 98 230 LYS B O 1
ATOM 6004 N N . GLY B 1 231 ? -5.84 -28.719 -10.773 1 98 231 GLY B N 1
ATOM 6005 C CA . GLY B 1 231 ? -4.656 -28.844 -9.938 1 98 231 GLY B CA 1
ATOM 6006 C C . GLY B 1 231 ? -3.713 -29.938 -10.383 1 98 231 GLY B C 1
ATOM 6007 O O . GLY B 1 231 ? -3.922 -30.547 -11.438 1 98 231 GLY B O 1
ATOM 6008 N N . PHE B 1 232 ? -2.666 -30.203 -9.672 1 98.25 232 PHE B N 1
ATOM 6009 C CA . PHE B 1 232 ? -1.612 -31.141 -10.047 1 98.25 232 PHE B CA 1
ATOM 6010 C C . PHE B 1 232 ? -1.445 -32.219 -8.992 1 98.25 232 PHE B C 1
ATOM 6012 O O . PHE B 1 232 ? -1.189 -31.922 -7.82 1 98.25 232 PHE B O 1
ATOM 6019 N N . CYS B 1 233 ? -1.445 -33.406 -9.367 1 97.44 233 CYS B N 1
ATOM 6020 C CA . CYS B 1 233 ? -1.407 -34.531 -8.438 1 97.44 233 CYS B CA 1
ATOM 6021 C C . CYS B 1 233 ? -0.08 -34.594 -7.691 1 97.44 233 CYS B C 1
ATOM 6023 O O . CYS B 1 233 ? -0.047 -34.875 -6.496 1 97.44 233 CYS B O 1
ATOM 6025 N N . LYS B 1 234 ? 0.979 -34.312 -8.398 1 96.12 234 LYS B N 1
ATOM 6026 C CA . LYS B 1 234 ? 2.299 -34.344 -7.773 1 96.12 234 LYS B CA 1
ATOM 6027 C C . LYS B 1 234 ? 2.883 -32.969 -7.59 1 96.12 234 LYS B C 1
ATOM 6029 O O . LYS B 1 234 ? 4.102 -32.812 -7.465 1 96.12 234 LYS B O 1
ATOM 6034 N N . GLY B 1 235 ? 2.021 -31.953 -7.691 1 97.38 235 GLY B N 1
ATOM 6035 C CA . GLY B 1 235 ? 2.445 -30.562 -7.531 1 97.38 235 GLY B CA 1
ATOM 6036 C C . GLY B 1 235 ? 2.748 -29.875 -8.852 1 97.38 235 GLY B C 1
ATOM 6037 O O . GLY B 1 235 ? 3.279 -30.5 -9.773 1 97.38 235 GLY B O 1
ATOM 6038 N N . PHE B 1 236 ? 2.439 -28.641 -8.883 1 98.44 236 PHE B N 1
ATOM 6039 C CA . PHE B 1 236 ? 2.607 -27.828 -10.086 1 98.44 236 PHE B CA 1
ATOM 6040 C C . PHE B 1 236 ? 4.082 -27.703 -10.453 1 98.44 236 PHE B C 1
ATOM 6042 O O . PHE B 1 236 ? 4.426 -27.578 -11.633 1 98.44 236 PHE B O 1
ATOM 6049 N N . GLN B 1 237 ? 4.969 -27.781 -9.477 1 98.06 237 GLN B N 1
ATOM 6050 C CA . GLN B 1 237 ? 6.406 -27.625 -9.664 1 98.06 237 GLN B CA 1
ATOM 6051 C C . GLN B 1 237 ? 6.98 -28.75 -10.508 1 98.06 237 GLN B C 1
ATOM 6053 O O . GLN B 1 237 ? 8.102 -28.656 -11.008 1 98.06 237 GLN B O 1
ATOM 6058 N N . GLN B 1 238 ? 6.266 -29.797 -10.703 1 97.75 238 GLN B N 1
ATOM 6059 C CA . GLN B 1 238 ? 6.711 -30.906 -11.547 1 97.75 238 GLN B CA 1
ATOM 6060 C C . GLN B 1 238 ? 7.012 -30.438 -12.969 1 97.75 238 GLN B C 1
ATOM 6062 O O . GLN B 1 238 ? 7.895 -30.969 -13.633 1 97.75 238 GLN B O 1
ATOM 6067 N N . VAL B 1 239 ? 6.32 -29.406 -13.344 1 98.5 239 VAL B N 1
ATOM 6068 C CA . VAL B 1 239 ? 6.453 -28.922 -14.711 1 98.5 239 VAL B CA 1
ATOM 6069 C C . VAL B 1 239 ? 7.859 -28.359 -14.93 1 98.5 239 VAL B C 1
ATOM 6071 O O . VAL B 1 239 ? 8.617 -28.875 -15.75 1 98.5 239 VAL B O 1
ATOM 6074 N N . PRO B 1 240 ? 8.242 -27.344 -14.18 1 98.62 240 PRO B N 1
ATOM 6075 C CA . PRO B 1 240 ? 9.602 -26.844 -14.391 1 98.62 240 PRO B CA 1
ATOM 6076 C C . PRO B 1 240 ? 10.68 -27.859 -14.047 1 98.62 240 PRO B C 1
ATOM 6078 O O . PRO B 1 240 ? 11.75 -27.875 -14.656 1 98.62 240 PRO B O 1
ATOM 6081 N N . LEU B 1 241 ? 10.453 -28.734 -13.086 1 98.31 241 LEU B N 1
ATOM 6082 C CA . LEU B 1 241 ? 11.414 -29.781 -12.766 1 98.31 241 LEU B CA 1
ATOM 6083 C C . LEU B 1 241 ? 11.625 -30.719 -13.953 1 98.31 241 LEU B C 1
ATOM 6085 O O . LEU B 1 241 ? 12.758 -31.094 -14.25 1 98.31 241 LEU B O 1
ATOM 6089 N N . SER B 1 242 ? 10.523 -31.094 -14.57 1 98.44 242 SER B N 1
ATOM 6090 C CA . SER B 1 242 ? 10.602 -31.969 -15.742 1 98.44 242 SER B CA 1
ATOM 6091 C C . SER B 1 242 ? 11.352 -31.281 -16.891 1 98.44 242 SER B C 1
ATOM 6093 O O . SER B 1 242 ? 12.156 -31.906 -17.578 1 98.44 242 SER B O 1
ATOM 6095 N N . LEU B 1 243 ? 11.102 -29.984 -17.062 1 98.62 243 LEU B N 1
ATOM 6096 C CA . LEU B 1 243 ? 11.797 -29.219 -18.078 1 98.62 243 LEU B CA 1
ATOM 6097 C C . LEU B 1 243 ? 13.305 -29.219 -17.828 1 98.62 243 LEU B C 1
ATOM 6099 O O . LEU B 1 243 ? 14.094 -29.469 -18.75 1 98.62 243 LEU B O 1
ATOM 6103 N N . ALA B 1 244 ? 13.688 -28.922 -16.609 1 98.69 244 ALA B N 1
ATOM 6104 C CA . ALA B 1 244 ? 15.094 -28.891 -16.25 1 98.69 244 ALA B CA 1
ATOM 6105 C C . ALA B 1 244 ? 15.75 -30.266 -16.453 1 98.69 244 ALA B C 1
ATOM 6107 O O . ALA B 1 244 ? 16.875 -30.359 -16.953 1 98.69 244 ALA B O 1
ATOM 6108 N N . GLN B 1 245 ? 15.039 -31.297 -16.047 1 98.06 245 GLN B N 1
ATOM 6109 C CA . GLN B 1 245 ? 15.539 -32.656 -16.188 1 98.06 245 GLN B CA 1
ATOM 6110 C C . GLN B 1 245 ? 15.797 -33 -17.656 1 98.06 245 GLN B C 1
ATOM 6112 O O . GLN B 1 245 ? 16.859 -33.531 -18 1 98.06 245 GLN B O 1
ATOM 6117 N N . LEU B 1 246 ? 14.844 -32.719 -18.469 1 97.81 246 LEU B N 1
ATOM 6118 C CA . LEU B 1 246 ? 14.969 -33.031 -19.891 1 97.81 246 LEU B CA 1
ATOM 6119 C C . LEU B 1 246 ? 16.078 -32.188 -20.531 1 97.81 246 LEU B C 1
ATOM 6121 O O . LEU B 1 246 ? 16.797 -32.688 -21.406 1 97.81 246 LEU B O 1
ATOM 6125 N N . PHE B 1 247 ? 16.234 -30.984 -20.125 1 98.38 247 PHE B N 1
ATOM 6126 C CA . PHE B 1 247 ? 17.312 -30.109 -20.578 1 98.38 247 PHE B CA 1
ATOM 6127 C C . PHE B 1 247 ? 18.672 -30.703 -20.234 1 98.38 247 PHE B C 1
ATOM 6129 O O . PHE B 1 247 ? 19.547 -30.781 -21.078 1 98.38 247 PHE B O 1
ATOM 6136 N N . GLU B 1 248 ? 18.812 -31.125 -18.984 1 98.56 248 GLU B N 1
ATOM 6137 C CA . GLU B 1 248 ? 20.062 -31.719 -18.531 1 98.56 248 GLU B CA 1
ATOM 6138 C C . GLU B 1 248 ? 20.344 -33.031 -19.266 1 98.56 248 GLU B C 1
ATOM 6140 O O . GLU B 1 248 ? 21.5 -33.312 -19.609 1 98.56 248 GLU B O 1
ATOM 6145 N N . GLN B 1 249 ? 19.344 -33.812 -19.484 1 97.19 249 GLN B N 1
ATOM 6146 C CA . GLN B 1 249 ? 19.5 -35.062 -20.203 1 97.19 249 GLN B CA 1
ATOM 6147 C C . GLN B 1 249 ? 20 -34.812 -21.625 1 97.19 249 GLN B C 1
ATOM 6149 O O . GLN B 1 249 ? 20.703 -35.656 -22.188 1 97.19 249 GLN B O 1
ATOM 6154 N N . ALA B 1 250 ? 19.672 -33.656 -22.125 1 97.38 250 ALA B N 1
ATOM 6155 C CA . ALA B 1 250 ? 20.078 -33.312 -23.484 1 97.38 250 ALA B CA 1
ATOM 6156 C C . ALA B 1 250 ? 21.484 -32.719 -23.5 1 97.38 250 ALA B C 1
ATOM 6158 O O . ALA B 1 250 ? 21.984 -32.344 -24.562 1 97.38 250 ALA B O 1
ATOM 6159 N N . GLY B 1 251 ? 22.094 -32.594 -22.359 1 97.75 251 GLY B N 1
ATOM 6160 C CA . GLY B 1 251 ? 23.453 -32.125 -22.297 1 97.75 251 GLY B CA 1
ATOM 6161 C C . GLY B 1 251 ? 23.578 -30.688 -21.797 1 97.75 251 GLY B C 1
ATOM 6162 O O . GLY B 1 251 ? 24.656 -30.109 -21.812 1 97.75 251 GLY B O 1
ATOM 6163 N N . GLY B 1 252 ? 22.453 -30.125 -21.422 1 98.38 252 GLY B N 1
ATOM 6164 C CA . GLY B 1 252 ? 22.484 -28.812 -20.797 1 98.38 252 GLY B CA 1
ATOM 6165 C C . GLY B 1 252 ? 22.953 -28.828 -19.359 1 98.38 252 GLY B C 1
ATOM 6166 O O . GLY B 1 252 ? 23.125 -29.906 -18.781 1 98.38 252 GLY B O 1
ATOM 6167 N N . GLU B 1 253 ? 23.172 -27.656 -18.844 1 98.44 253 GLU B N 1
ATOM 6168 C CA . GLU B 1 253 ? 23.641 -27.562 -17.469 1 98.44 253 GLU B CA 1
ATOM 6169 C C . GLU B 1 253 ? 22.734 -26.656 -16.641 1 98.44 253 GLU B C 1
ATOM 6171 O O . GLU B 1 253 ? 22.422 -25.547 -17.062 1 98.44 253 GLU B O 1
ATOM 6176 N N . VAL B 1 254 ? 22.281 -27.172 -15.523 1 98.62 254 VAL B N 1
ATOM 6177 C CA . VAL B 1 254 ? 21.562 -26.344 -14.547 1 98.62 254 VAL B CA 1
ATOM 6178 C C . VAL B 1 254 ? 22.422 -26.156 -13.305 1 98.62 254 VAL B C 1
ATOM 6180 O O . VAL B 1 254 ? 22.906 -27.125 -12.703 1 98.62 254 VAL B O 1
ATOM 6183 N N . ARG B 1 255 ? 22.688 -24.953 -12.984 1 98.06 255 ARG B N 1
ATOM 6184 C CA . ARG B 1 255 ? 23.453 -24.625 -11.789 1 98.06 255 ARG B CA 1
ATOM 6185 C C . ARG B 1 255 ? 22.578 -23.922 -10.75 1 98.06 255 ARG B C 1
ATOM 6187 O O . ARG B 1 255 ? 22.188 -22.766 -10.945 1 98.06 255 ARG B O 1
ATOM 6194 N N . LEU B 1 256 ? 22.328 -24.562 -9.641 1 95.81 256 LEU B N 1
ATOM 6195 C CA . LEU B 1 256 ? 21.578 -23.984 -8.531 1 95.81 256 LEU B CA 1
ATOM 6196 C C . LEU B 1 256 ? 22.516 -23.219 -7.59 1 95.81 256 LEU B C 1
ATOM 6198 O O . LEU B 1 256 ? 23.734 -23.297 -7.727 1 95.81 256 LEU B O 1
ATOM 6202 N N . ALA B 1 257 ? 21.953 -22.406 -6.738 1 93.56 257 ALA B N 1
ATOM 6203 C CA . ALA B 1 257 ? 22.719 -21.578 -5.801 1 93.56 257 ALA B CA 1
ATOM 6204 C C . ALA B 1 257 ? 23.797 -20.797 -6.523 1 93.56 257 ALA B C 1
ATOM 6206 O O . ALA B 1 257 ? 24.938 -20.719 -6.062 1 93.56 257 ALA B O 1
ATOM 6207 N N . SER B 1 258 ? 23.5 -20.359 -7.684 1 95.44 258 SER B N 1
ATOM 6208 C CA . SER B 1 258 ? 24.438 -19.641 -8.547 1 95.44 258 SER B CA 1
ATOM 6209 C C . SER B 1 258 ? 23.938 -18.234 -8.852 1 95.44 258 SER B C 1
ATOM 6211 O O . SER B 1 258 ? 23.141 -18.031 -9.781 1 95.44 258 SER B O 1
ATOM 6213 N N . HIS B 1 259 ? 24.5 -17.312 -8.148 1 94.12 259 HIS B N 1
ATOM 6214 C CA . HIS B 1 259 ? 24.109 -15.914 -8.273 1 94.12 259 HIS B CA 1
ATOM 6215 C C . HIS B 1 259 ? 24.906 -15.211 -9.359 1 94.12 259 HIS B C 1
ATOM 6217 O O . HIS B 1 259 ? 26.141 -15.242 -9.352 1 94.12 259 HIS B O 1
ATOM 6223 N N . VAL B 1 260 ? 24.203 -14.641 -10.266 1 96.75 260 VAL B N 1
ATOM 6224 C CA . VAL B 1 260 ? 24.828 -13.914 -11.359 1 96.75 260 VAL B CA 1
ATOM 6225 C C . VAL B 1 260 ? 24.844 -12.414 -11.047 1 96.75 260 VAL B C 1
ATOM 6227 O O . VAL B 1 260 ? 23.859 -11.883 -10.523 1 96.75 260 VAL B O 1
ATOM 6230 N N . SER B 1 261 ? 25.891 -11.734 -11.312 1 96.19 261 SER B N 1
ATOM 6231 C CA . SER B 1 261 ? 26.031 -10.297 -11.102 1 96.19 261 SER B CA 1
ATOM 6232 C C . SER B 1 261 ? 27.031 -9.688 -12.078 1 96.19 261 SER B C 1
ATOM 6234 O O . SER B 1 261 ? 27.641 -10.398 -12.875 1 96.19 261 SER B O 1
ATOM 6236 N N . ASP B 1 262 ? 27.141 -8.398 -12.164 1 97.12 262 ASP B N 1
ATOM 6237 C CA . ASP B 1 262 ? 28.172 -7.637 -12.859 1 97.12 262 ASP B CA 1
ATOM 6238 C C . ASP B 1 262 ? 28.172 -7.949 -14.352 1 97.12 262 ASP B C 1
ATOM 6240 O O . ASP B 1 262 ? 29.219 -8.266 -14.922 1 97.12 262 ASP B O 1
ATOM 6244 N N . ILE B 1 263 ? 27.078 -7.863 -14.883 1 98.38 263 ILE B N 1
ATOM 6245 C CA . ILE B 1 263 ? 26.969 -8.109 -16.312 1 98.38 263 ILE B CA 1
ATOM 6246 C C . ILE B 1 263 ? 27.516 -6.91 -17.078 1 98.38 263 ILE B C 1
ATOM 6248 O O . ILE B 1 263 ? 27.047 -5.781 -16.906 1 98.38 263 ILE B O 1
ATOM 6252 N N . ALA B 1 264 ? 28.453 -7.168 -17.906 1 98.06 264 ALA B N 1
ATOM 6253 C CA . ALA B 1 264 ? 29.078 -6.145 -18.734 1 98.06 264 ALA B CA 1
ATOM 6254 C C . ALA B 1 264 ? 29.234 -6.641 -20.172 1 98.06 264 ALA B C 1
ATOM 6256 O O . ALA B 1 264 ? 29.172 -7.844 -20.438 1 98.06 264 ALA B O 1
ATOM 6257 N N . LEU B 1 265 ? 29.391 -5.688 -21.047 1 97.31 265 LEU B N 1
ATOM 6258 C CA . LEU B 1 265 ? 29.672 -6.043 -22.438 1 97.31 265 LEU B CA 1
ATOM 6259 C C . LEU B 1 265 ? 31.109 -6.496 -22.594 1 97.31 265 LEU B C 1
ATOM 6261 O O . LEU B 1 265 ? 32.031 -5.938 -21.969 1 97.31 265 LEU B O 1
ATOM 6265 N N . LYS B 1 266 ? 31.266 -7.57 -23.297 1 96.19 266 LYS B N 1
ATOM 6266 C CA . LYS B 1 266 ? 32.594 -8.094 -23.641 1 96.19 266 LYS B CA 1
ATOM 6267 C C . LYS B 1 266 ? 32.594 -8.617 -25.078 1 96.19 266 LYS B C 1
ATOM 6269 O O . LYS B 1 266 ? 32.062 -9.688 -25.359 1 96.19 266 LYS B O 1
ATOM 6274 N N . GLY B 1 267 ? 33.375 -7.898 -25.984 1 93.56 267 GLY B N 1
ATOM 6275 C CA . GLY B 1 267 ? 33.281 -8.25 -27.406 1 93.56 267 GLY B CA 1
ATOM 6276 C C . GLY B 1 267 ? 31.875 -8.211 -27.953 1 93.56 267 GLY B C 1
ATOM 6277 O O . GLY B 1 267 ? 31.188 -7.199 -27.812 1 93.56 267 GLY B O 1
ATOM 6278 N N . ASP B 1 268 ? 31.5 -9.344 -28.469 1 93 268 ASP B N 1
ATOM 6279 C CA . ASP B 1 268 ? 30.156 -9.43 -29.031 1 93 268 ASP B CA 1
ATOM 6280 C C . ASP B 1 268 ? 29.188 -10.086 -28.047 1 93 268 ASP B C 1
ATOM 6282 O O . ASP B 1 268 ? 28.031 -10.367 -28.391 1 93 268 ASP B O 1
ATOM 6286 N N . GLY B 1 269 ? 29.734 -10.25 -26.875 1 97.31 269 GLY B N 1
ATOM 6287 C CA . GLY B 1 269 ? 28.922 -10.906 -25.859 1 97.31 269 GLY B CA 1
ATOM 6288 C C . GLY B 1 269 ? 28.969 -10.227 -24.516 1 97.31 269 GLY B C 1
ATOM 6289 O O . GLY B 1 269 ? 28.953 -9 -24.422 1 97.31 269 GLY B O 1
ATOM 6290 N N . PHE B 1 270 ? 28.922 -11.156 -23.484 1 98.5 270 PHE B N 1
ATOM 6291 C CA . PHE B 1 270 ? 28.812 -10.602 -22.141 1 98.5 270 PHE B CA 1
ATOM 6292 C C . PHE B 1 270 ? 29.797 -11.281 -21.203 1 98.5 270 PHE B C 1
ATOM 6294 O O . PHE B 1 270 ? 30.109 -12.469 -21.359 1 98.5 270 PHE B O 1
ATOM 6301 N N . SER B 1 271 ? 30.297 -10.539 -20.328 1 98.38 271 SER B N 1
ATOM 6302 C CA . SER B 1 271 ? 30.984 -11.07 -19.156 1 98.38 271 SER B CA 1
ATOM 6303 C C . SER B 1 271 ? 30.141 -10.859 -17.891 1 98.38 271 SER B C 1
ATOM 6305 O O . SER B 1 271 ? 29.422 -9.875 -17.781 1 98.38 271 SER B O 1
ATOM 6307 N N . PHE B 1 272 ? 30.125 -11.766 -17 1 98.31 272 PHE B N 1
ATOM 6308 C CA . PHE B 1 272 ? 29.406 -11.664 -15.742 1 98.31 272 PHE B CA 1
ATOM 6309 C C . PHE B 1 272 ? 30.078 -12.516 -14.672 1 98.31 272 PHE B C 1
ATOM 6311 O O . PHE B 1 272 ? 31.047 -13.219 -14.945 1 98.31 272 PHE B O 1
ATOM 6318 N N . LEU B 1 273 ? 29.656 -12.383 -13.469 1 97.88 273 LEU B N 1
ATOM 6319 C CA . LEU B 1 273 ? 30.172 -13.18 -12.359 1 97.88 273 LEU B CA 1
ATOM 6320 C C . LEU B 1 273 ? 29.125 -14.188 -11.891 1 97.88 273 LEU B C 1
ATOM 6322 O O . LEU B 1 273 ? 27.938 -13.875 -11.852 1 97.88 273 LEU B O 1
ATOM 6326 N N . VAL B 1 274 ? 29.531 -15.406 -11.688 1 97.06 274 VAL B N 1
ATOM 6327 C CA . VAL B 1 274 ? 28.734 -16.438 -11.031 1 97.06 274 VAL B CA 1
ATOM 6328 C C . VAL B 1 274 ? 29.312 -16.75 -9.656 1 97.06 274 VAL B C 1
ATOM 6330 O O . VAL B 1 274 ? 30.344 -17.406 -9.547 1 97.06 274 VAL B O 1
ATOM 6333 N N . ASN B 1 275 ? 28.656 -16.328 -8.672 1 94.25 275 ASN B N 1
ATOM 6334 C CA . ASN B 1 275 ? 29.172 -16.422 -7.316 1 94.25 275 ASN B CA 1
ATOM 6335 C C . ASN B 1 275 ? 30.578 -15.828 -7.203 1 94.25 275 ASN B C 1
ATOM 6337 O O . ASN B 1 275 ? 31.469 -16.438 -6.605 1 94.25 275 ASN B O 1
ATOM 6341 N N . GLY B 1 276 ? 30.75 -14.82 -7.895 1 93.31 276 GLY B N 1
ATOM 6342 C CA . GLY B 1 276 ? 32.031 -14.117 -7.805 1 93.31 276 GLY B CA 1
ATOM 6343 C C . GLY B 1 276 ? 33.031 -14.602 -8.812 1 93.31 276 GLY B C 1
ATOM 6344 O O . GLY B 1 276 ? 34.094 -13.977 -9 1 93.31 276 GLY B O 1
ATOM 6345 N N . SER B 1 277 ? 32.75 -15.688 -9.508 1 96.56 277 SER B N 1
ATOM 6346 C CA . SER B 1 277 ? 33.688 -16.234 -10.5 1 96.56 277 SER B CA 1
ATOM 6347 C C . SER B 1 277 ? 33.312 -15.75 -11.906 1 96.56 277 SER B C 1
ATOM 6349 O O . SER B 1 277 ? 32.125 -15.703 -12.266 1 96.56 277 SER B O 1
ATOM 6351 N N . ALA B 1 278 ? 34.281 -15.508 -12.656 1 97.5 278 ALA B N 1
ATOM 6352 C CA . ALA B 1 278 ? 34.094 -14.906 -13.977 1 97.5 278 ALA B CA 1
ATOM 6353 C C . ALA B 1 278 ? 33.531 -15.922 -14.961 1 97.5 278 ALA B C 1
ATOM 6355 O O . ALA B 1 278 ? 33.906 -17.094 -14.961 1 97.5 278 ALA B O 1
ATOM 6356 N N . ALA B 1 279 ? 32.594 -15.492 -15.719 1 98.38 279 ALA B N 1
ATOM 6357 C CA . ALA B 1 279 ? 31.984 -16.25 -16.812 1 98.38 279 ALA B CA 1
ATOM 6358 C C . ALA B 1 279 ? 31.625 -15.336 -17.984 1 98.38 279 ALA B C 1
ATOM 6360 O O . ALA B 1 279 ? 31.625 -14.117 -17.844 1 98.38 279 ALA B O 1
ATOM 6361 N N . ALA B 1 280 ? 31.453 -15.922 -19.109 1 98.44 280 ALA B N 1
ATOM 6362 C CA . ALA B 1 280 ? 31.094 -15.172 -20.297 1 98.44 280 ALA B CA 1
ATOM 6363 C C . ALA B 1 280 ? 30.094 -15.953 -21.156 1 98.44 280 ALA B C 1
ATOM 6365 O O . ALA B 1 280 ? 30 -17.172 -21.047 1 98.44 280 ALA B O 1
ATOM 6366 N N . ALA B 1 281 ? 29.375 -15.266 -21.922 1 98.62 281 ALA B N 1
ATOM 6367 C CA . ALA B 1 281 ? 28.422 -15.891 -22.844 1 98.62 281 ALA B CA 1
ATOM 6368 C C . ALA B 1 281 ? 28.203 -15.031 -24.078 1 98.62 281 ALA B C 1
ATOM 6370 O O . ALA B 1 281 ? 28.281 -13.805 -24.016 1 98.62 281 ALA B O 1
ATOM 6371 N N . LYS B 1 282 ? 27.953 -15.664 -25.156 1 98.31 282 LYS B N 1
ATOM 6372 C CA . LYS B 1 282 ? 27.625 -14.945 -26.391 1 98.31 282 LYS B CA 1
ATOM 6373 C C . LYS B 1 282 ? 26.219 -14.367 -26.328 1 98.31 282 LYS B C 1
ATOM 6375 O O . LYS B 1 282 ? 25.984 -13.242 -26.781 1 98.31 282 LYS B O 1
ATOM 6380 N N . THR B 1 283 ? 25.328 -15.125 -25.875 1 98.38 283 THR B N 1
ATOM 6381 C CA . THR B 1 283 ? 23.922 -14.742 -25.719 1 98.38 283 THR B CA 1
ATOM 6382 C C . THR B 1 283 ? 23.5 -14.836 -24.25 1 98.38 283 THR B C 1
ATOM 6384 O O . THR B 1 283 ? 23.828 -15.812 -23.562 1 98.38 283 THR B O 1
ATOM 6387 N N . LEU B 1 284 ? 22.797 -13.836 -23.797 1 98.69 284 LEU B N 1
ATOM 6388 C CA . LEU B 1 284 ? 22.344 -13.812 -22.406 1 98.69 284 LEU B CA 1
ATOM 6389 C C . LEU B 1 284 ? 20.828 -13.68 -22.344 1 98.69 284 LEU B C 1
ATOM 6391 O O . LEU B 1 284 ? 20.25 -12.812 -22.984 1 98.69 284 LEU B O 1
ATOM 6395 N N . ILE B 1 285 ? 20.172 -14.57 -21.594 1 98.81 285 ILE B N 1
ATOM 6396 C CA . ILE B 1 285 ? 18.734 -14.539 -21.375 1 98.81 285 ILE B CA 1
ATOM 6397 C C . ILE B 1 285 ? 18.453 -14.289 -19.891 1 98.81 285 ILE B C 1
ATOM 6399 O O . ILE B 1 285 ? 18.922 -15.031 -19.031 1 98.81 285 ILE B O 1
ATOM 6403 N N . LEU B 1 286 ? 17.766 -13.258 -19.641 1 98.81 286 LEU B N 1
ATOM 6404 C CA . LEU B 1 286 ? 17.328 -12.938 -18.281 1 98.81 286 LEU B CA 1
ATOM 6405 C C . LEU B 1 286 ? 15.875 -13.352 -18.078 1 98.81 286 LEU B C 1
ATOM 6407 O O . LEU B 1 286 ? 14.961 -12.578 -18.359 1 98.81 286 LEU B O 1
ATOM 6411 N N . ALA B 1 287 ? 15.641 -14.516 -17.578 1 98.69 287 ALA B N 1
ATOM 6412 C CA . ALA B 1 287 ? 14.32 -15.047 -17.25 1 98.69 287 ALA B CA 1
ATOM 6413 C C . ALA B 1 287 ? 13.953 -14.734 -15.805 1 98.69 287 ALA B C 1
ATOM 6415 O O . ALA B 1 287 ? 13.93 -15.633 -14.953 1 98.69 287 ALA B O 1
ATOM 6416 N N . MET B 1 288 ? 13.602 -13.492 -15.555 1 96.88 288 MET B N 1
ATOM 6417 C CA . MET B 1 288 ? 13.539 -12.945 -14.203 1 96.88 288 MET B CA 1
ATOM 6418 C C . MET B 1 288 ? 12.352 -12.008 -14.047 1 96.88 288 MET B C 1
ATOM 6420 O O . MET B 1 288 ? 11.914 -11.383 -15.016 1 96.88 288 MET B O 1
ATOM 6424 N N . PRO B 1 289 ? 11.75 -11.938 -12.836 1 96.25 289 PRO B N 1
ATOM 6425 C CA . PRO B 1 289 ? 10.742 -10.906 -12.602 1 96.25 289 PRO B CA 1
ATOM 6426 C C . PRO B 1 289 ? 11.336 -9.5 -12.508 1 96.25 289 PRO B C 1
ATOM 6428 O O . PRO B 1 289 ? 12.562 -9.352 -12.484 1 96.25 289 PRO B O 1
ATOM 6431 N N . ARG B 1 290 ? 10.5 -8.539 -12.469 1 96.88 290 ARG B N 1
ATOM 6432 C CA . ARG B 1 290 ? 10.914 -7.137 -12.516 1 96.88 290 ARG B CA 1
ATOM 6433 C C . ARG B 1 290 ? 11.891 -6.82 -11.391 1 96.88 290 ARG B C 1
ATOM 6435 O O . ARG B 1 290 ? 12.945 -6.227 -11.625 1 96.88 290 ARG B O 1
ATOM 6442 N N . ARG B 1 291 ? 11.547 -7.207 -10.172 1 95 291 ARG B N 1
ATOM 6443 C CA . ARG B 1 291 ? 12.359 -6.867 -9.008 1 95 291 ARG B CA 1
ATOM 6444 C C . ARG B 1 291 ? 13.758 -7.465 -9.117 1 95 291 ARG B C 1
ATOM 6446 O O . ARG B 1 291 ? 14.75 -6.805 -8.805 1 95 291 ARG B O 1
ATOM 6453 N N . SER B 1 292 ? 13.844 -8.68 -9.578 1 95.31 292 SER B N 1
ATOM 6454 C CA . SER B 1 292 ? 15.133 -9.312 -9.797 1 95.31 292 SER B CA 1
ATOM 6455 C C . SER B 1 292 ? 15.961 -8.539 -10.82 1 95.31 292 SER B C 1
ATOM 6457 O O . SER B 1 292 ? 17.172 -8.383 -10.656 1 95.31 292 SER B O 1
ATOM 6459 N N . LEU B 1 293 ? 15.328 -8.117 -11.859 1 97.5 293 LEU B N 1
ATOM 6460 C CA . LEU B 1 293 ? 16 -7.332 -12.883 1 97.5 293 LEU B CA 1
ATOM 6461 C C . LEU B 1 293 ? 16.562 -6.039 -12.305 1 97.5 293 LEU B C 1
ATOM 6463 O O . LEU B 1 293 ? 17.688 -5.652 -12.609 1 97.5 293 LEU B O 1
ATOM 6467 N N . GLU B 1 294 ? 15.766 -5.418 -11.477 1 94.31 294 GLU B N 1
ATOM 6468 C CA . GLU B 1 294 ? 16.203 -4.176 -10.844 1 94.31 294 GLU B CA 1
ATOM 6469 C C . GLU B 1 294 ? 17.422 -4.406 -9.961 1 94.31 294 GLU B C 1
ATOM 6471 O O . GLU B 1 294 ? 18.375 -3.619 -9.992 1 94.31 294 GLU B O 1
ATOM 6476 N N . LEU B 1 295 ? 17.375 -5.453 -9.195 1 91.44 295 LEU B N 1
ATOM 6477 C CA . LEU B 1 295 ? 18.484 -5.785 -8.312 1 91.44 295 LEU B CA 1
ATOM 6478 C C . LEU B 1 295 ? 19.75 -6.078 -9.117 1 91.44 295 LEU B C 1
ATOM 6480 O O . LEU B 1 295 ? 20.844 -5.648 -8.742 1 91.44 295 LEU B O 1
ATOM 6484 N N . LEU B 1 296 ? 19.578 -6.754 -10.188 1 95.69 296 LEU B N 1
ATOM 6485 C CA . LEU B 1 296 ? 20.703 -7.086 -11.047 1 95.69 296 LEU B CA 1
ATOM 6486 C C . LEU B 1 296 ? 21.266 -5.836 -11.711 1 95.69 296 LEU B C 1
ATOM 6488 O O . LEU B 1 296 ? 22.484 -5.707 -11.875 1 95.69 296 LEU B O 1
ATOM 6492 N N . THR B 1 297 ? 20.406 -4.977 -12.102 1 94.81 297 THR B N 1
ATOM 6493 C CA . THR B 1 297 ? 20.781 -3.75 -12.797 1 94.81 297 THR B CA 1
ATOM 6494 C C . THR B 1 297 ? 21.75 -2.926 -11.945 1 94.81 297 THR B C 1
ATOM 6496 O O . THR B 1 297 ? 22.672 -2.305 -12.469 1 94.81 297 THR B O 1
ATOM 6499 N N . ALA B 1 298 ? 21.562 -2.955 -10.695 1 86.62 298 ALA B N 1
ATOM 6500 C CA . ALA B 1 298 ? 22.344 -2.131 -9.773 1 86.62 298 ALA B CA 1
ATOM 6501 C C . ALA B 1 298 ? 23.844 -2.371 -9.953 1 86.62 298 ALA B C 1
ATOM 6503 O O . ALA B 1 298 ? 24.656 -1.454 -9.789 1 86.62 298 ALA B O 1
ATOM 6504 N N . THR B 1 299 ? 24.234 -3.564 -10.383 1 90.5 299 THR B N 1
ATOM 6505 C CA . THR B 1 299 ? 25.656 -3.891 -10.484 1 90.5 299 THR B CA 1
ATOM 6506 C C . THR B 1 299 ? 26.047 -4.215 -11.922 1 90.5 299 THR B C 1
ATOM 6508 O O . THR B 1 299 ? 27.156 -4.676 -12.188 1 90.5 299 THR B O 1
ATOM 6511 N N . SER B 1 300 ? 25.125 -4.062 -12.812 1 96.94 300 SER B N 1
ATOM 6512 C CA . SER B 1 300 ? 25.328 -4.559 -14.172 1 96.94 300 SER B CA 1
ATOM 6513 C C . SER B 1 300 ? 25.25 -3.432 -15.188 1 96.94 300 SER B C 1
ATOM 6515 O O . SER B 1 300 ? 24.172 -3.129 -15.703 1 96.94 300 SER B O 1
ATOM 6517 N N . PRO B 1 301 ? 26.312 -2.912 -15.586 1 95.38 301 PRO B N 1
ATOM 6518 C CA . PRO B 1 301 ? 26.328 -1.777 -16.516 1 95.38 301 PRO B CA 1
ATOM 6519 C C . PRO B 1 301 ? 25.578 -2.07 -17.812 1 95.38 301 PRO B C 1
ATOM 6521 O O . PRO B 1 301 ? 24.969 -1.171 -18.391 1 95.38 301 PRO B O 1
ATOM 6524 N N . ALA B 1 302 ? 25.609 -3.338 -18.281 1 95.38 302 ALA B N 1
ATOM 6525 C CA . ALA B 1 302 ? 25 -3.705 -19.547 1 95.38 302 ALA B CA 1
ATOM 6526 C C . ALA B 1 302 ? 23.484 -3.52 -19.5 1 95.38 302 ALA B C 1
ATOM 6528 O O . ALA B 1 302 ? 22.812 -3.5 -20.531 1 95.38 302 ALA B O 1
ATOM 6529 N N . LEU B 1 303 ? 22.875 -3.375 -18.266 1 96.38 303 LEU B N 1
ATOM 6530 C CA . LEU B 1 303 ? 21.438 -3.301 -18.094 1 96.38 303 LEU B CA 1
ATOM 6531 C C . LEU B 1 303 ? 21 -1.881 -17.734 1 96.38 303 LEU B C 1
ATOM 6533 O O . LEU B 1 303 ? 19.812 -1.614 -17.578 1 96.38 303 LEU B O 1
ATOM 6537 N N . GLN B 1 304 ? 21.859 -0.964 -17.719 1 94.81 304 GLN B N 1
ATOM 6538 C CA . GLN B 1 304 ? 21.578 0.327 -17.094 1 94.81 304 GLN B CA 1
ATOM 6539 C C . GLN B 1 304 ? 21.172 1.36 -18.141 1 94.81 304 GLN B C 1
ATOM 6541 O O . GLN B 1 304 ? 20.891 2.514 -17.812 1 94.81 304 GLN B O 1
ATOM 6546 N N . ASP B 1 305 ? 21.156 0.923 -19.406 1 94.19 305 ASP B N 1
ATOM 6547 C CA . ASP B 1 305 ? 20.703 1.869 -20.422 1 94.19 305 ASP B CA 1
ATOM 6548 C C . ASP B 1 305 ? 19.25 2.291 -20.188 1 94.19 305 ASP B C 1
ATOM 6550 O O . ASP B 1 305 ? 18.438 1.496 -19.703 1 94.19 305 ASP B O 1
ATOM 6554 N N . ALA B 1 306 ? 18.891 3.51 -20.531 1 92.56 306 ALA B N 1
ATOM 6555 C CA . ALA B 1 306 ? 17.609 4.152 -20.188 1 92.56 306 ALA B CA 1
ATOM 6556 C C . ALA B 1 306 ? 16.438 3.408 -20.812 1 92.56 306 ALA B C 1
ATOM 6558 O O . ALA B 1 306 ? 15.375 3.279 -20.203 1 92.56 306 ALA B O 1
ATOM 6559 N N . LYS B 1 307 ? 16.672 3.006 -21.984 1 95.19 307 LYS B N 1
ATOM 6560 C CA . LYS B 1 307 ? 15.594 2.32 -22.672 1 95.19 307 LYS B CA 1
ATOM 6561 C C . LYS B 1 307 ? 15.211 1.026 -21.969 1 95.19 307 LYS B C 1
ATOM 6563 O O . LYS B 1 307 ? 14.023 0.766 -21.734 1 95.19 307 LYS B O 1
ATOM 6568 N N . THR B 1 308 ? 16.219 0.22 -21.609 1 96.94 308 THR B N 1
ATOM 6569 C CA . THR B 1 308 ? 15.977 -1.031 -20.891 1 96.94 308 THR B CA 1
ATOM 6570 C C . THR B 1 308 ? 15.297 -0.772 -19.547 1 96.94 308 THR B C 1
ATOM 6572 O O . THR B 1 308 ? 14.32 -1.442 -19.203 1 96.94 308 THR B O 1
ATOM 6575 N N . GLN B 1 309 ? 15.727 0.225 -18.922 1 95.19 309 GLN B N 1
ATOM 6576 C CA . GLN B 1 309 ? 15.172 0.544 -17.609 1 95.19 309 GLN B CA 1
ATOM 6577 C C . GLN B 1 309 ? 13.719 1.014 -17.719 1 95.19 309 GLN B C 1
ATOM 6579 O O . GLN B 1 309 ? 12.883 0.671 -16.891 1 95.19 309 GLN B O 1
ATOM 6584 N N . ALA B 1 310 ? 13.438 1.754 -18.75 1 94.5 310 ALA B N 1
ATOM 6585 C CA . ALA B 1 310 ? 12.07 2.227 -18.969 1 94.5 310 ALA B CA 1
ATOM 6586 C C . ALA B 1 310 ? 11.125 1.061 -19.234 1 94.5 310 ALA B C 1
ATOM 6588 O O . ALA B 1 310 ? 10 1.038 -18.719 1 94.5 310 ALA B O 1
ATOM 6589 N N . LEU B 1 311 ? 11.617 0.121 -19.922 1 97.5 311 LEU B N 1
ATOM 6590 C CA . LEU B 1 311 ? 10.797 -1.04 -20.25 1 97.5 311 LEU B CA 1
ATOM 6591 C C . LEU B 1 311 ? 10.578 -1.91 -19.016 1 97.5 311 LEU B C 1
ATOM 6593 O O . LEU B 1 311 ? 9.453 -2.344 -18.75 1 97.5 311 LEU B O 1
ATOM 6597 N N . ILE B 1 312 ? 11.594 -2.094 -18.234 1 97.12 312 ILE B N 1
ATOM 6598 C CA . ILE B 1 312 ? 11.531 -2.932 -17.047 1 97.12 312 ILE B CA 1
ATOM 6599 C C . ILE B 1 312 ? 10.531 -2.344 -16.047 1 97.12 312 ILE B C 1
ATOM 6601 O O . ILE B 1 312 ? 9.82 -3.082 -15.367 1 97.12 312 ILE B O 1
ATOM 6605 N N . SER B 1 313 ? 10.305 -1.078 -16.062 1 95.19 313 SER B N 1
ATOM 6606 C CA . SER B 1 313 ? 9.531 -0.381 -15.047 1 95.19 313 SER B CA 1
ATOM 6607 C C . SER B 1 313 ? 8.055 -0.292 -15.43 1 95.19 313 SER B C 1
ATOM 6609 O O . SER B 1 313 ? 7.258 0.32 -14.719 1 95.19 313 SER B O 1
ATOM 6611 N N . THR B 1 314 ? 7.641 -0.915 -16.453 1 96.88 314 THR B N 1
ATOM 6612 C CA . THR B 1 314 ? 6.301 -0.73 -16.984 1 96.88 314 THR B CA 1
ATOM 6613 C C . THR B 1 314 ? 5.297 -1.616 -16.266 1 96.88 314 THR B C 1
ATOM 6615 O O . THR B 1 314 ? 4.098 -1.563 -16.531 1 96.88 314 THR B O 1
ATOM 6618 N N . VAL B 1 315 ? 5.727 -2.412 -15.305 1 97.62 315 VAL B N 1
ATOM 6619 C CA . VAL B 1 315 ? 4.844 -3.275 -14.523 1 97.62 315 VAL B CA 1
ATOM 6620 C C . VAL B 1 315 ? 5.074 -3.041 -13.039 1 97.62 315 VAL B C 1
ATOM 6622 O O . VAL B 1 315 ? 6.113 -2.514 -12.633 1 97.62 315 VAL B O 1
ATOM 6625 N N . THR B 1 316 ? 4.043 -3.363 -12.258 1 95.56 316 THR B N 1
ATOM 6626 C CA . THR B 1 316 ? 4.121 -3.234 -10.805 1 95.56 316 THR B CA 1
ATOM 6627 C C . THR B 1 316 ? 4 -4.598 -10.133 1 95.56 316 THR B C 1
ATOM 6629 O O . THR B 1 316 ? 3.029 -5.324 -10.359 1 95.56 316 THR B O 1
ATOM 6632 N N . PRO B 1 317 ? 5.027 -4.992 -9.32 1 95.69 317 PRO B N 1
ATOM 6633 C CA . PRO B 1 317 ? 4.891 -6.23 -8.555 1 95.69 317 PRO B CA 1
ATOM 6634 C C . PRO B 1 317 ? 3.818 -6.137 -7.469 1 95.69 317 PRO B C 1
ATOM 6636 O O . PRO B 1 317 ? 3.699 -5.109 -6.801 1 95.69 317 PRO B O 1
ATOM 6639 N N . ARG B 1 318 ? 3.027 -7.164 -7.336 1 95.19 318 ARG B N 1
ATOM 6640 C CA . ARG B 1 318 ? 1.958 -7.254 -6.348 1 95.19 318 ARG B CA 1
ATOM 6641 C C . ARG B 1 318 ? 2.252 -8.336 -5.32 1 95.19 318 ARG B C 1
ATOM 6643 O O . ARG B 1 318 ? 2.277 -9.523 -5.652 1 95.19 318 ARG B O 1
ATOM 6650 N N . PRO B 1 319 ? 2.463 -7.941 -4.062 1 92.06 319 PRO B N 1
ATOM 6651 C CA . PRO B 1 319 ? 2.797 -8.945 -3.047 1 92.06 319 PRO B CA 1
ATOM 6652 C C . PRO B 1 319 ? 1.628 -9.875 -2.73 1 92.06 319 PRO B C 1
ATOM 6654 O O . PRO B 1 319 ? 0.476 -9.438 -2.695 1 92.06 319 PRO B O 1
ATOM 6657 N N . LEU B 1 320 ? 1.967 -11.156 -2.568 1 93.31 320 LEU B N 1
ATOM 6658 C CA . LEU B 1 320 ? 1.061 -12.219 -2.16 1 93.31 320 LEU B CA 1
ATOM 6659 C C . LEU B 1 320 ? 1.784 -13.25 -1.301 1 93.31 320 LEU B C 1
ATOM 6661 O O . LEU B 1 320 ? 2.973 -13.508 -1.503 1 93.31 320 LEU B O 1
ATOM 6665 N N . PHE B 1 321 ? 1.07 -13.758 -0.365 1 92.75 321 PHE B N 1
ATOM 6666 C CA . PHE B 1 321 ? 1.67 -14.883 0.345 1 92.75 321 PHE B CA 1
ATOM 6667 C C . PHE B 1 321 ? 0.636 -15.969 0.609 1 92.75 321 PHE B C 1
ATOM 6669 O O . PHE B 1 321 ? -0.568 -15.734 0.486 1 92.75 321 PHE B O 1
ATOM 6676 N N . LYS B 1 322 ? 1.109 -17.125 0.865 1 96.62 322 LYS B N 1
ATOM 6677 C CA . LYS B 1 322 ? 0.313 -18.281 1.244 1 96.62 322 LYS B CA 1
ATOM 6678 C C . LYS B 1 322 ? 0.804 -18.875 2.561 1 96.62 322 LYS B C 1
ATOM 6680 O O . LYS B 1 322 ? 2.01 -18.938 2.811 1 96.62 322 LYS B O 1
ATOM 6685 N N . LEU B 1 323 ? -0.088 -19.234 3.381 1 97.19 323 LEU B N 1
ATOM 6686 C CA . LEU B 1 323 ? 0.177 -19.906 4.645 1 97.19 323 LEU B CA 1
ATOM 6687 C C . LEU B 1 323 ? -0.626 -21.203 4.75 1 97.19 323 LEU B C 1
ATOM 6689 O O . LEU B 1 323 ? -1.858 -21.172 4.73 1 97.19 323 LEU B O 1
ATOM 6693 N N . PHE B 1 324 ? 0.082 -22.328 4.836 1 97.88 324 PHE B N 1
ATOM 6694 C CA . PHE B 1 324 ? -0.547 -23.641 5.004 1 97.88 324 PHE B CA 1
ATOM 6695 C C . PHE B 1 324 ? -0.454 -24.094 6.453 1 97.88 324 PHE B C 1
ATOM 6697 O O . PHE B 1 324 ? 0.571 -23.906 7.105 1 97.88 324 PHE B O 1
ATOM 6704 N N . THR B 1 325 ? -1.479 -24.703 6.91 1 97.38 325 THR B N 1
ATOM 6705 C CA . THR B 1 325 ? -1.505 -25.328 8.219 1 97.38 325 THR B CA 1
ATOM 6706 C C . THR B 1 325 ? -2.027 -26.766 8.117 1 97.38 325 THR B C 1
ATOM 6708 O O . THR B 1 325 ? -2.871 -27.062 7.27 1 97.38 325 THR B O 1
ATOM 6711 N N . THR B 1 326 ? -1.511 -27.641 8.961 1 96.75 326 THR B N 1
ATOM 6712 C CA . THR B 1 326 ? -1.965 -29.031 9 1 96.75 326 THR B CA 1
ATOM 6713 C C . THR B 1 326 ? -2.684 -29.328 10.312 1 96.75 326 THR B C 1
ATOM 6715 O O . THR B 1 326 ? -2.488 -28.625 11.312 1 96.75 326 THR B O 1
ATOM 6718 N N . TYR B 1 327 ? -3.506 -30.359 10.242 1 96.38 327 TYR B N 1
ATOM 6719 C CA . TYR B 1 327 ? -4.352 -30.719 11.367 1 96.38 327 TYR B CA 1
ATOM 6720 C C . TYR B 1 327 ? -4.473 -32.25 11.484 1 96.38 327 TYR B C 1
ATOM 6722 O O . TYR B 1 327 ? -4.125 -32.969 10.555 1 96.38 327 TYR B O 1
ATOM 6730 N N . ASP B 1 328 ? -5.055 -32.656 12.617 1 95.19 328 ASP B N 1
ATOM 6731 C CA . ASP B 1 328 ? -5.254 -34.094 12.867 1 95.19 328 ASP B CA 1
ATOM 6732 C C . ASP B 1 328 ? -6.48 -34.594 12.125 1 95.19 328 ASP B C 1
ATOM 6734 O O . ASP B 1 328 ? -6.625 -35.812 11.922 1 95.19 328 ASP B O 1
ATOM 6738 N N . SER B 1 329 ? -7.254 -33.75 11.766 1 95.69 329 SER B N 1
ATOM 6739 C CA . SER B 1 329 ? -8.484 -34.094 11.062 1 95.69 329 SER B CA 1
ATOM 6740 C C . SER B 1 329 ? -9.016 -32.906 10.273 1 95.69 329 SER B C 1
ATOM 6742 O O . SER B 1 329 ? -8.641 -31.766 10.531 1 95.69 329 SER B O 1
ATOM 6744 N N . PRO B 1 330 ? -9.82 -33.188 9.273 1 97.44 330 PRO B N 1
ATOM 6745 C CA . PRO B 1 330 ? -10.477 -32.094 8.57 1 97.44 330 PRO B CA 1
ATOM 6746 C C . PRO B 1 330 ? -11.672 -31.531 9.344 1 97.44 330 PRO B C 1
ATOM 6748 O O . PRO B 1 330 ? -12.812 -31.641 8.891 1 97.44 330 PRO B O 1
ATOM 6751 N N . TRP B 1 331 ? -11.438 -30.781 10.352 1 96.88 331 TRP B N 1
ATOM 6752 C CA . TRP B 1 331 ? -12.445 -30.266 11.281 1 96.88 331 TRP B CA 1
ATOM 6753 C C . TRP B 1 331 ? -13.453 -29.375 10.562 1 96.88 331 TRP B C 1
ATOM 6755 O O . TRP B 1 331 ? -14.586 -29.219 11.023 1 96.88 331 TRP B O 1
ATOM 6765 N N . TRP B 1 332 ? -13.125 -28.828 9.445 1 97.44 332 TRP B N 1
ATOM 6766 C CA . TRP B 1 332 ? -13.977 -27.906 8.703 1 97.44 332 TRP B CA 1
ATOM 6767 C C . TRP B 1 332 ? -15.219 -28.609 8.172 1 97.44 332 TRP B C 1
ATOM 6769 O O . TRP B 1 332 ? -16.219 -27.953 7.832 1 97.44 332 TRP B O 1
ATOM 6779 N N . ARG B 1 333 ? -15.203 -29.906 8 1 97 333 ARG B N 1
ATOM 6780 C CA . ARG B 1 333 ? -16.359 -30.656 7.516 1 97 333 ARG B CA 1
ATOM 6781 C C . ARG B 1 333 ? -17.547 -30.5 8.461 1 97 333 ARG B C 1
ATOM 6783 O O . ARG B 1 333 ? -18.688 -30.688 8.062 1 97 333 ARG B O 1
ATOM 6790 N N . ASN B 1 334 ? -17.281 -30.078 9.703 1 94.94 334 ASN B N 1
ATOM 6791 C CA . ASN B 1 334 ? -18.328 -29.891 10.703 1 94.94 334 ASN B CA 1
ATOM 6792 C C . ASN B 1 334 ? -18.969 -28.516 10.586 1 94.94 334 ASN B C 1
ATOM 6794 O O . ASN B 1 334 ? -19.922 -28.203 11.297 1 94.94 334 ASN B O 1
ATOM 6798 N N . THR B 1 335 ? -18.5 -27.703 9.695 1 96 335 THR B N 1
ATOM 6799 C CA . THR B 1 335 ? -19.016 -26.344 9.555 1 96 335 THR B CA 1
ATOM 6800 C C . THR B 1 335 ? -19.922 -26.234 8.328 1 96 335 THR B C 1
ATOM 6802 O O . THR B 1 335 ? -20.156 -25.141 7.824 1 96 335 THR B O 1
ATOM 6805 N N . GLY B 1 336 ? -20.391 -27.359 7.828 1 95.06 336 GLY B N 1
ATOM 6806 C CA . GLY B 1 336 ? -21.281 -27.391 6.691 1 95.06 336 GLY B CA 1
ATOM 6807 C C . GLY B 1 336 ? -22.656 -26.828 7.004 1 95.06 336 GLY B C 1
ATOM 6808 O O . GLY B 1 336 ? -22.812 -26.031 7.922 1 95.06 336 GLY B O 1
ATOM 6809 N N . CYS B 1 337 ? -23.562 -27.078 6.055 1 94.62 337 CYS B N 1
ATOM 6810 C CA . CYS B 1 337 ? -24.922 -26.578 6.227 1 94.62 337 CYS B CA 1
ATOM 6811 C C . CYS B 1 337 ? -25.938 -27.578 5.672 1 94.62 337 CYS B C 1
ATOM 6813 O O . CYS B 1 337 ? -25.562 -28.547 5.004 1 94.62 337 CYS B O 1
ATOM 6815 N N . THR B 1 338 ? -27.172 -27.359 6.09 1 93.81 338 THR B N 1
ATOM 6816 C CA . THR B 1 338 ? -28.25 -28.203 5.578 1 93.81 338 THR B CA 1
ATOM 6817 C C . THR B 1 338 ? -28.781 -27.641 4.258 1 93.81 338 THR B C 1
ATOM 6819 O O . THR B 1 338 ? -29.062 -26.453 4.145 1 93.81 338 THR B O 1
ATOM 6822 N N . VAL B 1 339 ? -28.812 -28.484 3.279 1 92.25 339 VAL B N 1
ATOM 6823 C CA . VAL B 1 339 ? -29.359 -28.094 1.985 1 92.25 339 VAL B CA 1
ATOM 6824 C C . VAL B 1 339 ? -30.5 -29.031 1.59 1 92.25 339 VAL B C 1
ATOM 6826 O O . VAL B 1 339 ? -30.688 -30.078 2.213 1 92.25 339 VAL B O 1
ATOM 6829 N N . SER B 1 340 ? -31.297 -28.5 0.661 1 88.75 340 SER B N 1
ATOM 6830 C CA . SER B 1 340 ? -32.344 -29.359 0.15 1 88.75 340 SER B CA 1
ATOM 6831 C C . SER B 1 340 ? -31.812 -30.391 -0.832 1 88.75 340 SER B C 1
ATOM 6833 O O . SER B 1 340 ? -31.156 -30.031 -1.809 1 88.75 340 SER B O 1
ATOM 6835 N N . GLY B 1 341 ? -32.125 -31.578 -0.572 1 86.81 341 GLY B N 1
ATOM 6836 C CA . GLY B 1 341 ? -31.703 -32.625 -1.479 1 86.81 341 GLY B CA 1
ATOM 6837 C C . GLY B 1 341 ? -32.562 -32.719 -2.725 1 86.81 341 GLY B C 1
ATOM 6838 O O . GLY B 1 341 ? -33.531 -31.969 -2.875 1 86.81 341 GLY B O 1
ATOM 6839 N N . THR B 1 342 ? -32.312 -33.656 -3.6 1 87.69 342 THR B N 1
ATOM 6840 C CA . THR B 1 342 ? -33.031 -33.844 -4.848 1 87.69 342 THR B CA 1
ATOM 6841 C C . THR B 1 342 ? -34.469 -34.25 -4.57 1 87.69 342 THR B C 1
ATOM 6843 O O . THR B 1 342 ? -35.375 -33.969 -5.359 1 87.69 342 THR B O 1
ATOM 6846 N N . ASP B 1 343 ? -34.625 -34.906 -3.463 1 89.19 343 ASP B N 1
ATOM 6847 C CA . ASP B 1 343 ? -35.938 -35.375 -3.092 1 89.19 343 ASP B CA 1
ATOM 6848 C C . ASP B 1 343 ? -36.656 -34.375 -2.191 1 89.19 343 ASP B C 1
ATOM 6850 O O . ASP B 1 343 ? -37.75 -34.656 -1.697 1 89.19 343 ASP B O 1
ATOM 6854 N N . GLY B 1 344 ? -36.031 -33.25 -1.93 1 86.25 344 GLY B N 1
ATOM 6855 C CA . GLY B 1 344 ? -36.625 -32.188 -1.126 1 86.25 344 GLY B CA 1
ATOM 6856 C C . GLY B 1 344 ? -36.344 -32.344 0.356 1 86.25 344 GLY B C 1
ATOM 6857 O O . GLY B 1 344 ? -36.688 -31.469 1.149 1 86.25 344 GLY B O 1
ATOM 6858 N N . LYS B 1 345 ? -35.875 -33.594 0.73 1 85.5 345 LYS B N 1
ATOM 6859 C CA . LYS B 1 345 ? -35.562 -33.812 2.135 1 85.5 345 LYS B CA 1
ATOM 6860 C C . LYS B 1 345 ? -34.25 -33.125 2.512 1 85.5 345 LYS B C 1
ATOM 6862 O O . LYS B 1 345 ? -33.344 -33 1.682 1 85.5 345 LYS B O 1
ATOM 6867 N N . PRO B 1 346 ? -33.969 -32.562 3.75 1 92.38 346 PRO B N 1
ATOM 6868 C CA . PRO B 1 346 ? -32.75 -31.891 4.211 1 92.38 346 PRO B CA 1
ATOM 6869 C C . PRO B 1 346 ? -31.547 -32.812 4.234 1 92.38 346 PRO B C 1
ATOM 6871 O O . PRO B 1 346 ? -31.641 -33.938 4.695 1 92.38 346 PRO B O 1
ATOM 6874 N N . VAL B 1 347 ? -30.484 -32.344 3.568 1 94.31 347 VAL B N 1
ATOM 6875 C CA . VAL B 1 347 ? -29.234 -33.062 3.564 1 94.31 347 VAL B CA 1
ATOM 6876 C C . VAL B 1 347 ? -28.109 -32.156 4.074 1 94.31 347 VAL B C 1
ATOM 6878 O O . VAL B 1 347 ? -28.078 -30.969 3.775 1 94.31 347 VAL B O 1
ATOM 6881 N N . TYR B 1 348 ? -27.234 -32.844 4.816 1 95.62 348 TYR B N 1
ATOM 6882 C CA . TYR B 1 348 ? -26.078 -32.094 5.301 1 95.62 348 TYR B CA 1
ATOM 6883 C C . TYR B 1 348 ? -25 -32 4.23 1 95.62 348 TYR B C 1
ATOM 6885 O O . TYR B 1 348 ? -24.531 -33.031 3.727 1 95.62 348 TYR B O 1
ATOM 6893 N N . ALA B 1 349 ? -24.734 -30.859 3.836 1 96 349 ALA B N 1
ATOM 6894 C CA . ALA B 1 349 ? -23.641 -30.594 2.912 1 96 349 ALA B CA 1
ATOM 6895 C C . ALA B 1 349 ? -22.406 -30.094 3.658 1 96 349 ALA B C 1
ATOM 6897 O O . ALA B 1 349 ? -22.391 -28.969 4.16 1 96 349 ALA B O 1
ATOM 6898 N N . ALA B 1 350 ? -21.375 -30.875 3.674 1 97 350 ALA B N 1
ATOM 6899 C CA . ALA B 1 350 ? -20.156 -30.531 4.395 1 97 350 ALA B CA 1
ATOM 6900 C C . ALA B 1 350 ? -19.297 -29.562 3.586 1 97 350 ALA B C 1
ATOM 6902 O O . ALA B 1 350 ? -19.297 -29.609 2.354 1 97 350 ALA B O 1
ATOM 6903 N N . VAL B 1 351 ? -18.656 -28.641 4.266 1 97.62 351 VAL B N 1
ATOM 6904 C CA . VAL B 1 351 ? -17.531 -27.922 3.652 1 97.62 351 VAL B CA 1
ATOM 6905 C C . VAL B 1 351 ? -16.359 -28.891 3.473 1 97.62 351 VAL B C 1
ATOM 6907 O O . VAL B 1 351 ? -15.859 -29.453 4.445 1 97.62 351 VAL B O 1
ATOM 6910 N N . GLU B 1 352 ? -15.906 -29.109 2.33 1 96.94 352 GLU B N 1
ATOM 6911 C CA . GLU B 1 352 ? -14.836 -30.094 2.184 1 96.94 352 GLU B CA 1
ATOM 6912 C C . GLU B 1 352 ? -13.953 -29.766 0.984 1 96.94 352 GLU B C 1
ATOM 6914 O O . GLU B 1 352 ? -12.891 -30.375 0.812 1 96.94 352 GLU B O 1
ATOM 6919 N N . ALA B 1 353 ? -14.406 -28.891 0.075 1 97 353 ALA B N 1
ATOM 6920 C CA . ALA B 1 353 ? -13.648 -28.438 -1.091 1 97 353 ALA B CA 1
ATOM 6921 C C . ALA B 1 353 ? -13.906 -26.953 -1.359 1 97 353 ALA B C 1
ATOM 6923 O O . ALA B 1 353 ? -14.805 -26.359 -0.774 1 97 353 ALA B O 1
ATOM 6924 N N . GLY B 1 354 ? -13.023 -26.375 -2.133 1 97 354 GLY B N 1
ATOM 6925 C CA . GLY B 1 354 ? -13.203 -24.984 -2.516 1 97 354 GLY B CA 1
ATOM 6926 C C . GLY B 1 354 ? -12.656 -24 -1.492 1 97 354 GLY B C 1
ATOM 6927 O O . GLY B 1 354 ? -11.758 -24.344 -0.718 1 97 354 GLY B O 1
ATOM 6928 N N . ARG B 1 355 ? -13.109 -22.766 -1.607 1 97.44 355 ARG B N 1
ATOM 6929 C CA . ARG B 1 355 ? -12.562 -21.719 -0.748 1 97.44 355 ARG B CA 1
ATOM 6930 C C . ARG B 1 355 ? -13.672 -21.016 0.021 1 97.44 355 ARG B C 1
ATOM 6932 O O . ARG B 1 355 ? -14.805 -20.938 -0.449 1 97.44 355 ARG B O 1
ATOM 6939 N N . SER B 1 356 ? -13.367 -20.578 1.171 1 98.19 356 SER B N 1
ATOM 6940 C CA . SER B 1 356 ? -14.156 -19.625 1.948 1 98.19 356 SER B CA 1
ATOM 6941 C C . SER B 1 356 ? -13.5 -18.25 1.968 1 98.19 356 SER B C 1
ATOM 6943 O O . SER B 1 356 ? -12.281 -18.141 1.851 1 98.19 356 SER B O 1
ATOM 6945 N N . VAL B 1 357 ? -14.328 -17.219 2.057 1 97.75 357 VAL B N 1
ATOM 6946 C CA . VAL B 1 357 ? -13.805 -15.859 1.944 1 97.75 357 VAL B CA 1
ATOM 6947 C C . VAL B 1 357 ? -14.242 -15.039 3.156 1 97.75 357 VAL B C 1
ATOM 6949 O O . VAL B 1 357 ? -15.258 -15.336 3.783 1 97.75 357 VAL B O 1
ATOM 6952 N N . THR B 1 358 ? -13.445 -14.07 3.502 1 97.12 358 THR B N 1
ATOM 6953 C CA . THR B 1 358 ? -13.75 -13.156 4.594 1 97.12 358 THR B CA 1
ATOM 6954 C C . THR B 1 358 ? -13.078 -11.805 4.371 1 97.12 358 THR B C 1
ATOM 6956 O O . THR B 1 358 ? -12.18 -11.688 3.539 1 97.12 358 THR B O 1
ATOM 6959 N N . ASP B 1 359 ? -13.602 -10.734 4.988 1 95.5 359 ASP B N 1
ATOM 6960 C CA . ASP B 1 359 ? -12.977 -9.422 4.941 1 95.5 359 ASP B CA 1
ATOM 6961 C C . ASP B 1 359 ? -11.992 -9.242 6.094 1 95.5 359 ASP B C 1
ATOM 6963 O O . ASP B 1 359 ? -11.438 -8.156 6.285 1 95.5 359 ASP B O 1
ATOM 6967 N N . LEU B 1 360 ? -11.75 -10.312 6.898 1 95 360 LEU B N 1
ATOM 6968 C CA . LEU B 1 360 ? -10.641 -10.336 7.844 1 95 360 LEU B CA 1
ATOM 6969 C C . LEU B 1 360 ? -9.305 -10.5 7.117 1 95 360 LEU B C 1
ATOM 6971 O O . LEU B 1 360 ? -9.273 -10.891 5.949 1 95 360 LEU B O 1
ATOM 6975 N N . PRO B 1 361 ? -8.211 -10.242 7.828 1 94.38 361 PRO B N 1
ATOM 6976 C CA . PRO B 1 361 ? -6.902 -10.266 7.168 1 94.38 361 PRO B CA 1
ATOM 6977 C C . PRO B 1 361 ? -6.551 -11.641 6.605 1 94.38 361 PRO B C 1
ATOM 6979 O O . PRO B 1 361 ? -5.715 -11.742 5.703 1 94.38 361 PRO B O 1
ATOM 6982 N N . VAL B 1 362 ? -7.172 -12.641 6.996 1 95.06 362 VAL B N 1
ATOM 6983 C CA . VAL B 1 362 ? -6.902 -13.969 6.457 1 95.06 362 VAL B CA 1
ATOM 6984 C C . VAL B 1 362 ? -7.383 -14.047 5.012 1 95.06 362 VAL B C 1
ATOM 6986 O O . VAL B 1 362 ? -6.812 -14.781 4.199 1 95.06 362 VAL B O 1
ATOM 6989 N N . ARG B 1 363 ? -8.422 -13.398 4.598 1 95.56 363 ARG B N 1
ATOM 6990 C CA . ARG B 1 363 ? -8.992 -13.148 3.277 1 95.56 363 ARG B CA 1
ATOM 6991 C C . ARG B 1 363 ? -9.648 -14.398 2.719 1 95.56 363 ARG B C 1
ATOM 6993 O O . ARG B 1 363 ? -10.867 -14.43 2.506 1 95.56 363 ARG B O 1
ATOM 7000 N N . GLN B 1 364 ? -8.805 -15.461 2.428 1 96 364 GLN B N 1
ATOM 7001 C CA . GLN B 1 364 ? -9.391 -16.688 1.892 1 96 364 GLN B CA 1
ATOM 7002 C C . GLN B 1 364 ? -8.695 -17.922 2.461 1 96 364 GLN B C 1
ATOM 7004 O O . GLN B 1 364 ? -7.5 -17.891 2.75 1 96 364 GLN B O 1
ATOM 7009 N N . THR B 1 365 ? -9.469 -18.875 2.596 1 97.69 365 THR B N 1
ATOM 7010 C CA . THR B 1 365 ? -9 -20.188 3.018 1 97.69 365 THR B CA 1
ATOM 7011 C C . THR B 1 365 ? -9.469 -21.266 2.043 1 97.69 365 THR B C 1
ATOM 7013 O O . THR B 1 365 ? -10.617 -21.25 1.592 1 97.69 365 THR B O 1
ATOM 7016 N N . TYR B 1 366 ? -8.578 -22.188 1.678 1 98.38 366 TYR B N 1
ATOM 7017 C CA . TYR B 1 366 ? -8.906 -23.312 0.815 1 98.38 366 TYR B CA 1
ATOM 7018 C C . TYR B 1 366 ? -8.883 -24.625 1.596 1 98.38 366 TYR B C 1
ATOM 7020 O O . TYR B 1 366 ? -7.922 -24.906 2.318 1 98.38 366 TYR B O 1
ATOM 7028 N N . TYR B 1 367 ? -9.945 -25.328 1.407 1 98.62 367 TYR B N 1
ATOM 7029 C CA . TYR B 1 367 ? -9.961 -26.688 1.925 1 98.62 367 TYR B CA 1
ATOM 7030 C C . TYR B 1 367 ? -9.219 -27.641 0.986 1 98.62 367 TYR B C 1
ATOM 7032 O O . TYR B 1 367 ? -9.773 -28.094 -0.018 1 98.62 367 TYR B O 1
ATOM 7040 N N . TRP B 1 368 ? -8.047 -27.953 1.41 1 98.25 368 TRP B N 1
ATOM 7041 C CA . TRP B 1 368 ? -7.047 -28.469 0.482 1 98.25 368 TRP B CA 1
ATOM 7042 C C . TRP B 1 368 ? -7.309 -29.938 0.165 1 98.25 368 TRP B C 1
ATOM 7044 O O . TRP B 1 368 ? -7.543 -30.75 1.07 1 98.25 368 TRP B O 1
ATOM 7054 N N . PRO B 1 369 ? -7.258 -30.328 -1.097 1 97.81 369 PRO B N 1
ATOM 7055 C CA . PRO B 1 369 ? -7.57 -31.703 -1.507 1 97.81 369 PRO B CA 1
ATOM 7056 C C . PRO B 1 369 ? -6.375 -32.625 -1.368 1 97.81 369 PRO B C 1
ATOM 7058 O O . PRO B 1 369 ? -5.238 -32.188 -1.216 1 97.81 369 PRO B O 1
ATOM 7061 N N . LYS B 1 370 ? -6.664 -33.875 -1.421 1 97.31 370 LYS B N 1
ATOM 7062 C CA . LYS B 1 370 ? -5.633 -34.906 -1.617 1 97.31 370 LYS B CA 1
ATOM 7063 C C . LYS B 1 370 ? -5.016 -34.812 -3.008 1 97.31 370 LYS B C 1
ATOM 7065 O O . LYS B 1 370 ? -5.523 -34.062 -3.865 1 97.31 370 LYS B O 1
ATOM 7070 N N . ASP B 1 371 ? -3.863 -35.5 -3.141 1 94.75 371 ASP B N 1
ATOM 7071 C CA . ASP B 1 371 ? -3.117 -35.375 -4.387 1 94.75 371 ASP B CA 1
ATOM 7072 C C . ASP B 1 371 ? -3.9 -35.938 -5.562 1 94.75 371 ASP B C 1
ATOM 7074 O O . ASP B 1 371 ? -3.561 -35.719 -6.723 1 94.75 371 ASP B O 1
ATOM 7078 N N . ASN B 1 372 ? -5.055 -36.688 -5.32 1 95.38 372 ASN B N 1
ATOM 7079 C CA . ASN B 1 372 ? -5.91 -37.188 -6.391 1 95.38 372 ASN B CA 1
ATOM 7080 C C . ASN B 1 372 ? -7.09 -36.25 -6.645 1 95.38 372 ASN B C 1
ATOM 7082 O O . ASN B 1 372 ? -7.977 -36.562 -7.441 1 95.38 372 ASN B O 1
ATOM 7086 N N . GLY B 1 373 ? -7.129 -35.188 -5.949 1 96.69 373 GLY B N 1
ATOM 7087 C CA . GLY B 1 373 ? -8.148 -34.156 -6.168 1 96.69 373 GLY B CA 1
ATOM 7088 C C . GLY B 1 373 ? -9.375 -34.344 -5.301 1 96.69 373 GLY B C 1
ATOM 7089 O O . GLY B 1 373 ? -10.25 -33.5 -5.262 1 96.69 373 GLY B O 1
ATOM 7090 N N . LYS B 1 374 ? -9.438 -35.406 -4.602 1 97.38 374 LYS B N 1
ATOM 7091 C CA . LYS B 1 374 ? -10.586 -35.688 -3.734 1 97.38 374 LYS B CA 1
ATOM 7092 C C . LYS B 1 374 ? -10.453 -34.938 -2.412 1 97.38 374 LYS B C 1
ATOM 7094 O O . LYS B 1 374 ? -9.344 -34.656 -1.955 1 97.38 374 LYS B O 1
ATOM 7099 N N . PRO B 1 375 ? -11.586 -34.594 -1.817 1 97.62 375 PRO B N 1
ATOM 7100 C 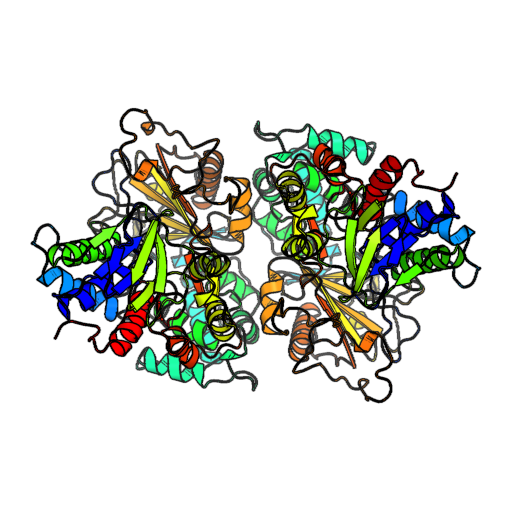CA . PRO B 1 375 ? -11.516 -33.906 -0.524 1 97.62 375 PRO B CA 1
ATOM 7101 C C . PRO B 1 375 ? -10.922 -34.781 0.578 1 97.62 375 PRO B C 1
ATOM 7103 O O . PRO B 1 375 ? -11.078 -36 0.545 1 97.62 375 PRO B O 1
ATOM 7106 N N . ALA B 1 376 ? -10.219 -34.125 1.49 1 97.12 376 ALA B N 1
ATOM 7107 C CA . ALA B 1 376 ? -9.82 -34.812 2.717 1 97.12 376 ALA B CA 1
ATOM 7108 C C . ALA B 1 376 ? -11.023 -35.031 3.641 1 97.12 376 ALA B C 1
ATOM 7110 O O . ALA B 1 376 ? -11.602 -34.062 4.137 1 97.12 376 ALA B O 1
ATOM 7111 N N . THR B 1 377 ? -11.375 -36.281 3.895 1 96.75 377 THR B N 1
ATOM 7112 C CA . THR B 1 377 ? -12.578 -36.531 4.68 1 96.75 377 THR B CA 1
ATOM 7113 C C . THR B 1 377 ? -12.242 -37.188 6.012 1 96.75 377 THR B C 1
ATOM 7115 O O . THR B 1 377 ? -13.117 -37.344 6.863 1 96.75 377 THR B O 1
ATOM 7118 N N . SER B 1 378 ? -11.055 -37.625 6.207 1 95.56 378 SER B N 1
ATOM 7119 C CA . SER B 1 378 ? -10.594 -38.219 7.457 1 95.56 378 SER B CA 1
ATOM 7120 C C . SER B 1 378 ? -9.07 -38.156 7.57 1 95.56 378 SER B C 1
ATOM 7122 O O . SER B 1 378 ? -8.383 -37.906 6.582 1 95.56 378 SER B O 1
ATOM 7124 N N . GLY B 1 379 ? -8.602 -38.281 8.812 1 94.62 379 GLY B N 1
ATOM 7125 C CA . GLY B 1 379 ? -7.168 -38.312 9.031 1 94.62 379 GLY B CA 1
ATOM 7126 C C . GLY B 1 379 ? -6.523 -36.938 8.938 1 94.62 379 GLY B C 1
ATOM 7127 O O . GLY B 1 379 ? -7.203 -35.906 9.039 1 94.62 379 GLY B O 1
ATOM 7128 N N . HIS B 1 380 ? -5.188 -36.938 8.852 1 94.88 380 HIS B N 1
ATOM 7129 C CA . HIS B 1 380 ? -4.441 -35.688 8.758 1 94.88 380 HIS B CA 1
ATOM 7130 C C . HIS B 1 380 ? -4.824 -34.906 7.5 1 94.88 380 HIS B C 1
ATOM 7132 O O . HIS B 1 380 ? -5.039 -35.5 6.438 1 94.88 380 HIS B O 1
ATOM 7138 N N . ALA B 1 381 ? -4.988 -33.656 7.648 1 96.31 381 ALA B N 1
ATOM 7139 C CA . ALA B 1 381 ? -5.445 -32.812 6.555 1 96.31 381 ALA B CA 1
ATOM 7140 C C . ALA B 1 381 ? -4.785 -31.438 6.621 1 96.31 381 ALA B C 1
ATOM 7142 O O . ALA B 1 381 ? -4.152 -31.094 7.621 1 96.31 381 ALA B O 1
ATOM 7143 N N . MET B 1 382 ? -4.914 -30.781 5.516 1 96.38 382 MET B N 1
ATOM 7144 C CA . MET B 1 382 ? -4.242 -29.484 5.43 1 96.38 382 MET B CA 1
ATOM 7145 C C . MET B 1 382 ? -5.191 -28.422 4.91 1 96.38 382 MET B C 1
ATOM 7147 O O . MET B 1 382 ? -6.145 -28.719 4.191 1 96.38 382 MET B O 1
ATOM 7151 N N . LEU B 1 383 ? -4.992 -27.156 5.32 1 97.69 383 LEU B N 1
ATOM 7152 C CA . LEU B 1 383 ? -5.652 -25.969 4.797 1 97.69 383 LEU B CA 1
ATOM 7153 C C . LEU B 1 383 ? -4.637 -25 4.18 1 97.69 383 LEU B C 1
ATOM 7155 O O . LEU B 1 383 ? -3.543 -24.828 4.719 1 97.69 383 LEU B O 1
ATOM 7159 N N . LEU B 1 384 ? -4.918 -24.516 3.021 1 98.38 384 LEU B N 1
ATOM 7160 C CA . LEU B 1 384 ? -4.371 -23.188 2.771 1 98.38 384 LEU B CA 1
ATOM 7161 C C . LEU B 1 384 ? -5.059 -22.141 3.645 1 98.38 384 LEU B C 1
ATOM 7163 O O . LEU B 1 384 ? -6.129 -21.641 3.293 1 98.38 384 LEU B O 1
ATOM 7167 N N . ALA B 1 385 ? -4.461 -21.875 4.719 1 98 385 ALA B N 1
ATOM 7168 C CA . ALA B 1 385 ? -5.109 -21.156 5.805 1 98 385 ALA B CA 1
ATOM 7169 C C . ALA B 1 385 ? -5.305 -19.688 5.438 1 98 385 ALA B C 1
ATOM 7171 O O . ALA B 1 385 ? -6.27 -19.047 5.871 1 98 385 ALA B O 1
ATOM 7172 N N . SER B 1 386 ? -4.367 -19.219 4.711 1 97.06 386 SER B N 1
ATOM 7173 C CA . SER B 1 386 ? -4.484 -17.844 4.223 1 97.06 386 SER B CA 1
ATOM 7174 C C . SER B 1 386 ? -3.855 -17.688 2.842 1 97.06 386 SER B C 1
ATOM 7176 O O . SER B 1 386 ? -2.738 -18.156 2.607 1 97.06 386 SER B O 1
ATOM 7178 N N . TYR B 1 387 ? -4.57 -17.219 1.981 1 95.69 387 TYR B N 1
ATOM 7179 C CA . TYR B 1 387 ? -4.145 -16.734 0.677 1 95.69 387 TYR B CA 1
ATOM 7180 C C . TYR B 1 387 ? -4.438 -15.234 0.535 1 95.69 387 TYR B C 1
ATOM 7182 O O . TYR B 1 387 ? -5.562 -14.852 0.205 1 95.69 387 TYR B O 1
ATOM 7190 N N . ASP B 1 388 ? -3.363 -14.469 0.781 1 89.94 388 ASP B N 1
ATOM 7191 C CA . ASP B 1 388 ? -3.566 -13.047 1.021 1 89.94 388 ASP B CA 1
ATOM 7192 C C . ASP B 1 388 ? -2.824 -12.203 -0.014 1 89.94 388 ASP B C 1
ATOM 7194 O O . ASP B 1 388 ? -1.784 -12.617 -0.529 1 89.94 388 ASP B O 1
ATOM 7198 N N . ASP B 1 389 ? -3.516 -11.109 -0.391 1 88.31 389 ASP B N 1
ATOM 7199 C CA . ASP B 1 389 ? -2.904 -10.133 -1.279 1 88.31 389 ASP B CA 1
ATOM 7200 C C . ASP B 1 389 ? -3.369 -8.719 -0.937 1 88.31 389 ASP B C 1
ATOM 7202 O O . ASP B 1 389 ? -4.258 -8.531 -0.104 1 88.31 389 ASP B O 1
ATOM 7206 N N . GLY B 1 390 ? -2.678 -7.742 -1.477 1 79.88 390 GLY B N 1
ATOM 7207 C CA . GLY B 1 390 ? -3.131 -6.359 -1.446 1 79.88 390 GLY B CA 1
ATOM 7208 C C . GLY B 1 390 ? -2.947 -5.703 -0.092 1 79.88 390 GLY B C 1
ATOM 7209 O O . GLY B 1 390 ? -1.879 -5.805 0.514 1 79.88 390 GLY B O 1
ATOM 7210 N N . ASP B 1 391 ? -3.977 -5.055 0.395 1 73.94 391 ASP B N 1
ATOM 7211 C CA . ASP B 1 391 ? -3.92 -4.113 1.51 1 73.94 391 ASP B CA 1
ATOM 7212 C C . ASP B 1 391 ? -3.738 -4.848 2.838 1 73.94 391 ASP B C 1
ATOM 7214 O O . ASP B 1 391 ? -3.285 -4.258 3.82 1 73.94 391 ASP B O 1
ATOM 7218 N N . ASN B 1 392 ? -4.039 -6.102 2.859 1 80.19 392 ASN B N 1
ATOM 7219 C CA . ASN B 1 392 ? -3.996 -6.828 4.125 1 80.19 392 ASN B CA 1
ATOM 7220 C C . ASN B 1 392 ? -2.584 -7.312 4.445 1 80.19 392 ASN B C 1
ATOM 7222 O O . ASN B 1 392 ? -2.301 -7.707 5.578 1 80.19 392 ASN B O 1
ATOM 7226 N N . THR B 1 393 ? -1.756 -7.215 3.488 1 77.88 393 THR B N 1
ATOM 7227 C CA . THR B 1 393 ? -0.382 -7.645 3.721 1 77.88 393 THR B CA 1
ATOM 7228 C C . THR B 1 393 ? 0.265 -6.812 4.824 1 77.88 393 THR B C 1
ATOM 7230 O O . THR B 1 393 ? 1.091 -7.32 5.59 1 77.88 393 THR B O 1
ATOM 7233 N N . GLY B 1 394 ? -0.204 -5.598 4.871 1 85.94 394 GLY B N 1
ATOM 7234 C CA . GLY B 1 394 ? 0.323 -4.73 5.914 1 85.94 394 GLY B CA 1
ATOM 7235 C C . GLY B 1 394 ? 0.005 -5.223 7.316 1 85.94 394 GLY B C 1
ATOM 7236 O O . GLY B 1 394 ? 0.79 -5.016 8.242 1 85.94 394 GLY B O 1
ATOM 7237 N N . PHE B 1 395 ? -1.082 -5.922 7.543 1 93.88 395 PHE B N 1
ATOM 7238 C CA . PHE B 1 395 ? -1.454 -6.512 8.82 1 93.88 395 PHE B CA 1
ATOM 7239 C C . PHE B 1 395 ? -0.446 -7.578 9.234 1 93.88 395 PHE B C 1
ATOM 7241 O O . PHE B 1 395 ? -0.052 -7.645 10.406 1 93.88 395 PHE B O 1
ATOM 7248 N N . TRP B 1 396 ? 0.025 -8.336 8.336 1 93.25 396 TRP B N 1
ATOM 7249 C CA . TRP B 1 396 ? 0.865 -9.5 8.609 1 93.25 396 TRP B CA 1
ATOM 7250 C C . TRP B 1 396 ? 2.32 -9.086 8.797 1 93.25 396 TRP B C 1
ATOM 7252 O O . TRP B 1 396 ? 3.133 -9.859 9.305 1 93.25 396 TRP B O 1
ATOM 7262 N N . ASP B 1 397 ? 2.674 -7.914 8.383 1 86.94 397 ASP B N 1
ATOM 7263 C CA . ASP B 1 397 ? 4.043 -7.422 8.523 1 86.94 397 ASP B CA 1
ATOM 7264 C C . ASP B 1 397 ? 4.457 -7.352 9.992 1 86.94 397 ASP B C 1
ATOM 7266 O O . ASP B 1 397 ? 5.633 -7.527 10.32 1 86.94 397 ASP B O 1
ATOM 7270 N N . GLY B 1 398 ? 3.512 -7.277 10.797 1 85.19 398 GLY B N 1
ATOM 7271 C CA . GLY B 1 398 ? 3.814 -7.227 12.219 1 85.19 398 GLY B CA 1
ATOM 7272 C C . GLY B 1 398 ? 4.055 -8.594 12.828 1 85.19 398 GLY B C 1
ATOM 7273 O O . GLY B 1 398 ? 4.512 -8.703 13.969 1 85.19 398 GLY B O 1
ATOM 7274 N N . LEU B 1 399 ? 3.812 -9.562 12.016 1 90.81 399 LEU B N 1
ATOM 7275 C CA . LEU B 1 399 ? 3.824 -10.914 12.562 1 90.81 399 LEU B CA 1
ATOM 7276 C C . LEU B 1 399 ? 4.867 -11.773 11.859 1 90.81 399 LEU B C 1
ATOM 7278 O O . LEU B 1 399 ? 4.887 -12.992 12.031 1 90.81 399 LEU B O 1
ATOM 7282 N N . ARG B 1 400 ? 5.617 -11.141 11.102 1 85.69 400 ARG B N 1
ATOM 7283 C CA . ARG B 1 400 ? 6.688 -11.836 10.391 1 85.69 400 ARG B CA 1
ATOM 7284 C C . ARG B 1 400 ? 8.016 -11.102 10.547 1 85.69 400 ARG B C 1
ATOM 7286 O O . ARG B 1 400 ? 8.07 -10.031 11.141 1 85.69 400 ARG B O 1
ATOM 7293 N N . ALA B 1 401 ? 8.961 -11.789 10.062 1 75 401 ALA B N 1
ATOM 7294 C CA . ALA B 1 401 ? 10.266 -11.133 10.023 1 75 401 ALA B CA 1
ATOM 7295 C C . ALA B 1 401 ? 10.25 -9.945 9.07 1 75 401 ALA B C 1
ATOM 7297 O O . ALA B 1 401 ? 9.445 -9.898 8.133 1 75 401 ALA B O 1
ATOM 7298 N N . LYS B 1 402 ? 11.047 -8.969 9.312 1 71.56 402 LYS B N 1
ATOM 7299 C CA . LYS B 1 402 ? 11.125 -7.773 8.477 1 71.56 402 LYS B CA 1
ATOM 7300 C C . LYS B 1 402 ? 11.375 -8.133 7.02 1 71.56 402 LYS B C 1
ATOM 7302 O O . LYS B 1 402 ? 12.164 -9.031 6.723 1 71.56 402 LYS B O 1
ATOM 7307 N N . ARG B 1 403 ? 10.562 -7.258 6.301 1 64.25 403 ARG B N 1
ATOM 7308 C CA . ARG B 1 403 ? 10.695 -7.441 4.859 1 64.25 403 ARG B CA 1
ATOM 7309 C C . ARG B 1 403 ? 12.078 -7.023 4.375 1 64.25 403 ARG B C 1
ATOM 7311 O O . ARG B 1 403 ? 12.695 -6.125 4.949 1 64.25 403 ARG B O 1
ATOM 7318 N N . ARG B 1 404 ? 12.484 -7.578 3.277 1 58.62 404 ARG B N 1
ATOM 7319 C CA . ARG B 1 404 ? 13.578 -7.16 2.404 1 58.62 404 ARG B CA 1
ATOM 7320 C C . ARG B 1 404 ? 14.93 -7.363 3.084 1 58.62 404 ARG B C 1
ATOM 7322 O O . ARG B 1 404 ? 15.922 -6.746 2.693 1 58.62 404 ARG B O 1
ATOM 7329 N N . GLN B 1 405 ? 14.781 -7.953 4.371 1 55.59 405 GLN B N 1
ATOM 7330 C CA . GLN B 1 405 ? 16.141 -8.203 4.863 1 55.59 405 GLN B CA 1
ATOM 7331 C C . GLN B 1 405 ? 17 -8.852 3.785 1 55.59 405 GLN B C 1
ATOM 7333 O O . GLN B 1 405 ? 16.609 -9.875 3.203 1 55.59 405 GLN B O 1
ATOM 7338 N N . PRO B 1 406 ? 17.766 -7.863 3.182 1 48.69 406 PRO B N 1
ATOM 7339 C CA . PRO B 1 406 ? 18.594 -8.398 2.094 1 48.69 406 PRO B CA 1
ATOM 7340 C C . PRO B 1 406 ? 18.906 -9.883 2.271 1 48.69 406 PRO B C 1
ATOM 7342 O O . PRO B 1 406 ? 19.172 -10.328 3.393 1 48.69 406 PRO B O 1
ATOM 7345 N N . ARG B 1 407 ? 18.141 -10.656 1.519 1 52.56 407 ARG B N 1
ATOM 7346 C CA . ARG B 1 407 ? 18.469 -12.078 1.519 1 52.56 407 ARG B CA 1
ATOM 7347 C C . ARG B 1 407 ? 19.969 -12.289 1.642 1 52.56 407 ARG B C 1
ATOM 7349 O O . ARG B 1 407 ? 20.75 -11.75 0.848 1 52.56 407 ARG B O 1
ATOM 7356 N N . ALA B 1 408 ? 20.406 -12.359 2.83 1 54.72 408 ALA B N 1
ATOM 7357 C CA . ALA B 1 408 ? 21.781 -12.852 2.896 1 54.72 408 ALA B CA 1
ATOM 7358 C C . ALA B 1 408 ? 22.062 -13.852 1.776 1 54.72 408 ALA B C 1
ATOM 7360 O O . ALA B 1 408 ? 21.156 -14.539 1.306 1 54.72 408 ALA B O 1
ATOM 7361 N N . ARG B 1 409 ? 23.031 -13.672 1.164 1 57.09 409 ARG B N 1
ATOM 7362 C CA . ARG B 1 409 ? 23.484 -14.586 0.121 1 57.09 409 ARG B CA 1
ATOM 7363 C C . ARG B 1 409 ? 23.203 -16.031 0.492 1 57.09 409 ARG B C 1
ATOM 7365 O O . ARG B 1 409 ? 23.516 -16.469 1.603 1 57.09 409 ARG B O 1
ATOM 7372 N N . GLY B 1 410 ? 22.25 -16.719 -0.313 1 58.47 410 GLY B N 1
ATOM 7373 C CA . GLY B 1 410 ? 22.078 -18.156 -0.251 1 58.47 410 GLY B CA 1
ATOM 7374 C C . GLY B 1 410 ? 20.781 -18.578 0.438 1 58.47 410 GLY B C 1
ATOM 7375 O O . GLY B 1 410 ? 20.484 -19.766 0.521 1 58.47 410 GLY B O 1
ATOM 7376 N N . LEU B 1 411 ? 20.125 -17.609 1.091 1 68.19 411 LEU B N 1
ATOM 7377 C CA . LEU B 1 411 ? 18.906 -18.016 1.762 1 68.19 411 LEU B CA 1
ATOM 7378 C C . LEU B 1 411 ? 17.688 -17.688 0.911 1 68.19 411 LEU B C 1
ATOM 7380 O O . LEU B 1 411 ? 17.594 -16.594 0.349 1 68.19 411 LEU B O 1
ATOM 7384 N N . ASP B 1 412 ? 16.828 -18.703 0.807 1 71.69 412 ASP B N 1
ATOM 7385 C CA . ASP B 1 412 ? 15.602 -18.516 0.051 1 71.69 412 ASP B CA 1
ATOM 7386 C C . ASP B 1 412 ? 14.578 -17.719 0.856 1 71.69 412 ASP B C 1
ATOM 7388 O O . ASP B 1 412 ? 13.734 -17.031 0.284 1 71.69 412 ASP B O 1
ATOM 7392 N N . VAL B 1 413 ? 14.672 -17.891 2.221 1 77.81 413 VAL B N 1
ATOM 7393 C CA . VAL B 1 413 ? 13.766 -17.172 3.105 1 77.81 413 VAL B CA 1
ATOM 7394 C C . VAL B 1 413 ? 14.531 -16.609 4.297 1 77.81 413 VAL B C 1
ATOM 7396 O O . VAL B 1 413 ? 15.594 -17.125 4.656 1 77.81 413 VAL B O 1
ATOM 7399 N N . ALA B 1 414 ? 14.055 -15.594 4.84 1 74.62 414 ALA B N 1
ATOM 7400 C CA . ALA B 1 414 ? 14.68 -15.031 6.031 1 74.62 414 ALA B CA 1
ATOM 7401 C C . ALA B 1 414 ? 14.523 -15.969 7.227 1 74.62 414 ALA B C 1
ATOM 7403 O O . ALA B 1 414 ? 13.477 -16.594 7.406 1 74.62 414 ALA B O 1
ATOM 7404 N N . PRO B 1 415 ? 15.617 -16.078 7.949 1 76.12 415 PRO B N 1
ATOM 7405 C CA . PRO B 1 415 ? 15.477 -16.859 9.18 1 76.12 415 PRO B CA 1
ATOM 7406 C C . PRO B 1 415 ? 14.438 -16.266 10.133 1 76.12 415 PRO B C 1
ATOM 7408 O O . PRO B 1 415 ? 14.312 -15.047 10.242 1 76.12 415 PRO B O 1
ATOM 7411 N N . LEU B 1 416 ? 13.758 -17.156 10.711 1 83.56 416 LEU B N 1
ATOM 7412 C CA . LEU B 1 416 ? 12.742 -16.734 11.664 1 83.56 416 LEU B CA 1
ATOM 7413 C C . LEU B 1 416 ? 13.297 -16.734 13.086 1 83.56 416 LEU B C 1
ATOM 7415 O O . LEU B 1 416 ? 13.93 -17.703 13.508 1 83.56 416 LEU B O 1
ATOM 7419 N N . ALA B 1 417 ? 13.125 -15.641 13.703 1 80.06 417 ALA B N 1
ATOM 7420 C CA . ALA B 1 417 ? 13.523 -15.57 15.109 1 80.06 417 ALA B CA 1
ATOM 7421 C C . ALA B 1 417 ? 12.633 -16.453 15.977 1 80.06 417 ALA B C 1
ATOM 7423 O O . ALA B 1 417 ? 13.102 -17.047 16.953 1 80.06 417 ALA B O 1
ATOM 7424 N N . ASP B 1 418 ? 11.414 -16.656 15.586 1 88.31 418 ASP B N 1
ATOM 7425 C CA . ASP B 1 418 ? 10.438 -17.406 16.359 1 88.31 418 ASP B CA 1
ATOM 7426 C C . ASP B 1 418 ? 9.5 -18.203 15.453 1 88.31 418 ASP B C 1
ATOM 7428 O O . ASP B 1 418 ? 8.344 -17.828 15.266 1 88.31 418 ASP B O 1
ATOM 7432 N N . PRO B 1 419 ? 10.023 -19.328 14.938 1 90.38 419 PRO B N 1
ATOM 7433 C CA . PRO B 1 419 ? 9.203 -20.172 14.07 1 90.38 419 PRO B CA 1
ATOM 7434 C C . PRO B 1 419 ? 8.125 -20.922 14.836 1 90.38 419 PRO B C 1
ATOM 7436 O O . PRO B 1 419 ? 8.297 -21.203 16.031 1 90.38 419 PRO B O 1
ATOM 7439 N N . PHE B 1 420 ? 7.098 -21.219 14.242 1 92.5 420 PHE B N 1
ATOM 7440 C CA . PHE B 1 420 ? 6.074 -22.078 14.828 1 92.5 420 PHE B CA 1
ATOM 7441 C C . PHE B 1 420 ? 6.602 -23.484 15.008 1 92.5 420 PHE B C 1
ATOM 7443 O O . PHE B 1 420 ? 7.156 -24.078 14.078 1 92.5 420 PHE B O 1
ATOM 7450 N N . ILE B 1 421 ? 6.453 -23.953 16.188 1 86.31 421 ILE B N 1
ATOM 7451 C CA . ILE B 1 421 ? 6.84 -25.328 16.5 1 86.31 421 ILE B CA 1
ATOM 7452 C C . ILE B 1 421 ? 5.602 -26.141 16.875 1 86.31 421 ILE B C 1
ATOM 7454 O O . ILE B 1 421 ? 5.059 -25.984 17.969 1 86.31 421 ILE B O 1
ATOM 7458 N N . GLY B 1 422 ? 5.168 -26.859 15.875 1 82.94 422 GLY B N 1
ATOM 7459 C CA . GLY B 1 422 ? 3.992 -27.688 16.125 1 82.94 422 GLY B CA 1
ATOM 7460 C C . GLY B 1 422 ? 4.324 -29.031 16.734 1 82.94 422 GLY B C 1
ATOM 7461 O O . GLY B 1 422 ? 5.488 -29.312 17.031 1 82.94 422 GLY B O 1
ATOM 7462 N N . VAL B 1 423 ? 3.293 -29.844 17.031 1 76.81 423 VAL B N 1
ATOM 7463 C CA . VAL B 1 423 ? 3.422 -31.141 17.703 1 76.81 423 VAL B CA 1
ATOM 7464 C C . VAL B 1 423 ? 4.273 -32.062 16.844 1 76.81 423 VAL B C 1
ATOM 7466 O O . VAL B 1 423 ? 5 -32.906 17.375 1 76.81 423 VAL B O 1
ATOM 7469 N N . ASP B 1 424 ? 4.172 -31.844 15.602 1 65.62 424 ASP B N 1
ATOM 7470 C CA . ASP B 1 424 ? 4.859 -32.75 14.672 1 65.62 424 ASP B CA 1
ATOM 7471 C C . ASP B 1 424 ? 6.23 -32.188 14.289 1 65.62 424 ASP B C 1
ATOM 7473 O O . ASP B 1 424 ? 6.875 -32.688 13.367 1 65.62 424 ASP B O 1
ATOM 7477 N N . ASP B 1 425 ? 6.551 -30.984 14.875 1 64 425 ASP B N 1
ATOM 7478 C CA . ASP B 1 425 ? 7.844 -30.391 14.547 1 64 425 ASP B CA 1
ATOM 7479 C C . ASP B 1 425 ? 8.984 -31.188 15.172 1 64 425 ASP B C 1
ATOM 7481 O O . ASP B 1 425 ? 10.148 -30.781 15.109 1 64 425 ASP B O 1
ATOM 7485 N N . ASP B 1 426 ? 8.664 -32.375 15.891 1 54.88 426 ASP B N 1
ATOM 7486 C CA . ASP B 1 426 ? 9.781 -33.125 16.422 1 54.88 426 ASP B CA 1
ATOM 7487 C C . ASP B 1 426 ? 10.93 -33.219 15.422 1 54.88 426 ASP B C 1
ATOM 7489 O O . ASP B 1 426 ? 10.711 -33.5 14.242 1 54.88 426 ASP B O 1
ATOM 7493 N N . VAL B 1 427 ? 11.875 -32.406 15.664 1 49.16 427 VAL B N 1
ATOM 7494 C CA . VAL B 1 427 ? 13.133 -32 15.055 1 49.16 427 VAL B CA 1
ATOM 7495 C C . VAL B 1 427 ? 13.719 -33.156 14.266 1 49.16 427 VAL B C 1
ATOM 7497 O O . VAL B 1 427 ? 14.828 -33.062 13.734 1 49.16 427 VAL B O 1
ATOM 7500 N N . MET B 1 428 ? 13.445 -34.281 14.516 1 45.69 428 MET B N 1
ATOM 7501 C CA . MET B 1 428 ? 14.477 -35.125 13.914 1 45.69 428 MET B CA 1
ATOM 7502 C C . MET B 1 428 ? 14.531 -34.938 12.406 1 45.69 428 MET B C 1
ATOM 7504 O O . MET B 1 428 ? 15.562 -35.156 11.781 1 45.69 428 MET B O 1
ATOM 7508 N N . ARG B 1 429 ? 13.438 -34.844 11.672 1 51.44 429 ARG B N 1
ATOM 7509 C CA . ARG B 1 429 ? 13.586 -35 10.234 1 51.44 429 ARG B CA 1
ATOM 7510 C C . ARG B 1 429 ? 13.508 -33.656 9.516 1 51.44 429 ARG B C 1
ATOM 7512 O O . ARG B 1 429 ? 12.492 -33.344 8.891 1 51.44 429 ARG B O 1
ATOM 7519 N N . ASN B 1 430 ? 14.305 -32.656 9.836 1 56.81 430 ASN B N 1
ATOM 7520 C CA . ASN B 1 430 ? 14.531 -31.328 9.227 1 56.81 430 ASN B CA 1
ATOM 7521 C C . ASN B 1 430 ? 14.945 -31.469 7.762 1 56.81 430 ASN B C 1
ATOM 7523 O O . ASN B 1 430 ? 15.43 -30.5 7.164 1 56.81 430 ASN B O 1
ATOM 7527 N N . GLU B 1 431 ? 14.68 -32.688 7.203 1 61.25 431 GLU B N 1
ATOM 7528 C CA . GLU B 1 431 ? 15.211 -32.875 5.859 1 61.25 431 GLU B CA 1
ATOM 7529 C C . GLU B 1 431 ? 14.164 -32.562 4.797 1 61.25 431 GLU B C 1
ATOM 7531 O O . GLU B 1 431 ? 14.508 -32.344 3.629 1 61.25 431 GLU B O 1
ATOM 7536 N N . LEU B 1 432 ? 12.953 -32.25 5.324 1 73.94 432 LEU B N 1
ATOM 7537 C CA . LEU B 1 432 ? 11.914 -31.984 4.332 1 73.94 432 LEU B CA 1
ATOM 7538 C C . LEU B 1 432 ? 11.961 -30.516 3.896 1 73.94 432 LEU B C 1
ATOM 7540 O O . LEU B 1 432 ? 12.211 -29.641 4.715 1 73.94 432 LEU B O 1
ATOM 7544 N N . GLU B 1 433 ? 11.711 -30.328 2.609 1 85.5 433 GLU B N 1
ATOM 7545 C CA . GLU B 1 433 ? 11.648 -28.984 2.037 1 85.5 433 GLU B CA 1
ATOM 7546 C C . GLU B 1 433 ? 10.625 -28.125 2.77 1 85.5 433 GLU B C 1
ATOM 7548 O O . GLU B 1 433 ? 10.82 -26.922 2.926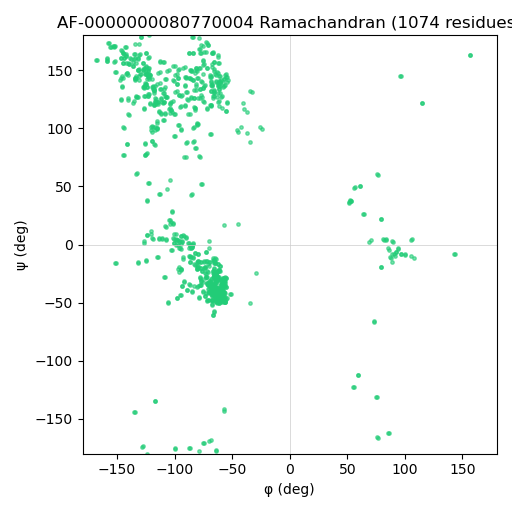 1 85.5 433 GLU B O 1
ATOM 7553 N N . TRP B 1 434 ? 9.633 -28.766 3.314 1 89.56 434 TRP B N 1
ATOM 7554 C CA . TRP B 1 434 ? 8.578 -28.109 4.082 1 89.56 434 TRP B CA 1
ATOM 7555 C C . TRP B 1 434 ? 9.172 -27.297 5.223 1 89.56 434 TRP B C 1
ATOM 7557 O O . TRP B 1 434 ? 8.734 -26.172 5.484 1 89.56 434 TRP B O 1
ATOM 7567 N N . HIS B 1 435 ? 10.188 -27.766 5.801 1 88.31 435 HIS B N 1
ATOM 7568 C CA . HIS B 1 435 ? 10.734 -27.156 7.016 1 88.31 435 HIS B CA 1
ATOM 7569 C C . HIS B 1 435 ? 11.539 -25.906 6.699 1 88.31 435 HIS B C 1
ATOM 7571 O O . HIS B 1 435 ? 11.828 -25.109 7.59 1 88.31 435 HIS B O 1
ATOM 7577 N N . GLN B 1 436 ? 11.859 -25.781 5.449 1 87.62 436 GLN B N 1
ATOM 7578 C CA . GLN B 1 436 ? 12.562 -24.562 5.031 1 87.62 436 GLN B CA 1
ATOM 7579 C C . GLN B 1 436 ? 11.617 -23.359 5.031 1 87.62 436 GLN B C 1
ATOM 7581 O O . GLN B 1 436 ? 12.07 -22.219 5.062 1 87.62 436 GLN B O 1
ATOM 7586 N N . TYR B 1 437 ? 10.375 -23.656 5.105 1 92.19 437 TYR B N 1
ATOM 7587 C CA . TYR B 1 437 ? 9.398 -22.594 4.945 1 92.19 437 TYR B CA 1
ATOM 7588 C C . TYR B 1 437 ? 8.461 -22.516 6.148 1 92.19 437 TYR B C 1
ATOM 7590 O O . TYR B 1 437 ? 7.273 -22.234 6.004 1 92.19 437 TYR B O 1
ATOM 7598 N N . LYS B 1 438 ? 9.039 -22.75 7.254 1 91.62 438 LYS B N 1
ATOM 7599 C CA . LYS B 1 438 ? 8.258 -22.672 8.484 1 91.62 438 LYS B CA 1
ATOM 7600 C C . LYS B 1 438 ? 7.598 -21.297 8.641 1 91.62 438 LYS B C 1
ATOM 7602 O O . LYS B 1 438 ? 8.195 -20.281 8.305 1 91.62 438 LYS B O 1
ATOM 7607 N N . ALA B 1 439 ? 6.414 -21.344 9.156 1 94.06 439 ALA B N 1
ATOM 7608 C CA . ALA B 1 439 ? 5.699 -20.094 9.406 1 94.06 439 ALA B CA 1
ATOM 7609 C C . ALA B 1 439 ? 6.09 -19.484 10.758 1 94.06 439 ALA B C 1
ATOM 7611 O O . ALA B 1 439 ? 6.461 -20.219 11.68 1 94.06 439 ALA B O 1
ATOM 7612 N N . PRO B 1 440 ? 6.062 -18.156 10.883 1 92.69 440 PRO B N 1
ATOM 7613 C CA . PRO B 1 440 ? 6.242 -17.562 12.203 1 92.69 440 PRO B CA 1
ATOM 7614 C C . PRO B 1 440 ? 5.164 -17.984 13.195 1 92.69 440 PRO B C 1
ATOM 7616 O O . PRO B 1 440 ? 3.998 -18.141 12.828 1 92.69 440 PRO B O 1
ATOM 7619 N N . ARG B 1 441 ? 5.559 -18.125 14.445 1 92.75 441 ARG B N 1
ATOM 7620 C CA . ARG B 1 441 ? 4.637 -18.562 15.492 1 92.75 441 ARG B CA 1
ATOM 7621 C C . ARG B 1 441 ? 3.455 -17.609 15.617 1 92.75 441 ARG B C 1
ATOM 7623 O O . ARG B 1 441 ? 2.301 -18.047 15.609 1 92.75 441 ARG B O 1
ATOM 7630 N N . MET B 1 442 ? 3.738 -16.328 15.664 1 92 442 MET B N 1
ATOM 7631 C CA . MET B 1 442 ? 2.688 -15.344 15.883 1 92 442 MET B CA 1
ATOM 7632 C C . MET B 1 442 ? 1.733 -15.289 14.695 1 92 442 MET B C 1
ATOM 7634 O O . MET B 1 442 ? 0.534 -15.062 14.867 1 92 442 MET B O 1
ATOM 7638 N N . MET B 1 443 ? 2.252 -15.445 13.531 1 93.81 443 MET B N 1
ATOM 7639 C CA . MET B 1 443 ? 1.418 -15.492 12.336 1 93.81 443 MET B CA 1
ATOM 7640 C C . MET B 1 443 ? 0.474 -16.688 12.375 1 93.81 443 MET B C 1
ATOM 7642 O O . MET B 1 443 ? -0.708 -16.562 12.055 1 93.81 443 MET B O 1
ATOM 7646 N N . THR B 1 444 ? 0.997 -17.797 12.812 1 95.75 444 THR B N 1
ATOM 7647 C CA . THR B 1 444 ? 0.211 -19.031 12.906 1 95.75 444 THR B CA 1
ATOM 7648 C C . THR B 1 444 ? -0.889 -18.891 13.953 1 95.75 444 THR B C 1
ATOM 7650 O O . THR B 1 444 ? -2.027 -19.297 13.727 1 95.75 444 THR B O 1
ATOM 7653 N N . GLU B 1 445 ? -0.562 -18.25 15 1 93.62 445 GLU B N 1
ATOM 7654 C CA . GLU B 1 445 ? -1.547 -18.016 16.047 1 93.62 445 GLU B CA 1
ATOM 7655 C C . GLU B 1 445 ? -2.664 -17.109 15.562 1 93.62 445 GLU B C 1
ATOM 7657 O O . GLU B 1 445 ? -3.844 -17.359 15.82 1 93.62 445 GLU B O 1
ATOM 7662 N N . GLU B 1 446 ? -2.271 -16.109 14.898 1 94.38 446 GLU B N 1
ATOM 7663 C CA . GLU B 1 446 ? -3.252 -15.141 14.422 1 94.38 446 GLU B CA 1
ATOM 7664 C C . GLU B 1 446 ? -4.16 -15.75 13.359 1 94.38 446 GLU B C 1
ATOM 7666 O O . GLU B 1 446 ? -5.375 -15.539 13.375 1 94.38 446 GLU B O 1
ATOM 7671 N N . VAL B 1 447 ? -3.586 -16.484 12.445 1 95.88 447 VAL B N 1
ATOM 7672 C CA . VAL B 1 447 ? -4.391 -17.109 11.414 1 95.88 447 VAL B CA 1
ATOM 7673 C C . VAL B 1 447 ? -5.379 -18.094 12.055 1 95.88 447 VAL B C 1
ATOM 7675 O O . VAL B 1 447 ? -6.539 -18.172 11.641 1 95.88 447 VAL B O 1
ATOM 7678 N N . THR B 1 448 ? -4.945 -18.797 13.047 1 96.38 448 THR B N 1
ATOM 7679 C CA . THR B 1 448 ? -5.805 -19.75 13.75 1 96.38 448 THR B CA 1
ATOM 7680 C C . THR B 1 448 ? -6.977 -19.016 14.406 1 96.38 448 THR B C 1
ATOM 7682 O O . THR B 1 448 ? -8.117 -19.469 14.328 1 96.38 448 THR B O 1
ATOM 7685 N N . ARG B 1 449 ? -6.66 -17.938 15.008 1 94.81 449 ARG B N 1
ATOM 7686 C CA . ARG B 1 449 ? -7.707 -17.141 15.641 1 94.81 449 ARG B CA 1
ATOM 7687 C C . ARG B 1 449 ? -8.742 -16.688 14.617 1 94.81 449 ARG B C 1
ATOM 7689 O O . ARG B 1 449 ? -9.945 -16.797 14.852 1 94.81 449 ARG B O 1
ATOM 7696 N N . GLN B 1 450 ? -8.32 -16.203 13.516 1 95.81 450 GLN B N 1
ATOM 7697 C CA . GLN B 1 450 ? -9.234 -15.695 12.5 1 95.81 450 GLN B CA 1
ATOM 7698 C C . GLN B 1 450 ? -10.023 -16.828 11.852 1 95.81 450 GLN B C 1
ATOM 7700 O O . GLN B 1 450 ? -11.195 -16.641 11.508 1 95.81 450 GLN B O 1
ATOM 7705 N N . LEU B 1 451 ? -9.367 -17.969 11.695 1 97.19 451 LEU B N 1
ATOM 7706 C CA . LEU B 1 451 ? -10.086 -19.141 11.18 1 97.19 451 LEU B CA 1
ATOM 7707 C C . LEU B 1 451 ? -11.203 -19.562 12.125 1 97.19 451 LEU B C 1
ATOM 7709 O O . LEU B 1 451 ? -12.273 -19.969 11.688 1 97.19 451 LEU B O 1
ATOM 7713 N N . THR B 1 452 ? -10.914 -19.422 13.391 1 96.5 452 THR B N 1
ATOM 7714 C CA . THR B 1 452 ? -11.93 -19.719 14.398 1 96.5 452 THR B CA 1
ATOM 7715 C C . THR B 1 452 ? -13.133 -18.797 14.242 1 96.5 452 THR B C 1
ATOM 7717 O O . THR B 1 452 ? -14.281 -19.25 14.25 1 96.5 452 THR B O 1
ATOM 7720 N N . VAL B 1 453 ? -12.867 -17.562 13.977 1 94.94 453 VAL B N 1
ATOM 7721 C CA . VAL B 1 453 ? -13.914 -16.562 13.844 1 94.94 453 VAL B CA 1
ATOM 7722 C C . VAL B 1 453 ? -14.695 -16.812 12.547 1 94.94 453 VAL B C 1
ATOM 7724 O O . VAL B 1 453 ? -15.922 -16.891 12.57 1 94.94 453 VAL B O 1
ATOM 7727 N N . MET B 1 454 ? -14.047 -17.016 11.461 1 96 454 MET B N 1
ATOM 7728 C CA . MET B 1 454 ? -14.703 -17.094 10.156 1 96 454 MET B CA 1
ATOM 7729 C C . MET B 1 454 ? -15.516 -18.375 10.031 1 96 454 MET B C 1
ATOM 7731 O O . MET B 1 454 ? -16.453 -18.438 9.242 1 96 454 MET B O 1
ATOM 7735 N N . HIS B 1 455 ? -15.117 -19.422 10.859 1 97.31 455 HIS B N 1
ATOM 7736 C CA . HIS B 1 455 ? -15.836 -20.703 10.797 1 97.31 455 HIS B CA 1
ATOM 7737 C C . HIS B 1 455 ? -16.828 -20.828 11.945 1 97.31 455 HIS B C 1
ATOM 7739 O O . HIS B 1 455 ? -17.453 -21.875 12.117 1 97.31 455 HIS B O 1
ATOM 7745 N N . SER B 1 456 ? -16.891 -19.766 12.781 1 94.81 456 SER B N 1
ATOM 7746 C CA . SER B 1 456 ? -17.812 -19.719 13.914 1 94.81 456 SER B CA 1
ATOM 7747 C C . SER B 1 456 ? -17.594 -20.922 14.836 1 94.81 456 SER B C 1
ATOM 7749 O O . SER B 1 456 ? -18.547 -21.609 15.188 1 94.81 456 SER B O 1
ATOM 7751 N N . LEU B 1 457 ? -16.406 -21.141 15.172 1 93.88 457 LEU B N 1
ATOM 7752 C CA . LEU B 1 457 ? -16.047 -22.266 16.031 1 93.88 457 LEU B CA 1
ATOM 7753 C C . LEU B 1 457 ? -16.031 -21.828 17.5 1 93.88 457 LEU B C 1
ATOM 7755 O O . LEU B 1 457 ? -15.734 -20.672 17.812 1 93.88 457 LEU B O 1
ATOM 7759 N N . SER B 1 458 ? -16.297 -22.812 18.359 1 91.62 458 SER B N 1
ATOM 7760 C CA . SER B 1 458 ? -16.234 -22.578 19.812 1 91.62 458 SER B CA 1
ATOM 7761 C C . SER B 1 458 ? -14.852 -22.922 20.359 1 91.62 458 SER B C 1
ATOM 7763 O O . SER B 1 458 ? -14.547 -22.625 21.516 1 91.62 458 SER B O 1
ATOM 7765 N N . TYR B 1 459 ? -14.094 -23.578 19.531 1 90.06 459 TYR B N 1
ATOM 7766 C CA . TYR B 1 459 ? -12.727 -23.938 19.906 1 90.06 459 TYR B CA 1
ATOM 7767 C C . TYR B 1 459 ? -11.75 -23.609 18.781 1 90.06 459 TYR B C 1
ATOM 7769 O O . TYR B 1 459 ? -12.148 -23.531 17.609 1 90.06 459 TYR B O 1
ATOM 7777 N N . THR B 1 460 ? -10.562 -23.438 19.156 1 87.75 460 THR B N 1
ATOM 7778 C CA . THR B 1 460 ? -9.516 -23.203 18.172 1 87.75 460 THR B CA 1
ATOM 7779 C C . THR B 1 460 ? -8.828 -24.516 17.797 1 87.75 460 THR B C 1
ATOM 7781 O O . THR B 1 460 ? -8.266 -25.203 18.656 1 87.75 460 THR B O 1
ATOM 7784 N N . PRO B 1 461 ? -8.891 -24.891 16.531 1 90.31 461 PRO B N 1
ATOM 7785 C CA . PRO B 1 461 ? -8.211 -26.109 16.125 1 90.31 461 PRO B CA 1
ATOM 7786 C C . PRO B 1 461 ? -6.699 -26.047 16.328 1 90.31 461 PRO B C 1
ATOM 7788 O O . PRO B 1 461 ? -6.086 -25 16.125 1 90.31 461 PRO B O 1
ATOM 7791 N N . LYS B 1 462 ? -6.211 -27.109 16.781 1 93.44 462 LYS B N 1
ATOM 7792 C CA . LYS B 1 462 ? -4.773 -27.156 17.016 1 93.44 462 LYS B CA 1
ATOM 7793 C C . LYS B 1 462 ? -4.004 -27.359 15.719 1 93.44 462 LYS B C 1
ATOM 7795 O O . LYS B 1 462 ? -4.242 -28.344 15 1 93.44 462 LYS B O 1
ATOM 7800 N N . VAL B 1 463 ? -3.094 -26.516 15.461 1 96.12 463 VAL B N 1
ATOM 7801 C CA . VAL B 1 463 ? -2.246 -26.609 14.281 1 96.12 463 VAL B CA 1
ATOM 7802 C C . VAL B 1 463 ? -1.091 -27.578 14.555 1 96.12 463 VAL B C 1
ATOM 7804 O O . VAL B 1 463 ? -0.429 -27.484 15.594 1 96.12 463 VAL B O 1
ATOM 7807 N N . ARG B 1 464 ? -0.858 -28.453 13.625 1 94.94 464 ARG B N 1
ATOM 7808 C CA . ARG B 1 464 ? 0.214 -29.422 13.789 1 94.94 464 ARG B CA 1
ATOM 7809 C C . ARG B 1 464 ? 1.497 -28.953 13.117 1 94.94 464 ARG B C 1
ATOM 7811 O O . ARG B 1 464 ? 2.598 -29.219 13.609 1 94.94 464 ARG B O 1
ATOM 7818 N N . ASN B 1 465 ? 1.408 -28.438 11.984 1 94 465 ASN B N 1
ATOM 7819 C CA . ASN B 1 465 ? 2.498 -27.844 11.227 1 94 465 ASN B CA 1
ATOM 7820 C C . ASN B 1 465 ? 2.02 -26.641 10.406 1 94 465 ASN B C 1
ATOM 7822 O O . ASN B 1 465 ? 0.824 -26.5 10.148 1 94 465 ASN B O 1
ATOM 7826 N N . ALA B 1 466 ? 2.984 -25.766 10.102 1 95.94 466 ALA B N 1
ATOM 7827 C CA . ALA B 1 466 ? 2.65 -24.594 9.289 1 95.94 466 ALA B CA 1
ATOM 7828 C C . ALA B 1 466 ? 3.814 -24.219 8.383 1 95.94 466 ALA B C 1
ATOM 7830 O O . ALA B 1 466 ? 4.977 -24.266 8.789 1 95.94 466 ALA B O 1
ATOM 7831 N N . ALA B 1 467 ? 3.521 -23.906 7.152 1 95 467 ALA B N 1
ATOM 7832 C CA . ALA B 1 467 ? 4.488 -23.422 6.168 1 95 467 ALA B CA 1
ATOM 7833 C C . ALA B 1 467 ? 3.971 -22.172 5.465 1 95 467 ALA B C 1
ATOM 7835 O O . ALA B 1 467 ? 2.766 -22.031 5.246 1 95 467 ALA B O 1
ATOM 7836 N N . TYR B 1 468 ? 4.879 -21.312 5.164 1 93.88 468 TYR B N 1
ATOM 7837 C CA . TYR B 1 468 ? 4.496 -20.016 4.652 1 93.88 468 TYR B CA 1
ATOM 7838 C C . TYR B 1 468 ? 5.531 -19.484 3.662 1 93.88 468 TYR B C 1
ATOM 7840 O O . TYR B 1 468 ? 6.727 -19.75 3.809 1 93.88 468 TYR B O 1
ATOM 7848 N N . ARG B 1 469 ? 5.02 -18.828 2.59 1 94.38 469 ARG B N 1
ATOM 7849 C CA . ARG B 1 469 ? 5.918 -18.156 1.656 1 94.38 469 ARG B CA 1
ATOM 7850 C C . ARG B 1 469 ? 5.332 -16.828 1.193 1 94.38 469 ARG B C 1
ATOM 7852 O O . ARG B 1 469 ? 4.199 -16.781 0.713 1 94.38 469 ARG B O 1
ATOM 7859 N N . ASP B 1 470 ? 6.098 -15.773 1.393 1 92.62 470 ASP B N 1
ATOM 7860 C CA . ASP B 1 470 ? 5.734 -14.445 0.899 1 92.62 470 ASP B CA 1
ATOM 7861 C C . ASP B 1 470 ? 6.527 -14.094 -0.356 1 92.62 470 ASP B C 1
ATOM 7863 O O . ASP B 1 470 ? 7.73 -13.836 -0.284 1 92.62 470 ASP B O 1
ATOM 7867 N N . TRP B 1 471 ? 5.883 -13.969 -1.42 1 93.81 471 TRP B N 1
ATOM 7868 C CA . TRP B 1 471 ? 6.535 -13.727 -2.703 1 93.81 471 TRP B CA 1
ATOM 7869 C C . TRP B 1 471 ? 6.766 -12.234 -2.92 1 93.81 471 TRP B C 1
ATOM 7871 O O . TRP B 1 471 ? 7.348 -11.828 -3.932 1 93.81 471 TRP B O 1
ATOM 7881 N N . GLY B 1 472 ? 6.352 -11.438 -1.995 1 91.56 472 GLY B N 1
ATOM 7882 C CA . GLY B 1 472 ? 6.676 -10.023 -2.014 1 91.56 472 GLY B CA 1
ATOM 7883 C C . GLY B 1 472 ? 8.109 -9.734 -1.619 1 91.56 472 GLY B C 1
ATOM 7884 O O . GLY B 1 472 ? 8.625 -8.641 -1.886 1 91.56 472 GLY B O 1
ATOM 7885 N N . ASP B 1 473 ? 8.742 -10.633 -1.075 1 89.75 473 ASP B N 1
ATOM 7886 C CA . ASP B 1 473 ? 10.125 -10.461 -0.641 1 89.75 473 ASP B CA 1
ATOM 7887 C C . ASP B 1 473 ? 11.086 -10.492 -1.829 1 89.75 473 ASP B C 1
ATOM 7889 O O . ASP B 1 473 ? 10.766 -11.062 -2.875 1 89.75 473 ASP B O 1
ATOM 7893 N N . ASP B 1 474 ? 12.227 -9.922 -1.596 1 89.25 474 ASP B N 1
ATOM 7894 C CA . ASP B 1 474 ? 13.297 -10.078 -2.578 1 89.25 474 ASP B CA 1
ATOM 7895 C C . ASP B 1 474 ? 13.664 -11.555 -2.758 1 89.25 474 ASP B C 1
ATOM 7897 O O . ASP B 1 474 ? 13.664 -12.32 -1.792 1 89.25 474 ASP B O 1
ATOM 7901 N N . PRO B 1 475 ? 13.883 -11.953 -3.918 1 90.44 475 PRO B N 1
ATOM 7902 C CA . PRO B 1 475 ? 14.102 -11.133 -5.113 1 90.44 475 PRO B CA 1
ATOM 7903 C C . PRO B 1 475 ? 12.867 -11.039 -6 1 90.44 475 PRO B C 1
ATOM 7905 O O . PRO B 1 475 ? 12.914 -10.43 -7.074 1 90.44 475 PRO B O 1
ATOM 7908 N N . PHE B 1 476 ? 11.742 -11.539 -5.668 1 91.88 476 PHE B N 1
ATOM 7909 C CA . PHE B 1 476 ? 10.602 -11.648 -6.562 1 91.88 476 PHE B CA 1
ATOM 7910 C C . PHE B 1 476 ? 9.797 -10.352 -6.574 1 91.88 476 PHE B C 1
ATOM 7912 O O . PHE B 1 476 ? 9.305 -9.93 -7.625 1 91.88 476 PHE B O 1
ATOM 7919 N N . GLY B 1 477 ? 9.656 -9.773 -5.344 1 91.56 477 GLY B N 1
ATOM 7920 C CA . GLY B 1 477 ? 8.992 -8.484 -5.23 1 91.56 477 GLY B CA 1
ATOM 7921 C C . GLY B 1 477 ? 7.48 -8.578 -5.285 1 91.56 477 GLY B C 1
ATOM 7922 O O . GLY B 1 477 ? 6.777 -7.648 -4.879 1 91.56 477 GLY B O 1
ATOM 7923 N N . GLY B 1 478 ? 6.953 -9.648 -5.789 1 94.38 478 GLY B N 1
ATOM 7924 C CA . GLY B 1 478 ? 5.516 -9.859 -5.898 1 94.38 478 GLY B CA 1
ATOM 7925 C C . GLY B 1 478 ? 5.148 -11.281 -6.258 1 94.38 478 GLY B C 1
ATOM 7926 O O . GLY B 1 478 ? 5.977 -12.031 -6.781 1 94.38 478 GLY B O 1
ATOM 7927 N N . GLY B 1 479 ? 3.91 -11.602 -5.926 1 94.88 479 GLY B N 1
ATOM 7928 C CA . GLY B 1 479 ? 3.381 -12.875 -6.379 1 94.88 479 GLY B CA 1
ATOM 7929 C C . GLY B 1 479 ? 2.916 -12.852 -7.82 1 94.88 479 GLY B C 1
ATOM 7930 O O . GLY B 1 479 ? 2.779 -13.906 -8.453 1 94.88 479 GLY B O 1
ATOM 7931 N N . TRP B 1 480 ? 2.67 -11.711 -8.297 1 94.88 480 TRP B N 1
ATOM 7932 C CA . TRP B 1 480 ? 2.424 -11.43 -9.703 1 94.88 480 TRP B CA 1
ATOM 7933 C C . TRP B 1 480 ? 2.707 -9.969 -10.031 1 94.88 480 TRP B C 1
ATOM 7935 O O . TRP B 1 480 ? 3.123 -9.203 -9.156 1 94.88 480 TRP B O 1
ATOM 7945 N N . ASN B 1 481 ? 2.65 -9.617 -11.32 1 96.69 481 ASN B N 1
ATOM 7946 C CA . ASN B 1 481 ? 2.838 -8.242 -11.773 1 96.69 481 ASN B CA 1
ATOM 7947 C C . ASN B 1 481 ? 1.638 -7.746 -12.578 1 96.69 481 ASN B C 1
ATOM 7949 O O . ASN B 1 481 ? 0.938 -8.539 -13.211 1 96.69 481 ASN B O 1
ATOM 7953 N N . SER B 1 482 ? 1.438 -6.469 -12.484 1 97.06 482 SER B N 1
ATOM 7954 C CA . SER B 1 482 ? 0.367 -5.871 -13.273 1 97.06 482 SER B CA 1
ATOM 7955 C C . SER B 1 482 ? 0.898 -4.758 -14.172 1 97.06 482 SER B C 1
ATOM 7957 O O . SER B 1 482 ? 1.811 -4.023 -13.781 1 97.06 482 SER B O 1
ATOM 7959 N N . TRP B 1 483 ? 0.346 -4.621 -15.328 1 98.06 483 TRP B N 1
ATOM 7960 C CA . TRP B 1 483 ? 0.701 -3.533 -16.234 1 98.06 483 TRP B CA 1
ATOM 7961 C C . TRP B 1 483 ? 0.327 -2.182 -15.633 1 98.06 483 TRP B C 1
ATOM 7963 O O . TRP B 1 483 ? -0.745 -2.031 -15.047 1 98.06 483 TRP B O 1
ATOM 7973 N N . ASN B 1 484 ? 1.18 -1.188 -15.828 1 96.38 484 ASN B N 1
ATOM 7974 C CA . ASN B 1 484 ? 0.917 0.156 -15.32 1 96.38 484 ASN B CA 1
ATOM 7975 C C . ASN B 1 484 ? -0.076 0.903 -16.203 1 96.38 484 ASN B C 1
ATOM 7977 O O . ASN B 1 484 ? -0.133 0.672 -17.406 1 96.38 484 ASN B O 1
ATOM 7981 N N . ILE B 1 485 ? -0.769 1.785 -15.586 1 95.62 485 ILE B N 1
ATOM 7982 C CA . ILE B 1 485 ? -1.654 2.682 -16.328 1 95.62 485 ILE B CA 1
ATOM 7983 C C . ILE B 1 485 ? -0.837 3.535 -17.297 1 95.62 485 ILE B C 1
ATOM 7985 O O . ILE B 1 485 ? 0.233 4.035 -16.938 1 95.62 485 ILE B O 1
ATOM 7989 N N . GLY B 1 486 ? -1.286 3.65 -18.516 1 94 486 GLY B N 1
ATOM 7990 C CA . GLY B 1 486 ? -0.614 4.469 -19.516 1 94 486 GLY B CA 1
ATOM 7991 C C . GLY B 1 486 ? 0.305 3.67 -20.422 1 94 486 GLY B C 1
ATOM 7992 O O . GLY B 1 486 ? 0.792 4.184 -21.438 1 94 486 GLY B O 1
ATOM 7993 N N . VAL B 1 487 ? 0.522 2.4 -20.109 1 96.56 487 VAL B N 1
ATOM 7994 C CA . VAL B 1 487 ? 1.419 1.554 -20.891 1 96.56 487 VAL B CA 1
ATOM 7995 C C . VAL B 1 487 ? 0.636 0.853 -22 1 96.56 487 VAL B C 1
ATOM 7997 O O . VAL B 1 487 ? -0.438 0.298 -21.75 1 96.56 487 VAL B O 1
ATOM 8000 N N . LYS B 1 488 ? 1.152 0.927 -23.125 1 98.12 488 LYS B N 1
ATOM 8001 C CA . LYS B 1 488 ? 0.647 0.088 -24.219 1 98.12 488 LYS B CA 1
ATOM 8002 C C . LYS B 1 488 ? 1.272 -1.303 -24.172 1 98.12 488 LYS B C 1
ATOM 8004 O O . LYS B 1 488 ? 2.273 -1.562 -24.844 1 98.12 488 LYS B O 1
ATOM 8009 N N . SER B 1 489 ? 0.645 -2.156 -23.453 1 98.38 489 SER B N 1
ATOM 8010 C CA . SER B 1 489 ? 1.2 -3.475 -23.172 1 98.38 489 SER B CA 1
ATOM 8011 C C . SER B 1 489 ? 1.459 -4.258 -24.453 1 98.38 489 SER B C 1
ATOM 8013 O O . SER B 1 489 ? 2.42 -5.023 -24.531 1 98.38 489 SER B O 1
ATOM 8015 N N . TRP B 1 490 ? 0.633 -4.094 -25.5 1 98 490 TRP B N 1
ATOM 8016 C CA . TRP B 1 490 ? 0.746 -4.832 -26.75 1 98 490 TRP B CA 1
ATOM 8017 C C . TRP B 1 490 ? 1.984 -4.402 -27.531 1 98 490 TRP B C 1
ATOM 8019 O O . TRP B 1 490 ? 2.424 -5.098 -28.438 1 98 490 TRP B O 1
ATOM 8029 N N . GLU B 1 491 ? 2.543 -3.355 -27.188 1 98.19 491 GLU B N 1
ATOM 8030 C CA . GLU B 1 491 ? 3.814 -2.92 -27.75 1 98.19 491 GLU B CA 1
ATOM 8031 C C . GLU B 1 491 ? 4.984 -3.299 -26.844 1 98.19 491 GLU B C 1
ATOM 8033 O O . GLU B 1 491 ? 5.977 -3.859 -27.312 1 98.19 491 GLU B O 1
ATOM 8038 N N . VAL B 1 492 ? 4.816 -3.043 -25.594 1 98.31 492 VAL B N 1
ATOM 8039 C CA . VAL B 1 492 ? 5.91 -3.16 -24.641 1 98.31 492 VAL B CA 1
ATOM 8040 C C . VAL B 1 492 ? 6.273 -4.633 -24.453 1 98.31 492 VAL B C 1
ATOM 8042 O O . VAL B 1 492 ? 7.441 -4.969 -24.266 1 98.31 492 VAL B O 1
ATOM 8045 N N . LYS B 1 493 ? 5.289 -5.523 -24.5 1 98.25 493 LYS B N 1
ATOM 8046 C CA . LYS B 1 493 ? 5.559 -6.938 -24.25 1 98.25 493 LYS B CA 1
ATOM 8047 C C . LYS B 1 493 ? 6.5 -7.512 -25.312 1 98.25 493 LYS B C 1
ATOM 8049 O O . LYS B 1 493 ? 7.234 -8.469 -25.031 1 98.25 493 LYS B O 1
ATOM 8054 N N . HIS B 1 494 ? 6.566 -6.914 -26.484 1 98.12 494 HIS B N 1
ATOM 8055 C CA . HIS B 1 494 ? 7.5 -7.332 -27.516 1 98.12 494 HIS B CA 1
ATOM 8056 C C . HIS B 1 494 ? 8.828 -6.602 -27.391 1 98.12 494 HIS B C 1
ATOM 8058 O O . HIS B 1 494 ? 9.891 -7.207 -27.547 1 98.12 494 HIS B O 1
ATOM 8064 N N . ALA B 1 495 ? 8.766 -5.344 -27.062 1 98.31 495 ALA B N 1
ATOM 8065 C CA . ALA B 1 495 ? 9.969 -4.512 -26.969 1 98.31 495 ALA B CA 1
ATOM 8066 C C . ALA B 1 495 ? 10.875 -4.977 -25.828 1 98.31 495 ALA B C 1
ATOM 8068 O O . ALA B 1 495 ? 12.102 -4.934 -25.953 1 98.31 495 ALA B O 1
ATOM 8069 N N . VAL B 1 496 ? 10.297 -5.418 -24.781 1 98.25 496 VAL B N 1
ATOM 8070 C CA . VAL B 1 496 ? 11.062 -5.75 -23.578 1 98.25 496 VAL B CA 1
ATOM 8071 C C . VAL B 1 496 ? 11.82 -7.059 -23.797 1 98.25 496 VAL B C 1
ATOM 8073 O O . VAL B 1 496 ? 12.828 -7.316 -23.141 1 98.25 496 VAL B O 1
ATOM 8076 N N . VAL B 1 497 ? 11.438 -7.895 -24.75 1 98.44 497 VAL B N 1
ATOM 8077 C CA . VAL B 1 497 ? 12.055 -9.188 -25.016 1 98.44 497 VAL B CA 1
ATOM 8078 C C . VAL B 1 497 ? 13.5 -8.992 -25.469 1 98.44 497 VAL B C 1
ATOM 8080 O O . VAL B 1 497 ? 14.383 -9.773 -25.109 1 98.44 497 VAL B O 1
ATOM 8083 N N . GLN B 1 498 ? 13.727 -8.023 -26.203 1 98.19 498 GLN B N 1
ATOM 8084 C CA . GLN B 1 498 ? 15.055 -7.594 -26.609 1 98.19 498 GLN B CA 1
ATOM 8085 C C . GLN B 1 498 ? 15.148 -6.07 -26.641 1 98.19 498 GLN B C 1
ATOM 8087 O O . GLN B 1 498 ? 15.008 -5.461 -27.703 1 98.19 498 GLN B O 1
ATOM 8092 N N . PRO B 1 499 ? 15.461 -5.5 -25.484 1 96.75 499 PRO B N 1
ATOM 8093 C CA . PRO B 1 499 ? 15.344 -4.051 -25.328 1 96.75 499 PRO B CA 1
ATOM 8094 C C . PRO B 1 499 ? 16.297 -3.281 -26.25 1 96.75 499 PRO B C 1
ATOM 8096 O O . PRO B 1 499 ? 16.016 -2.135 -26.609 1 96.75 499 PRO B O 1
ATOM 8099 N N . THR B 1 500 ? 17.469 -3.916 -26.547 1 95.31 500 THR B N 1
ATOM 8100 C CA . THR B 1 500 ? 18.469 -3.312 -27.422 1 95.31 500 THR B CA 1
ATOM 8101 C C . THR B 1 500 ? 18.875 -4.281 -28.531 1 95.31 500 THR B C 1
ATOM 8103 O O . THR B 1 500 ? 18.297 -5.367 -28.656 1 95.31 500 THR B O 1
ATOM 8106 N N . ASP B 1 501 ? 19.891 -3.891 -29.344 1 94.44 501 ASP B N 1
ATOM 8107 C CA . ASP B 1 501 ? 20.344 -4.742 -30.438 1 94.44 501 ASP B CA 1
ATOM 8108 C C . ASP B 1 501 ? 21.344 -5.789 -29.953 1 94.44 501 ASP B C 1
ATOM 8110 O O . ASP B 1 501 ? 21.797 -6.637 -30.719 1 94.44 501 ASP B O 1
ATOM 8114 N N . LEU B 1 502 ? 21.594 -5.762 -28.672 1 95.94 502 LEU B N 1
ATOM 8115 C CA . LEU B 1 502 ? 22.5 -6.742 -28.078 1 95.94 502 LEU B CA 1
ATOM 8116 C C . LEU B 1 502 ? 21.812 -8.102 -27.969 1 95.94 502 LEU B C 1
ATOM 8118 O O . LEU B 1 502 ? 20.594 -8.188 -27.938 1 95.94 502 LEU B O 1
ATOM 8122 N N . PRO B 1 503 ? 22.625 -9.117 -27.969 1 97.62 503 PRO B N 1
ATOM 8123 C CA . PRO B 1 503 ? 22.031 -10.438 -27.766 1 97.62 503 PRO B CA 1
ATOM 8124 C C . PRO B 1 503 ? 21.656 -10.703 -26.297 1 97.62 503 PRO B C 1
ATOM 8126 O O . PRO B 1 503 ? 22.094 -11.703 -25.719 1 97.62 503 PRO B O 1
ATOM 8129 N N . LEU B 1 504 ? 20.953 -9.797 -25.797 1 98 504 LEU B N 1
ATOM 8130 C CA . LEU B 1 504 ? 20.406 -9.805 -24.453 1 98 504 LEU B CA 1
ATOM 8131 C C . LEU B 1 504 ? 18.875 -9.867 -24.484 1 98 504 LEU B C 1
ATOM 8133 O O . LEU B 1 504 ? 18.234 -9.023 -25.125 1 98 504 LEU B O 1
ATOM 8137 N N . TYR B 1 505 ? 18.359 -10.891 -23.844 1 98.69 505 TYR B N 1
ATOM 8138 C CA . TYR B 1 505 ? 16.922 -11.117 -23.922 1 98.69 505 TYR B CA 1
ATOM 8139 C C . TYR B 1 505 ? 16.312 -11.203 -22.531 1 98.69 505 TYR B C 1
ATOM 8141 O O . TYR B 1 505 ? 16.953 -11.641 -21.578 1 98.69 505 TYR B O 1
ATOM 8149 N N . ILE B 1 506 ? 15.07 -10.719 -22.438 1 98.75 506 ILE B N 1
ATOM 8150 C CA . ILE B 1 506 ? 14.312 -10.75 -21.188 1 98.75 506 ILE B CA 1
ATOM 8151 C C . ILE B 1 506 ? 12.984 -11.477 -21.406 1 98.75 506 ILE B C 1
ATOM 8153 O O . ILE B 1 506 ? 12.32 -11.281 -22.422 1 98.75 506 ILE B O 1
ATOM 8157 N N . CYS B 1 507 ? 12.648 -12.336 -20.484 1 98.38 507 CYS B N 1
ATOM 8158 C CA . CYS B 1 507 ? 11.328 -12.953 -20.5 1 98.38 507 CYS B CA 1
ATOM 8159 C C . CYS B 1 507 ? 10.82 -13.219 -19.094 1 98.38 507 CYS B C 1
ATOM 8161 O O . CYS B 1 507 ? 11.602 -13.211 -18.141 1 98.38 507 CYS B O 1
ATOM 8163 N N . GLY B 1 508 ? 9.508 -13.398 -18.922 1 97.88 508 GLY B N 1
ATOM 8164 C CA . GLY B 1 508 ? 8.805 -13.641 -17.688 1 97.88 508 GLY B CA 1
ATOM 8165 C C . GLY B 1 508 ? 7.34 -13.25 -17.734 1 97.88 508 GLY B C 1
ATOM 8166 O O . GLY B 1 508 ? 6.938 -12.453 -18.594 1 97.88 508 GLY B O 1
ATOM 8167 N N . GLU B 1 509 ? 6.633 -13.75 -16.797 1 97.75 509 GLU B N 1
ATOM 8168 C CA . GLU B 1 509 ? 5.188 -13.547 -16.812 1 97.75 509 GLU B CA 1
ATOM 8169 C C . GLU B 1 509 ? 4.832 -12.07 -16.656 1 97.75 509 GLU B C 1
ATOM 8171 O O . GLU B 1 509 ? 3.789 -11.625 -17.141 1 97.75 509 GLU B O 1
ATOM 8176 N N . ALA B 1 510 ? 5.688 -11.25 -16.047 1 98.06 510 ALA B N 1
ATOM 8177 C CA . ALA B 1 510 ? 5.438 -9.844 -15.734 1 98.06 510 ALA B CA 1
ATOM 8178 C C . ALA B 1 510 ? 5.117 -9.047 -17 1 98.06 510 ALA B C 1
ATOM 8180 O O . ALA B 1 510 ? 4.371 -8.062 -16.953 1 98.06 510 ALA B O 1
ATOM 8181 N N . TYR B 1 511 ? 5.684 -9.492 -18.109 1 98.5 511 TYR B N 1
ATOM 8182 C CA . TYR B 1 511 ? 5.578 -8.711 -19.344 1 98.5 511 TYR B CA 1
ATOM 8183 C C . TYR B 1 511 ? 4.746 -9.438 -20.391 1 98.5 511 TYR B C 1
ATOM 8185 O O . TYR B 1 511 ? 5.121 -9.5 -21.562 1 98.5 511 TYR B O 1
ATOM 8193 N N . SER B 1 512 ? 3.633 -10 -19.906 1 98.19 512 SER B N 1
ATOM 8194 C CA . SER B 1 512 ? 2.783 -10.836 -20.766 1 98.19 512 SER B CA 1
ATOM 8195 C C . SER B 1 512 ? 1.328 -10.391 -20.688 1 98.19 512 SER B C 1
ATOM 8197 O O . SER B 1 512 ? 0.998 -9.43 -19.984 1 98.19 512 SER B O 1
ATOM 8199 N N . ASP B 1 513 ? 0.482 -11.102 -21.484 1 97.25 513 ASP B N 1
ATOM 8200 C CA . ASP B 1 513 ? -0.963 -10.898 -21.453 1 97.25 513 ASP B CA 1
ATOM 8201 C C . ASP B 1 513 ? -1.619 -11.742 -20.359 1 97.25 513 ASP B C 1
ATOM 8203 O O . ASP B 1 513 ? -2.809 -11.586 -20.078 1 97.25 513 ASP B O 1
ATOM 8207 N N . ALA B 1 514 ? -0.864 -12.609 -19.828 1 97 514 ALA B N 1
ATOM 8208 C CA . ALA B 1 514 ? -1.388 -13.531 -18.812 1 97 514 ALA B CA 1
ATOM 8209 C C . ALA B 1 514 ? -0.601 -13.43 -17.516 1 97 514 ALA B C 1
ATOM 8211 O O . ALA B 1 514 ? -0.132 -14.438 -16.984 1 97 514 ALA B O 1
ATOM 8212 N N . GLN B 1 515 ? -0.515 -12.203 -17.078 1 97.19 515 GLN B N 1
ATOM 8213 C CA . GLN B 1 515 ? 0.201 -11.93 -15.828 1 97.19 515 GLN B CA 1
ATOM 8214 C C . GLN B 1 515 ? -0.393 -12.719 -14.664 1 97.19 515 GLN B C 1
ATOM 8216 O O . GLN B 1 515 ? -1.613 -12.852 -14.562 1 97.19 515 GLN B O 1
ATOM 8221 N N . GLY B 1 516 ? 0.482 -13.305 -13.844 1 96.19 516 GLY B N 1
ATOM 8222 C CA . GLY B 1 516 ? 0.043 -14.086 -12.703 1 96.19 516 GLY B CA 1
ATOM 8223 C C . GLY B 1 516 ? -0.074 -15.57 -13.008 1 96.19 516 GLY B C 1
ATOM 8224 O O . GLY B 1 516 ? -0.27 -16.375 -12.102 1 96.19 516 GLY B O 1
ATOM 8225 N N . TRP B 1 517 ? 0.169 -15.945 -14.273 1 97.56 517 TRP B N 1
ATOM 8226 C CA . TRP B 1 517 ? 0.011 -17.328 -14.695 1 97.56 517 TRP B CA 1
ATOM 8227 C C . TRP B 1 517 ? 1.272 -17.828 -15.391 1 97.56 517 TRP B C 1
ATOM 8229 O O . TRP B 1 517 ? 1.986 -17.062 -16.031 1 97.56 517 TRP B O 1
ATOM 8239 N N . VAL B 1 518 ? 1.51 -19.109 -15.281 1 98.25 518 VAL B N 1
ATOM 8240 C CA . VAL B 1 518 ? 2.578 -19.766 -16.031 1 98.25 518 VAL B CA 1
ATOM 8241 C C . VAL B 1 518 ? 2.365 -19.531 -17.531 1 98.25 518 VAL B C 1
ATOM 8243 O O . VAL B 1 518 ? 3.33 -19.375 -18.281 1 98.25 518 VAL B O 1
ATOM 8246 N N . GLU B 1 519 ? 1.125 -19.406 -17.922 1 97.94 519 GLU B N 1
ATOM 8247 C CA . GLU B 1 519 ? 0.771 -19.094 -19.297 1 97.94 519 GLU B CA 1
ATOM 8248 C C . GLU B 1 519 ? 1.536 -17.859 -19.797 1 97.94 519 GLU B C 1
ATOM 8250 O O . GLU B 1 519 ? 2.027 -17.844 -20.922 1 97.94 519 GLU B O 1
ATOM 8255 N N . GLY B 1 520 ? 1.623 -16.859 -18.953 1 98 520 GLY B N 1
ATOM 8256 C CA . GLY B 1 520 ? 2.348 -15.656 -19.328 1 98 520 GLY B CA 1
ATOM 8257 C C . GLY B 1 520 ? 3.842 -15.875 -19.469 1 98 520 GLY B C 1
ATOM 8258 O O . GLY B 1 520 ? 4.48 -15.297 -20.344 1 98 520 GLY B O 1
ATOM 8259 N N . ALA B 1 521 ? 4.418 -16.688 -18.578 1 98.38 521 ALA B N 1
ATOM 8260 C CA . ALA B 1 521 ? 5.836 -17.031 -18.672 1 98.38 521 ALA B CA 1
ATOM 8261 C C . ALA B 1 521 ? 6.156 -17.703 -20 1 98.38 521 ALA B C 1
ATOM 8263 O O . ALA B 1 521 ? 7.152 -17.375 -20.641 1 98.38 521 ALA B O 1
ATOM 8264 N N . LEU B 1 522 ? 5.301 -18.578 -20.375 1 98.56 522 LEU B N 1
ATOM 8265 C CA . LEU B 1 522 ? 5.504 -19.312 -21.625 1 98.56 522 LEU B CA 1
ATOM 8266 C C . LEU B 1 522 ? 5.305 -18.406 -22.828 1 98.56 522 LEU B C 1
ATOM 8268 O O . LEU B 1 522 ? 5.992 -18.547 -23.844 1 98.56 522 LEU B O 1
ATOM 8272 N N . GLN B 1 523 ? 4.383 -17.469 -22.719 1 98.19 523 GLN B N 1
ATOM 8273 C CA . GLN B 1 523 ? 4.121 -16.547 -23.812 1 98.19 523 GLN B CA 1
ATOM 8274 C C . GLN B 1 523 ? 5.359 -15.719 -24.141 1 98.19 523 GLN B C 1
ATOM 8276 O O . GLN B 1 523 ? 5.777 -15.656 -25.297 1 98.19 523 GLN B O 1
ATOM 8281 N N . THR B 1 524 ? 5.969 -15.125 -23.172 1 98.38 524 THR B N 1
ATOM 8282 C CA . THR B 1 524 ? 7.129 -14.281 -23.422 1 98.38 524 THR B CA 1
ATOM 8283 C C . THR B 1 524 ? 8.344 -15.125 -23.797 1 98.38 524 THR B C 1
ATOM 8285 O O . THR B 1 524 ? 9.195 -14.68 -24.562 1 98.38 524 THR B O 1
ATOM 8288 N N . ALA B 1 525 ? 8.438 -16.328 -23.219 1 98.62 525 ALA B N 1
ATOM 8289 C CA . ALA B 1 525 ? 9.461 -17.25 -23.672 1 98.62 525 ALA B CA 1
ATOM 8290 C C . ALA B 1 525 ? 9.32 -17.531 -25.172 1 98.62 525 ALA B C 1
ATOM 8292 O O . ALA B 1 525 ? 10.32 -17.625 -25.891 1 98.62 525 ALA B O 1
ATOM 8293 N N . GLY B 1 526 ? 8.078 -17.703 -25.578 1 98.38 526 GLY B N 1
ATOM 8294 C CA . GLY B 1 526 ? 7.828 -17.906 -27 1 98.38 526 GLY B CA 1
ATOM 8295 C C . GLY B 1 526 ? 8.312 -16.75 -27.859 1 98.38 526 GLY B C 1
ATOM 8296 O O . GLY B 1 526 ? 8.898 -16.953 -28.906 1 98.38 526 GLY B O 1
ATOM 8297 N N . TYR B 1 527 ? 8.031 -15.492 -27.406 1 98.25 527 TYR B N 1
ATOM 8298 C CA . TYR B 1 527 ? 8.531 -14.328 -28.125 1 98.25 527 TYR B CA 1
ATOM 8299 C C . TYR B 1 527 ? 10.047 -14.375 -28.25 1 98.25 527 TYR B C 1
ATOM 8301 O O . TYR B 1 527 ? 10.594 -14.117 -29.328 1 98.25 527 TYR B O 1
ATOM 8309 N N . LEU B 1 528 ? 10.688 -14.719 -27.141 1 98.38 528 LEU B N 1
ATOM 8310 C CA . LEU B 1 528 ? 12.148 -14.781 -27.094 1 98.38 528 LEU B CA 1
ATOM 8311 C C . LEU B 1 528 ? 12.68 -15.852 -28.047 1 98.38 528 LEU B C 1
ATOM 8313 O O . LEU B 1 528 ? 13.617 -15.602 -28.812 1 98.38 528 LEU B O 1
ATOM 8317 N N . LEU B 1 529 ? 12.133 -17.031 -27.969 1 98.44 529 LEU B N 1
ATOM 8318 C CA . LEU B 1 529 ? 12.555 -18.125 -28.828 1 98.44 529 LEU B CA 1
ATOM 8319 C C . LEU B 1 529 ? 12.398 -17.75 -30.312 1 98.44 529 LEU B C 1
ATOM 8321 O O . LEU B 1 529 ? 13.25 -18.094 -31.125 1 98.44 529 LEU B O 1
ATOM 8325 N N . GLY B 1 530 ? 11.344 -17.047 -30.562 1 97.5 530 GLY B N 1
ATOM 8326 C CA . GLY B 1 530 ? 11.148 -16.547 -31.922 1 97.5 530 GLY B CA 1
ATOM 8327 C C . GLY B 1 530 ? 12.273 -15.656 -32.406 1 97.5 530 GLY B C 1
ATOM 8328 O O . GLY B 1 530 ? 12.711 -15.75 -33.531 1 97.5 530 GLY B O 1
ATOM 8329 N N . LYS B 1 531 ? 12.758 -14.859 -31.547 1 96.81 531 LYS B N 1
ATOM 8330 C CA . LYS B 1 531 ? 13.875 -13.969 -31.875 1 96.81 531 LYS B CA 1
ATOM 8331 C C . LYS B 1 531 ? 15.148 -14.758 -32.156 1 96.81 531 LYS B C 1
ATOM 8333 O O . LYS B 1 531 ? 16.016 -14.305 -32.906 1 96.81 531 LYS B O 1
ATOM 8338 N N . LEU B 1 532 ? 15.227 -15.898 -31.594 1 96.69 532 LEU B N 1
ATOM 8339 C CA . LEU B 1 532 ? 16.422 -16.734 -31.734 1 96.69 532 LEU B CA 1
ATOM 8340 C C . LEU B 1 532 ? 16.219 -17.797 -32.812 1 96.69 532 LEU B C 1
ATOM 8342 O O . LEU B 1 532 ? 17.047 -18.688 -32.969 1 96.69 532 LEU B O 1
ATOM 8346 N N . GLY B 1 533 ? 15.039 -17.719 -33.469 1 94.75 533 GLY B N 1
ATOM 8347 C CA . GLY B 1 533 ? 14.758 -18.609 -34.594 1 94.75 533 GLY B CA 1
ATOM 8348 C C . GLY B 1 533 ? 14.328 -20 -34.156 1 94.75 533 GLY B C 1
ATOM 8349 O O . GLY B 1 533 ? 14.516 -20.969 -34.875 1 94.75 533 GLY B O 1
ATOM 8350 N N . VAL B 1 534 ? 13.859 -20.078 -33 1 96.5 534 VAL B N 1
ATOM 8351 C CA . VAL B 1 534 ? 13.43 -21.359 -32.438 1 96.5 534 VAL B CA 1
ATOM 8352 C C . VAL B 1 534 ? 11.914 -21.359 -32.25 1 96.5 534 VAL B C 1
ATOM 8354 O O . VAL B 1 534 ? 11.336 -20.375 -31.766 1 96.5 534 VAL B O 1
ATOM 8357 N N . SER B 1 535 ? 11.258 -22.422 -32.656 1 93.12 535 SER B N 1
ATOM 8358 C CA . SER B 1 535 ? 9.82 -22.547 -32.438 1 93.12 535 SER B CA 1
ATOM 8359 C C . SER B 1 535 ? 9.508 -22.734 -30.969 1 93.12 535 SER B C 1
ATOM 8361 O O . SER B 1 535 ? 10.25 -23.406 -30.25 1 93.12 535 SER B O 1
ATOM 8363 N N . ALA B 1 536 ? 8.391 -22.156 -30.562 1 88.38 536 ALA B N 1
ATOM 8364 C CA . ALA B 1 536 ? 8 -22.25 -29.156 1 88.38 536 ALA B CA 1
ATOM 8365 C C . ALA B 1 536 ? 7.691 -23.688 -28.766 1 88.38 536 ALA B C 1
ATOM 8367 O O . ALA B 1 536 ? 7.949 -24.094 -27.625 1 88.38 536 ALA B O 1
ATOM 8368 N N . PHE B 1 537 ? 7.086 -24.406 -29.672 1 89 537 PHE B N 1
ATOM 8369 C CA . PHE B 1 537 ? 6.797 -25.812 -29.406 1 89 537 PHE B CA 1
ATOM 8370 C C . PHE B 1 537 ? 7.457 -26.703 -30.453 1 89 537 PHE B C 1
ATOM 8372 O O . PHE B 1 537 ? 7.668 -26.297 -31.594 1 89 537 PHE B O 1
ATOM 8379 N N . PRO B 1 538 ? 7.855 -27.844 -29.922 1 79.31 538 PRO B N 1
ATOM 8380 C CA . PRO B 1 538 ? 8.469 -28.797 -30.859 1 79.31 538 PRO B CA 1
ATOM 8381 C C . PRO B 1 538 ? 7.551 -29.141 -32.031 1 79.31 538 PRO B C 1
ATOM 8383 O O . PRO B 1 538 ? 6.324 -29.156 -31.875 1 79.31 538 PRO B O 1
ATOM 8386 N N . ARG B 1 539 ? 8.18 -29.203 -33.406 1 70.19 539 ARG B N 1
ATOM 8387 C CA . ARG B 1 539 ? 7.453 -29.594 -34.594 1 70.19 539 ARG B CA 1
ATOM 8388 C C . ARG B 1 539 ? 7.039 -31.062 -34.562 1 70.19 539 ARG B C 1
ATOM 8390 O O . ARG B 1 539 ? 7.738 -31.891 -33.969 1 70.19 539 ARG B O 1
#

Foldseek 3Di:
DDAAEFAEEEEAQAPLRLLLLLQVCVVPLPGAYEYEAQAFDHHQQFDWFDDPPFDQFIDTFFDWWDFCVQQVQVVVLLVVLQVVDPPVLRWDKDWAAAADQFFWACEPNQTDGQVCQQVVQVSPPFDFDPVNRNPHLLVLVLVLLCVQQPPLLPPVDHLVRSLVSLQQGDGPNHRQLQFWQLVSSVVRGPPRSLVRSCQRVLANVLRPTFRRSLSSSLSCSCRNDPTIMMGILRGPSSSSVSSNVSSVVSPYYYHHSWDWAAWDDDVQWTWIDTVRHIYIYNFYEYAAQLLLLVVRCVRYVVQVDPLLNVLSPQKAFWKKKWKKFKAFWPPQQVLGDWDQDPVRDTDTDGDFAHWYAYPPLLGIKGQGDTSNNHTGHTGMGMMRLGIGTDPSVVVCCVQFDHAAPVPDRHQPDDDGPAFDQFPQNPPDCCPTPQVSFTHHNSSVVVSQVVVCSSSVHPDGGGTRGMGMDMLCGPPNNHSKMGGHRPDPLVPSLLCNQPVDPRSYGYAYLNSASNINDVSSSLVSSQSNCVVVVTHSDDD/DDAAEFAEEEEAQAPLRLLLLLQVCVVPLPGAYEYEAQAFDHHQQFDWFDDPPFDQFIDTFFDWWDFCVQQVLVVVLLVQLQVVDPPVLRWDKDWAAAADQFFWACEPNQTDGQVCQQVVQVSPPFDFDPVNRNPHLLVLVLVLLCVQQPPLLPPVDHLVRSLVSLQQGDGPNHRQLQFWQLVSSVVRGPPRSLVRSCQRVLAVVLRPTFRRSLSSSLSCSVRNDPTIMMGILRGPSSSSVSSNVSSVVSPYYYDHSWDWAAWDDDVQWIWIDTVRHIYIYNFYEYAAQLLLLVVRCVRYVVQVDPLLNVLSPQKAFWKKKWKKFKAFWPPQQVLGDWDQDPVRDTDTDGDFAHWYAYPPLLGIKGQGDTSNNHTGHTGMGMMRLGIGTDPSVVVCCVQFDHAQPPPDRHQPDDDGPAFDQFPQPPPPCCVTPQNSFTHHNSSVVVSQVVVCSSSVHPDGGGTHGMGMDMLCGPPNNHSKMGGHRPDPLVPSLLCNQPVDPRSYGYAYLNSASNINDVSSRLVSSQSNCVVVVTHSDDD

Organism: Chromobacterium violaceum (strain ATCC 12472 / DSM 30191 / JCM 1249 / CCUG 213 / NBRC 12614 / NCIMB 9131 / NCTC 9757 / MK) (NCBI:txid243365)